Protein AF-I3ZE82-F1 (afdb_monomer)

Organism: Terriglobus roseus (strain DSM 18391 / NRRL B-41598 / KBS 63) (NCBI:txid926566)

Solvent-accessible surface area (backbone atoms only — not comparable to full-atom values): 46789 Å² total; per-residue (Å²): 130,88,83,92,88,78,90,85,91,88,86,86,82,89,85,89,81,81,88,80,86,90,87,88,84,91,80,88,88,89,89,89,81,90,80,90,81,85,89,83,87,84,88,83,91,78,90,83,89,83,91,90,89,89,88,87,89,87,87,90,84,90,85,88,91,86,88,83,85,88,90,86,88,85,83,89,84,92,83,84,88,89,84,91,82,90,84,89,83,91,85,91,87,87,83,86,86,85,88,79,87,76,81,76,81,61,54,71,47,42,59,70,51,74,70,58,74,71,46,37,33,81,38,81,45,76,50,75,59,49,70,48,53,50,42,78,63,68,45,47,46,83,68,46,74,50,71,44,55,52,43,46,76,60,59,48,27,44,33,40,40,28,73,51,63,44,71,26,50,30,28,35,36,41,28,25,67,82,70,54,68,26,66,40,64,79,33,45,41,42,24,40,68,67,76,72,52,70,49,50,73,46,58,40,74,68,41,41,26,77,36,81,42,77,32,52,49,45,73,42,64,65,38,82,68,68,44,39,44,79,81,41,73,58,70,57,63,49,46,46,76,56,58,45,35,37,36,41,41,27,73,57,56,50,75,28,62,28,31,37,38,40,34,35,63,47,89,81,53,28,66,36,72,44,78,33,60,49,41,25,39,69,56,83,83,48,65,58,46,80,45,55,32,71,70,42,41,24,75,38,83,41,78,31,55,45,43,74,44,60,63,42,78,66,71,43,39,45,85,72,43,82,52,70,50,60,51,46,44,78,55,58,42,34,38,37,41,41,28,74,55,56,49,70,31,66,26,26,37,32,40,34,27,67,79,72,54,68,38,72,47,72,33,54,49,36,24,39,71,56,80,72,95,81,70,91,82,56,18,35,66,75,51,55,60,56,54,63,38,21,22,47,43,46,85,83,47,31,15,42,75,39,42,42,32,42,25,62,44,38,76,47,52,88,91,37,50,38,27,27,47,85,31,77,21,74,80,50,96,78,53,46,51,32,30,42,42,37,36,33,27,34,23,80,72,45,42,58,35,37,37,32,42,30,25,95,88,32,63,28,58,68,48,72,34,44,54,43,76,39,51,57,34,29,21,26,74,84,33,37,70,87,45,86,17,37,62,94,36,17,11,44,42,65,67,51,54,52,45,72,51,26,78,45,92,85,41,43,37,91,41,18,33,39,39,31,36,30,49,70,26,81,37,43,51,62,67,80,81,77,78,41,10,28,39,69,35,66,53,20,17,79,39,99,79,15,28,31,30,46,31,39,30,85,95,53,66,18,47,29,20,25,76,85,19,44,16,10,30,30,31,48,22,25,27,26,33,44,23,43,33,39,25,21,5,12,49,14,13,35,37,35,53,24,33,36,37,34,43,24,44,27,41,34,26,8,60,54,22,72,67,82,53,73,82,40,16,26,31,28,36,26,26,91,50,64,91,30,35,35,35,43,34,46,27,37,39,27,36,30,22,52,38,69,37,87,43,30,20,45,28,32,35,28,18,26,53,11,52,28,43,39,27,52,26,38,34,32,47,69,58,36,42,26,15,28,37,36,34,37,40,41,86,71,73,55,61,25,32,31,34,42,41,26,32,26,41,34,34,52,12,42,22,18,26,34,33,39,29,25,45,24,39,71,79,28,58,33,37,39,28,24,25,36,28,37,43,9,5,33,59,81,51,88,76,79,69,80,69,19,9,19,40,24,32,32,53,38,98,88,58,44,59,46,46,52,34,42,38,25,18,23,29,27,32,49,21,8,60,49,92,71,86,61,37,21,1,30,35,32,23,38,73,71,25,38,24,41,39,41,24,11,23,30,36,39,24,83,48,65,86,26,44,65,52,18,57,80,48,50,63,66,41,38,35,22,31,36,31,24,51,42,65,83,62,66,90,57,40,76,49,60,42,72,46,72,55,43,48,70,43,101,89,39,78,46,57,40,94,87,17,75,31,55,62,56,20,51,75,91,54,68,65,73,42,28,51,76,57,50,72,50,53,94,44,21,30,30,15,19,40,104

Radius of gyration: 47.36 Å; Cα contacts (8 Å, |Δi|>4): 2497; chains: 1; bounding box: 121×103×135 Å

Sequence (882 aa):
MRILGRSPFAQFTRVGAHAPALLTLFGCTLSLLNANAWASTREASSNNVGTISEIASFNQRPSSPLTSLPAGSGSFTKGASASPDAQEPMLLAAQRRWRWRSTSQYSAVQVQTTSLPSGTVGKAYSAAISATGGSAPYTCTLATGSLNPGLSLSGCSVAGTPTSAVTSSFTLTVRDSRGTSAQSGALAVSVAAAQPANLSISAPSSATAGKAYTGVIGVSGGKAPYTCSITSGSLPAGLTLNNCTISGTPAKAGSSSVIVKASDSNSPAATSSATIPVVVNAAPVTNLTITSPVAATAGSNYTGTIGVSGGTAPYSCSLASGSLPAGLTLNGCNVTGTPTTAGTSKPSIKASDSRANSTTSAINVTVNQAPSTGSTVYPHINYTDLNVGSGSGGDNGNGVYVRIFGSHFGASKGNSTVALGGLLVTNCSLCSWSDTQIVAQLGGSATTGQIVVTANGLASNGVPFTVTPTTILFVSPNGSDSNSGTFASPFKTWRAAFNSVTSNDSKSPSQNTVIYLEPGTNVSADDGRGYRASISTDIGGSSPTNQLSIVGYPGGTVNVGSTSVDNGVKGWGKYITIANLSIQGRNSAIDAEAGNVRIINNSLSCPAPPSGLGGTACVLGETTNPAETWVFHGNNVHDTGGNVDKTYHAVYFSSNVNHADIGWNNVGQNFKGYCRGIMFHATVGANQYDLHIHDNVITNSYCDGIGLASVDPSKGTVEVYNNVVAHAALASNPYGVANEAGIAINSDPAGSTSGTVQVYNNTVVDAGAYKIGNQNGCFGVVFAGAGMQLTNNICSQPSTAQPYIESGSQNVSGSNNLWYGAGPAPAFDRAPVNSDPKFISSTNFALQPQSPAKSSGSTTKASPIDIIGVPRSETPTMGAYQ

Nearest PDB structures (foldseek):
  4m00-assembly1_A  TM=4.200E-01  e=6.451E-09  Staphylococcus aureus subsp. aureus NCTC 8325
  4m03-assembly1_A-2  TM=4.808E-01  e=5.137E-07  Staphylococcus aureus subsp. aureus NCTC 8325
  4m02-assembly1_A  TM=5.593E-01  e=8.295E-04  Staphylococcus aureus subsp. aureus NCTC 8325
  6e9b-assembly3_C  TM=2.171E-01  e=3.820E-06  Bacteroides ovatus ATCC 8483
  6e57-assembly3_C  TM=2.063E-01  e=1.222E-06  Bacteroides ovatus ATCC 8483

Foldseek 3Di:
DDDDDDDDDDDDDYDYDDDDDDDDDDDDDDDDDDDDDDDDDDDDDDDDDDDDDDDDDDDDDDDDDDDDDDDDDDDDDDDDDDDDYDDDDDDDDDDDDDDDDPPDDKAAKDWPDQEFEAAEAQDWDKDFTDIGTDADDKAKDWPDWDAADQWDCDGRMITGHHHDQAKTKTKIWIAHPVGGTDIHDIYIHGYHYDDAWAKDWAAWDEAAAQDWDKTFIDIDIDADDKFKDFPDWDDAPQWDDDGRMITGHHHDFDKIWTKMKMWHDDVVIHIDIDIYIHGYHYDDQFAKDWAAWDEAAAQDWDKTFTDIDTDADDKFKDFPDWDAADQWDDDGRIITGHHHDFDWTWTWMWMAHPVGRIDIGTYIHGYHYDDDPDDDDAWEFPDKLAQEWACAAAQPGRTDKIKTFAAQLAQFCVVKFKAAPNHTFQDDDQFGDGRTMTITGQHNPHAWDFIWIQHPNHIYDTDGHHHDDEAEFEAECPADLPFPRGNVHHHPAVVSVLCNQQVDLPGEGPFHYEYEYEPPRDLAAQPPPPQLESAECAAFADDLGGTYEYEYDHDHAAEFYDLNGQERYAYAYERYRYYRYAAEHCFASAHYQYFLYHDEQYEFEHQHHDPPPAQGENHEYHYDDLVGAEHAYNYEQENTAADAYLRYESEEYEASHENYHAENYEFQHHHNHYAEGYEYYHPDYAAYANAEHELYEFEDHLAEPYERARHACVVYAAEHALYEQECWNDQPNPPPDAAGEPHEHHYDPSARLDAEYEYFQAEFEQWFNHDPPQHIAHYAYYDRGYAYEYFLAEGEHLELVHAHYRPPGDRYAYEQYEDEHVDDDDPRYPHYHDDDQQAPDSVGRAGDPPGPQALRTDPPDHDQAASNRHGADPRGGRHRHD

Secondary structure (DSSP, 8-state):
--------------------------------------------------------------------------------------------------------PPPPPEE-------EETTS-EEEE--EESS-SSPEEEEEEE-PPTTEEE-SSEEEE---S--EEEEEEEEE-TTS-EEE---EEEEEEPPPPPPPEEEPPPPEETTS-EEEE-EEESS-SSPEEEEEES-PPTTEEEETTEEEE--SS-EEEEEEEEEE-SSSSPPEEEEEEEEEEEPPP----EEEPPPPEETTS-EEEE-EEESS-SSPEEEEEES-PPTTEEEETTEEEE---S-EEE--EEEEE-TT--EEEEE--EEEEPPPPTTS----EEEEES-SEE-SSBTTTBB--EEEEEEE-S-SS-TT-EEEETTEE----TT-EE-SSEEEEE--TT--SEEEEEEETTEE---EEEEE--EEEEEE-TT--TTS--BTTB-BSSHHHHHHHHHSSTT---SSEEEEEEPTT-EE-S--SSSS-EEEE-SS--SBTTB-EEEEEPTTS--EEE-TTSSEEEEE--SSEEEES-EEE-SSEEEEE--SSEEEES-EEE-S-PPTT-TTEEEEEE--SSTT--EEEES-EEES--SS--TTEEEEEE-TT--SEEEES-EEEET----S-SEEE--SSSSPB-SEEEES-EEE--SS-SEEE-SB-TTTS-EEEES-EEES-S-TT-TT--S-EEEEEEPPPTT----SEEEEES-EEES-----SSS-EEEEEE-TT--EEEEES-EEE--STTS-SB-TT--SEEEES-EEESSSSPPTTBSS-EES---EEETTEEEEPTT-TTTT-S-TTS--SB-TTSPBPPSSPPSSS--

Structure (mmCIF, N/CA/C/O backbone):
data_AF-I3ZE82-F1
#
_entry.id   AF-I3ZE82-F1
#
loop_
_atom_site.group_PDB
_atom_site.id
_atom_site.type_symbol
_atom_site.label_atom_id
_atom_site.label_alt_id
_atom_site.label_comp_id
_atom_site.label_asym_id
_atom_site.label_entity_id
_atom_site.label_seq_id
_atom_site.pdbx_PDB_ins_code
_atom_site.Cartn_x
_atom_site.Cartn_y
_atom_site.Cartn_z
_atom_site.occupancy
_atom_site.B_iso_or_equiv
_atom_site.auth_seq_id
_atom_site.auth_comp_id
_atom_site.auth_asym_id
_atom_site.auth_atom_id
_atom_site.pdbx_PDB_model_num
ATOM 1 N N . MET A 1 1 ? 40.184 24.780 22.254 1.00 33.16 1 MET A N 1
ATOM 2 C CA . MET A 1 1 ? 41.586 24.340 22.490 1.00 33.16 1 MET A CA 1
ATOM 3 C C . MET A 1 1 ? 41.500 22.913 23.043 1.00 33.16 1 MET A C 1
ATOM 5 O O . MET A 1 1 ? 40.595 22.688 23.830 1.00 33.16 1 MET A O 1
ATOM 9 N N . ARG A 1 2 ? 42.146 21.872 22.479 1.00 34.03 2 ARG A N 1
ATOM 10 C CA . ARG A 1 2 ? 43.598 21.525 22.528 1.00 34.03 2 ARG A CA 1
ATOM 11 C C . ARG A 1 2 ? 44.094 21.458 23.990 1.00 34.03 2 ARG A C 1
ATOM 13 O O . ARG A 1 2 ? 43.840 22.415 24.705 1.00 34.03 2 ARG A O 1
ATOM 20 N N . ILE A 1 3 ? 44.762 20.408 24.496 1.00 35.12 3 ILE A N 1
ATOM 21 C CA . ILE A 1 3 ? 45.711 19.410 23.920 1.00 35.12 3 ILE A CA 1
ATOM 22 C C . ILE A 1 3 ? 45.418 18.007 24.537 1.00 35.12 3 ILE A C 1
ATOM 24 O O . ILE A 1 3 ? 45.270 17.917 25.746 1.00 35.12 3 ILE A O 1
ATOM 28 N N . LEU A 1 4 ? 45.044 16.975 23.758 1.00 42.75 4 LEU A N 1
ATOM 29 C CA . LEU A 1 4 ? 45.837 15.812 23.262 1.00 42.75 4 LEU A CA 1
ATOM 30 C C . LEU A 1 4 ? 46.468 14.840 24.293 1.00 42.75 4 LEU A C 1
ATOM 32 O O . LEU A 1 4 ? 47.238 15.243 25.154 1.00 42.75 4 LEU A O 1
ATOM 36 N N . GLY A 1 5 ? 46.263 13.533 24.054 1.00 28.67 5 GLY A N 1
ATOM 37 C CA . GLY A 1 5 ? 47.025 12.402 24.611 1.00 28.67 5 GLY A CA 1
ATOM 38 C C . GLY A 1 5 ? 46.626 11.070 23.939 1.00 28.67 5 GLY A C 1
ATOM 39 O O . GLY A 1 5 ? 45.439 10.772 23.841 1.00 28.67 5 GLY A O 1
ATOM 40 N N . ARG A 1 6 ? 47.587 10.282 23.431 1.00 36.34 6 ARG A N 1
ATOM 41 C CA . ARG A 1 6 ? 47.382 8.984 22.738 1.00 36.34 6 ARG A CA 1
ATOM 42 C C . ARG A 1 6 ? 48.430 7.961 23.217 1.00 36.34 6 ARG A C 1
ATOM 44 O O . ARG A 1 6 ? 49.591 8.328 23.174 1.00 36.34 6 ARG A O 1
ATOM 51 N N . SER A 1 7 ? 47.989 6.734 23.563 1.00 36.59 7 SER A N 1
ATOM 52 C CA . SER A 1 7 ? 48.422 5.385 23.068 1.00 36.59 7 SER A CA 1
ATOM 53 C C . SER A 1 7 ? 49.932 5.033 22.863 1.00 36.59 7 SER A C 1
ATOM 55 O O . SER A 1 7 ? 50.744 5.947 22.832 1.00 36.59 7 SER A O 1
ATOM 57 N N . PRO A 1 8 ? 50.355 3.761 22.594 1.00 61.53 8 PRO A N 1
ATOM 58 C CA . PRO A 1 8 ? 49.615 2.478 22.533 1.00 61.53 8 PRO A CA 1
ATOM 59 C C . PRO A 1 8 ? 50.350 1.209 23.107 1.00 61.53 8 PRO A C 1
ATOM 61 O O . PRO A 1 8 ? 51.467 1.283 23.597 1.00 61.53 8 PRO A O 1
ATOM 64 N N . PHE A 1 9 ? 49.721 0.032 22.911 1.00 31.73 9 PHE A N 1
ATOM 65 C CA . PHE A 1 9 ? 50.280 -1.324 22.635 1.00 31.73 9 PHE A CA 1
ATOM 66 C C . PHE A 1 9 ? 51.219 -2.103 23.595 1.00 31.73 9 PHE A C 1
ATOM 68 O O . PHE A 1 9 ? 52.373 -1.747 23.798 1.00 31.73 9 PHE A O 1
ATOM 75 N N . ALA A 1 10 ? 50.785 -3.335 23.926 1.00 29.92 10 ALA A N 1
ATOM 76 C CA . ALA A 1 10 ? 51.584 -4.580 23.908 1.00 29.92 10 ALA A CA 1
ATOM 77 C C . ALA A 1 10 ? 50.657 -5.825 23.779 1.00 29.92 10 ALA A C 1
ATOM 79 O O . ALA A 1 10 ? 49.469 -5.736 24.082 1.00 29.92 10 ALA A O 1
ATOM 80 N N . GLN A 1 11 ? 51.175 -6.977 23.327 1.00 33.19 11 GLN A N 1
ATOM 81 C CA . GLN A 1 11 ? 50.472 -8.280 23.204 1.00 33.19 11 GLN A CA 1
ATOM 82 C C . GLN A 1 11 ? 51.234 -9.376 23.980 1.00 33.19 11 GLN A C 1
ATOM 84 O O . GLN A 1 11 ? 52.431 -9.200 24.157 1.00 33.19 11 GLN A O 1
ATOM 89 N N . PHE A 1 12 ? 50.615 -10.530 24.306 1.00 30.09 12 PHE A N 1
ATOM 90 C CA . PHE A 1 12 ? 51.263 -11.859 24.153 1.00 30.09 12 PHE A CA 1
ATOM 91 C C . PHE A 1 12 ? 50.287 -13.077 24.190 1.00 30.09 12 PHE A C 1
ATOM 93 O O . PHE A 1 12 ? 49.577 -13.323 25.154 1.00 30.09 12 PHE A O 1
ATOM 100 N N . THR A 1 13 ? 50.289 -13.812 23.071 1.00 31.38 13 THR A N 1
ATOM 101 C CA . THR A 1 13 ? 49.968 -15.231 22.740 1.00 31.38 13 THR A CA 1
ATOM 102 C C . THR A 1 13 ? 49.405 -16.290 23.736 1.00 31.38 13 THR A C 1
ATOM 104 O O . THR A 1 13 ? 50.032 -16.548 24.753 1.00 31.38 13 THR A O 1
ATOM 107 N N . ARG A 1 14 ? 48.443 -17.103 23.217 1.00 31.61 14 ARG A N 1
ATOM 108 C CA . ARG A 1 14 ? 48.367 -18.613 23.158 1.00 31.61 14 ARG A CA 1
ATOM 109 C C . ARG A 1 14 ? 48.350 -19.475 24.461 1.00 31.61 14 ARG A C 1
ATOM 111 O O . ARG A 1 14 ? 48.895 -19.059 25.463 1.00 31.61 14 ARG A O 1
ATOM 118 N N . VAL A 1 15 ? 47.849 -20.734 24.521 1.00 30.02 15 VAL A N 1
ATOM 119 C CA . VAL A 1 15 ? 46.930 -21.582 23.693 1.00 30.02 15 VAL A CA 1
ATOM 120 C C . VAL A 1 15 ? 46.392 -22.774 24.527 1.00 30.02 15 VAL A C 1
ATOM 122 O O . VAL A 1 15 ? 47.156 -23.376 25.272 1.00 30.02 15 VAL A O 1
ATOM 125 N N . GLY A 1 16 ? 45.137 -23.183 24.270 1.00 27.73 16 GLY A N 1
ATOM 126 C CA . GLY A 1 16 ? 44.604 -24.559 24.417 1.00 27.73 16 GLY A CA 1
ATOM 127 C C . GLY A 1 16 ? 44.087 -25.026 25.795 1.00 27.73 16 GLY A C 1
ATOM 128 O O . GLY A 1 16 ? 44.315 -24.359 26.793 1.00 27.73 16 GLY A O 1
ATOM 129 N N . ALA A 1 17 ? 43.402 -26.178 25.926 1.00 31.64 17 ALA A N 1
ATOM 130 C CA . ALA A 1 17 ? 42.495 -26.907 25.007 1.00 31.64 17 ALA A CA 1
ATOM 131 C C . ALA A 1 17 ? 41.850 -28.136 25.724 1.00 31.64 17 ALA A C 1
ATOM 133 O O . ALA A 1 17 ? 42.528 -28.801 26.492 1.00 31.64 17 ALA A O 1
ATOM 134 N N . HIS A 1 18 ? 40.588 -28.467 25.397 1.00 28.55 18 HIS A N 1
ATOM 135 C CA . HIS A 1 18 ? 39.858 -29.741 25.652 1.00 28.55 18 HIS A CA 1
ATOM 136 C C . HIS A 1 18 ? 39.700 -30.327 27.087 1.00 28.55 18 HIS A C 1
ATOM 138 O O . HIS A 1 18 ? 40.581 -31.028 27.559 1.00 28.55 18 HIS A O 1
ATOM 144 N N . ALA A 1 19 ? 38.482 -30.172 27.655 1.00 28.72 19 ALA A N 1
ATOM 145 C CA . ALA A 1 19 ? 37.441 -31.221 27.889 1.00 28.72 19 ALA A CA 1
ATOM 146 C C . ALA A 1 19 ? 37.780 -32.521 28.704 1.00 28.72 19 ALA A C 1
ATOM 148 O O . ALA A 1 19 ? 38.945 -32.739 29.014 1.00 28.72 19 ALA A O 1
ATOM 149 N N . PRO A 1 20 ? 36.823 -33.442 29.032 1.00 51.34 20 PRO A N 1
ATOM 150 C CA . PRO A 1 20 ? 35.359 -33.463 28.817 1.00 51.34 20 PRO A CA 1
ATOM 151 C C . PRO A 1 20 ? 34.497 -33.914 30.047 1.00 51.34 20 PRO A C 1
ATOM 153 O O . PRO A 1 20 ? 35.013 -34.142 31.132 1.00 51.34 20 PRO A O 1
ATOM 156 N N . ALA A 1 21 ? 33.196 -34.152 29.790 1.00 29.50 21 ALA A N 1
ATOM 157 C CA . ALA A 1 21 ? 32.199 -34.951 30.547 1.00 29.50 21 ALA A CA 1
ATOM 158 C C . ALA A 1 21 ? 31.653 -34.407 31.898 1.00 29.50 21 ALA A C 1
ATOM 160 O O . ALA A 1 21 ? 32.387 -33.802 32.664 1.00 29.50 21 ALA A O 1
ATOM 161 N N . LEU A 1 22 ? 30.345 -34.441 32.233 1.00 27.61 22 LEU A N 1
ATOM 162 C CA . LEU A 1 22 ? 29.229 -35.428 32.146 1.00 27.61 22 LEU A CA 1
ATOM 163 C C . LEU A 1 22 ? 29.174 -36.471 33.284 1.00 27.61 22 LEU A C 1
ATOM 165 O O . LEU A 1 22 ? 29.803 -37.519 33.177 1.00 27.61 22 LEU A O 1
ATOM 169 N N . LEU A 1 23 ? 28.287 -36.248 34.271 1.00 25.97 23 LEU A N 1
ATOM 170 C CA . LEU A 1 23 ? 27.367 -37.283 34.784 1.00 25.97 23 LEU A CA 1
ATOM 171 C C . LEU A 1 23 ? 26.137 -36.684 35.510 1.00 25.97 23 LEU A C 1
ATOM 173 O O . LEU A 1 23 ? 26.097 -35.496 35.820 1.00 25.97 23 LEU A O 1
ATOM 177 N N . THR A 1 24 ? 25.116 -37.516 35.725 1.00 27.31 24 THR A N 1
ATOM 178 C CA . THR A 1 24 ? 23.777 -37.218 36.277 1.00 27.31 24 THR A CA 1
ATOM 179 C C . THR A 1 24 ? 23.589 -37.771 37.704 1.00 27.31 24 THR A C 1
ATOM 181 O O . THR A 1 24 ? 24.371 -38.622 38.111 1.00 27.31 24 THR A O 1
ATOM 184 N N . LEU A 1 25 ? 22.546 -37.336 38.446 1.00 27.73 25 LEU A N 1
ATOM 185 C CA . LEU A 1 25 ? 21.423 -38.175 38.963 1.00 27.73 25 LEU A CA 1
ATOM 186 C C . LEU A 1 25 ? 20.591 -37.535 40.122 1.00 27.73 25 LEU A C 1
ATOM 188 O O . LEU A 1 25 ? 21.124 -37.221 41.174 1.00 27.73 25 LEU A O 1
ATOM 192 N N . PHE A 1 26 ? 19.267 -37.435 39.898 1.00 28.98 26 PHE A N 1
ATOM 193 C CA . PHE A 1 26 ? 18.093 -37.766 40.757 1.00 28.98 26 PHE A CA 1
ATOM 194 C C . PHE A 1 26 ? 17.952 -37.442 42.277 1.00 28.98 26 PHE A C 1
ATOM 196 O O . PHE A 1 26 ? 18.847 -37.663 43.079 1.00 28.98 26 PHE A O 1
ATOM 203 N N . GLY A 1 27 ? 16.693 -37.136 42.668 1.00 27.92 27 GLY A N 1
ATOM 204 C CA . GLY A 1 27 ? 16.116 -37.225 44.038 1.00 27.92 27 GLY A CA 1
ATOM 205 C C . GLY A 1 27 ? 15.432 -35.919 44.503 1.00 27.92 27 GLY A C 1
ATOM 206 O O . GLY A 1 27 ? 16.130 -34.955 44.774 1.00 27.92 27 GLY A O 1
ATOM 207 N N . CYS A 1 28 ? 14.102 -35.710 44.475 1.00 26.75 28 CYS A N 1
ATOM 208 C CA . CYS A 1 28 ? 12.996 -36.359 45.228 1.00 26.75 28 CYS A CA 1
ATOM 209 C C . CYS A 1 28 ? 13.209 -36.376 46.758 1.00 26.75 28 CYS A C 1
ATOM 211 O O . CYS A 1 28 ? 14.279 -36.779 47.189 1.00 26.75 28 CYS A O 1
ATOM 213 N N . THR A 1 29 ? 12.268 -36.054 47.662 1.00 30.94 29 THR A N 1
ATOM 214 C CA . THR A 1 29 ? 10.876 -35.509 47.657 1.00 30.94 29 THR A CA 1
ATOM 215 C C . THR A 1 29 ? 10.461 -35.328 49.137 1.00 30.94 29 THR A C 1
ATOM 217 O O . THR A 1 29 ? 10.965 -36.098 49.949 1.00 30.94 29 THR A O 1
ATOM 220 N N . LEU A 1 30 ? 9.512 -34.438 49.487 1.00 25.56 30 LEU A N 1
ATOM 221 C CA . LEU A 1 30 ? 8.209 -34.749 50.151 1.00 25.56 30 LEU A CA 1
ATOM 222 C C . LEU A 1 30 ? 7.494 -33.462 50.651 1.00 25.56 30 LEU A C 1
ATOM 224 O O . LEU A 1 30 ? 8.117 -32.419 50.819 1.00 25.56 30 LEU A O 1
ATOM 228 N N . SER A 1 31 ? 6.175 -33.536 50.859 1.00 31.72 31 SER A N 1
ATOM 229 C CA . SER A 1 31 ? 5.288 -32.463 51.362 1.00 31.72 31 SER A CA 1
ATOM 230 C C . SER A 1 31 ? 4.743 -32.780 52.774 1.00 31.72 31 SER A C 1
ATOM 232 O O . SER A 1 31 ? 5.149 -33.793 53.333 1.00 31.72 31 SER A O 1
ATOM 234 N N . LEU A 1 32 ? 3.798 -31.953 53.282 1.00 27.27 32 LEU A N 1
ATOM 235 C CA . LEU A 1 32 ? 2.829 -32.113 54.414 1.00 27.27 32 LEU A CA 1
ATOM 236 C C . LEU A 1 32 ? 2.917 -30.939 55.437 1.00 27.27 32 LEU A C 1
ATOM 238 O O . LEU A 1 32 ? 4.012 -30.438 55.656 1.00 27.27 32 LEU A O 1
ATOM 242 N N . LEU A 1 33 ? 1.870 -30.482 56.158 1.00 29.34 33 LEU A N 1
ATOM 243 C CA . LEU A 1 33 ? 0.408 -30.408 55.906 1.00 29.34 33 LEU A CA 1
ATOM 244 C C . LEU A 1 33 ? -0.309 -29.573 57.021 1.00 29.34 33 LEU A C 1
ATOM 246 O O . LEU A 1 33 ? -0.166 -29.938 58.180 1.00 29.34 33 LEU A O 1
ATOM 250 N N . ASN A 1 34 ? -1.166 -28.587 56.675 1.00 29.53 34 ASN A N 1
ATOM 251 C CA . ASN A 1 34 ? -2.242 -27.947 57.502 1.00 29.53 34 ASN A CA 1
ATOM 252 C C . ASN A 1 34 ? -1.847 -27.358 58.909 1.00 29.53 34 ASN A C 1
ATOM 254 O O . ASN A 1 34 ? -0.700 -27.462 59.314 1.00 29.53 34 ASN A O 1
ATOM 258 N N . ALA A 1 35 ? -2.670 -26.646 59.710 1.00 31.14 35 ALA A N 1
ATOM 259 C CA . ALA A 1 35 ? -4.079 -26.201 59.648 1.00 31.14 35 ALA A CA 1
ATOM 260 C C . ALA A 1 35 ? -4.322 -24.862 60.426 1.00 31.14 35 ALA A C 1
ATOM 262 O O . ALA A 1 35 ? -3.479 -24.456 61.214 1.00 31.14 35 ALA A O 1
ATOM 263 N N . ASN A 1 36 ? -5.498 -24.241 60.214 1.00 30.23 36 ASN A N 1
ATOM 264 C CA . ASN A 1 36 ? -6.457 -23.553 61.132 1.00 30.23 36 ASN A CA 1
ATOM 265 C C . ASN A 1 36 ? -6.056 -23.068 62.566 1.00 30.23 36 ASN A C 1
ATOM 267 O O . ASN A 1 36 ? -5.291 -23.737 63.242 1.00 30.23 36 ASN A O 1
ATOM 271 N N . ALA A 1 37 ? -6.703 -22.074 63.218 1.00 29.69 37 ALA A N 1
ATOM 272 C CA . ALA A 1 37 ? -7.542 -20.917 62.817 1.00 29.69 37 ALA A CA 1
ATOM 273 C C . ALA A 1 37 ? -7.983 -20.055 64.052 1.00 29.69 37 ALA A C 1
ATOM 275 O O . ALA A 1 37 ? -8.328 -20.622 65.079 1.00 29.69 37 ALA A O 1
ATOM 276 N N . TRP A 1 38 ? -8.125 -18.727 63.862 1.00 26.02 38 TRP A N 1
ATOM 277 C CA . TRP A 1 38 ? -9.065 -17.772 64.528 1.00 26.02 38 TRP A CA 1
ATOM 278 C C . TRP A 1 38 ? -8.987 -17.387 66.041 1.00 26.02 38 TRP A C 1
ATOM 280 O O . TRP A 1 38 ? -8.744 -18.211 66.908 1.00 26.02 38 TRP A O 1
ATOM 290 N N . ALA A 1 39 ? -9.383 -16.117 66.306 1.00 29.25 39 ALA A N 1
ATOM 291 C CA . ALA A 1 39 ? -9.828 -15.481 67.578 1.00 29.25 39 ALA A CA 1
ATOM 292 C C . ALA A 1 39 ? -8.809 -15.283 68.746 1.00 29.25 39 ALA A C 1
ATOM 294 O O . ALA A 1 39 ? -7.889 -16.070 68.902 1.00 29.25 39 ALA A O 1
ATOM 295 N N . SER A 1 40 ? -8.908 -14.271 69.639 1.00 27.95 40 SER A N 1
ATOM 296 C CA . SER A 1 40 ? -9.566 -12.935 69.590 1.00 27.95 40 SER A CA 1
ATOM 297 C C . SER A 1 40 ? -9.165 -12.008 70.777 1.00 27.95 40 SER A C 1
ATOM 299 O O . SER A 1 40 ? -8.966 -12.487 71.884 1.00 27.95 40 SER A O 1
ATOM 301 N N . THR A 1 41 ? -9.213 -10.678 70.562 1.00 28.22 41 THR A N 1
ATOM 302 C CA . THR A 1 41 ? -9.503 -9.573 71.535 1.00 28.22 41 THR A CA 1
ATOM 303 C C . THR A 1 41 ? -8.627 -9.246 72.778 1.00 28.22 41 THR A C 1
ATOM 305 O O . THR A 1 41 ? -8.634 -9.982 73.752 1.00 28.22 41 THR A O 1
ATOM 308 N N . ARG A 1 42 ? -8.174 -7.968 72.801 1.00 27.64 42 ARG A N 1
ATOM 309 C CA . ARG A 1 42 ? -8.263 -6.932 73.881 1.00 27.64 42 ARG A CA 1
ATOM 310 C C . ARG A 1 42 ? -7.331 -6.913 75.129 1.00 27.64 42 ARG A C 1
ATOM 312 O O . ARG A 1 42 ? -7.374 -7.804 75.958 1.00 27.64 42 ARG A O 1
ATOM 319 N N . GLU A 1 43 ? -6.730 -5.717 75.314 1.00 28.39 43 GLU A N 1
ATOM 320 C CA . GLU A 1 43 ? -6.660 -4.889 76.559 1.00 28.39 43 GLU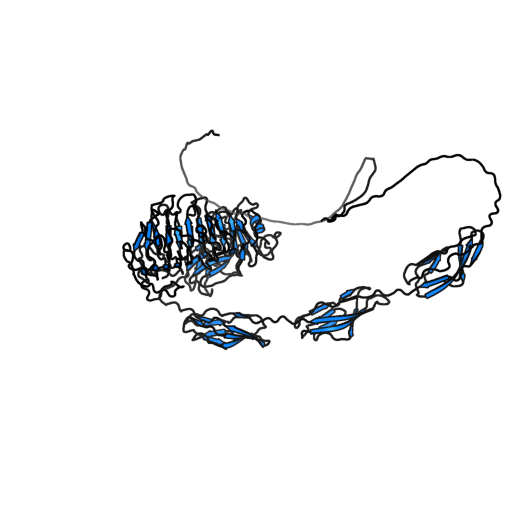 A CA 1
ATOM 321 C C . GLU A 1 43 ? -5.703 -5.283 77.719 1.00 28.39 43 GLU A C 1
ATOM 323 O O . GLU A 1 43 ? -5.442 -6.455 77.937 1.00 28.39 43 GLU A O 1
ATOM 328 N N . ALA A 1 44 ? -5.127 -4.359 78.522 1.00 28.95 44 ALA A N 1
ATOM 329 C CA . ALA A 1 44 ? -5.067 -2.873 78.506 1.00 28.95 44 ALA A CA 1
ATOM 330 C C . ALA A 1 44 ? -3.945 -2.322 79.450 1.00 28.95 44 ALA A C 1
ATOM 332 O O . ALA A 1 44 ? -3.211 -3.099 80.053 1.00 28.95 44 ALA A O 1
ATOM 333 N N . SER A 1 45 ? -3.915 -0.985 79.642 1.00 26.48 45 SER A N 1
ATOM 334 C CA . SER A 1 45 ? -3.246 -0.165 80.696 1.00 26.48 45 SER A CA 1
ATOM 335 C C . SER A 1 45 ? -1.813 0.370 80.439 1.00 26.48 45 SER A C 1
ATOM 337 O O . SER A 1 45 ? -1.026 -0.301 79.785 1.00 26.48 45 SER A O 1
ATOM 339 N N . SER A 1 46 ? -1.387 1.558 80.928 1.00 30.28 46 SER A N 1
ATOM 340 C CA . SER A 1 46 ? -2.107 2.819 81.280 1.00 30.28 46 SER A CA 1
ATOM 341 C C . SER A 1 46 ? -1.148 3.975 81.688 1.00 30.28 46 SER A C 1
ATOM 343 O O . SER A 1 46 ? -0.253 3.701 82.475 1.00 30.28 46 SER A O 1
ATOM 345 N N . ASN A 1 47 ? -1.465 5.237 81.316 1.00 31.19 47 ASN A N 1
ATOM 346 C CA . ASN A 1 47 ? -1.423 6.489 82.141 1.00 31.19 47 ASN A CA 1
ATOM 347 C C . ASN A 1 47 ? -0.075 6.983 82.789 1.00 31.19 4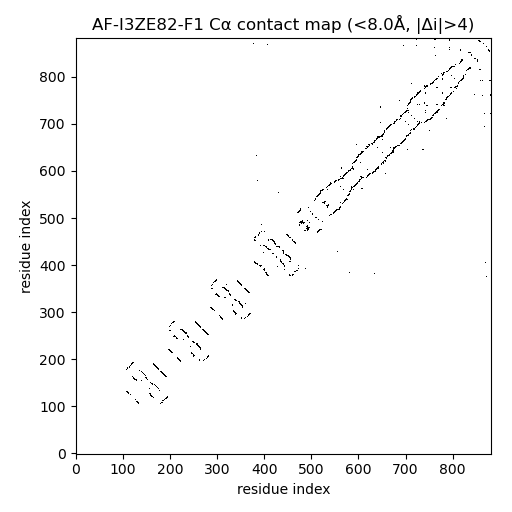7 ASN A C 1
ATOM 349 O O . ASN A 1 47 ? 0.754 6.175 83.171 1.00 31.19 47 ASN A O 1
ATOM 353 N N . ASN A 1 48 ? 0.229 8.282 83.033 1.00 31.66 48 ASN A N 1
ATOM 354 C CA . ASN A 1 48 ? -0.436 9.590 82.787 1.00 31.66 48 ASN A CA 1
ATOM 355 C C . ASN A 1 48 ? 0.561 10.803 82.866 1.00 31.66 48 ASN A C 1
ATOM 357 O O . ASN A 1 48 ? 1.750 10.592 83.078 1.00 31.66 48 ASN A O 1
ATOM 361 N N . VAL A 1 49 ? 0.017 12.043 82.874 1.00 29.70 49 VAL A N 1
ATOM 362 C CA . VAL A 1 49 ? 0.593 13.374 83.258 1.00 29.70 49 VAL A CA 1
ATOM 363 C C . VAL A 1 49 ? 1.307 14.164 82.131 1.00 29.70 49 VAL A C 1
ATOM 365 O O . VAL A 1 49 ? 2.240 13.652 81.531 1.00 29.70 49 VAL A O 1
ATOM 368 N N . GLY A 1 50 ? 0.973 15.435 81.818 1.00 28.78 50 GLY A N 1
ATOM 369 C CA . GLY A 1 50 ? -0.218 16.232 82.192 1.00 28.78 50 GLY A CA 1
ATOM 370 C C . GLY A 1 50 ? -0.149 17.765 81.929 1.00 28.78 50 GLY A C 1
ATOM 371 O O . GLY A 1 50 ? 0.748 18.417 82.446 1.00 28.78 50 GLY A O 1
ATOM 372 N N . THR A 1 51 ? -1.180 18.328 81.260 1.00 32.38 51 THR A N 1
ATOM 373 C CA . THR A 1 51 ? -1.723 19.734 81.321 1.00 32.38 51 THR A CA 1
ATOM 374 C C . THR A 1 51 ? -0.859 20.966 80.930 1.00 32.38 51 THR A C 1
ATOM 376 O O . THR A 1 51 ? 0.344 20.929 81.124 1.00 32.38 51 THR A O 1
ATOM 379 N N . ILE A 1 52 ? -1.353 22.146 80.475 1.00 30.36 52 ILE A N 1
ATOM 380 C CA . ILE A 1 52 ? -2.595 22.676 79.815 1.00 30.36 52 ILE A CA 1
ATOM 381 C C . ILE A 1 52 ? -2.260 24.098 79.260 1.00 30.36 52 ILE A C 1
ATOM 383 O O . ILE A 1 52 ? -1.574 24.840 79.961 1.00 30.36 52 ILE A O 1
ATOM 387 N N . SER A 1 53 ? -2.790 24.525 78.094 1.00 25.73 53 SER A N 1
ATOM 388 C CA . SER A 1 53 ? -3.177 25.937 77.797 1.00 25.73 53 SER A CA 1
ATOM 389 C C . SER A 1 53 ? -4.035 26.073 76.512 1.00 25.73 53 SER A C 1
ATOM 391 O O . SER A 1 53 ? -4.101 25.152 75.701 1.00 25.73 53 SER A O 1
ATOM 393 N N . GLU A 1 54 ? -4.749 27.201 76.370 1.00 31.22 54 GLU A N 1
ATOM 394 C CA . GLU A 1 54 ? -5.920 27.457 75.492 1.00 31.22 54 GLU A CA 1
ATOM 395 C C . GLU A 1 54 ? -5.965 28.983 75.145 1.00 31.22 54 GLU A C 1
ATOM 397 O O . GLU A 1 54 ? -5.270 29.735 75.826 1.00 31.22 54 GLU A O 1
ATOM 402 N N . ILE A 1 55 ? -6.695 29.614 74.195 1.00 30.47 55 ILE A N 1
ATOM 403 C CA . ILE A 1 55 ? -7.708 29.340 73.125 1.00 30.47 55 ILE A CA 1
ATOM 404 C C . ILE A 1 55 ? -7.780 30.655 72.261 1.00 30.47 55 ILE A C 1
ATOM 406 O O . ILE A 1 55 ? -7.301 31.677 72.745 1.00 30.47 55 ILE A O 1
ATOM 410 N N . ALA A 1 56 ? -8.346 30.863 71.054 1.00 32.06 56 ALA A N 1
ATOM 411 C CA . ALA A 1 56 ? -8.908 30.110 69.909 1.00 32.06 56 ALA A CA 1
ATOM 412 C C . ALA A 1 56 ? -9.081 31.091 68.702 1.00 32.06 56 ALA A C 1
ATOM 414 O O . ALA A 1 56 ? -8.980 32.303 68.893 1.00 32.06 56 ALA A O 1
ATOM 415 N N . SER A 1 57 ? -9.414 30.625 67.481 1.00 26.55 57 SER A N 1
ATOM 416 C CA . SER A 1 57 ? -9.996 31.449 66.378 1.00 26.55 57 SER A CA 1
ATOM 417 C C . SER A 1 57 ? -10.621 30.601 65.244 1.00 26.55 57 SER A C 1
ATOM 419 O O . SER A 1 57 ? -10.418 29.390 65.210 1.00 26.55 57 SER A O 1
ATOM 421 N N . PHE A 1 58 ? -11.423 31.209 64.348 1.00 28.50 58 PHE A N 1
ATOM 422 C CA . PHE A 1 58 ? -12.379 30.513 63.451 1.00 28.50 58 PHE A CA 1
ATOM 423 C C . PHE A 1 58 ? -12.548 31.188 62.054 1.00 28.50 58 PHE A C 1
ATOM 425 O O . PHE A 1 58 ? -12.127 32.326 61.877 1.00 28.50 58 PHE A O 1
ATOM 432 N N . ASN A 1 59 ? -13.277 30.522 61.131 1.00 32.34 59 ASN A N 1
ATOM 433 C CA . ASN A 1 59 ? -13.906 30.984 59.855 1.00 32.34 59 ASN A CA 1
ATOM 434 C C . ASN A 1 59 ? -13.174 30.975 58.470 1.00 32.34 59 ASN A C 1
ATOM 436 O O . ASN A 1 59 ? -12.421 31.875 58.127 1.00 32.34 59 ASN A O 1
ATOM 440 N N . GLN A 1 60 ? -13.640 30.046 57.609 1.00 29.92 60 GLN A N 1
ATOM 441 C CA . GLN A 1 60 ? -14.219 30.214 56.241 1.00 29.92 60 GLN A CA 1
ATOM 442 C C . GLN A 1 60 ? -13.494 30.946 55.074 1.00 29.92 60 GLN A C 1
ATOM 444 O O . GLN A 1 60 ? -13.426 32.171 55.058 1.00 29.92 60 GLN A O 1
ATOM 449 N N . ARG A 1 61 ? -13.273 30.234 53.945 1.00 30.08 61 ARG A N 1
ATOM 450 C CA . ARG A 1 61 ? -14.080 30.238 52.675 1.00 30.08 61 ARG A CA 1
ATOM 451 C C . ARG A 1 61 ? -13.385 29.407 51.562 1.00 30.08 61 ARG A C 1
ATOM 453 O O . ARG A 1 61 ? -12.271 28.940 51.784 1.00 30.08 61 ARG A O 1
ATOM 460 N N . PRO A 1 62 ? -14.050 29.133 50.416 1.00 43.28 62 PRO A N 1
ATOM 461 C CA . PRO A 1 62 ? -13.673 29.836 49.170 1.00 43.28 62 PRO A CA 1
ATOM 462 C C . PRO A 1 62 ? -14.879 30.262 48.289 1.00 43.28 62 PRO A C 1
ATOM 464 O O . PRO A 1 62 ? -16.032 30.151 48.705 1.00 43.28 62 PRO A O 1
ATOM 467 N N . SER A 1 63 ? -14.617 30.810 47.092 1.00 33.28 63 SER A N 1
ATOM 468 C CA . SER A 1 63 ? -15.596 31.501 46.222 1.00 33.28 63 SER A CA 1
ATOM 469 C C . SER A 1 63 ? -15.327 31.339 44.715 1.00 33.28 63 SER A C 1
ATOM 471 O O . SER A 1 63 ? -14.209 31.035 44.310 1.00 33.28 63 SER A O 1
ATOM 473 N N . SER A 1 64 ? -16.340 31.604 43.882 1.00 35.94 64 SER A N 1
ATOM 474 C CA . SER A 1 64 ? -16.276 31.641 42.409 1.00 35.94 64 SER A CA 1
ATOM 475 C C . SER A 1 64 ? -15.868 33.020 41.831 1.00 35.94 64 SER A C 1
ATOM 477 O O . SER A 1 64 ? -16.023 34.030 42.520 1.00 35.94 64 SER A O 1
ATOM 479 N N . PRO A 1 65 ? -15.388 33.089 40.567 1.00 43.97 65 PRO A N 1
ATOM 480 C CA . PRO A 1 65 ? -15.188 34.334 39.807 1.00 43.97 65 PRO A CA 1
ATOM 481 C C . PRO A 1 65 ? -16.136 34.496 38.587 1.00 43.97 65 PRO A C 1
ATOM 483 O O . PRO A 1 65 ? -16.882 33.583 38.237 1.00 43.97 65 PRO A O 1
ATOM 486 N N . LEU A 1 66 ? -16.088 35.670 37.937 1.00 28.91 66 LEU A N 1
ATOM 487 C CA . LEU A 1 66 ? -16.939 36.114 36.811 1.00 28.91 66 LEU A CA 1
ATOM 488 C C . LEU A 1 66 ? -16.117 36.572 35.582 1.00 28.91 66 LEU A C 1
ATOM 490 O O . LEU A 1 66 ? -14.914 36.798 35.683 1.00 28.91 66 LEU A O 1
ATOM 494 N N . THR A 1 67 ? -16.786 36.739 34.435 1.00 31.06 67 THR A N 1
ATOM 495 C CA . THR A 1 67 ? -16.247 37.222 33.141 1.00 31.06 67 THR A CA 1
ATOM 496 C C . THR A 1 67 ? -16.511 38.722 32.896 1.00 31.06 67 THR A C 1
ATOM 498 O O . THR A 1 67 ? -17.406 39.298 33.514 1.00 31.06 67 THR A O 1
ATOM 501 N N . SER A 1 68 ? -15.767 39.374 31.984 1.00 30.95 68 SER A N 1
ATOM 502 C CA . SER A 1 68 ? -16.008 40.775 31.563 1.00 30.95 68 SER A CA 1
ATOM 503 C C . SER A 1 68 ? -15.359 41.148 30.204 1.00 30.95 68 SER A C 1
ATOM 505 O O . SER A 1 68 ? -14.655 40.322 29.625 1.00 30.95 68 SER A O 1
ATOM 507 N N . LEU A 1 69 ? -15.577 42.406 29.755 1.00 29.05 69 LEU A N 1
ATOM 508 C CA . LEU A 1 69 ? -15.142 43.071 28.494 1.00 29.05 69 LEU A CA 1
ATOM 509 C C . LEU A 1 69 ? -15.976 42.725 27.232 1.00 29.05 69 LEU A C 1
ATOM 511 O O . LEU A 1 69 ? -16.551 41.638 27.188 1.00 29.05 69 LEU A O 1
ATOM 515 N N . PRO A 1 70 ? -16.098 43.623 26.211 1.00 42.00 70 PRO A N 1
ATOM 516 C CA . PRO A 1 70 ? -15.301 44.833 25.910 1.00 42.00 70 PRO A CA 1
ATOM 517 C C . PRO A 1 70 ? -16.010 46.194 26.171 1.00 42.00 70 PRO A C 1
ATOM 519 O O . PRO A 1 70 ? -16.863 46.291 27.047 1.00 42.00 70 PRO A O 1
ATOM 522 N N . ALA A 1 71 ? -15.565 47.273 25.502 1.00 31.64 71 ALA A N 1
ATOM 523 C CA . ALA A 1 71 ? -15.674 48.673 25.952 1.00 31.64 71 ALA A CA 1
ATOM 524 C C . ALA A 1 71 ? -16.666 49.586 25.184 1.00 31.64 71 ALA A C 1
ATOM 526 O O . ALA A 1 71 ? -17.050 49.305 24.052 1.00 31.64 71 ALA A O 1
ATOM 527 N N . GLY A 1 72 ? -17.000 50.737 25.794 1.00 28.38 72 GLY A N 1
ATOM 528 C CA . GLY A 1 72 ? -17.768 51.860 25.224 1.00 28.38 72 GLY A CA 1
ATOM 529 C C . GLY A 1 72 ? -17.686 53.122 26.113 1.00 28.38 72 GLY A C 1
ATOM 530 O O . GLY A 1 72 ? -17.409 53.012 27.305 1.00 28.38 72 GLY A O 1
ATOM 531 N N . SER A 1 73 ? -17.870 54.324 25.553 1.00 28.55 73 SER A N 1
ATOM 532 C CA . SER A 1 73 ? -17.553 55.630 26.187 1.00 28.55 73 SER A CA 1
ATOM 533 C C . SER A 1 73 ? -18.776 56.455 26.641 1.00 28.55 73 SER A C 1
ATOM 535 O O . SER A 1 73 ? -19.746 56.511 25.890 1.00 28.55 73 SER A O 1
ATOM 537 N N . GLY A 1 74 ? -18.717 57.195 27.772 1.00 28.20 74 GLY A N 1
ATOM 538 C CA . GLY A 1 74 ? -19.842 58.078 28.176 1.00 28.20 74 GLY A CA 1
ATOM 539 C C . GLY A 1 74 ? -19.788 58.888 29.500 1.00 28.20 74 GLY A C 1
ATOM 540 O O . GLY A 1 74 ? -20.634 58.692 30.355 1.00 28.20 74 GLY A O 1
ATOM 541 N N . SER A 1 75 ? -18.830 59.812 29.657 1.00 26.22 75 SER A N 1
ATOM 542 C CA . SER A 1 75 ? -18.931 61.140 30.335 1.00 26.22 75 SER A CA 1
ATOM 543 C C . SER A 1 75 ? -19.992 61.480 31.443 1.00 26.22 75 SER A C 1
ATOM 545 O O . SER A 1 75 ? -21.157 61.666 31.114 1.00 26.22 75 SER A O 1
ATOM 547 N N . PHE A 1 76 ? -19.510 61.883 32.650 1.00 28.41 76 PHE A N 1
ATOM 548 C CA . PHE A 1 76 ? -20.075 62.902 33.606 1.00 28.41 76 PHE A CA 1
ATOM 549 C C . PHE A 1 76 ? -21.415 62.567 34.361 1.00 28.41 76 PHE A C 1
ATOM 551 O O . PHE A 1 76 ? -22.240 61.835 33.841 1.00 28.41 76 PHE A O 1
ATOM 558 N N . THR A 1 77 ? -21.752 63.026 35.595 1.00 28.62 77 THR A N 1
ATOM 559 C CA . THR A 1 77 ? -21.062 63.853 36.634 1.00 28.62 77 THR A CA 1
ATOM 560 C C . THR A 1 77 ? -21.570 63.632 38.090 1.00 28.62 77 THR A C 1
ATOM 562 O O . THR A 1 77 ? -22.761 63.723 38.347 1.00 28.62 77 THR A O 1
ATOM 565 N N . LYS A 1 78 ? -20.626 63.470 39.039 1.00 28.12 78 LYS A N 1
ATOM 566 C CA . LYS A 1 78 ? -20.419 64.176 40.345 1.00 28.12 78 LYS A CA 1
ATOM 567 C C . LYS A 1 78 ? -21.593 64.640 41.265 1.00 28.12 78 LYS A C 1
ATOM 569 O O . LYS A 1 78 ? -22.345 65.533 40.898 1.00 28.12 78 LYS A O 1
ATOM 574 N N . GLY A 1 79 ? -21.529 64.245 42.556 1.00 28.78 79 GLY A N 1
ATOM 575 C CA . GLY A 1 79 ? -22.157 64.911 43.733 1.00 28.78 79 GLY A CA 1
ATOM 576 C C . GLY A 1 79 ? -22.410 63.953 44.927 1.00 28.78 79 GLY A C 1
ATOM 577 O O . GLY A 1 79 ? -23.368 63.199 44.879 1.00 28.78 79 GLY A O 1
ATOM 578 N N . ALA A 1 80 ? -21.487 63.746 45.886 1.00 30.16 80 ALA A N 1
ATOM 579 C CA . ALA A 1 80 ? -21.180 64.564 47.090 1.00 30.16 80 ALA A CA 1
ATOM 580 C C . ALA A 1 80 ? -22.236 64.427 48.232 1.00 30.16 80 ALA A C 1
ATOM 582 O O . ALA A 1 80 ? -23.350 64.904 48.076 1.00 30.16 80 ALA A O 1
ATOM 583 N N . SER A 1 81 ? -21.977 63.654 49.311 1.00 28.81 81 SER A N 1
ATOM 584 C CA . SER A 1 81 ? -21.376 64.057 50.627 1.00 28.81 81 SER A CA 1
ATOM 585 C C . SER A 1 81 ? -22.435 64.459 51.693 1.00 28.81 81 SER A C 1
ATOM 587 O O . SER A 1 81 ? -23.448 65.011 51.296 1.00 28.81 81 SER A O 1
ATOM 589 N N . ALA A 1 82 ? -22.314 64.268 53.023 1.00 29.36 82 ALA A N 1
ATOM 590 C CA . ALA A 1 82 ? -21.199 63.864 53.909 1.00 29.36 82 ALA A CA 1
ATOM 591 C C . ALA A 1 82 ? -21.688 63.137 55.214 1.00 29.36 82 ALA A C 1
ATOM 593 O O . ALA A 1 82 ? -22.838 62.719 55.290 1.00 29.36 82 ALA A O 1
ATOM 594 N N . SER A 1 83 ? -20.807 63.000 56.223 1.00 25.34 83 SER A N 1
ATOM 595 C CA . SER A 1 83 ? -20.961 62.398 57.585 1.00 25.34 83 SER A CA 1
ATOM 596 C C . SER A 1 83 ? -20.305 63.360 58.629 1.00 25.34 83 SER A C 1
ATOM 598 O O . SER A 1 83 ? -19.877 64.423 58.163 1.00 25.34 83 SER A O 1
ATOM 600 N N . PRO A 1 84 ? -20.052 63.071 59.939 1.00 57.69 84 PRO A N 1
ATOM 601 C CA . PRO A 1 84 ? -20.579 62.097 60.926 1.00 57.69 84 PRO A CA 1
ATOM 602 C C . PRO A 1 84 ? -21.321 62.859 62.090 1.00 57.69 84 PRO A C 1
ATOM 604 O O . PRO A 1 84 ? -22.209 63.624 61.729 1.00 57.69 84 PRO A O 1
ATOM 607 N N . ASP A 1 85 ? -21.139 62.796 63.434 1.00 34.88 85 ASP A N 1
ATOM 608 C CA . ASP A 1 85 ? -20.310 62.034 64.414 1.00 34.88 85 ASP A CA 1
ATOM 609 C C . ASP A 1 85 ? -20.809 62.214 65.894 1.00 34.88 85 ASP A C 1
ATOM 611 O O . ASP A 1 85 ? -21.648 63.077 66.141 1.00 34.88 85 ASP A O 1
ATOM 615 N N . ALA A 1 86 ? -20.189 61.490 66.853 1.00 29.31 86 ALA A N 1
ATOM 616 C CA . ALA A 1 86 ? -20.000 61.774 68.304 1.00 29.31 86 ALA A CA 1
ATOM 617 C C . ALA A 1 86 ? -21.207 61.780 69.299 1.00 29.31 86 ALA A C 1
ATOM 619 O O . ALA A 1 86 ? -22.319 62.131 68.929 1.00 29.31 86 ALA A O 1
ATOM 620 N N . GLN A 1 87 ? -21.087 61.472 70.615 1.00 29.50 87 GLN A N 1
ATOM 621 C CA . GLN A 1 87 ? -20.096 60.747 71.465 1.00 29.50 87 GLN A CA 1
ATOM 622 C C . GLN A 1 87 ? -20.753 60.332 72.831 1.00 29.50 87 GLN A C 1
ATOM 624 O O . GLN A 1 87 ? -21.838 60.812 73.154 1.00 29.50 87 GLN A O 1
ATOM 629 N N . GLU A 1 88 ? -20.114 59.461 73.638 1.00 35.41 88 GLU A N 1
ATOM 630 C CA . GLU A 1 88 ? -20.519 59.067 75.026 1.00 35.41 88 GLU A CA 1
ATOM 631 C C . GLU A 1 88 ? -19.777 59.913 76.127 1.00 35.41 88 GLU A C 1
ATOM 633 O O . GLU A 1 88 ? -19.215 60.935 75.725 1.00 35.41 88 GLU A O 1
ATOM 638 N N . PRO A 1 89 ? -19.640 59.575 77.456 1.00 53.31 89 PRO A N 1
ATOM 639 C CA . PRO A 1 89 ? -20.220 58.506 78.325 1.00 53.31 89 PRO A CA 1
ATOM 640 C C . PRO A 1 89 ? -20.619 58.872 79.802 1.00 53.31 89 PRO A C 1
ATOM 642 O O . PRO A 1 89 ? -20.364 59.970 80.274 1.00 53.31 89 PRO A O 1
ATOM 645 N N . MET A 1 90 ? -21.203 57.885 80.530 1.00 32.03 90 MET A N 1
ATOM 646 C CA . MET A 1 90 ? -21.149 57.553 82.000 1.00 32.03 90 MET A CA 1
ATOM 647 C C . MET A 1 90 ? -21.243 58.677 83.087 1.00 32.03 90 MET A C 1
ATOM 649 O O . MET A 1 90 ? -20.534 59.667 83.035 1.00 32.03 90 MET A O 1
ATOM 653 N N . LEU A 1 91 ? -21.988 58.567 84.210 1.00 31.64 91 LEU A N 1
ATOM 654 C CA . LEU A 1 91 ? -21.807 57.622 85.345 1.00 31.64 91 LEU A CA 1
ATOM 655 C C . LEU A 1 91 ? -22.903 57.812 86.456 1.00 31.64 91 LEU A C 1
ATOM 657 O O . LEU A 1 91 ? -23.798 58.645 86.342 1.00 31.64 91 LEU A O 1
ATOM 661 N N . LEU A 1 92 ? -22.828 57.027 87.542 1.00 30.66 92 LEU A N 1
ATOM 662 C CA . LEU A 1 92 ? -23.734 56.924 88.704 1.00 30.66 92 LEU A CA 1
ATOM 663 C C . LEU A 1 92 ? -23.796 58.154 89.642 1.00 30.66 92 LEU A C 1
ATOM 665 O O . LEU A 1 92 ? -22.756 58.677 90.030 1.00 30.66 92 LEU A O 1
ATOM 669 N N . ALA A 1 93 ? -24.984 58.416 90.211 1.00 31.22 93 ALA A N 1
ATOM 670 C CA . ALA A 1 93 ? -25.222 58.534 91.667 1.00 31.22 93 ALA A CA 1
ATOM 671 C C . ALA A 1 93 ? -26.738 58.564 91.980 1.00 31.22 93 ALA A C 1
ATOM 673 O O . ALA A 1 93 ? -27.553 58.823 91.099 1.00 31.22 93 ALA A O 1
ATOM 674 N N . ALA A 1 94 ? -27.144 58.301 93.229 1.00 31.50 94 ALA A N 1
ATOM 675 C CA . ALA A 1 94 ? -28.557 58.271 93.634 1.00 31.50 94 ALA A CA 1
ATOM 676 C C . ALA A 1 94 ? -28.811 59.030 94.945 1.00 31.50 94 ALA A C 1
ATOM 678 O O . ALA A 1 94 ? -27.976 58.953 95.843 1.00 31.50 94 ALA A O 1
ATOM 679 N N . GLN A 1 95 ? -30.013 59.615 95.110 1.00 32.84 95 GLN A N 1
ATOM 680 C CA . GLN A 1 95 ? -30.878 59.350 96.279 1.00 32.84 95 GLN A CA 1
ATOM 681 C C . GLN A 1 95 ? -32.303 59.962 96.212 1.00 32.84 95 GLN A C 1
ATOM 683 O O . GLN A 1 95 ? -32.501 61.113 95.854 1.00 32.84 95 GLN A O 1
ATOM 688 N N . ARG A 1 96 ? -33.284 59.148 96.643 1.00 35.69 96 ARG A N 1
ATOM 689 C CA . ARG A 1 96 ? -34.533 59.479 97.384 1.00 35.69 96 ARG A CA 1
ATOM 690 C C . ARG A 1 96 ? -35.311 60.750 96.956 1.00 35.69 96 ARG A C 1
ATOM 692 O O . ARG A 1 96 ? -35.082 61.838 97.457 1.00 35.69 96 ARG A O 1
ATOM 699 N N . ARG A 1 97 ? -36.298 60.612 96.060 1.00 37.78 97 ARG A N 1
ATOM 700 C CA . ARG A 1 97 ? -37.735 60.349 96.367 1.00 37.78 97 ARG A CA 1
ATOM 701 C C . ARG A 1 97 ? -38.475 61.438 97.174 1.00 37.78 97 ARG A C 1
ATOM 703 O O . ARG A 1 97 ? -38.445 61.416 98.398 1.00 37.78 97 ARG A O 1
ATOM 710 N N . TRP A 1 98 ? -39.360 62.164 96.487 1.00 36.09 98 TRP A N 1
ATOM 711 C CA . TRP A 1 98 ? -40.666 62.585 97.022 1.00 36.09 98 TRP A CA 1
ATOM 712 C C . TRP A 1 98 ? -41.792 61.883 96.244 1.00 36.09 98 TRP A C 1
ATOM 714 O O . TRP A 1 98 ? -41.620 61.548 95.072 1.00 36.09 98 TRP A O 1
ATOM 724 N N . ARG A 1 99 ? -42.926 61.593 96.897 1.00 40.06 99 ARG A N 1
ATOM 725 C CA . ARG A 1 99 ? -44.075 60.889 96.293 1.00 40.06 99 ARG A CA 1
ATOM 726 C C . ARG A 1 99 ? -45.232 61.853 96.032 1.00 40.06 99 ARG A C 1
ATOM 728 O O . ARG A 1 99 ? -45.905 62.247 96.978 1.00 40.06 99 ARG A O 1
ATOM 735 N N . TRP A 1 100 ? -45.555 62.087 94.764 1.00 39.84 100 TRP A N 1
ATOM 736 C CA . TRP A 1 100 ? -46.889 62.540 94.365 1.00 39.84 100 TRP A CA 1
ATOM 737 C C . TRP A 1 100 ? -47.756 61.329 94.004 1.00 39.84 100 TRP A C 1
ATOM 739 O O . TRP A 1 100 ? -47.330 60.455 93.247 1.00 39.84 100 TRP A O 1
ATOM 749 N N . ARG A 1 101 ? -48.976 61.253 94.551 1.00 44.72 101 ARG A N 1
ATOM 750 C CA . ARG A 1 101 ? -49.972 60.251 94.138 1.00 44.72 101 ARG A CA 1
ATOM 751 C C . ARG A 1 101 ? -50.628 60.708 92.834 1.00 44.72 101 ARG A C 1
ATOM 753 O O . ARG A 1 101 ? -51.683 61.327 92.863 1.00 44.72 101 ARG A O 1
ATOM 760 N N . SER A 1 102 ? -50.022 60.367 91.700 1.00 43.09 102 SER A N 1
ATOM 761 C CA . SER A 1 102 ? -50.751 60.381 90.431 1.00 43.09 102 SER A CA 1
ATOM 762 C C . SER A 1 102 ? -51.797 59.266 90.449 1.00 43.09 102 SER A C 1
ATOM 764 O O . SER A 1 102 ? -51.459 58.081 90.425 1.00 43.09 102 SER A O 1
ATOM 766 N N . THR A 1 103 ? -53.076 59.632 90.502 1.00 50.19 103 THR A N 1
ATOM 767 C CA . THR A 1 103 ? -54.165 58.753 90.069 1.00 50.19 103 THR A CA 1
ATOM 768 C C . THR A 1 103 ? -54.159 58.701 88.548 1.00 50.19 103 THR A C 1
ATOM 770 O O . THR A 1 103 ? -54.905 59.425 87.891 1.00 50.19 103 THR A O 1
ATOM 773 N N . SER A 1 104 ? -53.302 57.848 87.984 1.00 47.19 104 SER A N 1
ATOM 774 C CA . SER A 1 104 ? -53.358 57.499 86.566 1.00 47.19 104 SER A CA 1
ATOM 775 C C . SER A 1 104 ? -54.732 56.906 86.252 1.00 47.19 104 SER A C 1
ATOM 777 O O . SER A 1 104 ? -54.999 55.749 86.581 1.00 47.19 104 SER A O 1
ATOM 779 N N . GLN A 1 105 ? -55.604 57.692 85.619 1.00 51.88 105 GLN A N 1
ATOM 780 C CA . GLN A 1 105 ? -56.723 57.125 84.879 1.00 51.88 105 GLN A CA 1
ATOM 781 C C . GLN A 1 105 ? -56.140 56.428 83.652 1.00 51.88 105 GLN A C 1
ATOM 783 O O . GLN A 1 105 ? -55.508 57.059 82.808 1.00 51.88 105 GLN A O 1
ATOM 788 N N . TYR A 1 106 ? -56.309 55.112 83.591 1.00 59.66 106 TYR A N 1
ATOM 789 C CA . TYR A 1 106 ? -55.975 54.332 82.409 1.00 59.66 106 TYR A CA 1
ATOM 790 C C . TYR A 1 106 ? -57.165 54.427 81.457 1.00 59.66 106 TYR A C 1
ATOM 792 O O . TYR A 1 106 ? -58.301 54.220 81.885 1.00 59.66 106 TYR A O 1
ATOM 800 N N . SER A 1 107 ? -56.913 54.728 80.182 1.00 75.56 107 SER A N 1
ATOM 801 C CA . SER A 1 107 ? -57.932 54.662 79.129 1.00 75.56 107 SER A CA 1
ATOM 802 C C . SER A 1 107 ? -58.636 53.305 79.170 1.00 75.56 107 SER A C 1
ATOM 804 O O . SER A 1 107 ? -57.984 52.305 79.467 1.00 75.56 107 SER A O 1
ATOM 806 N N . ALA A 1 108 ? -59.932 53.241 78.861 1.00 83.00 108 ALA A N 1
ATOM 807 C CA . ALA A 1 108 ? -60.652 51.967 78.829 1.00 83.00 108 ALA A CA 1
ATOM 808 C C . ALA A 1 108 ? -59.970 50.958 77.884 1.00 83.00 108 ALA A C 1
ATOM 810 O O . ALA A 1 108 ? -59.402 51.347 76.863 1.00 83.00 108 ALA A O 1
ATOM 811 N N . VAL A 1 109 ? -60.040 49.665 78.218 1.00 88.56 109 VAL A N 1
ATOM 812 C CA . VAL A 1 109 ? -59.572 48.586 77.334 1.00 88.56 109 VAL A CA 1
ATOM 813 C C . VAL A 1 109 ? -60.335 48.667 76.010 1.00 88.56 109 VAL A C 1
ATOM 815 O O . VAL A 1 109 ? -61.547 48.874 76.013 1.00 88.56 109 VAL A O 1
ATOM 818 N N . GLN A 1 110 ? -59.643 48.507 74.888 1.00 88.19 110 GLN A N 1
ATOM 819 C CA . GLN A 1 110 ? -60.189 48.474 73.530 1.00 88.19 110 GLN A CA 1
ATOM 820 C C . GLN A 1 110 ? -59.486 47.363 72.742 1.00 88.19 110 GLN A C 1
ATOM 822 O O . GLN A 1 110 ? -58.262 47.225 72.828 1.00 88.19 110 GLN A O 1
ATOM 827 N N . VAL A 1 111 ? -60.241 46.584 71.963 1.00 90.50 111 VAL A N 1
ATOM 828 C CA . VAL A 1 111 ? -59.695 45.551 71.068 1.00 90.50 111 VAL A CA 1
ATOM 829 C C . VAL A 1 111 ? -59.454 46.178 69.696 1.00 90.50 111 VAL A C 1
ATOM 831 O O . VAL A 1 111 ? -60.382 46.708 69.095 1.00 90.50 111 VAL A O 1
ATOM 834 N N . GLN A 1 112 ? -58.213 46.127 69.213 1.00 92.06 112 GLN A N 1
ATOM 835 C CA . GLN A 1 112 ? -57.797 46.739 67.943 1.00 92.06 112 GLN A CA 1
ATOM 836 C C . GLN A 1 112 ? -57.899 45.772 66.754 1.00 92.06 112 GLN A C 1
ATOM 838 O O . GLN A 1 112 ? -57.981 46.201 65.606 1.00 92.06 112 GLN A O 1
ATOM 843 N N . THR A 1 113 ? -57.894 44.459 67.004 1.00 90.75 113 THR A N 1
ATOM 844 C CA . THR A 1 113 ? -58.097 43.455 65.952 1.00 90.75 113 THR A CA 1
ATOM 845 C C . THR A 1 113 ? -59.547 43.492 65.463 1.00 90.75 113 THR A C 1
ATOM 847 O O . THR A 1 113 ? -60.459 43.138 66.207 1.00 90.75 113 THR A O 1
ATOM 850 N N . THR A 1 114 ? -59.752 43.888 64.204 1.00 87.62 114 THR A N 1
ATOM 851 C CA . THR A 1 114 ? -61.064 43.943 63.525 1.00 87.62 114 THR A CA 1
ATOM 852 C C . THR A 1 114 ? -61.303 42.784 62.550 1.00 87.62 114 THR A C 1
ATOM 854 O O . THR A 1 114 ? -62.442 42.515 62.182 1.00 87.62 114 THR A O 1
ATOM 857 N N . SER A 1 115 ? -60.248 42.074 62.146 1.00 90.00 115 SER A N 1
ATOM 858 C CA . SER A 1 115 ? -60.299 40.897 61.269 1.00 90.00 115 SER A CA 1
ATOM 859 C C . SER A 1 115 ? -59.099 39.983 61.522 1.00 90.00 115 SER A C 1
ATOM 861 O O . SER A 1 115 ? -58.102 40.423 62.096 1.00 90.00 115 SER A O 1
ATOM 863 N N . LEU A 1 116 ? -59.160 38.736 61.050 1.00 91.81 116 LEU A N 1
ATOM 864 C CA . LEU A 1 116 ? -58.061 37.768 61.124 1.00 91.81 116 LEU A CA 1
ATOM 865 C C . LEU A 1 116 ? -57.744 37.187 59.731 1.00 91.81 116 LEU A C 1
ATOM 867 O O . LEU A 1 116 ? -58.643 37.127 58.889 1.00 91.81 116 LEU A O 1
ATOM 871 N N . PRO A 1 117 ? -56.498 36.744 59.466 1.00 92.19 117 PRO A N 1
ATOM 872 C CA . PRO A 1 117 ? -56.148 36.068 58.217 1.00 92.19 117 PRO A CA 1
ATOM 873 C C . PRO A 1 117 ? -56.945 34.776 57.998 1.00 92.19 117 PRO A C 1
ATOM 875 O O . PRO A 1 117 ? -57.349 34.115 58.960 1.00 92.19 117 PRO A O 1
ATOM 878 N N . SER A 1 118 ? -57.106 34.372 56.738 1.00 89.81 118 SER A N 1
ATOM 879 C CA . SER A 1 118 ? -57.625 33.051 56.380 1.00 89.81 118 SER A CA 1
ATOM 880 C C . SER A 1 118 ? -56.613 31.935 56.673 1.00 89.81 118 SER A C 1
ATOM 882 O O . SER A 1 118 ? -55.399 32.141 56.661 1.00 89.81 118 SER A O 1
ATOM 884 N N . GLY A 1 119 ? -57.125 30.737 56.951 1.00 88.38 119 GLY A N 1
ATOM 885 C CA . GLY A 1 119 ? -56.345 29.515 57.137 1.00 88.38 119 GLY A CA 1
ATOM 886 C C . GLY A 1 119 ? -56.496 28.536 55.970 1.00 88.38 119 GLY A C 1
ATOM 887 O O . GLY A 1 119 ? -57.282 28.736 55.041 1.00 88.38 119 GLY A O 1
ATOM 888 N N . THR A 1 120 ? -55.765 27.426 56.025 1.00 85.62 120 THR A N 1
ATOM 889 C CA . THR A 1 120 ? -55.918 26.303 55.086 1.00 85.62 120 THR A CA 1
ATOM 890 C C . THR A 1 120 ? -55.795 24.989 55.844 1.00 85.62 120 THR A C 1
ATOM 892 O O . THR A 1 120 ? -54.926 24.863 56.707 1.00 85.62 120 THR A O 1
ATOM 895 N N . VAL A 1 121 ? -56.659 24.017 55.536 1.00 86.62 121 VAL A N 1
ATOM 896 C CA . VAL A 1 121 ? -56.659 22.703 56.200 1.00 86.62 121 VAL A CA 1
ATOM 897 C C . VAL A 1 121 ? -55.268 22.064 56.144 1.00 86.62 121 VAL A C 1
ATOM 899 O O . VAL A 1 121 ? -54.634 22.023 55.090 1.00 86.62 121 VAL A O 1
ATOM 902 N N . GLY A 1 122 ? -54.782 21.572 57.286 1.00 82.31 122 GLY A N 1
ATOM 903 C CA . GLY A 1 122 ? -53.480 20.902 57.383 1.00 82.31 122 GLY A CA 1
ATOM 904 C C . GLY A 1 122 ? -52.252 21.820 57.281 1.00 82.31 122 GLY A C 1
ATOM 905 O O . GLY A 1 122 ? -51.132 21.318 57.176 1.00 82.31 122 GLY A O 1
ATOM 906 N N . LYS A 1 123 ? -52.418 23.151 57.316 1.00 82.56 123 LYS A N 1
ATOM 907 C CA . LYS A 1 123 ? -51.315 24.119 57.452 1.00 82.56 123 LYS A CA 1
ATOM 908 C C . LYS A 1 123 ? -51.360 24.798 58.819 1.00 82.56 123 LYS A C 1
ATOM 910 O O . LYS A 1 123 ? -52.431 25.155 59.295 1.00 82.56 123 LYS A O 1
ATOM 915 N N . ALA A 1 124 ? -50.194 24.985 59.435 1.00 90.19 124 ALA A N 1
ATOM 916 C CA . ALA A 1 124 ? -50.093 25.688 60.709 1.00 90.19 124 ALA A CA 1
ATOM 917 C C . ALA A 1 124 ? -50.569 27.145 60.567 1.00 90.19 124 ALA A C 1
ATOM 919 O O . ALA A 1 124 ? -50.235 27.827 59.597 1.00 90.19 124 ALA A O 1
ATOM 920 N N . TYR A 1 125 ? -51.340 27.607 61.546 1.00 91.88 125 TYR A N 1
ATOM 921 C CA . TYR A 1 125 ? -51.961 28.925 61.608 1.00 91.88 125 TYR A CA 1
ATOM 922 C C . TYR A 1 125 ? -51.640 29.589 62.952 1.00 91.88 125 TYR A C 1
ATOM 924 O O . TYR A 1 125 ? -51.607 28.922 63.987 1.00 91.88 125 TYR A O 1
ATOM 932 N N . SER A 1 126 ? -51.417 30.904 62.942 1.00 93.62 126 SER A N 1
ATOM 933 C CA . SER A 1 126 ? -51.224 31.722 64.143 1.00 93.62 126 SER A CA 1
ATOM 934 C C . SER A 1 126 ? -51.568 33.180 63.836 1.00 93.62 126 SER A C 1
ATOM 936 O O . SER A 1 126 ? -51.051 33.735 62.865 1.00 93.62 126 SER A O 1
ATOM 938 N N . ALA A 1 127 ? -52.428 33.802 64.645 1.00 93.94 127 ALA A N 1
ATOM 939 C CA . ALA A 1 127 ? -52.807 35.206 64.510 1.00 93.94 127 ALA A CA 1
ATOM 940 C C . ALA A 1 127 ? -53.074 35.853 65.881 1.00 93.94 127 ALA A C 1
ATOM 942 O O . ALA A 1 127 ? -53.899 35.378 66.665 1.00 93.94 127 ALA A O 1
ATOM 943 N N . ALA A 1 128 ? -52.378 36.958 66.161 1.00 92.81 128 ALA A N 1
ATOM 944 C CA . ALA A 1 128 ? -52.439 37.657 67.442 1.00 92.81 128 ALA A CA 1
ATOM 945 C C . ALA A 1 128 ? -53.658 38.591 67.571 1.00 92.81 128 ALA A C 1
ATOM 947 O O . ALA A 1 128 ? -54.118 39.196 66.600 1.00 92.81 128 ALA A O 1
ATOM 948 N N . ILE A 1 129 ? -54.137 38.747 68.805 1.00 92.69 129 ILE A N 1
ATOM 949 C CA . ILE A 1 129 ? -55.208 39.667 69.195 1.00 92.69 129 ILE A CA 1
ATOM 950 C C . ILE A 1 129 ? -54.583 40.873 69.901 1.00 92.69 129 ILE A C 1
ATOM 952 O O . ILE A 1 129 ? -54.009 40.745 70.983 1.00 92.69 129 ILE A O 1
ATOM 956 N N . SER A 1 130 ? -54.708 42.051 69.294 1.00 90.44 130 SER A N 1
ATOM 957 C CA . SER A 1 130 ? -54.137 43.302 69.798 1.00 90.44 130 SER A CA 1
ATOM 958 C C . SER A 1 130 ? -55.159 44.090 70.613 1.00 90.44 130 SER A C 1
ATOM 960 O O . SER A 1 130 ? -56.300 44.272 70.183 1.00 90.44 130 SER A O 1
ATOM 962 N N . ALA A 1 131 ? -54.739 44.609 71.768 1.00 88.62 131 ALA A N 1
ATOM 963 C CA . ALA A 1 131 ? -55.564 45.439 72.642 1.00 88.62 131 ALA A CA 1
ATOM 964 C C . ALA A 1 131 ? -54.769 46.601 73.259 1.00 88.62 131 ALA A C 1
ATOM 966 O O . ALA A 1 131 ? -53.548 46.536 73.422 1.00 88.62 131 ALA A O 1
ATOM 967 N N . THR A 1 132 ? -55.477 47.678 73.591 1.00 88.88 132 THR A N 1
ATOM 968 C CA . THR A 1 132 ? -54.924 48.955 74.072 1.00 88.88 132 THR A CA 1
ATOM 969 C C . THR A 1 132 ? -55.785 49.527 75.193 1.00 88.88 132 THR A C 1
ATOM 971 O O . THR A 1 132 ? -57.003 49.386 75.137 1.00 88.88 132 THR A O 1
ATOM 974 N N . GLY A 1 133 ? -55.186 50.238 76.151 1.00 85.12 133 GLY A N 1
ATOM 975 C CA . GLY A 1 133 ? -55.898 50.752 77.329 1.00 85.12 133 GLY A CA 1
ATOM 976 C C . GLY A 1 133 ? -56.005 49.714 78.453 1.00 85.12 133 GLY A C 1
ATOM 977 O O . GLY A 1 133 ? -55.790 48.526 78.242 1.00 85.12 133 GLY A O 1
ATOM 978 N N . GLY A 1 134 ? -56.299 50.163 79.671 1.00 85.81 134 GLY A N 1
ATOM 979 C CA . GLY A 1 134 ? -56.156 49.375 80.895 1.00 85.81 134 GLY A CA 1
ATOM 980 C C . GLY A 1 134 ? -54.690 49.175 81.298 1.00 85.81 134 GLY A C 1
ATOM 981 O O . GLY A 1 134 ? -53.812 49.974 80.968 1.00 85.81 134 GLY A O 1
ATOM 982 N N . SER A 1 135 ? -54.417 48.113 82.050 1.00 84.19 135 SER A N 1
ATOM 983 C CA . SER A 1 135 ? -53.078 47.655 82.432 1.00 84.19 135 SER A CA 1
ATOM 984 C C . SER A 1 135 ? -52.791 46.250 81.905 1.00 84.19 135 SER A C 1
ATOM 986 O O . SER A 1 135 ? -53.531 45.308 82.172 1.00 84.19 135 SER A O 1
ATOM 988 N N . ALA A 1 136 ? -51.659 46.091 81.222 1.00 82.75 136 ALA A N 1
ATOM 989 C CA . ALA A 1 136 ? -51.121 44.783 80.857 1.00 82.75 136 ALA A CA 1
ATOM 990 C C . ALA A 1 136 ? -50.758 43.937 82.111 1.00 82.75 136 ALA A C 1
ATOM 992 O O . ALA A 1 136 ? -50.589 44.501 83.200 1.00 82.75 136 ALA A O 1
ATOM 993 N N . PRO A 1 137 ? -50.599 42.602 81.989 1.00 88.31 137 PRO A N 1
ATOM 994 C CA . PRO A 1 137 ? -50.922 41.778 80.820 1.00 88.31 137 PRO A CA 1
ATOM 995 C C . PRO A 1 137 ? -52.428 41.725 80.534 1.00 88.31 137 PRO A C 1
ATOM 997 O O . PRO A 1 137 ? -53.247 41.859 81.440 1.00 88.31 137 PRO A O 1
ATOM 1000 N N . TYR A 1 138 ? -52.781 41.503 79.267 1.00 91.19 138 TYR A N 1
ATOM 1001 C CA . TYR A 1 138 ? -54.153 41.200 78.868 1.00 91.19 138 TYR A CA 1
ATOM 1002 C C . TYR A 1 138 ? -54.400 39.693 78.897 1.00 91.19 138 TYR A C 1
ATOM 1004 O O . TYR A 1 138 ? -53.521 38.894 78.571 1.00 91.19 138 TYR A O 1
ATOM 1012 N N . THR A 1 139 ? -55.625 39.319 79.235 1.00 91.44 139 THR A N 1
ATOM 1013 C CA . THR A 1 139 ? -56.146 37.956 79.143 1.00 91.44 139 THR A CA 1
ATOM 1014 C C . THR A 1 139 ? -57.291 37.948 78.140 1.00 91.44 139 THR A C 1
ATOM 1016 O O . THR A 1 139 ? -58.188 38.784 78.222 1.00 91.44 139 THR A O 1
ATOM 1019 N N . CYS A 1 140 ? -57.244 37.037 77.170 1.00 93.56 140 CYS A N 1
ATOM 1020 C CA . CYS A 1 140 ? -58.286 36.880 76.163 1.00 93.56 140 CYS A CA 1
ATOM 1021 C C . CYS A 1 140 ? -59.045 35.577 76.424 1.00 93.56 140 CYS A C 1
ATOM 1023 O O . CYS A 1 140 ? -58.428 34.524 76.586 1.00 93.56 140 CYS A O 1
ATOM 1025 N N . THR A 1 141 ? -60.373 35.638 76.442 1.00 92.69 141 THR A N 1
ATOM 1026 C CA . THR A 1 141 ? -61.258 34.469 76.539 1.00 92.69 141 THR A CA 1
ATOM 1027 C C . THR A 1 141 ? -62.329 34.533 75.457 1.00 92.69 141 THR A C 1
ATOM 1029 O O . THR A 1 141 ? -62.730 35.618 75.033 1.00 92.69 141 THR A O 1
ATOM 1032 N N . LEU A 1 142 ? -62.807 33.375 74.992 1.00 92.75 142 LEU A N 1
ATOM 1033 C CA . LEU A 1 142 ? -63.942 33.332 74.071 1.00 92.75 142 LEU A CA 1
ATOM 1034 C C . LEU A 1 142 ? -65.205 33.819 74.800 1.00 92.75 142 LEU A C 1
ATOM 1036 O O . LEU A 1 142 ? -65.494 33.349 75.899 1.00 92.75 142 LEU A O 1
ATOM 1040 N N . ALA A 1 143 ? -65.934 34.760 74.200 1.00 91.06 143 ALA A N 1
ATOM 1041 C CA . ALA A 1 143 ? -67.183 35.293 74.744 1.00 91.06 143 ALA A CA 1
ATOM 1042 C C . ALA A 1 143 ? -68.401 34.598 74.122 1.00 91.06 143 ALA A C 1
ATOM 1044 O O . ALA A 1 143 ? -69.257 34.086 74.839 1.00 91.06 143 ALA A O 1
ATOM 1045 N N . THR A 1 144 ? -68.451 34.521 72.789 1.00 90.44 144 THR A N 1
ATOM 1046 C CA . THR A 1 144 ? -69.443 33.737 72.036 1.00 90.44 144 THR A CA 1
ATOM 1047 C C . THR A 1 144 ? -68.824 33.104 70.789 1.00 90.44 144 THR A C 1
ATOM 1049 O O . THR A 1 144 ? -67.761 33.524 70.327 1.00 90.44 144 THR A O 1
ATOM 1052 N N . GLY A 1 145 ? -69.513 32.113 70.217 1.00 90.44 145 GLY A N 1
ATOM 1053 C CA . GLY A 1 145 ? -69.085 31.403 69.010 1.00 90.44 145 GLY A CA 1
ATOM 1054 C C . GLY A 1 145 ? -68.125 30.248 69.300 1.00 90.44 145 GLY A C 1
ATOM 1055 O O . GLY A 1 145 ? -68.109 29.696 70.397 1.00 90.44 145 GLY A O 1
ATOM 1056 N N . SER A 1 146 ? -67.344 29.857 68.293 1.00 90.12 146 SER A N 1
ATOM 1057 C CA . SER A 1 146 ? -66.312 28.816 68.403 1.00 90.12 146 SER A CA 1
ATOM 1058 C C . SER A 1 146 ? -65.177 29.071 67.410 1.00 90.12 146 SER A C 1
ATOM 1060 O O . SER A 1 146 ? -65.349 29.804 66.435 1.00 90.12 146 SER A O 1
ATOM 1062 N N . LEU A 1 147 ? -64.014 28.468 67.662 1.00 92.31 147 LEU A N 1
ATOM 1063 C CA . LEU A 1 147 ? -62.917 28.401 66.696 1.00 92.31 147 LEU A CA 1
ATOM 1064 C C . LEU A 1 147 ? -63.105 27.211 65.746 1.00 92.31 147 LEU A C 1
ATOM 1066 O O . LEU A 1 147 ? -63.791 26.242 66.075 1.00 92.31 147 LEU A O 1
ATOM 1070 N N . ASN A 1 148 ? -62.468 27.267 64.577 1.00 93.75 148 ASN A N 1
ATOM 1071 C CA . ASN A 1 148 ? -62.464 26.162 63.620 1.00 93.75 148 ASN A CA 1
ATOM 1072 C C . ASN A 1 148 ? -61.812 24.919 64.263 1.00 93.75 148 ASN A C 1
ATOM 1074 O O . ASN A 1 148 ? -60.819 25.070 64.982 1.00 93.75 148 ASN A O 1
ATOM 1078 N N . PRO A 1 149 ? -62.294 23.691 63.986 1.00 92.31 149 PRO A N 1
ATOM 1079 C CA . PRO A 1 149 ? -61.680 22.468 64.500 1.00 92.31 149 PRO A CA 1
ATOM 1080 C C . PRO A 1 149 ? -60.170 22.428 64.227 1.00 92.31 149 PRO A C 1
ATOM 1082 O O . PRO A 1 149 ? -59.745 22.636 63.092 1.00 92.31 149 PRO A O 1
ATOM 1085 N N . GLY A 1 150 ? -59.364 22.199 65.268 1.00 90.62 150 GLY A N 1
ATOM 1086 C CA . GLY A 1 150 ? -57.895 22.220 65.199 1.00 90.62 150 GLY A CA 1
ATOM 1087 C C . GLY A 1 150 ? -57.225 23.574 65.495 1.00 90.62 150 GLY A C 1
ATOM 1088 O O . GLY A 1 150 ? -55.996 23.628 65.553 1.00 90.62 150 GLY A O 1
ATOM 1089 N N . LEU A 1 151 ? -57.994 24.646 65.727 1.00 94.38 151 LEU A N 1
ATOM 1090 C CA . LEU A 1 151 ? -57.504 25.921 66.274 1.00 94.38 151 LEU A CA 1
ATOM 1091 C C . LEU A 1 151 ? -57.900 26.085 67.750 1.00 94.38 151 LEU A C 1
ATOM 1093 O O . LEU A 1 151 ? -58.962 25.633 68.178 1.00 94.38 151 LEU A O 1
ATOM 1097 N N . SER A 1 152 ? -57.065 26.778 68.522 1.00 93.50 152 SER A N 1
ATOM 1098 C CA . SER A 1 152 ? -57.301 27.127 69.925 1.00 93.50 152 SER A CA 1
ATOM 1099 C C . SER A 1 152 ? -56.889 28.574 70.225 1.00 93.50 152 SER A C 1
ATOM 1101 O O . SER A 1 152 ? -56.136 29.199 69.475 1.00 93.50 152 SER A O 1
ATOM 1103 N N . LEU A 1 153 ? -57.410 29.129 71.325 1.00 92.94 153 LEU A N 1
ATOM 1104 C CA . LEU A 1 153 ? -57.009 30.435 71.849 1.00 92.94 153 LEU A CA 1
ATOM 1105 C C . LEU A 1 153 ? -55.952 30.215 72.940 1.00 92.94 153 LEU A C 1
ATOM 1107 O O . LEU A 1 153 ? -56.258 29.671 73.999 1.00 92.94 153 LEU A O 1
ATOM 1111 N N . SER A 1 154 ? -54.713 30.625 72.675 1.00 86.38 154 SER A N 1
ATOM 1112 C CA . SER A 1 154 ? -53.577 30.495 73.591 1.00 86.38 154 SER A CA 1
ATOM 1113 C C . SER A 1 154 ? -53.101 31.884 74.013 1.00 86.38 154 SER A C 1
ATOM 1115 O O . SER A 1 154 ? -52.409 32.577 73.264 1.00 86.38 154 SER A O 1
ATOM 1117 N N . GLY A 1 155 ? -53.511 32.319 75.207 1.00 88.00 155 GLY A N 1
ATOM 1118 C CA . GLY A 1 155 ? -53.391 33.721 75.608 1.00 88.00 155 GLY A CA 1
ATOM 1119 C C . GLY A 1 155 ? -54.200 34.613 74.662 1.00 88.00 155 GLY A C 1
ATOM 1120 O O . GLY A 1 155 ? -55.340 34.299 74.337 1.00 88.00 155 GLY A O 1
ATOM 1121 N N . CYS A 1 156 ? -53.604 35.700 74.175 1.00 90.94 156 CYS A N 1
ATOM 1122 C CA . CYS A 1 156 ? -54.200 36.567 73.152 1.00 90.94 156 CYS A CA 1
ATOM 1123 C C . CYS A 1 156 ? -53.702 36.230 71.731 1.00 90.94 156 CYS A C 1
ATOM 1125 O O . CYS A 1 156 ? -53.333 37.119 70.968 1.00 90.94 156 CYS A O 1
ATOM 1127 N N . SER A 1 157 ? -53.673 34.944 71.365 1.00 92.88 157 SER A N 1
ATOM 1128 C CA . SER A 1 157 ? -53.390 34.486 69.997 1.00 92.88 157 SER A CA 1
ATOM 1129 C C . SER A 1 157 ? -54.250 33.279 69.629 1.00 92.88 157 SER A C 1
ATOM 1131 O O . SER A 1 157 ? -54.401 32.358 70.433 1.00 92.88 157 SER A O 1
ATOM 1133 N N . VAL A 1 158 ? -54.807 33.276 68.417 1.00 94.94 158 VAL A N 1
ATOM 1134 C CA . VAL A 1 158 ? -55.520 32.130 67.835 1.00 94.94 158 VAL A CA 1
ATOM 1135 C C . VAL A 1 158 ? -54.522 31.326 67.011 1.00 94.94 158 VAL A C 1
ATOM 1137 O O . VAL A 1 158 ? -54.002 31.832 66.018 1.00 94.94 158 VAL A O 1
ATOM 1140 N N . ALA A 1 159 ? -54.243 30.088 67.412 1.00 93.75 159 ALA A N 1
ATOM 1141 C CA . ALA A 1 159 ? -53.210 29.259 66.794 1.00 93.75 159 ALA A CA 1
ATOM 1142 C C . ALA A 1 159 ? -53.606 27.778 66.713 1.00 93.75 159 ALA A C 1
ATOM 1144 O O . ALA A 1 159 ? -54.498 27.319 67.422 1.00 93.75 159 ALA A O 1
ATOM 1145 N N . GLY A 1 160 ? -52.942 27.022 65.838 1.00 93.38 160 GLY A N 1
ATOM 1146 C CA . GLY A 1 160 ? -53.144 25.580 65.685 1.00 93.38 160 GLY A CA 1
ATOM 1147 C C . GLY A 1 160 ? -52.929 25.109 64.249 1.00 93.38 160 GLY A C 1
ATOM 1148 O O . GLY A 1 160 ? -52.222 25.753 63.477 1.00 93.38 160 GLY A O 1
ATOM 1149 N N . THR A 1 161 ? -53.570 24.003 63.882 1.00 91.19 161 THR A N 1
ATOM 1150 C CA . THR A 1 161 ? -53.623 23.495 62.503 1.00 91.19 161 THR A CA 1
ATOM 1151 C C . THR A 1 161 ? -55.067 23.084 62.233 1.00 91.19 161 THR A C 1
ATOM 1153 O O . THR A 1 161 ? -55.515 22.090 62.808 1.00 91.19 161 THR A O 1
ATOM 1156 N N . PRO A 1 162 ? -55.828 23.823 61.407 1.00 90.62 162 PRO A N 1
ATOM 1157 C CA . PRO A 1 162 ? -57.242 23.554 61.247 1.00 90.62 162 PRO A CA 1
ATOM 1158 C C . PRO A 1 162 ? -57.456 22.262 60.449 1.00 90.62 162 PRO A C 1
ATOM 1160 O O . PRO A 1 162 ? -56.751 21.991 59.472 1.00 90.62 162 PRO A O 1
ATOM 1163 N N . THR A 1 163 ? -58.433 21.462 60.866 1.00 88.31 163 THR A N 1
ATOM 1164 C CA . THR A 1 163 ? -58.702 20.120 60.321 1.00 88.31 163 THR A CA 1
ATOM 1165 C C . THR A 1 163 ? -59.903 20.066 59.376 1.00 88.31 163 THR A C 1
ATOM 1167 O O . THR A 1 163 ? -60.024 19.105 58.621 1.00 88.31 163 THR A O 1
ATOM 1170 N N . SER A 1 164 ? -60.740 21.109 59.352 1.00 85.31 164 SER A N 1
ATOM 1171 C CA . SER A 1 164 ? -61.937 21.200 58.503 1.00 85.31 164 SER A CA 1
ATOM 1172 C C . SER A 1 164 ? -62.005 22.530 57.753 1.00 85.31 164 SER A C 1
ATOM 1174 O O . SER A 1 164 ? -61.701 23.582 58.315 1.00 85.31 164 SER A O 1
ATOM 1176 N N . ALA A 1 165 ? -62.439 22.487 56.491 1.00 85.94 165 ALA A N 1
ATOM 1177 C CA . ALA A 1 165 ? -62.652 23.673 55.665 1.00 85.94 165 ALA A CA 1
ATOM 1178 C C . ALA A 1 165 ? -64.007 24.312 56.006 1.00 85.94 165 ALA A C 1
ATOM 1180 O O . ALA A 1 165 ? -65.058 23.828 55.589 1.00 85.94 165 ALA A O 1
ATOM 1181 N N . VAL A 1 166 ? -63.981 25.360 56.827 1.00 89.75 166 VAL A N 1
ATOM 1182 C CA . VAL A 1 166 ? -65.163 26.058 57.348 1.00 89.75 166 VAL A CA 1
ATOM 1183 C C . VAL A 1 166 ? -64.779 27.484 57.745 1.00 89.75 166 VAL A C 1
ATOM 1185 O O . VAL A 1 166 ? -63.621 27.739 58.079 1.00 89.75 166 VAL A O 1
ATOM 1188 N N . THR A 1 167 ? -65.741 28.405 57.759 1.00 91.50 167 THR A N 1
ATOM 1189 C CA . THR A 1 167 ? -65.581 29.721 58.394 1.00 91.50 167 THR A CA 1
ATOM 1190 C C . THR A 1 167 ? -66.249 29.700 59.760 1.00 91.50 167 THR A C 1
ATOM 1192 O O . THR A 1 167 ? -67.450 29.455 59.849 1.00 91.50 167 THR A O 1
ATOM 1195 N N . SER A 1 168 ? -65.486 29.974 60.817 1.00 92.69 168 SER A N 1
ATOM 1196 C CA . SER A 1 168 ? -65.989 30.026 62.192 1.00 92.69 168 SER A CA 1
ATOM 1197 C C . SER A 1 168 ? -65.886 31.451 62.723 1.00 92.69 168 SER A C 1
ATOM 1199 O O . SER A 1 168 ? -64.813 32.055 62.678 1.00 92.69 168 SER A O 1
ATOM 1201 N N . SER A 1 169 ? -67.009 31.988 63.205 1.00 92.12 169 SER A N 1
ATOM 1202 C CA . SER A 1 169 ? -67.121 33.330 63.780 1.00 92.12 169 SER A CA 1
ATOM 1203 C C . SER A 1 169 ? -67.264 33.286 65.301 1.00 92.12 169 SER A C 1
ATOM 1205 O O . SER A 1 169 ? -67.996 32.450 65.838 1.00 92.12 169 SER A O 1
ATOM 1207 N N . PHE A 1 170 ? -66.604 34.213 65.987 1.00 94.31 170 PHE A N 1
ATOM 1208 C CA . PHE A 1 170 ? -66.548 34.297 67.442 1.00 94.31 170 PHE A CA 1
ATOM 1209 C C . PHE A 1 170 ? -66.323 35.739 67.915 1.00 94.31 170 PHE A C 1
ATOM 1211 O O . PHE A 1 170 ? -65.924 36.619 67.152 1.00 94.31 170 PHE A O 1
ATOM 1218 N N . THR A 1 171 ? -66.563 35.978 69.200 1.00 93.94 171 THR A N 1
ATOM 1219 C CA . THR A 1 171 ? -66.183 37.218 69.894 1.00 93.94 171 THR A CA 1
ATOM 1220 C C . THR A 1 171 ? -65.273 36.895 71.073 1.00 93.94 171 THR A C 1
ATOM 1222 O O . THR A 1 171 ? -65.315 35.787 71.616 1.00 93.94 171 THR A O 1
ATOM 1225 N N . LEU A 1 172 ? -64.431 37.849 71.466 1.00 93.88 172 LEU A N 1
ATOM 1226 C CA . LEU A 1 172 ? -63.483 37.708 72.568 1.00 93.88 172 LEU A CA 1
ATOM 1227 C C . LEU A 1 172 ? -63.761 38.735 73.662 1.00 93.88 172 LEU A C 1
ATOM 1229 O O . LEU A 1 172 ? -63.846 39.929 73.377 1.00 93.88 172 LEU A O 1
ATOM 1233 N N . THR A 1 173 ? -63.772 38.285 74.916 1.00 93.56 173 THR A N 1
ATOM 1234 C CA . THR A 1 173 ? -63.561 39.183 76.055 1.00 93.56 173 THR A CA 1
ATOM 1235 C C . THR A 1 173 ? -62.059 39.378 76.216 1.00 93.56 173 THR A C 1
ATOM 1237 O O . THR A 1 173 ? -61.329 38.407 76.412 1.00 93.56 173 THR A O 1
ATOM 1240 N N . VAL A 1 174 ? -61.592 40.623 76.164 1.00 92.44 174 VAL A N 1
ATOM 1241 C CA . VAL A 1 174 ? -60.210 40.982 76.498 1.00 92.44 174 VAL A CA 1
ATOM 1242 C C . VAL A 1 174 ? -60.217 41.742 77.816 1.00 92.44 174 VAL A C 1
ATOM 1244 O O . VAL A 1 174 ? -60.835 42.803 77.924 1.00 92.44 174 VAL A O 1
ATOM 1247 N N . ARG A 1 175 ? -59.560 41.177 78.831 1.00 91.75 175 ARG A N 1
ATOM 1248 C CA . ARG A 1 175 ? -59.565 41.661 80.214 1.00 91.75 175 ARG A CA 1
ATOM 1249 C C . ARG A 1 175 ? -58.158 42.016 80.686 1.00 91.75 175 ARG A C 1
ATOM 1251 O O . ARG A 1 175 ? -57.224 41.236 80.507 1.00 91.75 175 ARG A O 1
ATOM 1258 N N . ASP A 1 176 ? -58.019 43.194 81.280 1.00 90.19 176 ASP A N 1
ATOM 1259 C CA . ASP A 1 176 ? -56.765 43.739 81.802 1.00 90.19 176 ASP A CA 1
ATOM 1260 C C . ASP A 1 176 ? -56.405 43.168 83.186 1.00 90.19 176 ASP A C 1
ATOM 1262 O O . ASP A 1 176 ? -57.221 42.521 83.852 1.00 90.19 176 ASP A O 1
ATOM 1266 N N . SER A 1 177 ? -55.181 43.429 83.648 1.00 88.38 177 SER A N 1
ATOM 1267 C CA . SER A 1 177 ? -54.666 42.918 84.926 1.00 88.38 177 SER A CA 1
ATOM 1268 C C . SER A 1 177 ? -55.334 43.514 86.174 1.00 88.38 177 SER A C 1
ATOM 1270 O O . SER A 1 177 ? -55.083 43.044 87.284 1.00 88.38 177 SER A O 1
ATOM 1272 N N . ARG A 1 178 ? -56.215 44.511 86.013 1.00 84.94 178 ARG A N 1
ATOM 1273 C CA . ARG A 1 178 ? -57.057 45.089 87.078 1.00 84.94 178 ARG A CA 1
ATOM 1274 C C . ARG A 1 178 ? -58.501 44.592 87.022 1.00 84.94 178 ARG A C 1
ATOM 1276 O O . ARG A 1 178 ? -59.298 44.928 87.894 1.00 84.94 178 ARG A O 1
ATOM 1283 N N . GLY A 1 179 ? -58.831 43.767 86.031 1.00 82.44 179 GLY A N 1
ATOM 1284 C CA . GLY A 1 179 ? -60.134 43.144 85.860 1.00 82.44 179 GLY A CA 1
ATOM 1285 C C . GLY A 1 179 ? -61.119 43.910 84.974 1.00 82.44 179 GLY A C 1
ATOM 1286 O O . GLY A 1 179 ? -62.254 43.446 84.839 1.00 82.44 179 GLY A O 1
ATOM 1287 N N . THR A 1 180 ? -60.699 45.016 84.357 1.00 87.31 180 THR A N 1
ATOM 1288 C CA . THR A 1 180 ? -61.457 45.792 83.359 1.00 87.31 180 THR A CA 1
ATOM 1289 C C . THR A 1 180 ? -61.530 45.006 82.054 1.00 87.31 180 THR A C 1
ATOM 1291 O O . THR A 1 180 ? -60.521 44.450 81.633 1.00 87.31 180 THR A O 1
ATOM 1294 N N . SER A 1 181 ? -62.681 44.962 81.381 1.00 89.75 181 SER A N 1
ATOM 1295 C CA . SER A 1 181 ? -62.857 44.156 80.163 1.00 89.75 181 SER A CA 1
ATOM 1296 C C . SER A 1 181 ? -63.539 44.905 79.026 1.00 89.75 181 SER A C 1
ATOM 1298 O O . SER A 1 181 ? -64.489 45.648 79.263 1.00 89.75 181 SER A O 1
ATOM 1300 N N . ALA A 1 182 ? -63.126 44.608 77.796 1.00 90.94 182 ALA A N 1
ATOM 1301 C CA . ALA A 1 182 ? -63.827 44.973 76.569 1.00 90.94 182 ALA A CA 1
ATOM 1302 C C . ALA A 1 182 ? -64.184 43.723 75.756 1.00 90.94 182 ALA A C 1
ATOM 1304 O O . ALA A 1 182 ? -63.501 42.703 75.847 1.00 90.94 182 ALA A O 1
ATOM 1305 N N . GLN A 1 183 ? -65.243 43.811 74.952 1.00 90.88 183 GLN A N 1
ATOM 1306 C CA . GLN A 1 183 ? -65.561 42.808 73.935 1.00 90.88 183 GLN A CA 1
ATOM 1307 C C . GLN A 1 183 ? -64.927 43.206 72.600 1.00 90.88 183 GLN A C 1
ATOM 1309 O O . GLN A 1 183 ? -64.835 44.394 72.285 1.00 90.88 183 GLN A O 1
ATOM 1314 N N . SER A 1 184 ? -64.512 42.224 71.803 1.00 90.75 184 SER A N 1
ATOM 1315 C CA . SER A 1 184 ? -64.196 42.441 70.391 1.00 90.75 184 SER A CA 1
ATOM 1316 C C . SER A 1 184 ? -65.472 42.647 69.565 1.00 90.75 184 SER A C 1
ATOM 1318 O O . SER A 1 184 ? -66.560 42.220 69.956 1.00 90.75 184 SER A O 1
ATOM 1320 N N . GLY A 1 185 ? -65.324 43.201 68.359 1.00 88.81 185 GLY A N 1
ATOM 1321 C CA . GLY A 1 185 ? -66.302 42.958 67.296 1.00 88.81 185 GLY A CA 1
ATOM 1322 C C . GLY A 1 185 ? -66.360 41.470 66.916 1.00 88.81 185 GLY A C 1
ATOM 1323 O O . GLY A 1 185 ? -65.573 40.656 67.412 1.00 88.81 185 GLY A O 1
ATOM 1324 N N . ALA A 1 186 ? -67.277 41.104 66.021 1.00 90.06 186 ALA A N 1
ATOM 1325 C CA . ALA A 1 186 ? -67.324 39.752 65.470 1.00 90.06 186 ALA A CA 1
ATOM 1326 C C . ALA A 1 186 ? -66.055 39.473 64.646 1.00 90.06 186 ALA A C 1
ATOM 1328 O O . ALA A 1 186 ? -65.842 40.080 63.598 1.00 90.06 186 ALA A O 1
ATOM 1329 N N . LEU A 1 187 ? -65.221 38.552 65.126 1.00 93.25 187 LEU A N 1
ATOM 1330 C CA . LEU A 1 187 ? -64.064 38.033 64.406 1.00 93.25 187 LEU A CA 1
ATOM 1331 C C . LEU A 1 187 ? -64.444 36.725 63.717 1.00 93.25 187 LEU A C 1
ATOM 1333 O O . LEU A 1 187 ? -65.333 36.003 64.168 1.00 93.25 187 LEU A O 1
ATOM 1337 N N . ALA A 1 188 ? -63.756 36.396 62.630 1.00 92.19 188 ALA A N 1
ATOM 1338 C CA . ALA A 1 188 ? -63.899 35.110 61.968 1.00 92.19 188 ALA A CA 1
ATOM 1339 C C . ALA A 1 188 ? -62.564 34.648 61.387 1.00 92.19 188 ALA A C 1
ATOM 1341 O O . ALA A 1 188 ? -61.772 35.466 60.920 1.00 92.19 188 ALA A O 1
ATOM 1342 N N . VAL A 1 189 ? -62.350 33.333 61.375 1.00 93.69 189 VAL A N 1
ATOM 1343 C CA . VAL A 1 189 ? -61.270 32.698 60.612 1.00 93.69 189 VAL A CA 1
ATOM 1344 C C . VAL A 1 189 ? -61.913 31.820 59.543 1.00 93.69 189 VAL A C 1
ATOM 1346 O O . VAL A 1 189 ? -62.652 30.880 59.839 1.00 93.69 189 VAL A O 1
ATOM 1349 N N . SER A 1 190 ? -61.658 32.163 58.281 1.00 91.44 190 SER A N 1
ATOM 1350 C CA . SER A 1 190 ? -62.091 31.397 57.108 1.00 91.44 190 SER A CA 1
ATOM 1351 C C . SER A 1 190 ? -61.013 30.381 56.750 1.00 91.44 190 SER A C 1
ATOM 1353 O O . SER A 1 190 ? -59.899 30.776 56.404 1.00 91.44 190 SER A O 1
ATOM 1355 N N . VAL A 1 191 ? -61.305 29.083 56.864 1.00 89.50 191 VAL A N 1
ATOM 1356 C CA . VAL A 1 191 ? -60.367 28.009 56.507 1.00 89.50 191 VAL A CA 1
ATOM 1357 C C . VAL A 1 191 ? -60.766 27.405 55.166 1.00 89.50 191 VAL A C 1
ATOM 1359 O O . VAL A 1 191 ? -61.806 26.759 55.048 1.00 89.50 191 VAL A O 1
ATOM 1362 N N . ALA A 1 192 ? -59.901 27.561 54.165 1.00 82.62 192 ALA A N 1
ATOM 1363 C CA . ALA A 1 192 ? -60.055 26.908 52.869 1.00 82.62 192 ALA A CA 1
ATOM 1364 C C . ALA A 1 192 ? -59.587 25.441 52.907 1.00 82.62 192 ALA A C 1
ATOM 1366 O O . ALA A 1 192 ? -58.690 25.071 53.670 1.00 82.62 192 ALA A O 1
ATOM 1367 N N . ALA A 1 193 ? -60.154 24.602 52.038 1.00 75.75 193 ALA A N 1
ATOM 1368 C CA . ALA A 1 193 ? -59.624 23.263 51.788 1.00 75.75 193 ALA A CA 1
ATOM 1369 C C . ALA A 1 193 ? -58.236 23.343 51.126 1.00 75.75 193 ALA A C 1
ATOM 1371 O O . ALA A 1 193 ? -57.974 24.238 50.319 1.00 75.75 193 ALA A O 1
ATOM 1372 N N . ALA A 1 194 ? -57.354 22.392 51.443 1.00 66.38 194 ALA A N 1
ATOM 1373 C CA . ALA A 1 194 ? -56.080 22.261 50.748 1.00 66.38 194 ALA A CA 1
ATOM 1374 C C . ALA A 1 194 ? -56.318 21.847 49.284 1.00 66.38 194 ALA A C 1
ATOM 1376 O O . ALA A 1 194 ? -57.003 20.860 49.019 1.00 66.38 194 ALA A O 1
ATOM 1377 N N . GLN A 1 195 ? -55.752 22.600 48.340 1.00 56.72 195 GLN A N 1
ATOM 1378 C CA . GLN A 1 195 ? -55.826 22.271 46.915 1.00 56.72 195 GLN A CA 1
ATOM 1379 C C . GLN A 1 195 ? -54.905 21.079 46.587 1.00 56.72 195 GLN A C 1
ATOM 1381 O O . GLN A 1 195 ? -53.774 21.050 47.087 1.00 56.72 195 GLN A O 1
ATOM 1386 N N . PRO A 1 196 ? -55.333 20.115 45.748 1.00 58.50 196 PRO A N 1
ATOM 1387 C CA . PRO A 1 196 ? -54.458 19.048 45.268 1.00 58.50 196 PRO A CA 1
ATOM 1388 C C . PRO A 1 196 ? -53.265 19.601 44.477 1.00 58.50 196 PRO A C 1
ATOM 1390 O O . PRO A 1 196 ? -53.388 20.586 43.748 1.00 58.50 196 PRO A O 1
ATOM 1393 N N . ALA A 1 197 ? -52.110 18.940 44.573 1.00 59.19 197 ALA A N 1
ATOM 1394 C CA . ALA A 1 197 ? -50.975 19.248 43.707 1.00 59.19 197 ALA A CA 1
ATOM 1395 C C . ALA A 1 197 ? -51.298 18.818 42.266 1.00 59.19 197 ALA A C 1
ATOM 1397 O O . ALA A 1 197 ? -51.664 17.668 42.038 1.00 59.19 197 ALA A O 1
ATOM 1398 N N . ASN A 1 198 ? -51.162 19.723 41.294 1.00 72.12 198 ASN A N 1
ATOM 1399 C CA . ASN A 1 198 ? -51.446 19.397 39.896 1.00 72.12 198 ASN A CA 1
ATOM 1400 C C . ASN A 1 198 ? -50.442 18.359 39.354 1.00 72.12 198 ASN A C 1
ATOM 1402 O O . ASN A 1 198 ? -49.245 18.461 39.635 1.00 72.12 198 ASN A O 1
ATOM 1406 N N . LEU A 1 199 ? -50.921 17.392 38.563 1.00 87.56 199 LEU A N 1
ATOM 1407 C CA . LEU A 1 199 ? -50.062 16.416 37.887 1.00 87.56 199 LEU A CA 1
ATOM 1408 C C . LEU A 1 199 ? -49.759 16.883 36.461 1.00 87.56 199 LEU A C 1
ATOM 1410 O O . LEU A 1 199 ? -50.673 17.180 35.686 1.00 87.56 199 LEU A O 1
ATOM 1414 N N . SER A 1 200 ? -48.479 16.886 36.103 1.00 89.31 200 SER A N 1
ATOM 1415 C CA . SER A 1 200 ? -48.021 17.025 34.723 1.00 89.31 200 SER A CA 1
ATOM 1416 C C . SER A 1 200 ? -47.949 15.651 34.059 1.00 89.31 200 SER A C 1
ATOM 1418 O O . SER A 1 200 ? -47.582 14.669 34.706 1.00 89.31 200 SER A O 1
ATOM 1420 N N . ILE A 1 201 ? -48.303 15.582 32.774 1.00 94.00 201 ILE A N 1
ATOM 1421 C CA . ILE A 1 201 ? -48.318 14.357 31.966 1.00 94.00 201 ILE A CA 1
ATOM 1422 C C . ILE A 1 201 ? -47.549 14.632 30.669 1.00 94.00 201 ILE A C 1
ATOM 1424 O O . ILE A 1 201 ? -47.834 15.617 29.987 1.00 94.00 201 ILE A O 1
ATOM 1428 N N . SER A 1 202 ? -46.600 13.768 30.307 1.00 92.19 202 SER A N 1
ATOM 1429 C CA . SER A 1 202 ? -45.811 13.877 29.073 1.00 92.19 202 SER A CA 1
ATOM 1430 C C . SER A 1 202 ? -45.858 12.606 28.220 1.00 92.19 202 SER A C 1
ATOM 1432 O O . SER A 1 202 ? -46.071 11.493 28.707 1.00 92.19 202 SER A O 1
ATOM 1434 N N . ALA A 1 203 ? -45.674 12.787 26.911 1.00 92.38 203 ALA A N 1
ATOM 1435 C CA . ALA A 1 203 ? -45.660 11.700 25.941 1.00 92.38 203 ALA A CA 1
ATOM 1436 C C . ALA A 1 203 ? -44.434 10.777 26.116 1.00 92.38 203 ALA A C 1
ATOM 1438 O O . ALA A 1 203 ? -43.355 11.265 26.467 1.00 92.38 203 ALA A O 1
ATOM 1439 N N . PRO A 1 204 ? -44.565 9.468 25.831 1.00 92.19 204 PRO A N 1
ATOM 1440 C CA . PRO A 1 204 ? -43.422 8.565 25.740 1.00 92.19 204 PRO A CA 1
ATOM 1441 C C . PRO A 1 204 ? -42.584 8.851 24.479 1.00 92.19 204 PRO A C 1
ATOM 1443 O O . PRO A 1 204 ? -43.010 9.558 23.564 1.00 92.19 204 PRO A O 1
ATOM 1446 N N . SER A 1 205 ? -41.403 8.238 24.390 1.00 91.94 205 SER A N 1
ATOM 1447 C CA . SER A 1 205 ? -40.598 8.216 23.161 1.00 91.94 205 SER A CA 1
ATOM 1448 C C . SER A 1 205 ? -41.329 7.515 22.005 1.00 91.94 205 SER A C 1
ATOM 1450 O O . SER A 1 205 ? -42.150 6.621 22.219 1.00 91.94 205 SER A O 1
ATOM 1452 N N . SER A 1 206 ? -41.027 7.896 20.761 1.00 91.81 206 SER A N 1
ATOM 1453 C CA . SER A 1 206 ? -41.642 7.306 19.564 1.00 91.81 206 SER A CA 1
ATOM 1454 C C . SER A 1 206 ? -41.262 5.834 19.364 1.00 91.81 206 SER A C 1
ATOM 1456 O O . SER A 1 206 ? -40.090 5.474 19.484 1.00 91.81 206 SER A O 1
ATOM 1458 N N . ALA A 1 207 ? -42.232 5.011 18.971 1.00 90.62 207 ALA A N 1
ATOM 1459 C CA . ALA A 1 207 ? -42.027 3.636 18.525 1.00 90.62 207 ALA A CA 1
ATOM 1460 C C . ALA A 1 207 ? -41.569 3.566 17.054 1.00 90.62 207 ALA A C 1
ATOM 1462 O O . ALA A 1 207 ? -41.588 4.566 16.337 1.00 90.62 207 ALA A O 1
ATOM 1463 N N . THR A 1 208 ? -41.246 2.361 16.578 1.00 89.81 208 THR A N 1
ATOM 1464 C CA . THR A 1 208 ? -40.963 2.071 15.160 1.00 89.81 208 THR A CA 1
ATOM 1465 C C . THR A 1 208 ? -41.801 0.879 14.705 1.00 89.81 208 THR A C 1
ATOM 1467 O O . THR A 1 208 ? -41.882 -0.125 15.414 1.00 89.81 208 THR A O 1
ATOM 1470 N N . ALA A 1 209 ? -42.423 0.975 13.528 1.00 89.12 209 ALA A N 1
ATOM 1471 C CA . ALA A 1 209 ? -43.262 -0.090 12.980 1.00 89.12 209 ALA A CA 1
ATOM 1472 C C . ALA A 1 209 ? -42.489 -1.420 12.843 1.00 89.12 209 ALA A C 1
ATOM 1474 O O . ALA A 1 209 ? -41.337 -1.441 12.410 1.00 89.12 209 ALA A O 1
ATOM 1475 N N . GLY A 1 210 ? -43.118 -2.536 13.220 1.00 82.56 210 GLY A N 1
ATOM 1476 C CA . GLY A 1 210 ? -42.517 -3.873 13.144 1.00 82.56 210 GLY A CA 1
ATOM 1477 C C . GLY A 1 210 ? -41.377 -4.145 14.138 1.00 82.56 210 GLY A C 1
ATOM 1478 O O . GLY A 1 210 ? -40.656 -5.131 13.975 1.00 82.56 210 GLY A O 1
ATOM 1479 N N . LYS A 1 211 ? -41.191 -3.301 15.162 1.00 84.31 211 LYS A N 1
ATOM 1480 C CA . LYS A 1 211 ? -40.261 -3.537 16.279 1.00 84.31 211 LYS A CA 1
ATOM 1481 C C . LYS A 1 211 ? -41.014 -3.621 17.603 1.00 84.31 211 LYS A C 1
ATOM 1483 O O . LYS A 1 211 ? -41.978 -2.891 17.815 1.00 84.31 211 LYS A O 1
ATOM 1488 N N . ALA A 1 212 ? -40.546 -4.489 18.499 1.00 91.56 212 ALA A N 1
ATOM 1489 C CA . ALA A 1 212 ? -41.021 -4.508 19.875 1.00 91.56 212 ALA A CA 1
ATOM 1490 C C . ALA A 1 212 ? -40.710 -3.165 20.553 1.00 91.56 212 ALA A C 1
ATOM 1492 O O . ALA A 1 212 ? -39.623 -2.610 20.379 1.00 91.56 212 ALA A O 1
ATOM 1493 N N . TYR A 1 213 ? -41.678 -2.644 21.299 1.00 93.94 213 TYR A N 1
ATOM 1494 C CA . TYR A 1 213 ? -41.637 -1.322 21.908 1.00 93.94 213 TYR A CA 1
ATOM 1495 C C . TYR A 1 213 ? -42.155 -1.374 23.344 1.00 93.94 213 TYR A C 1
ATOM 1497 O O . TYR A 1 213 ? -43.153 -2.039 23.625 1.00 93.94 213 TYR A O 1
ATOM 1505 N N . THR A 1 214 ? -41.497 -0.606 24.211 1.00 96.00 214 THR A N 1
ATOM 1506 C CA . THR A 1 214 ? -41.925 -0.297 25.576 1.00 96.00 214 THR A CA 1
ATOM 1507 C C . THR A 1 214 ? -41.592 1.169 25.839 1.00 96.00 214 THR A C 1
ATOM 1509 O O . THR A 1 214 ? -40.421 1.546 25.805 1.00 96.00 214 THR A O 1
ATOM 1512 N N . GLY A 1 215 ? -42.604 1.993 26.095 1.00 93.06 215 GLY A N 1
ATOM 1513 C CA . GLY A 1 215 ? -42.464 3.410 26.430 1.00 93.06 215 GLY A CA 1
ATOM 1514 C C . GLY A 1 215 ? -43.308 3.766 27.649 1.00 93.06 215 GLY A C 1
ATOM 1515 O O . GLY A 1 215 ? -44.370 3.188 27.867 1.00 93.06 215 GLY A O 1
ATOM 1516 N N . VAL A 1 216 ? -42.841 4.710 28.464 1.00 95.00 216 VAL A N 1
ATOM 1517 C CA . VAL A 1 216 ? -43.519 5.113 29.706 1.00 95.00 216 VAL A CA 1
ATOM 1518 C C . VAL A 1 216 ? -44.086 6.518 29.541 1.00 95.00 216 VAL A C 1
ATOM 1520 O O . VAL A 1 216 ? -43.378 7.429 29.114 1.00 95.00 216 VAL A O 1
ATOM 1523 N N . ILE A 1 217 ? -45.363 6.687 29.880 1.00 95.81 217 ILE A N 1
ATOM 1524 C CA . ILE A 1 217 ? -46.019 7.991 29.992 1.00 95.81 217 ILE A CA 1
ATOM 1525 C C . ILE A 1 217 ? -45.418 8.689 31.212 1.00 95.81 217 ILE A C 1
ATOM 1527 O O . ILE A 1 217 ? -45.520 8.183 32.332 1.00 95.81 217 ILE A O 1
ATOM 1531 N N . GLY A 1 218 ? -44.778 9.839 31.006 1.00 92.25 218 GLY A N 1
ATOM 1532 C CA . GLY A 1 218 ? -44.205 10.598 32.110 1.00 92.25 218 GLY A CA 1
ATOM 1533 C C . GLY A 1 218 ? -45.313 11.214 32.957 1.00 92.25 218 GLY A C 1
ATOM 1534 O O . GLY A 1 218 ? -46.197 11.875 32.420 1.00 92.25 218 GLY A O 1
ATOM 1535 N N . VAL A 1 219 ? -45.263 11.013 34.275 1.00 93.25 219 VAL A N 1
ATOM 1536 C CA . VAL A 1 219 ? -46.156 11.665 35.244 1.00 93.25 219 VAL A CA 1
ATOM 1537 C C . VAL A 1 219 ? -45.308 12.268 36.361 1.00 93.25 219 VAL A C 1
ATOM 1539 O O . VAL A 1 219 ? -44.408 11.609 36.886 1.00 93.25 219 VAL A O 1
ATOM 1542 N N . SER A 1 220 ? -45.568 13.527 36.712 1.00 88.69 220 SER A N 1
ATOM 1543 C CA . SER A 1 220 ? -44.854 14.237 37.780 1.00 88.69 220 SER A CA 1
ATOM 1544 C C . SER A 1 220 ? -45.754 15.225 38.528 1.00 88.69 220 SER A C 1
ATOM 1546 O O . SER A 1 220 ? -46.796 15.640 38.024 1.00 88.69 220 SER A O 1
ATOM 1548 N N . GLY A 1 221 ? -45.353 15.589 39.750 1.00 85.06 221 GLY A N 1
ATOM 1549 C CA . GLY A 1 221 ? -46.242 16.213 40.736 1.00 85.06 221 GLY A CA 1
ATOM 1550 C C . GLY A 1 221 ? -46.993 15.162 41.564 1.00 85.06 221 GLY A C 1
ATOM 1551 O O . GLY A 1 221 ? -46.954 13.976 41.251 1.00 85.06 221 GLY A O 1
ATOM 1552 N N . GLY A 1 222 ? -47.660 15.584 42.640 1.00 83.94 222 GLY A N 1
ATOM 1553 C CA . GLY A 1 222 ? -48.388 14.664 43.522 1.00 83.94 222 GLY A CA 1
ATOM 1554 C C . GLY A 1 222 ? -47.493 13.663 44.268 1.00 83.94 222 GLY A C 1
ATOM 1555 O O . GLY A 1 222 ? -46.343 13.962 44.597 1.00 83.94 222 GLY A O 1
ATOM 1556 N N . LYS A 1 223 ? -48.040 12.483 44.576 1.00 82.50 223 LYS A N 1
ATOM 1557 C CA . LYS A 1 223 ? -47.370 11.394 45.306 1.00 82.50 223 LYS A CA 1
ATOM 1558 C C . LYS A 1 223 ? -47.452 10.066 44.544 1.00 82.50 223 LYS A C 1
ATOM 1560 O O . LYS A 1 223 ? -48.533 9.511 44.383 1.00 82.50 223 LYS A O 1
ATOM 1565 N N . ALA A 1 224 ? -46.301 9.530 44.142 1.00 82.38 224 ALA A N 1
ATOM 1566 C CA . ALA A 1 224 ? -46.190 8.197 43.548 1.00 82.38 224 ALA A CA 1
ATOM 1567 C C . ALA A 1 224 ? -46.574 7.071 44.548 1.00 82.38 224 ALA A C 1
ATOM 1569 O O . ALA A 1 224 ? -46.342 7.235 45.751 1.00 82.38 224 ALA A O 1
ATOM 1570 N N . PRO A 1 225 ? -47.075 5.904 44.085 1.00 90.56 225 PRO A N 1
ATOM 1571 C CA . PRO A 1 225 ? -47.202 5.472 42.688 1.00 90.56 225 PRO A CA 1
ATOM 1572 C C . PRO A 1 225 ? -48.306 6.198 41.909 1.00 90.56 225 PRO A C 1
ATOM 1574 O O . PRO A 1 225 ? -49.314 6.612 42.473 1.00 90.56 225 PRO A O 1
ATOM 1577 N N . TYR A 1 226 ? -48.112 6.315 40.594 1.00 93.44 226 TYR A N 1
ATOM 1578 C CA . TYR A 1 226 ? -49.115 6.854 39.676 1.00 93.44 226 TYR A CA 1
ATOM 1579 C C . TYR A 1 226 ? -49.872 5.732 38.971 1.00 93.44 226 TYR A C 1
ATOM 1581 O O . TYR A 1 226 ? -49.299 4.683 38.651 1.00 93.44 226 TYR A O 1
ATOM 1589 N N . THR A 1 227 ? -51.140 5.994 38.670 1.00 94.38 227 THR A N 1
ATOM 1590 C CA . THR A 1 227 ? -51.954 5.171 37.774 1.00 94.38 227 THR A CA 1
ATOM 1591 C C . THR A 1 227 ? -52.389 5.973 36.557 1.00 94.38 227 THR A C 1
ATOM 1593 O O . THR A 1 227 ? -52.696 7.159 36.674 1.00 94.38 227 THR A O 1
ATOM 1596 N N . CYS A 1 228 ? -52.397 5.338 35.384 1.00 96.25 228 CYS A N 1
ATOM 1597 C CA . CYS A 1 228 ? -52.777 5.970 34.121 1.00 96.25 228 CYS A CA 1
ATOM 1598 C C . CYS A 1 228 ? -53.875 5.170 33.414 1.00 96.25 228 CYS A C 1
ATOM 1600 O O . CYS A 1 228 ? -53.943 3.947 33.514 1.00 96.25 228 CYS A O 1
ATOM 1602 N N . SER A 1 229 ? -54.729 5.875 32.675 1.00 95.56 229 SER A N 1
ATOM 1603 C CA . SER A 1 229 ? -55.816 5.300 31.876 1.00 95.56 229 SER A CA 1
ATOM 1604 C C . SER A 1 229 ? -56.077 6.163 30.642 1.00 95.56 229 SER A C 1
ATOM 1606 O O . SER A 1 229 ? -55.947 7.384 30.711 1.00 95.56 229 SER A O 1
ATOM 1608 N N . ILE A 1 230 ? -56.449 5.551 29.515 1.00 95.69 230 ILE A N 1
ATOM 1609 C CA . ILE A 1 230 ? -56.916 6.290 28.333 1.00 95.69 230 ILE A CA 1
ATOM 1610 C C . ILE A 1 230 ? -58.411 6.551 28.505 1.00 95.69 230 ILE A C 1
ATOM 1612 O O . ILE A 1 230 ? -59.184 5.615 28.694 1.00 95.69 230 ILE A O 1
ATOM 1616 N N . THR A 1 231 ? -58.812 7.819 28.447 1.00 93.81 231 THR A N 1
ATOM 1617 C CA . THR A 1 231 ? -60.216 8.249 28.558 1.00 93.81 231 THR A CA 1
ATOM 1618 C C . THR A 1 231 ? -60.833 8.619 27.211 1.00 93.81 231 THR A C 1
ATOM 1620 O O . THR A 1 231 ? -62.055 8.659 27.100 1.00 93.81 231 THR A O 1
ATOM 1623 N N . SER A 1 232 ? -60.016 8.872 26.181 1.00 93.31 232 SER A N 1
ATOM 1624 C CA . SER A 1 232 ? -60.468 9.057 24.797 1.00 93.31 232 SER A CA 1
ATOM 1625 C C . SER A 1 232 ? -59.333 8.824 23.792 1.00 93.31 232 SER A C 1
ATOM 1627 O O . SER A 1 232 ? -58.155 8.990 24.120 1.00 93.31 232 SER A O 1
ATOM 1629 N N . GLY A 1 233 ? -59.692 8.471 22.557 1.00 91.31 233 GLY A N 1
ATOM 1630 C CA . GLY A 1 233 ? -58.765 8.038 21.510 1.00 91.31 233 GLY A CA 1
ATOM 1631 C C . GLY A 1 233 ? -58.376 6.559 21.623 1.00 91.31 233 GLY A C 1
ATOM 1632 O O . GLY A 1 233 ? -58.805 5.845 22.528 1.00 91.31 233 GLY A O 1
ATOM 1633 N N . SER A 1 234 ? -57.550 6.094 20.687 1.00 90.94 234 SER A N 1
ATOM 1634 C CA . SER A 1 234 ? -57.041 4.718 20.633 1.00 90.94 234 SER A CA 1
ATOM 1635 C C . SER A 1 234 ? -55.537 4.705 20.369 1.00 90.94 234 SER A C 1
ATOM 1637 O O . SER A 1 234 ? -55.021 5.570 19.661 1.00 90.94 234 SER A O 1
ATOM 1639 N N . LEU A 1 235 ? -54.834 3.702 20.899 1.00 92.44 235 LEU A N 1
ATOM 1640 C CA . LEU A 1 235 ? -53.423 3.482 20.580 1.00 92.44 235 LEU A CA 1
ATOM 1641 C C . LEU A 1 235 ? -53.240 2.974 19.135 1.00 92.44 235 LEU A C 1
ATOM 1643 O O . LEU A 1 235 ? -54.147 2.337 18.592 1.00 92.44 235 LEU A O 1
ATOM 1647 N N . PRO A 1 236 ? -52.059 3.189 18.524 1.00 93.06 236 PRO A N 1
ATOM 1648 C CA . PRO A 1 236 ? -51.692 2.562 17.257 1.00 93.06 236 PRO A CA 1
ATOM 1649 C C . PRO A 1 236 ? -51.819 1.032 17.315 1.00 93.06 236 PRO A C 1
ATOM 1651 O O . PRO A 1 236 ? -51.417 0.401 18.294 1.00 93.06 236 PRO A O 1
ATOM 1654 N N . ALA A 1 237 ? -52.354 0.425 16.252 1.00 89.69 237 ALA A N 1
ATOM 1655 C CA . ALA A 1 237 ? -52.637 -1.009 16.208 1.00 89.69 237 ALA A CA 1
ATOM 1656 C C . ALA A 1 237 ? -51.379 -1.859 16.479 1.00 89.69 237 ALA A C 1
ATOM 1658 O O . ALA A 1 237 ? -50.381 -1.759 15.760 1.00 89.69 237 ALA A O 1
ATOM 1659 N N . GLY A 1 238 ? -51.452 -2.705 17.512 1.00 90.06 238 GLY A N 1
ATOM 1660 C CA . GLY A 1 238 ? -50.331 -3.502 18.023 1.00 90.06 238 GLY A CA 1
ATOM 1661 C C . GLY A 1 238 ? -49.680 -2.958 19.303 1.00 90.06 238 GLY A C 1
ATOM 1662 O O . GLY A 1 238 ? -48.745 -3.584 19.796 1.00 90.06 238 GLY A O 1
ATOM 1663 N N . LEU A 1 239 ? -50.163 -1.837 19.858 1.00 95.06 239 LEU A N 1
ATOM 1664 C CA . LEU A 1 239 ? -49.774 -1.313 21.174 1.00 95.06 239 LEU A CA 1
ATOM 1665 C C . LEU A 1 239 ? -50.922 -1.405 22.191 1.00 95.06 239 LEU A C 1
ATOM 1667 O O . LEU A 1 239 ? -52.089 -1.213 21.849 1.00 95.06 239 LEU A O 1
ATOM 1671 N N . THR A 1 240 ? -50.579 -1.643 23.456 1.00 95.06 240 THR A N 1
ATOM 1672 C CA . THR A 1 240 ? -51.497 -1.682 24.605 1.00 95.06 240 THR A CA 1
ATOM 1673 C C . THR A 1 240 ? -50.961 -0.816 25.748 1.00 95.06 240 THR A C 1
ATOM 1675 O O . THR A 1 240 ? -49.763 -0.546 25.814 1.00 95.06 240 THR A O 1
ATOM 1678 N N . LEU A 1 241 ? -51.841 -0.357 26.645 1.00 95.50 241 LEU A N 1
ATOM 1679 C CA . LEU A 1 241 ? -51.462 0.343 27.878 1.00 95.50 241 LEU A CA 1
ATOM 1680 C C . LEU A 1 241 ? -51.603 -0.610 29.071 1.00 95.50 241 LEU A C 1
ATOM 1682 O O . LEU A 1 241 ? -52.669 -1.192 29.266 1.00 95.50 241 LEU A O 1
ATOM 1686 N N . ASN A 1 242 ? -50.564 -0.712 29.898 1.00 94.38 242 ASN A N 1
ATOM 1687 C CA . ASN A 1 242 ? -50.623 -1.328 31.221 1.00 94.38 242 ASN A CA 1
ATOM 1688 C C . ASN A 1 242 ? -50.062 -0.345 32.261 1.00 94.38 242 ASN A C 1
ATOM 1690 O O . ASN A 1 242 ? -48.901 0.064 32.196 1.00 94.38 242 ASN A O 1
ATOM 1694 N N . ASN A 1 243 ? -50.911 0.069 33.202 1.00 92.50 243 ASN A N 1
ATOM 1695 C CA . ASN A 1 243 ? -50.684 1.224 34.066 1.00 92.50 243 ASN A CA 1
ATOM 1696 C C . ASN A 1 243 ? -50.227 2.462 33.257 1.00 92.50 243 ASN A C 1
ATOM 1698 O O . ASN A 1 243 ? -50.939 2.877 32.352 1.00 92.50 243 ASN A O 1
ATOM 1702 N N . CYS A 1 244 ? -49.052 3.040 33.535 1.00 94.56 244 CYS A N 1
ATOM 1703 C CA . CYS A 1 244 ? -48.469 4.151 32.767 1.00 94.56 244 CYS A CA 1
ATOM 1704 C C . CYS A 1 244 ? -47.474 3.708 31.671 1.00 94.56 244 CYS A C 1
ATOM 1706 O O . CYS A 1 244 ? -46.774 4.549 31.109 1.00 94.56 244 CYS A O 1
ATOM 1708 N N . THR A 1 245 ? -47.396 2.414 31.347 1.00 95.56 245 THR A N 1
ATOM 1709 C CA . THR A 1 245 ? -46.466 1.862 30.348 1.00 95.56 245 THR A CA 1
ATOM 1710 C C . THR A 1 245 ? -47.221 1.396 29.106 1.00 95.56 245 THR A C 1
ATOM 1712 O O . THR A 1 245 ? -48.100 0.541 29.193 1.00 95.56 245 THR A O 1
ATOM 1715 N N . ILE A 1 246 ? -46.861 1.930 27.940 1.00 96.69 246 ILE A N 1
ATOM 1716 C CA . ILE A 1 246 ? -47.345 1.465 26.637 1.00 96.69 246 ILE A CA 1
ATOM 1717 C C . ILE A 1 246 ? -46.355 0.433 26.095 1.00 96.69 246 ILE A C 1
ATOM 1719 O O . ILE A 1 246 ? -45.158 0.714 26.014 1.00 96.69 246 ILE A O 1
ATOM 1723 N N . SER A 1 247 ? -46.830 -0.745 25.693 1.00 95.38 247 SER A N 1
ATOM 1724 C CA . SER A 1 247 ? -45.977 -1.784 25.107 1.00 95.38 247 SER A CA 1
ATOM 1725 C C . SER A 1 247 ? -46.661 -2.572 23.990 1.00 95.38 247 SER A C 1
ATOM 1727 O O . SER A 1 247 ? -47.878 -2.520 23.820 1.00 95.38 247 SER A O 1
ATOM 1729 N N . GLY A 1 248 ? -45.863 -3.266 23.175 1.00 95.25 248 GLY A N 1
ATOM 1730 C CA . GLY A 1 248 ? -46.352 -4.117 22.088 1.00 95.25 248 GLY A CA 1
ATOM 1731 C C . GLY A 1 248 ? -45.425 -4.131 20.873 1.00 95.25 248 GLY A C 1
ATOM 1732 O O . GLY A 1 248 ? -44.212 -3.980 20.997 1.00 95.25 248 GLY A O 1
ATOM 1733 N N . THR A 1 249 ? -45.986 -4.335 19.683 1.00 91.88 249 THR A N 1
ATOM 1734 C CA . THR A 1 249 ? -45.287 -4.250 18.387 1.00 91.88 249 THR A CA 1
ATOM 1735 C C . THR A 1 249 ? -46.237 -3.603 17.374 1.00 91.88 249 THR A C 1
ATOM 1737 O O . THR A 1 249 ? -47.153 -4.275 16.896 1.00 91.88 249 THR A O 1
ATOM 1740 N N . PRO A 1 250 ? -46.082 -2.305 17.052 1.00 91.88 250 PRO A N 1
ATOM 1741 C CA . PRO A 1 250 ? -47.028 -1.602 16.196 1.00 91.88 250 PRO A CA 1
ATOM 1742 C C . PRO A 1 250 ? -46.892 -2.051 14.738 1.00 91.88 250 PRO A C 1
ATOM 1744 O O . PRO A 1 250 ? -45.791 -2.086 14.181 1.00 91.88 250 PRO A O 1
ATOM 1747 N N . ALA A 1 251 ? -48.018 -2.367 14.098 1.00 81.06 251 ALA A N 1
ATOM 1748 C CA . ALA A 1 251 ? -48.036 -2.964 12.760 1.00 81.06 251 ALA A CA 1
ATOM 1749 C C . ALA A 1 251 ? -47.805 -1.956 11.616 1.00 81.06 251 ALA A C 1
ATOM 1751 O O . ALA A 1 251 ? -47.392 -2.347 10.525 1.00 81.06 251 ALA A O 1
ATOM 1752 N N . LYS A 1 252 ? -48.078 -0.663 11.838 1.00 83.38 252 LYS A N 1
ATOM 1753 C CA . LYS A 1 252 ? -48.019 0.387 10.810 1.00 83.38 252 LYS A CA 1
ATOM 1754 C C . LYS A 1 252 ? -47.508 1.704 11.396 1.00 83.38 252 LYS A C 1
ATOM 1756 O O . LYS A 1 252 ? -47.770 2.008 12.556 1.00 83.38 252 LYS A O 1
ATOM 1761 N N . ALA A 1 253 ? -46.805 2.482 10.576 1.00 86.31 253 ALA A N 1
ATOM 1762 C CA . ALA A 1 253 ? -46.403 3.847 10.903 1.00 86.31 253 ALA A CA 1
ATOM 1763 C C . ALA A 1 253 ? -47.611 4.798 10.983 1.00 86.31 253 ALA A C 1
ATOM 1765 O O . ALA A 1 253 ? -48.588 4.633 10.247 1.00 86.31 253 ALA A O 1
ATOM 1766 N N . GLY A 1 254 ? -47.520 5.808 11.843 1.00 86.69 254 GLY A N 1
ATOM 1767 C CA . GLY A 1 254 ? -48.562 6.807 12.071 1.00 86.69 254 GLY A CA 1
ATOM 1768 C C . GLY A 1 254 ? -48.467 7.425 13.465 1.00 86.69 254 GLY A C 1
ATOM 1769 O O . GLY A 1 254 ? -47.749 6.929 14.327 1.00 86.69 254 GLY A O 1
ATOM 1770 N N . SER A 1 255 ? -49.206 8.506 13.698 1.00 86.81 255 SER A N 1
ATOM 1771 C CA . SER A 1 255 ? -49.369 9.105 15.028 1.00 86.81 255 SER A CA 1
ATOM 1772 C C . SER A 1 255 ? -50.814 8.944 15.487 1.00 86.81 255 SER A C 1
ATOM 1774 O O . SER A 1 255 ? -51.736 9.005 14.670 1.00 86.81 255 SER A O 1
ATOM 1776 N N . SER A 1 256 ? -51.029 8.732 16.781 1.00 90.31 256 SER A N 1
ATOM 1777 C CA . SER A 1 256 ? -52.364 8.711 17.386 1.00 90.31 256 SER A CA 1
ATOM 1778 C C . SER A 1 256 ? -52.369 9.558 18.651 1.00 90.31 256 SER A C 1
ATOM 1780 O O . SER A 1 256 ? -51.567 9.338 19.556 1.00 90.31 256 SER A O 1
ATOM 1782 N N . SER A 1 257 ? -53.265 10.540 18.713 1.00 92.19 257 SER A N 1
ATOM 1783 C CA . SER A 1 257 ? -53.479 11.355 19.909 1.00 92.19 257 SER A CA 1
ATOM 1784 C C . SER A 1 257 ? -54.452 10.648 20.847 1.00 92.19 257 SER A C 1
ATOM 1786 O O . SER A 1 257 ? -55.563 10.307 20.443 1.00 92.19 257 SER A O 1
ATOM 1788 N N . VAL A 1 258 ? -54.047 10.454 22.100 1.00 95.69 258 VAL A N 1
ATOM 1789 C CA . VAL A 1 258 ? -54.881 9.865 23.157 1.00 95.69 258 VAL A CA 1
ATOM 1790 C C . VAL A 1 258 ? -54.995 10.827 24.331 1.00 95.69 258 VAL A C 1
ATOM 1792 O O . VAL A 1 258 ? -54.025 11.499 24.685 1.00 95.69 258 VAL A O 1
ATOM 1795 N N . ILE A 1 259 ? -56.175 10.893 24.946 1.00 96.31 259 ILE A N 1
ATOM 1796 C CA . ILE A 1 259 ? -56.370 11.602 26.212 1.00 96.31 259 ILE A CA 1
ATOM 1797 C C . ILE A 1 259 ? -56.081 10.612 27.334 1.00 96.31 259 ILE A C 1
ATOM 1799 O O . ILE A 1 259 ? -56.770 9.599 27.472 1.00 96.31 259 ILE A O 1
ATOM 1803 N N . VAL A 1 260 ? -55.051 10.904 28.124 1.00 96.31 260 VAL A N 1
ATOM 1804 C CA . VAL A 1 260 ? -54.647 10.096 29.275 1.00 96.31 260 VAL A CA 1
ATOM 1805 C C . VAL A 1 260 ? -55.044 10.817 30.550 1.00 96.31 260 VAL A C 1
ATOM 1807 O O . VAL A 1 260 ? -54.642 11.960 30.766 1.00 96.31 260 VAL A O 1
ATOM 1810 N N . LYS A 1 261 ? -55.787 10.125 31.416 1.00 94.75 261 LYS A N 1
ATOM 1811 C CA . LYS A 1 261 ? -56.006 10.519 32.807 1.00 94.75 261 LYS A CA 1
ATOM 1812 C C . LYS A 1 261 ? -54.964 9.846 33.693 1.00 94.75 261 LYS A C 1
ATOM 1814 O O . LYS A 1 261 ? -54.874 8.617 33.698 1.00 94.75 261 LYS A O 1
ATOM 1819 N N . ALA A 1 262 ? -54.239 10.649 34.466 1.00 93.81 262 ALA A N 1
ATOM 1820 C CA . ALA A 1 262 ? -53.351 10.184 35.527 1.00 93.81 262 ALA A CA 1
ATOM 1821 C C . ALA A 1 262 ? -53.971 10.444 36.910 1.00 93.81 262 ALA A C 1
ATOM 1823 O O . ALA A 1 262 ? -54.672 11.442 37.101 1.00 93.81 262 ALA A O 1
ATOM 1824 N N . SER A 1 263 ? -53.689 9.563 37.868 1.00 91.75 263 SER A N 1
ATOM 1825 C CA . SER A 1 263 ? -54.010 9.712 39.292 1.00 91.75 263 SER A CA 1
ATOM 1826 C C . SER A 1 263 ? -52.788 9.384 40.140 1.00 91.75 263 SER A C 1
ATOM 1828 O O . SER A 1 263 ? -52.051 8.449 39.823 1.00 91.75 263 SER A O 1
ATOM 1830 N N . ASP A 1 264 ? -52.602 10.116 41.233 1.00 90.25 264 ASP A N 1
ATOM 1831 C CA . ASP A 1 264 ? -51.581 9.832 42.244 1.00 90.25 264 ASP A CA 1
ATOM 1832 C C . ASP A 1 264 ? -52.139 9.001 43.418 1.00 90.25 264 ASP A C 1
ATOM 1834 O O . ASP A 1 264 ? -53.288 8.548 43.378 1.00 90.25 264 ASP A O 1
ATOM 1838 N N . SER A 1 265 ? -51.314 8.773 44.446 1.00 89.25 265 SER A N 1
ATOM 1839 C CA . SER A 1 265 ? -51.654 7.999 45.645 1.00 89.25 265 SER A CA 1
ATOM 1840 C C . SER A 1 265 ? -51.946 8.862 46.891 1.00 89.25 265 SER A C 1
ATOM 1842 O O . SER A 1 265 ? -51.700 8.414 48.021 1.00 89.25 265 SER A O 1
ATOM 1844 N N . ASN A 1 266 ? -52.364 10.122 46.733 1.00 82.31 266 ASN A N 1
ATOM 1845 C CA . ASN A 1 266 ? -52.805 10.953 47.859 1.00 82.31 266 ASN A CA 1
ATOM 1846 C C . ASN A 1 266 ? -54.256 10.635 48.273 1.00 82.31 266 ASN A C 1
ATOM 1848 O O . ASN A 1 266 ? -54.963 9.873 47.617 1.00 82.31 266 ASN A O 1
ATOM 1852 N N . SER A 1 267 ? -54.698 11.207 49.397 1.00 77.62 267 SER A N 1
ATOM 1853 C CA . SER A 1 267 ? -56.089 11.132 49.858 1.00 77.62 267 SER A CA 1
ATOM 1854 C C . SER A 1 267 ? -56.567 12.532 50.278 1.00 77.62 267 SER A C 1
ATOM 1856 O O . SER A 1 267 ? -56.082 13.038 51.293 1.00 77.62 267 SER A O 1
ATOM 1858 N N . PRO A 1 268 ? -57.467 13.184 49.512 1.00 76.69 268 PRO A N 1
ATOM 1859 C CA . PRO A 1 268 ? -57.951 12.768 48.190 1.00 76.69 268 PRO A CA 1
ATOM 1860 C C . PRO A 1 268 ? -56.815 12.706 47.154 1.00 76.69 268 PRO A C 1
ATOM 1862 O O . PRO A 1 268 ? -55.835 13.444 47.252 1.00 76.69 268 PRO A O 1
ATOM 1865 N N . ALA A 1 269 ? -56.948 11.824 46.162 1.00 82.31 269 ALA A N 1
ATOM 1866 C CA . ALA A 1 269 ? -55.962 11.686 45.095 1.00 82.31 269 ALA A CA 1
ATOM 1867 C C . ALA A 1 269 ? -55.986 12.905 44.163 1.00 82.31 269 ALA A C 1
ATOM 1869 O O . ALA A 1 269 ? -57.056 13.373 43.758 1.00 82.31 269 ALA A O 1
ATOM 1870 N N . ALA A 1 270 ? -54.809 13.396 43.783 1.00 86.06 270 ALA A N 1
ATOM 1871 C CA . ALA A 1 270 ? -54.696 14.341 42.687 1.00 86.06 270 ALA A CA 1
ATOM 1872 C C . ALA A 1 270 ? -54.925 13.601 41.365 1.00 86.06 270 ALA A C 1
ATOM 1874 O O . ALA A 1 270 ? -54.372 12.522 41.144 1.00 86.06 270 ALA A O 1
ATOM 1875 N N . THR A 1 271 ? -55.718 14.189 40.468 1.00 89.31 271 THR A N 1
ATOM 1876 C CA . THR A 1 271 ? -55.894 13.668 39.107 1.00 89.31 271 THR A CA 1
ATOM 1877 C C . THR A 1 271 ? -55.737 14.782 38.087 1.00 89.31 271 THR A C 1
ATOM 1879 O O . THR A 1 271 ? -56.122 15.921 38.346 1.00 89.31 271 THR A O 1
ATOM 1882 N N . SER A 1 272 ? -55.180 14.442 36.931 1.00 91.81 272 SER A N 1
ATOM 1883 C CA . SER A 1 272 ? -55.004 15.343 35.789 1.00 91.81 272 SER A CA 1
ATOM 1884 C C . SER A 1 272 ? -55.352 14.598 34.505 1.00 91.81 272 SER A C 1
ATOM 1886 O O . SER A 1 272 ? -55.481 13.369 34.500 1.00 91.81 272 SER A O 1
ATOM 1888 N N . SER A 1 273 ? -55.550 15.315 33.405 1.00 93.31 273 SER A N 1
ATOM 1889 C CA . SER A 1 273 ? -55.778 14.708 32.092 1.00 93.31 273 SER A CA 1
ATOM 1890 C C . SER A 1 273 ? -55.157 15.554 30.992 1.00 93.31 273 SER A C 1
ATOM 1892 O O . SER A 1 273 ? -55.342 16.768 30.966 1.00 93.31 273 SER A O 1
ATOM 1894 N N . ALA A 1 274 ? -54.434 14.905 30.084 1.00 92.50 274 ALA A N 1
ATOM 1895 C CA . ALA A 1 274 ? -53.733 15.559 28.988 1.00 92.50 274 ALA A CA 1
ATOM 1896 C C . ALA A 1 274 ? -53.860 14.751 27.695 1.00 92.50 274 ALA A C 1
ATOM 1898 O O . ALA A 1 274 ? -53.870 13.518 27.716 1.00 92.50 274 ALA A O 1
ATOM 1899 N N . THR A 1 275 ? -53.907 15.451 26.565 1.00 95.62 275 THR A N 1
ATOM 1900 C CA . THR A 1 275 ? -53.767 14.837 25.243 1.00 95.62 275 THR A CA 1
ATOM 1901 C C . THR A 1 275 ? -52.285 14.642 24.945 1.00 95.62 275 THR A C 1
ATOM 1903 O O . THR A 1 275 ? -51.547 15.624 24.869 1.00 95.62 275 THR A O 1
ATOM 1906 N N . ILE A 1 276 ? -51.850 13.398 24.739 1.00 94.88 276 ILE A N 1
ATOM 1907 C CA . ILE A 1 276 ? -50.475 13.073 24.338 1.00 94.88 276 ILE A CA 1
ATOM 1908 C C . ILE A 1 276 ? -50.451 12.391 22.959 1.00 94.88 276 ILE A C 1
ATOM 1910 O O . ILE A 1 276 ? -51.327 11.572 22.664 1.00 94.88 276 ILE A O 1
ATOM 1914 N N . PRO A 1 277 ? -49.472 12.702 22.090 1.00 94.88 277 PRO A N 1
ATOM 1915 C CA . PRO A 1 277 ? -49.223 11.929 20.881 1.00 94.88 277 PRO A CA 1
ATOM 1916 C C . PRO A 1 277 ? -48.492 10.618 21.207 1.00 94.88 277 PRO A C 1
ATOM 1918 O O . PRO A 1 277 ? -47.503 10.610 21.937 1.00 94.88 277 PRO A O 1
ATOM 1921 N N . VAL A 1 278 ? -48.934 9.518 20.601 1.00 94.19 278 VAL A N 1
ATOM 1922 C CA . VAL A 1 278 ? -48.197 8.251 20.531 1.00 94.19 278 VAL A CA 1
ATOM 1923 C C . VAL A 1 278 ? -47.769 8.058 19.079 1.00 94.19 278 VAL A C 1
ATOM 1925 O O . VAL A 1 278 ? -48.592 7.780 18.206 1.00 94.19 278 VAL A O 1
ATOM 1928 N N . VAL A 1 279 ? -46.478 8.268 18.815 1.00 93.75 279 VAL A N 1
ATOM 1929 C CA . VAL A 1 279 ? -45.900 8.275 17.463 1.00 93.75 279 VAL A CA 1
ATOM 1930 C C . VAL A 1 279 ? -45.257 6.927 17.152 1.00 93.75 279 VAL A C 1
ATOM 1932 O O . VAL A 1 279 ? -44.406 6.459 17.906 1.00 93.75 279 VAL A O 1
ATOM 1935 N N . VAL A 1 280 ? -45.617 6.334 16.014 1.00 93.38 280 VAL A N 1
ATOM 1936 C CA . VAL A 1 280 ? -44.940 5.185 15.404 1.00 93.38 280 VAL A CA 1
ATOM 1937 C C . VAL A 1 280 ? -44.255 5.646 14.121 1.00 93.38 280 VAL A C 1
ATOM 1939 O O . VAL A 1 280 ? -44.905 5.916 13.109 1.00 93.38 280 VAL A O 1
ATOM 1942 N N . ASN A 1 281 ? -42.929 5.695 14.147 1.00 88.50 281 ASN A N 1
ATOM 1943 C CA . ASN A 1 281 ? -42.109 5.982 12.978 1.00 88.50 281 ASN A CA 1
ATOM 1944 C C . ASN A 1 281 ? -42.163 4.817 11.978 1.00 88.50 281 ASN A C 1
ATOM 1946 O O . ASN A 1 281 ? -42.357 3.653 12.349 1.00 88.50 281 ASN A O 1
ATOM 1950 N N . ALA A 1 282 ? -41.948 5.117 10.697 1.00 78.19 282 ALA A N 1
ATOM 1951 C CA . ALA A 1 282 ? -41.731 4.081 9.694 1.00 78.19 282 ALA A CA 1
ATOM 1952 C C . ALA A 1 282 ? -40.458 3.280 10.003 1.00 78.19 282 ALA A C 1
ATOM 1954 O O . ALA A 1 282 ? -39.465 3.827 10.484 1.00 78.19 282 ALA A O 1
ATOM 1955 N N . ALA A 1 283 ? -40.484 1.979 9.707 1.00 71.81 283 ALA A N 1
ATOM 1956 C CA . ALA A 1 283 ? -39.259 1.194 9.659 1.00 71.81 283 ALA A CA 1
ATOM 1957 C C . ALA A 1 283 ? -38.344 1.760 8.552 1.00 71.81 283 ALA A C 1
ATOM 1959 O O . ALA A 1 283 ? -38.854 2.064 7.469 1.00 71.81 283 ALA A O 1
ATOM 1960 N N . PRO A 1 284 ? -37.024 1.898 8.779 1.00 60.19 284 PRO A N 1
ATOM 1961 C CA . PRO A 1 284 ? -36.097 2.308 7.731 1.00 60.19 284 PRO A CA 1
ATOM 1962 C C . PRO A 1 284 ? -36.171 1.356 6.535 1.00 60.19 284 PRO A C 1
ATOM 1964 O O . PRO A 1 284 ? -36.074 0.139 6.704 1.00 60.19 284 PRO A O 1
ATOM 1967 N N . VAL A 1 285 ? -36.331 1.906 5.331 1.00 57.06 285 VAL A N 1
ATOM 1968 C CA . VAL A 1 285 ? -36.345 1.114 4.098 1.00 57.06 285 VAL A CA 1
ATOM 1969 C C . VAL A 1 285 ? -34.902 0.734 3.765 1.00 57.06 285 VAL A C 1
ATOM 1971 O O . VAL A 1 285 ? -34.112 1.570 3.329 1.00 57.06 285 VAL A O 1
ATOM 1974 N N . THR A 1 286 ? -34.525 -0.518 4.015 1.00 58.78 286 THR A N 1
ATOM 1975 C CA . THR A 1 286 ? -33.198 -1.035 3.668 1.00 58.78 286 THR A CA 1
ATOM 1976 C C . THR A 1 286 ? -33.144 -1.359 2.179 1.00 58.78 286 THR A C 1
ATOM 1978 O O . THR A 1 286 ? -33.424 -2.486 1.774 1.00 58.78 286 THR A O 1
ATOM 1981 N N . ASN A 1 287 ? -32.781 -0.366 1.360 1.00 73.81 287 ASN A N 1
ATOM 1982 C CA . ASN A 1 287 ? -32.559 -0.548 -0.078 1.00 73.81 287 ASN A CA 1
ATOM 1983 C C . ASN A 1 287 ? -31.678 -1.774 -0.352 1.00 73.81 287 ASN A C 1
ATOM 1985 O O . ASN A 1 287 ? -30.648 -1.968 0.298 1.00 73.81 287 ASN A O 1
ATOM 1989 N N . LEU A 1 288 ? -32.073 -2.578 -1.340 1.00 85.69 288 LEU A N 1
ATOM 1990 C CA . LEU A 1 288 ? -31.234 -3.671 -1.812 1.00 85.69 288 LEU A CA 1
ATOM 1991 C C . LEU A 1 288 ? -29.998 -3.113 -2.526 1.00 85.69 288 LEU A C 1
ATOM 1993 O O . LEU A 1 288 ? -30.106 -2.220 -3.368 1.00 85.69 288 LEU A O 1
ATOM 1997 N N . THR A 1 289 ? -28.843 -3.692 -2.217 1.00 88.44 289 THR A N 1
ATOM 1998 C CA . THR A 1 289 ? -27.573 -3.481 -2.918 1.00 88.44 289 THR A CA 1
ATOM 1999 C C . THR A 1 289 ? -27.216 -4.774 -3.646 1.00 88.44 289 THR A C 1
ATOM 2001 O O . THR A 1 289 ? -27.357 -5.857 -3.074 1.00 88.44 289 THR A O 1
ATOM 2004 N N . ILE A 1 290 ? -26.773 -4.666 -4.902 1.00 92.69 290 ILE A N 1
ATOM 2005 C CA . ILE A 1 290 ? -26.295 -5.792 -5.716 1.00 92.69 290 ILE A CA 1
ATOM 2006 C C . ILE A 1 290 ? -24.785 -5.636 -5.906 1.00 92.69 290 ILE A C 1
ATOM 2008 O O . ILE A 1 290 ? -24.327 -4.573 -6.328 1.00 92.69 290 ILE A O 1
ATOM 2012 N N . THR A 1 291 ? -24.014 -6.688 -5.641 1.00 90.56 291 THR A N 1
ATOM 2013 C CA . THR A 1 291 ? -22.585 -6.762 -5.975 1.00 90.56 291 THR A CA 1
ATOM 2014 C C . THR A 1 291 ? -22.325 -7.794 -7.070 1.00 90.56 291 THR A C 1
ATOM 2016 O O . THR A 1 291 ? -23.096 -8.731 -7.287 1.00 90.56 291 THR A O 1
ATOM 2019 N N . SER A 1 292 ? -21.228 -7.597 -7.802 1.00 90.62 292 SER A N 1
ATOM 2020 C CA . SER A 1 292 ? -20.797 -8.524 -8.854 1.00 90.62 292 SER A CA 1
ATOM 2021 C C . SER A 1 292 ? -20.289 -9.841 -8.241 1.00 90.62 292 SER A C 1
ATOM 2023 O O . SER A 1 292 ? -19.649 -9.791 -7.187 1.00 90.62 292 SER A O 1
ATOM 2025 N N . PRO A 1 293 ? -20.537 -11.005 -8.870 1.00 89.38 293 PRO A N 1
ATOM 2026 C CA . PRO A 1 293 ? -19.950 -12.269 -8.440 1.00 89.38 293 PRO A CA 1
ATOM 2027 C C . PRO A 1 293 ? -18.436 -12.287 -8.717 1.00 89.38 293 PRO A C 1
ATOM 2029 O O . PRO A 1 293 ? -17.923 -11.490 -9.506 1.00 89.38 293 PRO A O 1
ATOM 2032 N N . VAL A 1 294 ? -17.716 -13.224 -8.094 1.00 85.25 294 VAL A N 1
ATOM 2033 C CA . VAL A 1 294 ? -16.284 -13.457 -8.368 1.00 85.25 294 VAL A CA 1
ATOM 2034 C C . VAL A 1 294 ? -16.044 -13.802 -9.842 1.00 85.25 294 VAL A C 1
ATOM 2036 O O . VAL A 1 294 ? -16.908 -14.398 -10.486 1.00 85.25 294 VAL A O 1
ATOM 2039 N N . ALA A 1 295 ? -14.879 -13.446 -10.387 1.00 87.19 295 ALA A N 1
ATOM 2040 C CA . ALA A 1 295 ? -14.549 -13.743 -11.781 1.00 87.19 295 ALA A CA 1
ATOM 2041 C C . ALA A 1 295 ? -14.514 -15.259 -12.053 1.00 87.19 295 ALA A C 1
ATOM 2043 O O . ALA A 1 295 ? -14.065 -16.046 -11.218 1.00 87.19 295 ALA A O 1
ATOM 2044 N N . ALA A 1 296 ? -14.985 -15.660 -13.231 1.00 84.56 296 ALA A N 1
ATOM 2045 C CA . ALA A 1 296 ? -14.846 -17.017 -13.751 1.00 84.56 296 ALA A CA 1
ATOM 2046 C C . ALA A 1 296 ? -13.529 -17.175 -14.529 1.00 84.56 296 ALA A C 1
ATOM 2048 O O . ALA A 1 296 ? -12.862 -16.186 -14.823 1.00 84.56 296 ALA A O 1
ATOM 2049 N N . THR A 1 297 ? -13.204 -18.396 -14.954 1.00 82.19 297 THR A N 1
ATOM 2050 C CA . THR A 1 297 ? -12.113 -18.676 -15.905 1.00 82.19 297 THR A CA 1
ATOM 2051 C C . THR A 1 297 ? -12.675 -19.468 -17.078 1.00 82.19 297 THR A C 1
ATOM 2053 O O . THR A 1 297 ? -13.457 -20.397 -16.866 1.00 82.19 297 THR A O 1
ATOM 2056 N N . ALA A 1 298 ? -12.302 -19.108 -18.308 1.00 86.19 298 ALA A N 1
ATOM 2057 C CA . ALA A 1 298 ? -12.761 -19.808 -19.505 1.00 86.19 298 ALA A CA 1
ATOM 2058 C C . ALA A 1 298 ? -12.403 -21.310 -19.457 1.00 86.19 298 ALA A C 1
ATOM 2060 O O . ALA A 1 298 ? -11.331 -21.686 -18.988 1.00 86.19 298 ALA A O 1
ATOM 2061 N N . GLY A 1 299 ? -13.311 -22.172 -19.915 1.00 78.00 299 GLY A N 1
ATOM 2062 C CA . GLY A 1 299 ? -13.169 -23.634 -19.902 1.00 78.00 299 GLY A CA 1
ATOM 2063 C C . GLY A 1 299 ? -13.408 -24.318 -18.547 1.00 78.00 299 GLY A C 1
ATOM 2064 O O . GLY A 1 299 ? -13.649 -25.523 -18.526 1.00 78.00 299 GLY A O 1
ATOM 2065 N N . SER A 1 300 ? -13.402 -23.585 -17.429 1.00 78.62 300 SER A N 1
ATOM 2066 C CA . SER A 1 300 ? -13.599 -24.150 -16.086 1.00 78.62 300 SER A CA 1
ATOM 2067 C C . SER A 1 300 ? -15.064 -24.146 -15.651 1.00 78.62 300 SER A C 1
ATOM 2069 O O . SER A 1 300 ? -15.788 -23.178 -15.877 1.00 78.62 300 SER A O 1
ATOM 2071 N N . ASN A 1 301 ? -15.501 -25.192 -14.945 1.00 87.75 301 ASN A N 1
ATOM 2072 C CA . ASN A 1 301 ? -16.804 -25.178 -14.275 1.00 87.75 301 ASN A CA 1
ATOM 2073 C C . ASN A 1 301 ? -16.834 -24.078 -13.204 1.00 87.75 301 ASN A C 1
ATOM 2075 O O . ASN A 1 301 ? -15.923 -23.964 -12.385 1.00 87.75 301 ASN A O 1
ATOM 2079 N N . TYR A 1 302 ? -17.900 -23.283 -13.209 1.00 88.25 302 TYR A N 1
ATOM 2080 C CA . TYR A 1 302 ? -18.046 -22.076 -12.409 1.00 88.25 302 TYR A CA 1
ATOM 2081 C C . TYR A 1 302 ? -19.376 -22.061 -11.652 1.00 88.25 302 TYR A C 1
ATOM 2083 O O . TYR A 1 302 ? -20.422 -22.493 -12.146 1.00 88.25 302 TYR A O 1
ATOM 2091 N N . THR A 1 303 ? -19.336 -21.522 -10.437 1.00 93.12 303 THR A N 1
ATOM 2092 C CA . THR A 1 303 ? -20.504 -21.182 -9.622 1.00 93.12 303 THR A CA 1
ATOM 2093 C C . THR A 1 303 ? -20.146 -19.951 -8.799 1.00 93.12 303 THR A C 1
ATOM 2095 O O . THR A 1 303 ? -19.316 -20.031 -7.897 1.00 93.12 303 THR A O 1
ATOM 2098 N N . GLY A 1 304 ? -20.748 -18.809 -9.127 1.00 88.25 304 GLY A N 1
ATOM 2099 C CA . GLY A 1 304 ? -20.536 -17.540 -8.433 1.00 88.25 304 GLY A CA 1
ATOM 2100 C C . GLY A 1 304 ? -21.862 -16.892 -8.054 1.00 88.25 304 GLY A C 1
ATOM 2101 O O . GLY A 1 304 ? -22.760 -16.761 -8.883 1.00 88.25 304 GLY A O 1
ATOM 2102 N N . THR A 1 305 ? -22.000 -16.486 -6.796 1.00 94.12 305 THR A N 1
ATOM 2103 C CA . THR A 1 305 ? -23.224 -15.856 -6.285 1.00 94.12 305 THR A CA 1
ATOM 2104 C C . THR A 1 305 ? -23.188 -14.347 -6.507 1.00 94.12 305 THR A C 1
ATOM 2106 O O . THR A 1 305 ? -22.230 -13.677 -6.124 1.00 94.12 305 THR A O 1
ATOM 2109 N N . ILE A 1 306 ? -24.254 -13.803 -7.093 1.00 94.19 306 ILE A N 1
ATOM 2110 C CA . ILE A 1 306 ? -24.534 -12.366 -7.119 1.00 94.19 306 ILE A CA 1
ATOM 2111 C C . ILE A 1 306 ? -24.863 -11.952 -5.685 1.00 94.19 306 ILE A C 1
ATOM 2113 O O . ILE A 1 306 ? -25.856 -12.413 -5.117 1.00 94.19 306 ILE A O 1
ATOM 2117 N N . GLY A 1 307 ? -24.028 -11.105 -5.085 1.00 91.31 307 GLY A N 1
ATOM 2118 C CA . GLY A 1 307 ? -24.252 -10.653 -3.719 1.00 91.31 307 GLY A CA 1
ATOM 2119 C C . GLY A 1 307 ? -25.472 -9.740 -3.653 1.00 91.31 307 GLY A C 1
ATOM 2120 O O . GLY A 1 307 ? -25.547 -8.751 -4.376 1.00 91.31 307 GLY A O 1
ATOM 2121 N N . VAL A 1 308 ? -26.423 -10.070 -2.779 1.00 91.06 308 VAL A N 1
ATOM 2122 C CA . VAL A 1 308 ? -27.593 -9.236 -2.480 1.00 91.06 308 VAL A CA 1
ATOM 2123 C C . VAL A 1 308 ? -27.615 -8.961 -0.981 1.00 91.06 308 VAL A C 1
ATOM 2125 O O . VAL A 1 308 ? -27.584 -9.888 -0.171 1.00 91.06 308 VAL A O 1
ATOM 2128 N N . SER A 1 309 ? -27.648 -7.683 -0.609 1.00 86.81 309 SER A N 1
ATOM 2129 C CA . SER A 1 309 ? -27.686 -7.223 0.784 1.00 86.81 309 SER A CA 1
ATOM 2130 C C . SER A 1 309 ? -28.685 -6.076 0.961 1.00 86.81 309 SER A C 1
ATOM 2132 O O . SER A 1 309 ? -29.126 -5.473 -0.015 1.00 86.81 309 SER A O 1
ATOM 2134 N N . GLY A 1 310 ? -29.085 -5.794 2.205 1.00 83.38 310 GLY A N 1
ATOM 2135 C CA . GLY A 1 310 ? -30.276 -4.984 2.498 1.00 83.38 310 GLY A CA 1
ATOM 2136 C C . GLY A 1 310 ? -31.561 -5.824 2.473 1.00 83.38 310 GLY A C 1
ATOM 2137 O O . GLY A 1 310 ? -31.501 -7.050 2.463 1.00 83.38 310 GLY A O 1
ATOM 2138 N N . GLY A 1 311 ? -32.730 -5.179 2.479 1.00 82.31 311 GLY A N 1
ATOM 2139 C CA . GLY A 1 311 ? -34.031 -5.856 2.405 1.00 82.31 311 GLY A CA 1
ATOM 2140 C C . GLY A 1 311 ? -34.262 -6.917 3.491 1.00 82.31 311 GLY A C 1
ATOM 2141 O O . GLY A 1 311 ? -33.963 -6.713 4.670 1.00 82.31 311 GLY A O 1
ATOM 2142 N N . THR A 1 312 ? -34.877 -8.038 3.115 1.00 79.38 312 THR A N 1
ATOM 2143 C CA . THR A 1 312 ? -35.171 -9.195 3.974 1.00 79.38 312 THR A CA 1
ATOM 2144 C C . THR A 1 312 ? -35.123 -10.494 3.163 1.00 79.38 312 THR A C 1
ATOM 2146 O O . THR A 1 312 ? -35.892 -10.674 2.226 1.00 79.38 312 THR A O 1
ATOM 2149 N N . ALA A 1 313 ? -34.235 -11.418 3.535 1.00 78.25 313 ALA A N 1
ATOM 2150 C CA . ALA A 1 313 ? -34.091 -12.720 2.878 1.00 78.25 313 ALA A CA 1
ATOM 2151 C C . ALA A 1 313 ? -35.379 -13.591 2.963 1.00 78.25 313 ALA A C 1
ATOM 2153 O O . ALA A 1 313 ? -36.226 -13.338 3.828 1.00 78.25 313 ALA A O 1
ATOM 2154 N N . PRO A 1 314 ? -35.544 -14.635 2.119 1.00 89.31 314 PRO A N 1
ATOM 2155 C CA . PRO A 1 314 ? -34.709 -14.995 0.966 1.00 89.31 314 PRO A CA 1
ATOM 2156 C C . PRO A 1 314 ? -34.710 -13.930 -0.140 1.00 89.31 314 PRO A C 1
ATOM 2158 O O . PRO A 1 314 ? -35.650 -13.148 -0.264 1.00 89.31 314 PRO A O 1
ATOM 2161 N N . TYR A 1 315 ? -33.648 -13.924 -0.946 1.00 93.12 315 TYR A N 1
ATOM 2162 C CA . TYR A 1 315 ? -33.528 -13.074 -2.131 1.00 93.12 315 TYR A CA 1
ATOM 2163 C C . TYR A 1 315 ? -33.757 -13.887 -3.405 1.00 93.12 315 TYR A C 1
ATOM 2165 O O . TYR A 1 315 ? -33.468 -15.083 -3.463 1.00 93.12 315 TYR A O 1
ATOM 2173 N N . SER A 1 316 ? -34.234 -13.213 -4.444 1.00 93.69 316 SER A N 1
ATOM 2174 C CA . SER A 1 316 ? -34.377 -13.742 -5.799 1.00 93.69 316 SER A CA 1
ATOM 2175 C C . SER A 1 316 ? -33.728 -12.779 -6.788 1.00 93.69 316 SER A C 1
ATOM 2177 O O . SER A 1 316 ? -33.807 -11.564 -6.608 1.00 93.69 316 SER A O 1
ATOM 2179 N N . CYS A 1 317 ? -33.083 -13.305 -7.829 1.00 96.31 317 CYS A N 1
ATOM 2180 C CA . CYS A 1 317 ? -32.462 -12.505 -8.879 1.00 96.31 317 CYS A CA 1
ATOM 2181 C C . CYS A 1 317 ? -33.006 -12.915 -10.248 1.00 96.31 317 CYS A C 1
ATOM 2183 O O . CYS A 1 317 ? -33.428 -14.050 -10.461 1.00 96.31 317 CYS A O 1
ATOM 2185 N N . SER A 1 318 ? -33.010 -11.964 -11.176 1.00 95.81 318 SER A N 1
ATOM 2186 C CA . SER A 1 318 ? -33.498 -12.133 -12.544 1.00 95.81 318 SER A CA 1
ATOM 2187 C C . SER A 1 318 ? -32.733 -11.212 -13.491 1.00 95.81 318 SER A C 1
ATOM 2189 O O . SER A 1 318 ? -32.295 -10.128 -13.096 1.00 95.81 318 SER A O 1
ATOM 2191 N N . LEU A 1 319 ? -32.556 -11.640 -14.739 1.00 96.06 319 LEU A N 1
ATOM 2192 C CA . LEU A 1 319 ? -31.924 -10.830 -15.777 1.00 96.06 319 LEU A CA 1
ATOM 2193 C C . LEU A 1 319 ? -32.933 -9.786 -16.279 1.00 96.06 319 LEU A C 1
ATOM 2195 O O . LEU A 1 319 ? -33.972 -10.145 -16.825 1.00 96.06 319 LEU A O 1
ATOM 2199 N N . ALA A 1 320 ? -32.638 -8.504 -16.066 1.00 94.56 320 ALA A N 1
ATOM 2200 C CA . ALA A 1 320 ? -33.485 -7.388 -16.487 1.00 94.56 320 ALA A CA 1
ATOM 2201 C C . ALA A 1 320 ? -33.153 -6.920 -17.914 1.00 94.56 320 ALA A C 1
ATOM 2203 O O . ALA A 1 320 ? -34.056 -6.569 -18.670 1.00 94.56 320 ALA A O 1
ATOM 2204 N N . SER A 1 321 ? -31.869 -6.920 -18.290 1.00 93.06 321 SER A N 1
ATOM 2205 C CA . SER A 1 321 ? -31.403 -6.673 -19.662 1.00 93.06 321 SER A CA 1
ATOM 2206 C C . SER A 1 321 ? -29.939 -7.100 -19.859 1.00 93.06 321 SER A C 1
ATOM 2208 O O . SER A 1 321 ? -29.218 -7.370 -18.896 1.00 93.06 321 SER A O 1
ATOM 2210 N N . GLY A 1 322 ? -29.489 -7.152 -21.116 1.00 91.69 322 GLY A N 1
ATOM 2211 C CA . GLY A 1 322 ? -28.159 -7.648 -21.487 1.00 91.69 322 GLY A CA 1
ATOM 2212 C C . GLY A 1 322 ? -28.079 -9.178 -21.486 1.00 91.69 322 GLY A C 1
ATOM 2213 O O . GLY A 1 322 ? -29.102 -9.859 -21.528 1.00 91.69 322 GLY A O 1
ATOM 2214 N N . SER A 1 323 ? -26.863 -9.722 -21.445 1.00 92.31 323 SER A N 1
ATOM 2215 C CA . SER A 1 323 ? -26.607 -11.167 -21.422 1.00 92.31 323 SER A CA 1
ATOM 2216 C C . SER A 1 323 ? -25.442 -11.532 -20.495 1.00 92.31 323 SER A C 1
ATOM 2218 O O . SER A 1 323 ? -24.551 -10.724 -20.205 1.00 92.31 323 SER A O 1
ATOM 2220 N N . LEU A 1 324 ? -25.453 -12.778 -20.020 1.00 92.62 324 LEU A N 1
ATOM 2221 C CA . LEU A 1 324 ? -24.293 -13.403 -19.385 1.00 92.62 324 LEU A CA 1
ATOM 2222 C C . LEU A 1 324 ? -23.231 -13.774 -20.441 1.00 92.62 324 LEU A C 1
ATOM 2224 O O . LEU A 1 324 ? -23.552 -13.835 -21.632 1.00 92.62 324 LEU A O 1
ATOM 2228 N N . PRO A 1 325 ? -21.977 -14.043 -20.031 1.00 94.31 325 PRO A N 1
ATOM 2229 C CA . PRO A 1 325 ? -20.966 -14.614 -20.917 1.00 94.31 325 PRO A CA 1
ATOM 2230 C C . PRO A 1 325 ? -21.419 -15.970 -21.475 1.00 94.31 325 PRO A C 1
ATOM 2232 O O . PRO A 1 325 ? -22.120 -16.728 -20.799 1.00 94.31 325 PRO A O 1
ATOM 2235 N N . ALA A 1 326 ? -21.002 -16.293 -22.701 1.00 92.12 326 ALA A N 1
ATOM 2236 C CA . ALA A 1 326 ? -21.344 -17.559 -23.345 1.00 92.12 326 ALA A CA 1
ATOM 2237 C C . ALA A 1 326 ? -20.899 -18.752 -22.480 1.00 92.12 326 ALA A C 1
ATOM 2239 O O . ALA A 1 326 ? -19.750 -18.809 -22.045 1.00 92.12 326 ALA A O 1
ATOM 2240 N N . GLY A 1 327 ? -21.824 -19.680 -22.213 1.00 91.06 327 GLY A N 1
ATOM 2241 C CA . GLY A 1 327 ? -21.619 -20.828 -21.320 1.00 91.06 327 GLY A CA 1
ATOM 2242 C C . GLY A 1 327 ? -22.055 -20.624 -19.860 1.00 91.06 327 GLY A C 1
ATOM 2243 O O . GLY A 1 327 ? -21.996 -21.580 -19.089 1.00 91.06 327 GLY A O 1
ATOM 2244 N N . LEU A 1 328 ? -22.530 -19.432 -19.468 1.00 95.19 328 LEU A N 1
ATOM 2245 C CA . LEU A 1 328 ? -23.074 -19.157 -18.128 1.00 95.19 328 LEU A CA 1
ATOM 2246 C C . LEU A 1 328 ? -24.593 -18.923 -18.130 1.00 95.19 328 LEU A C 1
ATOM 2248 O O . LEU A 1 328 ? -25.165 -18.355 -19.059 1.00 95.19 328 LEU A O 1
ATOM 2252 N N . THR A 1 329 ? -25.239 -19.332 -17.039 1.00 95.44 329 THR A N 1
ATOM 2253 C CA . THR A 1 329 ? -26.689 -19.238 -16.793 1.00 95.44 329 THR A CA 1
ATOM 2254 C C . THR A 1 329 ? -26.963 -18.652 -15.406 1.00 95.44 329 THR A C 1
ATOM 2256 O O . THR A 1 329 ? -26.100 -18.731 -14.535 1.00 95.44 329 THR A O 1
ATOM 2259 N N . LEU A 1 330 ? -28.142 -18.060 -15.186 1.00 95.75 330 LEU A N 1
ATOM 2260 C CA . LEU A 1 330 ? -28.578 -17.548 -13.878 1.00 95.75 330 LEU A CA 1
ATOM 2261 C C . LEU A 1 330 ? -29.666 -18.461 -13.299 1.00 95.75 330 LEU A C 1
ATOM 2263 O O . LEU A 1 330 ? -30.701 -18.654 -13.935 1.00 95.75 330 LEU A O 1
ATOM 2267 N N . ASN A 1 331 ? -29.458 -18.972 -12.086 1.00 92.38 331 ASN A N 1
ATOM 2268 C CA . ASN A 1 331 ? -30.443 -19.747 -11.335 1.00 92.38 331 ASN A CA 1
ATOM 2269 C C . ASN A 1 331 ? -30.549 -19.199 -9.900 1.00 92.38 331 ASN A C 1
ATOM 2271 O O . ASN A 1 331 ? -29.587 -19.230 -9.128 1.00 92.38 331 ASN A O 1
ATOM 2275 N N . GLY A 1 332 ? -31.705 -18.625 -9.552 1.00 92.00 332 GLY A N 1
ATOM 2276 C CA . GLY A 1 332 ? -31.820 -17.764 -8.373 1.00 92.00 332 GLY A CA 1
ATOM 2277 C C . GLY A 1 332 ? -30.832 -16.596 -8.474 1.00 92.00 332 GLY A C 1
ATOM 2278 O O . GLY A 1 332 ? -30.789 -15.917 -9.494 1.00 92.00 332 GLY A O 1
ATOM 2279 N N . CYS A 1 333 ? -30.013 -16.384 -7.441 1.00 93.94 333 CYS A N 1
ATOM 2280 C CA . CYS A 1 333 ? -28.892 -15.430 -7.470 1.00 93.94 333 CYS A CA 1
ATOM 2281 C C . CYS A 1 333 ? -27.527 -16.079 -7.779 1.00 93.94 333 CYS A C 1
ATOM 2283 O O . CYS A 1 333 ? -26.501 -15.418 -7.640 1.00 93.94 333 CYS A O 1
ATOM 2285 N N . ASN A 1 334 ? -27.483 -17.346 -8.205 1.00 94.56 334 ASN A N 1
ATOM 2286 C CA . ASN A 1 334 ? -26.240 -18.026 -8.576 1.00 94.56 334 ASN A CA 1
ATOM 2287 C C . ASN A 1 334 ? -26.048 -18.018 -10.096 1.00 94.56 334 ASN A C 1
ATOM 2289 O O . ASN A 1 334 ? -26.931 -18.437 -10.843 1.00 94.56 334 ASN A O 1
ATOM 2293 N N . VAL A 1 335 ? -24.876 -17.575 -10.547 1.00 95.31 335 VAL A N 1
ATOM 2294 C CA . VAL A 1 335 ? -24.423 -17.710 -11.932 1.00 95.31 335 VAL A CA 1
ATOM 2295 C C . VAL A 1 335 ? -23.623 -19.006 -12.047 1.00 95.31 335 VAL A C 1
ATOM 2297 O O . VAL A 1 335 ? -22.637 -19.190 -11.335 1.00 95.31 335 VAL A O 1
ATOM 2300 N N . THR A 1 336 ? -24.054 -19.911 -12.922 1.00 93.88 336 THR A N 1
ATOM 2301 C CA . THR A 1 336 ? -23.536 -21.286 -13.030 1.00 93.88 336 THR A CA 1
ATOM 2302 C C . THR A 1 336 ? -23.296 -21.699 -14.477 1.00 93.88 336 THR A C 1
ATOM 2304 O O . THR A 1 336 ? -24.076 -21.336 -15.362 1.00 93.88 336 THR A O 1
ATOM 2307 N N . GLY A 1 337 ? -22.256 -22.495 -14.722 1.00 93.62 337 GLY A N 1
ATOM 2308 C CA . GLY A 1 337 ? -21.967 -23.074 -16.039 1.00 93.62 337 GLY A CA 1
ATOM 2309 C C . GLY A 1 337 ? -20.470 -23.220 -16.306 1.00 93.62 337 GLY A C 1
ATOM 2310 O O . GLY A 1 337 ? -19.680 -23.306 -15.369 1.00 93.62 337 GLY A O 1
ATOM 2311 N N . THR A 1 338 ? -20.089 -23.210 -17.580 1.00 91.00 338 THR A N 1
ATOM 2312 C CA . THR A 1 338 ? -18.706 -23.391 -18.047 1.00 91.00 338 THR A CA 1
ATOM 2313 C C . THR A 1 338 ? -18.457 -22.360 -19.155 1.00 91.00 338 THR A C 1
ATOM 2315 O O . THR A 1 338 ? -18.877 -22.586 -20.291 1.00 91.00 338 THR A O 1
ATOM 2318 N N . PRO A 1 339 ? -17.870 -21.183 -18.860 1.00 92.56 339 PRO A N 1
ATOM 2319 C CA . PRO A 1 339 ? -17.794 -20.101 -19.830 1.00 92.56 339 PRO A CA 1
ATOM 2320 C C . PRO A 1 339 ? -16.797 -20.421 -20.946 1.00 92.56 339 PRO A C 1
ATOM 2322 O O . PRO A 1 339 ? -15.688 -20.880 -20.683 1.00 92.56 339 PRO A O 1
ATOM 2325 N N . THR A 1 340 ? -17.157 -20.148 -22.198 1.00 86.19 340 THR A N 1
ATOM 2326 C CA . THR A 1 340 ? -16.347 -20.544 -23.367 1.00 86.19 340 THR A CA 1
ATOM 2327 C C . THR A 1 340 ? -15.316 -19.504 -23.797 1.00 86.19 340 THR A C 1
ATOM 2329 O O . THR A 1 340 ? -14.440 -19.806 -24.603 1.00 86.19 340 THR A O 1
ATOM 2332 N N . THR A 1 341 ? -15.441 -18.258 -23.336 1.00 83.56 341 THR A N 1
ATOM 2333 C CA . THR A 1 341 ? -14.717 -17.113 -23.908 1.00 83.56 341 THR A CA 1
ATOM 2334 C C . THR A 1 341 ? -14.415 -16.080 -22.828 1.00 83.56 341 THR A C 1
ATOM 2336 O O . THR A 1 341 ? -15.284 -15.766 -22.016 1.00 83.56 341 THR A O 1
ATOM 2339 N N . ALA A 1 342 ? -13.187 -15.559 -22.820 1.00 80.56 342 ALA A N 1
ATOM 2340 C CA . ALA A 1 342 ? -12.754 -14.520 -21.892 1.00 80.56 342 ALA A CA 1
ATOM 2341 C C . ALA A 1 342 ? -13.369 -13.145 -22.220 1.00 80.56 342 ALA A C 1
ATOM 2343 O O . ALA A 1 342 ? -13.693 -12.853 -23.372 1.00 80.56 342 ALA A O 1
ATOM 2344 N N . GLY A 1 343 ? -13.496 -12.290 -21.205 1.00 84.50 343 GLY A N 1
ATOM 2345 C CA . GLY A 1 343 ? -14.052 -10.939 -21.299 1.00 84.50 343 GLY A CA 1
ATOM 2346 C C . GLY A 1 343 ? -15.061 -10.628 -20.190 1.00 84.50 343 GLY A C 1
ATOM 2347 O O . GLY A 1 343 ? -15.481 -11.507 -19.439 1.00 84.50 343 GLY A O 1
ATOM 2348 N N . THR A 1 344 ? -15.472 -9.364 -20.083 1.00 87.06 344 THR A N 1
ATOM 2349 C CA . THR A 1 344 ? -16.465 -8.911 -19.094 1.00 87.06 344 THR A CA 1
ATOM 2350 C C . THR A 1 344 ? -17.775 -8.546 -19.775 1.00 87.06 344 THR A C 1
ATOM 2352 O O . THR A 1 344 ? -17.819 -7.605 -20.568 1.00 87.06 344 THR A O 1
ATOM 2355 N N . SER A 1 345 ? -18.862 -9.236 -19.422 1.00 89.50 345 SER A N 1
ATOM 2356 C CA . SER A 1 345 ? -20.212 -8.784 -19.763 1.00 89.50 345 SER A CA 1
ATOM 2357 C C . SER A 1 345 ? -20.772 -7.867 -18.670 1.00 89.50 345 SER A C 1
ATOM 2359 O O . SER A 1 345 ? -20.329 -7.902 -17.518 1.00 89.50 345 SER A O 1
ATOM 2361 N N . LYS A 1 346 ? -21.746 -7.023 -19.037 1.00 94.56 346 LYS A N 1
ATOM 2362 C CA . LYS A 1 346 ? -22.407 -6.075 -18.124 1.00 94.56 346 LYS A CA 1
ATOM 2363 C C . LYS A 1 346 ? -23.932 -6.268 -18.075 1.00 94.56 346 LYS A C 1
ATOM 2365 O O . LYS A 1 346 ? -24.666 -5.378 -18.507 1.00 94.56 346 LYS A O 1
ATOM 2370 N N . PRO A 1 347 ? -24.435 -7.437 -17.631 1.00 95.62 347 PRO A N 1
ATOM 2371 C CA . PRO A 1 347 ? -25.868 -7.678 -17.503 1.00 95.62 347 PRO A CA 1
ATOM 2372 C C . PRO A 1 347 ? -26.489 -6.763 -16.442 1.00 95.62 347 PRO A C 1
ATOM 2374 O O . PRO A 1 347 ? -25.903 -6.514 -15.386 1.00 95.62 347 PRO A O 1
ATOM 2377 N N . SER A 1 348 ? -27.712 -6.310 -16.705 1.00 96.44 348 SER A N 1
ATOM 2378 C CA . SER A 1 348 ? -28.558 -5.657 -15.711 1.00 96.44 348 SER A CA 1
ATOM 2379 C C . SER A 1 348 ? -29.338 -6.720 -14.949 1.00 96.44 348 SER A C 1
ATOM 2381 O O . SER A 1 348 ? -30.082 -7.499 -15.548 1.00 96.44 348 SER A O 1
ATOM 2383 N N . ILE A 1 349 ? -29.167 -6.768 -13.632 1.00 97.50 349 ILE A N 1
ATOM 2384 C CA . ILE A 1 349 ? -29.809 -7.744 -12.751 1.00 97.50 349 ILE A CA 1
ATOM 2385 C C . ILE A 1 349 ? -30.841 -7.029 -11.891 1.00 97.50 349 ILE A C 1
ATOM 2387 O O . ILE A 1 349 ? -30.525 -6.046 -11.220 1.00 97.50 349 ILE A O 1
ATOM 2391 N N . LYS A 1 350 ? -32.066 -7.557 -11.872 1.00 95.69 350 LYS A N 1
ATOM 2392 C CA . LYS A 1 350 ? -33.090 -7.204 -10.890 1.00 95.69 350 LYS A CA 1
ATOM 2393 C C . LYS A 1 350 ? -33.031 -8.196 -9.734 1.00 95.69 350 LYS A C 1
ATOM 2395 O O . LYS A 1 350 ? -33.274 -9.387 -9.940 1.00 95.69 350 LYS A O 1
ATOM 2400 N N . ALA A 1 351 ? -32.768 -7.697 -8.529 1.00 94.38 351 ALA A N 1
ATOM 2401 C CA . ALA A 1 351 ? -32.851 -8.461 -7.286 1.00 94.38 351 ALA A CA 1
ATOM 2402 C C . ALA A 1 351 ? -34.101 -8.048 -6.497 1.00 94.38 351 ALA A C 1
ATOM 2404 O O . ALA A 1 351 ? -34.423 -6.860 -6.444 1.00 94.38 351 ALA A O 1
ATOM 2405 N N . SER A 1 352 ? -34.799 -9.015 -5.898 1.00 92.56 352 SER A N 1
ATOM 2406 C CA . SER A 1 352 ? -35.995 -8.801 -5.066 1.00 92.56 352 SER A CA 1
ATOM 2407 C C . SER A 1 352 ? -35.921 -9.591 -3.757 1.00 92.56 352 SER A C 1
ATOM 2409 O O . SER A 1 352 ? -35.379 -10.697 -3.731 1.00 92.56 352 SER A O 1
ATOM 2411 N N . ASP A 1 353 ? -36.484 -9.036 -2.685 1.00 90.56 353 ASP A N 1
ATOM 2412 C CA . ASP A 1 353 ? -36.514 -9.628 -1.341 1.00 90.56 353 ASP A CA 1
ATOM 2413 C C . ASP A 1 353 ? -37.874 -10.271 -0.995 1.00 90.56 353 ASP A C 1
ATOM 2415 O O . ASP A 1 353 ? -38.844 -10.169 -1.752 1.00 90.56 353 ASP A O 1
ATOM 2419 N N . SER A 1 354 ? -37.972 -10.924 0.167 1.00 86.25 354 SER A N 1
ATOM 2420 C CA . SER A 1 354 ? -39.198 -11.608 0.618 1.00 86.25 354 SER A CA 1
ATOM 2421 C C . SER A 1 354 ? -40.355 -10.674 0.999 1.00 86.25 354 SER A C 1
ATOM 2423 O O . SER A 1 354 ? -41.457 -11.138 1.294 1.00 86.25 354 SER A O 1
ATOM 2425 N N . ARG A 1 355 ? -40.130 -9.356 0.970 1.00 82.81 355 ARG A N 1
ATOM 2426 C CA . ARG A 1 355 ? -41.119 -8.293 1.198 1.00 82.81 355 ARG A CA 1
ATOM 2427 C C . ARG A 1 355 ? -41.444 -7.521 -0.088 1.00 82.81 355 ARG A C 1
ATOM 2429 O O . ARG A 1 355 ? -42.089 -6.478 -0.020 1.00 82.81 355 ARG A O 1
ATOM 2436 N N . ALA A 1 356 ? -41.033 -8.052 -1.243 1.00 81.75 356 ALA A N 1
ATOM 2437 C CA . ALA A 1 356 ? -41.186 -7.464 -2.573 1.00 81.75 356 ALA A CA 1
ATOM 2438 C C . ALA A 1 356 ? -40.494 -6.098 -2.770 1.00 81.75 356 ALA A C 1
ATOM 2440 O O . ALA A 1 356 ? -40.771 -5.405 -3.752 1.00 81.75 356 ALA A O 1
ATOM 2441 N N . ASN A 1 357 ? -39.537 -5.732 -1.909 1.00 83.94 357 ASN A N 1
ATOM 2442 C CA . ASN A 1 357 ? -38.581 -4.680 -2.248 1.00 83.94 357 ASN A CA 1
ATOM 2443 C C . ASN A 1 357 ? -37.732 -5.187 -3.417 1.00 83.94 357 ASN A C 1
ATOM 2445 O O . ASN A 1 357 ? -37.259 -6.323 -3.383 1.00 83.94 357 ASN A O 1
ATOM 2449 N N . SER A 1 358 ? -37.505 -4.362 -4.440 1.00 90.25 358 SER A N 1
ATOM 2450 C CA . SER A 1 358 ? -36.633 -4.734 -5.558 1.00 90.25 358 SER A CA 1
ATOM 2451 C C . SER A 1 358 ? -35.741 -3.583 -5.993 1.00 90.25 358 SER A C 1
ATOM 2453 O O . SER A 1 358 ? -36.181 -2.436 -6.015 1.00 90.25 358 SER A O 1
ATOM 2455 N N . THR A 1 359 ? -34.509 -3.906 -6.373 1.00 93.19 359 THR A N 1
ATOM 2456 C CA . THR A 1 359 ? -33.563 -2.982 -7.011 1.00 93.19 359 THR A CA 1
ATOM 2457 C C . THR A 1 359 ? -33.149 -3.538 -8.371 1.00 93.19 359 THR A C 1
ATOM 2459 O O . THR A 1 359 ? -33.398 -4.706 -8.683 1.00 93.19 359 THR A O 1
ATOM 2462 N N . THR A 1 360 ? -32.526 -2.722 -9.213 1.00 94.69 360 THR A N 1
ATOM 2463 C CA . THR A 1 360 ? -31.964 -3.170 -10.492 1.00 94.69 360 THR A CA 1
ATOM 2464 C C . THR A 1 360 ? -30.649 -2.450 -10.745 1.00 94.69 360 THR A C 1
ATOM 2466 O O . THR A 1 360 ? -30.557 -1.236 -10.572 1.00 94.69 360 THR A O 1
ATOM 2469 N N . SER A 1 361 ? -29.604 -3.195 -11.095 1.00 94.00 361 SER A N 1
ATOM 2470 C CA . SER A 1 361 ? -28.254 -2.652 -11.272 1.00 94.00 361 SER A CA 1
ATOM 2471 C C . SER A 1 361 ? -27.479 -3.446 -12.317 1.00 94.00 361 SER A C 1
ATOM 2473 O O . SER A 1 361 ? -27.619 -4.666 -12.409 1.00 94.00 361 SER A O 1
ATOM 2475 N N . ALA A 1 362 ? -26.635 -2.759 -13.087 1.00 94.12 362 ALA A N 1
ATOM 2476 C CA . ALA A 1 362 ? -25.643 -3.420 -13.924 1.00 94.12 362 ALA A CA 1
ATOM 2477 C C . ALA A 1 362 ? -24.512 -3.972 -13.045 1.00 94.12 362 ALA A C 1
ATOM 2479 O O . ALA A 1 362 ? -23.968 -3.246 -12.213 1.00 94.12 362 ALA A O 1
ATOM 2480 N N . ILE A 1 363 ? -24.153 -5.238 -13.246 1.00 93.56 363 ILE A N 1
ATOM 2481 C CA . ILE A 1 363 ? -22.993 -5.878 -12.610 1.00 93.56 363 ILE A CA 1
ATOM 2482 C C . ILE A 1 363 ? -21.956 -6.250 -13.668 1.00 93.56 363 ILE A C 1
ATOM 2484 O O . ILE A 1 363 ? -22.302 -6.440 -14.831 1.00 93.56 363 ILE A O 1
ATOM 2488 N N . ASN A 1 364 ? -20.695 -6.397 -13.271 1.00 92.81 364 ASN A N 1
ATOM 2489 C CA . ASN A 1 364 ? -19.672 -6.984 -14.131 1.00 92.81 364 ASN A CA 1
ATOM 2490 C C . ASN A 1 364 ? -19.682 -8.505 -13.929 1.00 92.81 364 ASN A C 1
ATOM 2492 O O . ASN A 1 364 ? -19.484 -8.971 -12.810 1.00 92.81 364 ASN A O 1
ATOM 2496 N N . VAL A 1 365 ? -19.864 -9.288 -14.992 1.00 92.38 365 VAL A N 1
ATOM 2497 C CA . VAL A 1 365 ? -19.594 -10.735 -14.961 1.00 92.38 365 VAL A CA 1
ATOM 2498 C C . VAL A 1 365 ? -18.368 -10.985 -15.830 1.00 92.38 365 VAL A C 1
ATOM 2500 O O . VAL A 1 365 ? -18.443 -11.006 -17.058 1.00 92.38 365 VAL A O 1
ATOM 2503 N N . THR A 1 366 ? -17.217 -11.091 -15.167 1.00 89.94 366 THR A N 1
ATOM 2504 C CA . THR A 1 366 ? -15.900 -11.253 -15.797 1.00 89.94 366 THR A CA 1
ATOM 2505 C C . THR A 1 366 ? -15.542 -12.723 -15.949 1.00 89.94 366 THR A C 1
ATOM 2507 O O . THR A 1 366 ? -15.629 -13.489 -14.991 1.00 89.94 366 THR A O 1
ATOM 2510 N N . VAL A 1 367 ? -15.078 -13.092 -17.140 1.00 90.06 367 VAL A N 1
ATOM 2511 C CA . VAL A 1 367 ? -14.410 -14.359 -17.433 1.00 90.06 367 VAL A CA 1
ATOM 2512 C C . VAL A 1 367 ? -12.945 -14.063 -17.744 1.00 90.06 367 VAL A C 1
ATOM 2514 O O . VAL A 1 367 ? -12.629 -13.402 -18.733 1.00 90.06 367 VAL A O 1
ATOM 2517 N N . ASN A 1 368 ? -12.047 -14.567 -16.909 1.00 82.69 368 ASN A N 1
ATOM 2518 C CA . ASN A 1 368 ? -10.610 -14.524 -17.128 1.00 82.69 368 ASN A CA 1
ATOM 2519 C C . ASN A 1 368 ? -10.208 -15.517 -18.227 1.00 82.69 368 ASN A C 1
ATOM 2521 O O . ASN A 1 368 ? -10.846 -16.558 -18.422 1.00 82.69 368 ASN A O 1
ATOM 2525 N N . GLN A 1 369 ? -9.122 -15.209 -18.932 1.00 77.44 369 GLN A N 1
ATOM 2526 C CA . GLN A 1 369 ? -8.538 -16.117 -19.914 1.00 77.44 369 GLN A CA 1
ATOM 2527 C C . GLN A 1 369 ? -8.041 -17.399 -19.230 1.00 77.44 369 GLN A C 1
ATOM 2529 O O . GLN A 1 369 ? -7.439 -17.349 -18.160 1.00 77.44 369 GLN A O 1
ATOM 2534 N N . ALA A 1 370 ? -8.302 -18.551 -19.853 1.00 63.69 370 ALA A N 1
ATOM 2535 C CA . ALA A 1 370 ? -7.729 -19.821 -19.424 1.00 63.69 370 ALA A CA 1
ATOM 2536 C C . ALA A 1 370 ? -6.193 -19.756 -19.537 1.00 63.69 370 ALA A C 1
ATOM 2538 O O . ALA A 1 370 ? -5.715 -19.333 -20.599 1.00 63.69 370 ALA A O 1
ATOM 2539 N N . PRO A 1 371 ? -5.425 -20.173 -18.510 1.00 49.75 371 PRO A N 1
ATOM 2540 C CA . PRO A 1 371 ? -3.972 -20.271 -18.603 1.00 49.75 371 PRO A CA 1
ATOM 2541 C C . PRO A 1 371 ? -3.553 -21.141 -19.791 1.00 49.75 371 PRO A C 1
ATOM 2543 O O . PRO A 1 371 ? -4.102 -22.225 -20.002 1.00 49.75 371 PRO A O 1
ATOM 2546 N N . SER A 1 372 ? -2.578 -20.679 -20.573 1.00 43.66 372 SER A N 1
ATOM 2547 C CA . SER A 1 372 ? -2.026 -21.451 -21.684 1.00 43.66 372 SER A CA 1
ATOM 2548 C C . SER A 1 372 ? -1.264 -22.666 -21.155 1.00 43.66 372 SER A C 1
ATOM 2550 O O . SER A 1 372 ? -0.270 -22.538 -20.441 1.00 43.66 372 SER A O 1
ATOM 2552 N N . THR A 1 373 ? -1.712 -23.866 -21.524 1.00 41.25 373 THR A N 1
ATOM 2553 C CA . THR A 1 373 ? -1.078 -25.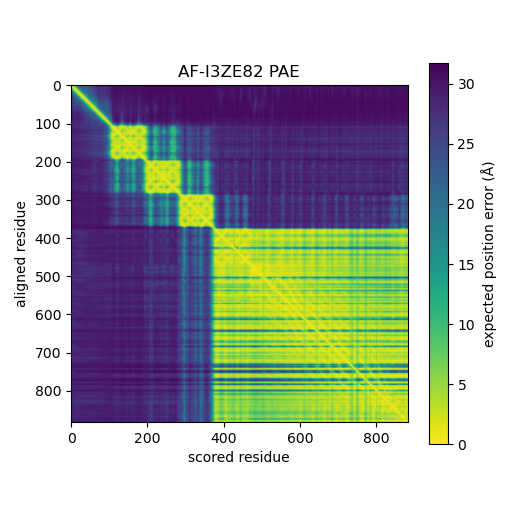133 -21.135 1.00 41.25 373 THR A CA 1
ATOM 2554 C C . THR A 1 373 ? 0.273 -25.298 -21.838 1.00 41.25 373 THR A C 1
ATOM 2556 O O . THR A 1 373 ? 0.348 -25.875 -22.921 1.00 41.25 373 THR A O 1
ATOM 2559 N N . GLY A 1 374 ? 1.331 -24.756 -21.233 1.00 44.88 374 GLY A N 1
ATOM 2560 C CA . GLY A 1 374 ? 2.694 -24.798 -21.776 1.00 44.88 374 GLY A CA 1
ATOM 2561 C C . GLY A 1 374 ? 3.823 -24.553 -20.768 1.00 44.88 374 GLY A C 1
ATOM 2562 O O . GLY A 1 374 ? 4.965 -24.876 -21.073 1.00 44.88 374 GLY A O 1
ATOM 2563 N N . SER A 1 375 ? 3.534 -24.036 -19.568 1.00 53.47 375 SER A N 1
ATOM 2564 C CA . SER A 1 375 ? 4.507 -23.937 -18.473 1.00 53.47 375 SER A CA 1
ATOM 2565 C C . SER A 1 375 ? 3.827 -24.135 -17.117 1.00 53.47 375 SER A C 1
ATOM 2567 O O . SER A 1 375 ? 2.685 -23.714 -16.922 1.00 53.47 375 SER A O 1
ATOM 2569 N N . THR A 1 376 ? 4.531 -24.770 -16.181 1.00 66.44 376 THR A N 1
ATOM 2570 C CA . THR A 1 376 ? 4.108 -24.896 -14.782 1.00 66.44 376 THR A CA 1
ATOM 2571 C C . THR A 1 376 ? 4.403 -23.578 -14.075 1.00 66.44 376 THR A C 1
ATOM 2573 O O . THR A 1 376 ? 5.529 -23.337 -13.648 1.00 66.44 376 THR A O 1
ATOM 2576 N N . VAL A 1 377 ? 3.401 -22.704 -13.977 1.00 75.75 377 VAL A N 1
ATOM 2577 C CA . VAL A 1 377 ? 3.539 -21.419 -13.282 1.00 75.75 377 VAL A CA 1
ATOM 2578 C C . VAL A 1 377 ? 3.465 -21.649 -11.772 1.00 75.75 377 VAL A C 1
ATOM 2580 O O . VAL A 1 377 ? 2.443 -22.098 -11.254 1.00 75.75 377 VAL A O 1
ATOM 2583 N N . TYR A 1 378 ? 4.562 -21.359 -11.076 1.00 86.31 378 TYR A N 1
ATOM 2584 C CA . TYR A 1 378 ? 4.652 -21.417 -9.617 1.00 86.31 378 TYR A CA 1
ATOM 2585 C C . TYR A 1 378 ? 4.084 -20.124 -8.999 1.00 86.31 378 TYR A C 1
ATOM 2587 O O . TYR A 1 378 ? 4.215 -19.064 -9.614 1.00 86.31 378 TYR A O 1
ATOM 2595 N N . PRO A 1 379 ? 3.492 -20.170 -7.790 1.00 91.75 379 PRO A N 1
ATOM 2596 C CA . PRO A 1 379 ? 3.215 -18.955 -7.025 1.00 91.75 379 PRO A CA 1
ATOM 2597 C C . PRO A 1 379 ? 4.523 -18.215 -6.724 1.00 91.75 379 PRO A C 1
ATOM 2599 O O . PRO A 1 379 ? 5.524 -18.848 -6.389 1.00 91.75 379 PRO A O 1
ATOM 2602 N N . HIS A 1 380 ? 4.516 -16.886 -6.788 1.00 92.00 380 HIS A N 1
ATOM 2603 C CA . HIS A 1 380 ? 5.684 -16.066 -6.461 1.00 92.00 380 HIS A CA 1
ATOM 2604 C C . HIS A 1 380 ? 5.328 -15.033 -5.393 1.00 92.00 380 HIS A C 1
ATOM 2606 O O . HIS A 1 380 ? 4.315 -14.353 -5.513 1.00 92.00 380 HIS A O 1
ATOM 2612 N N . ILE A 1 381 ? 6.148 -14.914 -4.348 1.00 95.75 381 ILE A N 1
ATOM 2613 C CA . ILE A 1 381 ? 6.078 -13.837 -3.358 1.00 95.75 381 ILE A CA 1
ATOM 2614 C C . ILE A 1 381 ? 7.074 -12.757 -3.773 1.00 95.75 381 ILE A C 1
ATOM 2616 O O . ILE A 1 381 ? 8.275 -13.009 -3.841 1.00 95.75 381 ILE A O 1
ATOM 2620 N N . ASN A 1 382 ? 6.583 -11.544 -3.988 1.00 95.50 382 ASN A N 1
ATOM 2621 C CA . ASN A 1 382 ? 7.406 -10.384 -4.304 1.00 95.50 382 ASN A CA 1
ATOM 2622 C C . ASN A 1 382 ? 7.941 -9.755 -3.007 1.00 95.50 382 ASN A C 1
ATOM 2624 O O . ASN A 1 382 ? 9.146 -9.614 -2.833 1.00 95.50 382 ASN A O 1
ATOM 2628 N N . TYR A 1 383 ? 7.049 -9.435 -2.063 1.00 97.19 383 TYR A N 1
ATOM 2629 C CA . TYR A 1 383 ? 7.405 -8.789 -0.794 1.00 97.19 383 TYR A CA 1
ATOM 2630 C C . TYR A 1 383 ? 6.363 -9.048 0.308 1.00 97.19 383 TYR A C 1
ATOM 2632 O O . TYR A 1 383 ? 5.270 -9.571 0.072 1.00 97.19 383 TYR A O 1
ATOM 2640 N N . THR A 1 384 ? 6.704 -8.665 1.538 1.00 98.00 384 THR A N 1
ATOM 2641 C CA . THR A 1 384 ? 5.829 -8.718 2.721 1.00 98.00 384 THR A CA 1
ATOM 2642 C C . THR A 1 384 ? 5.827 -7.380 3.453 1.00 98.00 384 THR A C 1
ATOM 2644 O O . THR A 1 384 ? 6.833 -6.666 3.467 1.00 98.00 384 THR A O 1
ATOM 2647 N N . ASP A 1 385 ? 4.706 -7.011 4.076 1.00 97.44 385 ASP A N 1
ATOM 2648 C CA . ASP A 1 385 ? 4.635 -5.757 4.838 1.00 97.44 385 ASP A CA 1
ATOM 2649 C C . ASP A 1 385 ? 5.523 -5.781 6.088 1.00 97.44 385 ASP A C 1
ATOM 2651 O O . ASP A 1 385 ? 6.275 -4.836 6.317 1.00 97.44 385 ASP A O 1
ATOM 2655 N N . LEU A 1 386 ? 5.535 -6.884 6.834 1.00 97.44 386 LEU A N 1
ATOM 2656 C CA . LEU A 1 386 ? 6.430 -7.139 7.964 1.00 97.44 386 LEU A CA 1
ATOM 2657 C C . LEU A 1 386 ? 7.492 -8.194 7.620 1.00 97.44 386 LEU A C 1
ATOM 2659 O O . LEU A 1 386 ? 7.184 -9.215 7.016 1.00 97.44 386 LEU A O 1
ATOM 2663 N N . ASN A 1 387 ? 8.724 -7.981 8.095 1.00 96.31 387 ASN A N 1
ATOM 2664 C CA . ASN A 1 387 ? 9.817 -8.968 8.098 1.00 96.31 387 ASN A CA 1
ATOM 2665 C C . ASN A 1 387 ? 10.148 -9.504 9.514 1.00 96.31 387 ASN A C 1
ATOM 2667 O O . ASN A 1 387 ? 11.037 -10.344 9.678 1.00 96.31 387 ASN A O 1
ATOM 2671 N N . VAL A 1 388 ? 9.460 -8.999 10.544 1.00 96.06 388 VAL A N 1
ATOM 2672 C CA . VAL A 1 388 ? 9.681 -9.322 11.957 1.00 96.06 388 VAL A CA 1
ATOM 2673 C C . VAL A 1 388 ? 8.362 -9.266 12.736 1.00 96.06 388 VAL A C 1
ATOM 2675 O O . VAL A 1 388 ? 7.491 -8.451 12.428 1.00 96.06 388 VAL A O 1
ATOM 2678 N N . GLY A 1 389 ? 8.196 -10.123 13.745 1.00 95.44 389 GLY A N 1
ATOM 2679 C CA . GLY A 1 389 ? 7.016 -10.108 14.616 1.00 95.44 389 GLY A CA 1
ATOM 2680 C C . GLY A 1 389 ? 6.912 -11.320 15.544 1.00 95.44 389 GLY A C 1
ATOM 2681 O O . GLY A 1 389 ? 7.768 -12.201 15.530 1.00 95.44 389 GLY A O 1
ATOM 2682 N N . SER A 1 390 ? 5.845 -11.391 16.343 1.00 93.94 390 SER A N 1
ATOM 2683 C CA . SER A 1 390 ? 5.552 -12.524 17.234 1.00 93.94 390 SER A CA 1
ATOM 2684 C C . SER A 1 390 ? 4.366 -13.359 16.740 1.00 93.94 390 SER A C 1
ATOM 2686 O O . SER A 1 390 ? 3.412 -12.835 16.167 1.00 93.94 390 SER A O 1
ATOM 2688 N N . GLY A 1 391 ? 4.390 -14.660 17.047 1.00 92.38 391 GLY A N 1
ATOM 2689 C CA . GLY A 1 391 ? 3.232 -15.563 16.952 1.00 92.38 391 GLY A CA 1
ATOM 2690 C C . GLY A 1 391 ? 2.255 -15.470 18.133 1.00 92.38 391 GLY A C 1
ATOM 2691 O O . GLY A 1 391 ? 1.311 -16.248 18.223 1.00 92.38 391 GLY A O 1
ATOM 2692 N N . SER A 1 392 ? 2.491 -14.543 19.065 1.00 91.75 392 SER A N 1
ATOM 2693 C CA . SER A 1 392 ? 1.708 -14.355 20.288 1.00 91.75 392 SER A CA 1
ATOM 2694 C C . SER A 1 392 ? 1.329 -12.887 20.505 1.00 91.75 392 SER A C 1
ATOM 2696 O O . SER A 1 392 ? 2.078 -11.982 20.128 1.00 91.75 392 SER A O 1
ATOM 2698 N N . GLY A 1 393 ? 0.157 -12.650 21.103 1.00 90.94 393 GLY A N 1
ATOM 2699 C CA . GLY A 1 393 ? -0.448 -11.318 21.258 1.00 90.94 393 GLY A CA 1
ATOM 2700 C C . GLY A 1 393 ? -1.528 -11.051 20.201 1.00 90.94 393 GLY A C 1
ATOM 2701 O O . GLY A 1 393 ? -2.177 -11.985 19.741 1.00 90.94 393 GLY A O 1
ATOM 2702 N N . GLY A 1 394 ? -1.727 -9.798 19.792 1.00 91.38 394 GLY A N 1
ATOM 2703 C CA . GLY A 1 394 ? -2.678 -9.460 18.724 1.00 91.38 394 GLY A CA 1
ATOM 2704 C C . GLY A 1 394 ? -4.153 -9.457 19.156 1.00 91.38 394 GLY A C 1
ATOM 2705 O O . GLY A 1 394 ? -4.464 -9.211 20.321 1.00 91.38 394 GLY A O 1
ATOM 2706 N N . ASP A 1 395 ? -5.055 -9.704 18.203 1.00 83.31 395 ASP A N 1
ATOM 2707 C CA . ASP A 1 395 ? -6.521 -9.620 18.356 1.00 83.31 395 ASP A CA 1
ATOM 2708 C C . ASP A 1 395 ? -7.160 -10.821 19.066 1.00 83.31 395 ASP A C 1
ATOM 2710 O O . ASP A 1 395 ? -8.211 -10.704 19.692 1.00 83.31 395 ASP A O 1
ATOM 2714 N N . ASN A 1 396 ? -6.513 -11.978 18.970 1.00 87.06 396 ASN A N 1
ATOM 2715 C CA . ASN A 1 396 ? -7.045 -13.276 19.388 1.00 87.06 396 ASN A CA 1
ATOM 2716 C C . ASN A 1 396 ? -5.999 -14.155 20.111 1.00 87.06 396 ASN A C 1
ATOM 2718 O O . ASN A 1 396 ? -6.283 -15.304 20.443 1.00 87.06 396 ASN A O 1
ATOM 2722 N N . GLY A 1 397 ? -4.791 -13.630 20.351 1.00 89.12 397 GLY A N 1
ATOM 2723 C CA . GLY A 1 397 ? -3.657 -14.358 20.929 1.00 89.12 397 GLY A CA 1
ATOM 2724 C C . GLY A 1 397 ? -2.635 -14.884 19.911 1.00 89.12 397 GLY A C 1
ATOM 2725 O O . GLY A 1 397 ? -1.532 -15.230 20.329 1.00 89.12 397 GLY A O 1
ATOM 2726 N N . ASN A 1 398 ? -2.943 -14.887 18.606 1.00 90.19 398 ASN A N 1
ATOM 2727 C CA . ASN A 1 398 ? -2.108 -15.443 17.528 1.00 90.19 398 ASN A CA 1
ATOM 2728 C C . ASN A 1 398 ? -1.055 -14.471 16.953 1.00 90.19 398 ASN A C 1
ATOM 2730 O O . ASN A 1 398 ? -0.448 -14.751 15.918 1.00 90.19 398 ASN A O 1
ATOM 2734 N N . GLY A 1 399 ? -0.806 -13.335 17.601 1.00 93.19 399 GLY A N 1
ATOM 2735 C CA . GLY A 1 399 ? 0.281 -12.430 17.233 1.00 93.19 399 GLY A CA 1
ATOM 2736 C C . GLY A 1 399 ? 0.006 -11.573 15.997 1.00 93.19 399 GLY A C 1
ATOM 2737 O O . GLY A 1 399 ? -1.128 -11.140 15.770 1.00 93.19 399 GLY A O 1
ATOM 2738 N N . VAL A 1 400 ? 1.062 -11.257 15.242 1.00 95.00 400 VAL A N 1
ATOM 2739 C CA . VAL A 1 400 ? 0.990 -10.289 14.133 1.00 95.00 400 VAL A CA 1
ATOM 2740 C C . VAL A 1 400 ? 0.263 -10.856 12.912 1.00 95.00 400 VAL A C 1
ATOM 2742 O O . VAL A 1 400 ? 0.400 -12.032 12.565 1.00 95.00 400 VAL A O 1
ATOM 2745 N N . TYR A 1 401 ? -0.472 -9.978 12.233 1.00 95.06 401 TYR A N 1
ATOM 2746 C CA . TYR A 1 401 ? -0.905 -10.179 10.856 1.00 95.06 401 TYR A CA 1
ATOM 2747 C C . TYR A 1 401 ? 0.217 -9.767 9.901 1.00 95.06 401 TYR A C 1
ATOM 2749 O O . TYR A 1 401 ? 0.767 -8.673 10.038 1.00 95.06 401 TYR A O 1
ATOM 2757 N N . VAL A 1 402 ? 0.508 -10.616 8.918 1.00 95.31 402 VAL A N 1
ATOM 2758 C CA . VAL A 1 402 ? 1.459 -10.346 7.832 1.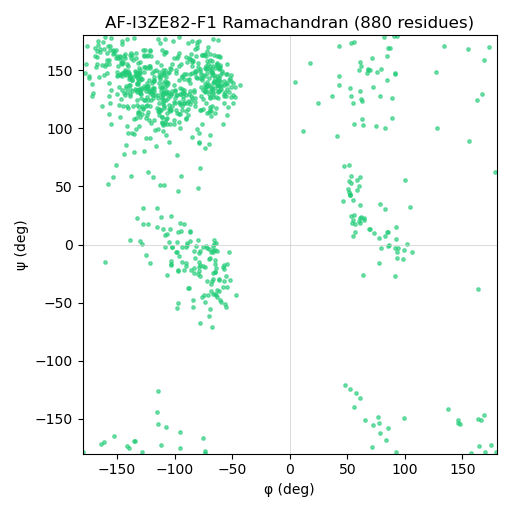00 95.31 402 VAL A CA 1
ATOM 2759 C C . VAL A 1 402 ? 0.707 -10.401 6.509 1.00 95.31 402 VAL A C 1
ATOM 2761 O O . VAL A 1 402 ? -0.095 -11.311 6.269 1.00 95.31 402 VAL A O 1
ATOM 2764 N N . ARG A 1 403 ? 0.968 -9.424 5.646 1.00 96.19 403 ARG A N 1
ATOM 2765 C CA . ARG A 1 403 ? 0.449 -9.364 4.282 1.00 96.19 403 ARG A CA 1
ATOM 2766 C C . ARG A 1 403 ? 1.546 -9.773 3.314 1.00 96.19 403 ARG A C 1
ATOM 2768 O O . ARG A 1 403 ? 2.661 -9.257 3.368 1.00 96.19 403 ARG A O 1
ATOM 2775 N N . ILE A 1 404 ? 1.207 -10.707 2.440 1.00 97.69 404 ILE A N 1
ATOM 2776 C CA . ILE A 1 404 ? 2.104 -11.350 1.485 1.00 97.69 404 ILE A CA 1
ATOM 2777 C C . ILE A 1 404 ? 1.640 -10.926 0.097 1.00 97.69 404 ILE A C 1
ATOM 2779 O O . ILE A 1 404 ? 0.477 -11.138 -0.245 1.00 97.69 404 ILE A O 1
ATOM 2783 N N . PHE A 1 405 ? 2.528 -10.306 -0.672 1.00 97.44 405 PHE A N 1
ATOM 2784 C CA . PHE A 1 405 ? 2.241 -9.741 -1.989 1.00 97.44 405 PHE A CA 1
ATOM 2785 C C . PHE A 1 405 ? 3.007 -10.508 -3.058 1.00 97.44 405 PHE A C 1
ATOM 2787 O O . PHE A 1 405 ? 4.129 -10.951 -2.810 1.00 97.44 405 PHE A O 1
ATOM 2794 N N . GLY A 1 406 ? 2.423 -10.669 -4.240 1.00 94.88 406 GLY A N 1
ATOM 2795 C CA . GLY A 1 406 ? 3.017 -11.498 -5.281 1.00 94.88 406 GLY A CA 1
ATOM 2796 C C . GLY A 1 406 ? 2.077 -11.782 -6.442 1.00 94.88 406 GLY A C 1
ATOM 2797 O O . GLY A 1 406 ? 1.243 -10.943 -6.784 1.00 94.88 406 GLY A O 1
ATOM 2798 N N . SER A 1 407 ? 2.203 -12.967 -7.034 1.00 90.06 407 SER A N 1
ATOM 2799 C CA . SER A 1 407 ? 1.359 -13.430 -8.137 1.00 90.06 407 SER A CA 1
ATOM 2800 C C . SER A 1 407 ? 1.129 -14.943 -8.117 1.00 90.06 407 SER A C 1
ATOM 2802 O O . SER A 1 407 ? 1.861 -15.712 -7.483 1.00 90.06 407 SER A O 1
ATOM 2804 N N . HIS A 1 408 ? 0.083 -15.374 -8.830 1.00 88.19 408 HIS A N 1
ATOM 2805 C CA . HIS A 1 408 ? -0.273 -16.779 -9.045 1.00 88.19 408 HIS A CA 1
ATOM 2806 C C . HIS A 1 408 ? -0.621 -17.559 -7.761 1.00 88.19 408 HIS A C 1
ATOM 2808 O O . HIS A 1 408 ? -0.571 -18.792 -7.732 1.00 88.19 408 HIS A O 1
ATOM 2814 N N . PHE A 1 409 ? -1.044 -16.860 -6.702 1.00 89.94 409 PHE A N 1
ATOM 2815 C CA . PHE A 1 409 ? -1.567 -17.477 -5.477 1.00 89.94 409 PHE A CA 1
ATOM 2816 C C . PHE A 1 409 ? -2.945 -18.142 -5.673 1.00 89.94 409 PHE A C 1
ATOM 2818 O O . PHE A 1 409 ? -3.403 -18.888 -4.802 1.00 89.94 409 PHE A O 1
ATOM 2825 N N . GLY A 1 410 ? -3.622 -17.886 -6.796 1.00 85.31 410 GLY A N 1
ATOM 2826 C CA . GLY A 1 410 ? -4.995 -18.293 -7.074 1.00 85.31 410 GLY A CA 1
ATOM 2827 C C . GLY A 1 410 ? -6.020 -17.311 -6.503 1.00 85.31 410 GLY A C 1
ATOM 2828 O O . GLY A 1 410 ? -5.884 -16.812 -5.391 1.00 85.31 410 GLY A O 1
ATOM 2829 N N . ALA A 1 411 ? -7.110 -17.066 -7.237 1.00 81.69 411 ALA A N 1
ATOM 2830 C CA . ALA A 1 411 ? -8.133 -16.072 -6.879 1.00 81.69 411 ALA A CA 1
ATOM 2831 C C . ALA A 1 411 ? -8.904 -16.344 -5.562 1.00 81.69 411 ALA A C 1
ATOM 2833 O O . ALA A 1 411 ? -9.711 -15.516 -5.145 1.00 81.69 411 ALA A O 1
ATOM 2834 N N . SER A 1 412 ? -8.689 -17.493 -4.913 1.00 84.06 412 SER A N 1
ATOM 2835 C CA . SER A 1 412 ? -9.172 -17.808 -3.564 1.00 84.06 412 SER A CA 1
ATOM 2836 C C . SER A 1 412 ? -8.325 -18.931 -2.955 1.00 84.06 412 SER A C 1
ATOM 2838 O O . SER A 1 412 ? -7.728 -19.710 -3.698 1.00 84.06 412 SER A O 1
ATOM 2840 N N . LYS A 1 413 ? -8.316 -19.054 -1.619 1.00 84.69 413 LYS A N 1
ATOM 2841 C CA . LYS A 1 413 ? -7.474 -20.022 -0.894 1.00 84.69 413 LYS A CA 1
ATOM 2842 C C . LYS A 1 413 ? -7.667 -21.469 -1.360 1.00 84.69 413 LYS A C 1
ATOM 2844 O O . LYS A 1 413 ? -6.693 -22.139 -1.671 1.00 84.69 413 LYS A O 1
ATOM 2849 N N . GLY A 1 414 ? -8.900 -21.982 -1.383 1.00 84.38 414 GLY A N 1
ATOM 2850 C CA . GLY A 1 414 ? -9.143 -23.410 -1.626 1.00 84.38 414 GLY A CA 1
ATOM 2851 C C . GLY A 1 414 ? -8.317 -24.299 -0.680 1.00 84.38 414 GLY A C 1
ATOM 2852 O O . GLY A 1 414 ? -8.374 -24.125 0.536 1.00 84.38 414 GLY A O 1
ATOM 2853 N N . ASN A 1 415 ? -7.516 -25.205 -1.251 1.00 83.44 415 ASN A N 1
ATOM 2854 C CA . ASN A 1 415 ? -6.574 -26.062 -0.514 1.00 83.44 415 ASN A CA 1
ATOM 2855 C C . ASN A 1 415 ? -5.175 -25.433 -0.325 1.00 83.44 415 ASN A C 1
ATOM 2857 O O . ASN A 1 415 ? -4.295 -26.075 0.249 1.00 83.44 415 ASN A O 1
ATOM 2861 N N . SER A 1 416 ? -4.946 -24.216 -0.824 1.00 90.88 416 SER A N 1
ATOM 2862 C CA . SER A 1 416 ? -3.661 -23.519 -0.739 1.00 90.88 416 SER A CA 1
ATOM 2863 C C . SER A 1 416 ? -3.327 -23.106 0.698 1.00 90.88 416 SER A C 1
ATOM 2865 O O . SER A 1 416 ? -4.205 -22.849 1.532 1.00 90.88 416 SER A O 1
ATOM 2867 N N . THR A 1 417 ? -2.035 -23.031 1.002 1.00 91.19 417 THR A N 1
ATOM 2868 C CA . THR A 1 417 ? -1.520 -22.773 2.351 1.00 91.19 417 THR A CA 1
ATOM 2869 C C . THR A 1 417 ? -0.424 -21.712 2.357 1.00 91.19 417 THR A C 1
ATOM 2871 O O . THR A 1 417 ? 0.154 -21.370 1.332 1.00 91.19 417 THR A O 1
ATOM 2874 N N . VAL A 1 418 ? -0.140 -21.197 3.551 1.00 94.44 418 VAL A N 1
ATOM 2875 C CA . VAL A 1 418 ? 1.062 -20.426 3.869 1.00 94.44 418 VAL A CA 1
ATOM 2876 C C . VAL A 1 418 ? 1.718 -21.110 5.057 1.00 94.44 418 VAL A C 1
ATOM 2878 O O . VAL A 1 418 ? 1.031 -21.457 6.028 1.00 94.44 418 VAL A O 1
ATOM 2881 N N . ALA A 1 419 ? 3.029 -21.288 4.979 1.00 92.50 419 ALA A N 1
ATOM 2882 C CA . ALA A 1 419 ? 3.862 -21.736 6.079 1.00 92.50 419 ALA A CA 1
ATOM 2883 C C . ALA A 1 419 ? 4.924 -20.680 6.414 1.00 92.50 419 ALA A C 1
ATOM 2885 O O . ALA A 1 419 ? 5.418 -19.995 5.522 1.00 92.50 419 ALA A O 1
ATOM 2886 N N . LEU A 1 420 ? 5.296 -20.588 7.690 1.00 93.81 420 LEU A N 1
ATOM 2887 C CA . LEU A 1 420 ? 6.454 -19.845 8.183 1.00 93.81 420 LEU A CA 1
ATOM 2888 C C . LEU A 1 420 ? 7.317 -20.806 9.006 1.00 93.81 420 LEU A C 1
ATOM 2890 O O . LEU A 1 420 ? 6.813 -21.485 9.900 1.00 93.81 420 LEU A O 1
ATOM 2894 N N . GLY A 1 421 ? 8.597 -20.934 8.646 1.00 89.19 421 GLY A N 1
ATOM 2895 C CA . GLY A 1 421 ? 9.513 -21.874 9.306 1.00 89.19 421 GLY A CA 1
ATOM 2896 C C . GLY A 1 421 ? 9.118 -23.347 9.112 1.00 89.19 421 GLY A C 1
ATOM 2897 O O . GLY A 1 421 ? 9.503 -24.207 9.900 1.00 89.19 421 GLY A O 1
ATOM 2898 N N . GLY A 1 422 ? 8.324 -23.636 8.072 1.00 86.88 422 GLY A N 1
ATOM 2899 C CA . GLY A 1 422 ? 7.746 -24.955 7.790 1.00 86.88 422 GLY A CA 1
ATOM 2900 C C . GLY A 1 422 ? 6.411 -25.248 8.492 1.00 86.88 422 GLY A C 1
ATOM 2901 O O . GLY A 1 422 ? 5.848 -26.319 8.275 1.00 86.88 422 GLY A O 1
ATOM 2902 N N . LEU A 1 423 ? 5.879 -24.323 9.299 1.00 89.06 423 LEU A N 1
ATOM 2903 C CA . LEU A 1 423 ? 4.658 -24.512 10.094 1.00 89.06 423 LEU A CA 1
ATOM 2904 C C . LEU A 1 423 ? 3.516 -23.611 9.591 1.00 89.06 423 LEU A C 1
ATOM 2906 O O . LEU A 1 423 ? 3.753 -22.493 9.146 1.00 89.06 423 LEU A O 1
ATOM 2910 N N . LEU A 1 424 ? 2.275 -24.111 9.599 1.00 88.31 424 LEU A N 1
ATOM 2911 C CA . LEU A 1 424 ? 1.127 -23.472 8.933 1.00 88.31 424 LEU A CA 1
ATOM 2912 C C . LEU A 1 424 ? 0.586 -22.242 9.686 1.00 88.31 424 LEU A C 1
ATOM 2914 O O . LEU A 1 424 ? 0.291 -22.331 10.874 1.00 88.31 424 LEU A O 1
ATOM 2918 N N . VAL A 1 425 ? 0.347 -21.140 8.960 1.00 83.31 425 VAL A N 1
ATOM 2919 C CA . VAL A 1 425 ? -0.023 -19.816 9.525 1.00 83.31 425 VAL A CA 1
ATOM 2920 C C . VAL A 1 425 ? -1.305 -19.199 8.919 1.00 83.31 425 VAL A C 1
ATOM 2922 O O . VAL A 1 425 ? -1.435 -17.988 8.772 1.00 83.31 425 VAL A O 1
ATOM 2925 N N . THR A 1 426 ? -2.275 -20.024 8.496 1.00 66.19 426 THR A N 1
ATOM 2926 C CA . THR A 1 426 ? -3.442 -19.570 7.688 1.00 66.19 426 THR A CA 1
ATOM 2927 C C . THR A 1 426 ? -4.812 -19.700 8.357 1.00 66.19 426 THR A C 1
ATOM 2929 O O . THR A 1 426 ? -5.811 -19.953 7.673 1.00 66.19 426 THR A O 1
ATOM 2932 N N . ASN A 1 427 ? -4.871 -19.569 9.683 1.00 62.34 427 ASN A N 1
ATOM 2933 C CA . ASN A 1 427 ? -6.087 -19.792 10.467 1.00 62.34 427 ASN A CA 1
ATOM 2934 C C . ASN A 1 427 ? -6.392 -18.570 11.355 1.00 62.34 427 ASN A C 1
ATOM 2936 O O . ASN A 1 427 ? -6.025 -18.551 12.526 1.00 62.34 427 ASN A O 1
ATOM 2940 N N . CYS A 1 428 ? -6.990 -17.521 10.774 1.00 70.00 428 CYS A N 1
ATOM 2941 C CA . CYS A 1 428 ? -7.125 -16.211 11.420 1.00 70.00 428 CYS A CA 1
ATOM 2942 C C . CYS A 1 428 ? -8.419 -15.457 11.078 1.00 70.00 428 CYS A C 1
ATOM 2944 O O . CYS A 1 428 ? -9.029 -15.688 10.033 1.00 70.00 428 CYS A O 1
ATOM 2946 N N . SER A 1 429 ? -8.821 -14.539 11.965 1.00 72.50 429 SER A N 1
ATOM 2947 C CA . SER A 1 429 ? -10.102 -13.810 11.938 1.00 72.50 429 SER A CA 1
ATOM 2948 C C . SER A 1 429 ? -10.280 -12.947 10.685 1.00 72.50 429 SER A C 1
ATOM 2950 O O . SER A 1 429 ? -11.373 -12.875 10.129 1.00 72.50 429 SER A O 1
ATOM 2952 N N . LEU A 1 430 ? -9.198 -12.291 10.253 1.00 80.75 430 LEU A N 1
ATOM 2953 C CA . LEU A 1 430 ? -9.160 -11.386 9.097 1.00 80.75 430 LEU A CA 1
ATOM 2954 C C . LEU A 1 430 ? -8.325 -11.951 7.933 1.00 80.75 430 LEU A C 1
ATOM 2956 O O . LEU A 1 430 ? -7.821 -11.196 7.102 1.00 80.75 430 LEU A O 1
ATOM 2960 N N . CYS A 1 431 ? -8.169 -13.277 7.875 1.00 87.19 431 CYS A N 1
ATOM 2961 C CA . CYS A 1 431 ? -7.477 -13.957 6.782 1.00 87.19 431 CYS A CA 1
ATOM 2962 C C . CYS A 1 431 ? -8.212 -13.721 5.452 1.00 87.19 431 CYS A C 1
ATOM 2964 O O . CYS A 1 431 ? -9.402 -14.018 5.327 1.00 87.19 431 CYS A O 1
ATOM 2966 N N . SER A 1 432 ? -7.495 -13.235 4.441 1.00 90.56 432 SER A N 1
ATOM 2967 C CA . SER A 1 432 ? -8.012 -13.011 3.087 1.00 90.56 432 SER A CA 1
ATOM 2968 C C . SER A 1 432 ? -7.038 -13.548 2.039 1.00 90.56 432 SER A C 1
ATOM 2970 O O . SER A 1 432 ? -5.869 -13.803 2.332 1.00 90.56 432 SER A O 1
ATOM 2972 N N . TRP A 1 433 ? -7.538 -13.778 0.824 1.00 92.06 433 TRP A N 1
ATOM 2973 C CA . TRP A 1 433 ? -6.774 -14.394 -0.257 1.00 92.06 433 TRP A CA 1
ATOM 2974 C C . TRP A 1 433 ? -7.271 -13.888 -1.613 1.00 92.06 433 TRP A C 1
ATOM 2976 O O . TRP A 1 433 ? -8.469 -13.948 -1.895 1.00 92.06 433 TRP A O 1
ATOM 2986 N N . SER A 1 434 ? -6.348 -13.434 -2.451 1.00 89.19 434 SER A N 1
ATOM 2987 C CA . SER A 1 434 ? -6.513 -13.162 -3.879 1.00 89.19 434 SER A CA 1
ATOM 2988 C C . SER A 1 434 ? -5.308 -13.737 -4.635 1.00 89.19 434 SER A C 1
ATOM 2990 O O . SER A 1 434 ? -4.379 -14.249 -4.016 1.00 89.19 434 SER A O 1
ATOM 2992 N N . ASP A 1 435 ? -5.288 -13.626 -5.967 1.00 87.12 435 ASP A N 1
ATOM 2993 C CA . ASP A 1 435 ? -4.161 -14.120 -6.773 1.00 87.12 435 ASP A CA 1
ATOM 2994 C C . ASP A 1 435 ? -2.834 -13.383 -6.500 1.00 87.12 435 ASP A C 1
ATOM 2996 O O . ASP A 1 435 ? -1.769 -13.922 -6.789 1.00 87.12 435 ASP A O 1
ATOM 3000 N N . THR A 1 436 ? -2.901 -12.175 -5.923 1.00 91.38 436 THR A N 1
ATOM 3001 C CA . THR A 1 436 ? -1.753 -11.272 -5.726 1.00 91.38 436 THR A CA 1
ATOM 3002 C C . THR A 1 436 ? -1.533 -10.810 -4.282 1.00 91.38 436 THR A C 1
ATOM 3004 O O . THR A 1 436 ? -0.506 -10.200 -3.985 1.00 91.38 436 THR A O 1
ATOM 3007 N N . GLN A 1 437 ? -2.469 -11.085 -3.365 1.00 94.81 437 GLN A N 1
ATOM 3008 C CA . GLN A 1 437 ? -2.347 -10.745 -1.946 1.00 94.81 437 GLN A CA 1
ATOM 3009 C C . GLN A 1 437 ? -2.942 -11.833 -1.047 1.00 94.81 437 GLN A C 1
ATOM 3011 O O . GLN A 1 437 ? -4.076 -12.271 -1.241 1.00 94.81 437 GLN A O 1
ATOM 3016 N N . ILE A 1 438 ? -2.214 -12.188 0.010 1.00 95.56 438 ILE A N 1
ATOM 3017 C CA . ILE A 1 438 ? -2.707 -13.019 1.114 1.00 95.56 438 ILE A CA 1
ATOM 3018 C C . ILE A 1 438 ? -2.538 -12.246 2.423 1.00 95.56 438 ILE A C 1
ATOM 3020 O O . ILE A 1 438 ? -1.488 -11.652 2.667 1.00 95.56 438 ILE A O 1
ATOM 3024 N N . VAL A 1 439 ? -3.553 -12.285 3.286 1.00 94.81 439 VAL A N 1
ATOM 3025 C CA . VAL A 1 439 ? -3.448 -11.858 4.688 1.00 94.81 439 VAL A CA 1
ATOM 3026 C C . VAL A 1 439 ? -3.411 -13.109 5.561 1.00 94.81 439 VAL A C 1
ATOM 3028 O O . VAL A 1 439 ? -4.344 -13.912 5.541 1.00 94.81 439 VAL A O 1
ATOM 3031 N N . ALA A 1 440 ? -2.330 -13.266 6.320 1.00 93.38 440 ALA A N 1
ATOM 3032 C CA . ALA A 1 440 ? -2.091 -14.377 7.238 1.00 93.38 440 ALA A CA 1
ATOM 3033 C C . ALA A 1 440 ? -1.834 -13.851 8.661 1.00 93.38 440 ALA A C 1
ATOM 3035 O O . ALA A 1 440 ? -1.518 -12.675 8.842 1.00 93.38 440 ALA A O 1
ATOM 3036 N N . GLN A 1 441 ? -1.942 -14.714 9.673 1.00 92.44 441 GLN A N 1
ATOM 3037 C CA . GLN A 1 441 ? -1.594 -14.387 11.060 1.00 92.44 441 GLN A CA 1
ATOM 3038 C C . GLN A 1 441 ? -0.759 -15.524 11.638 1.00 92.44 441 GLN A C 1
ATOM 3040 O O . GLN A 1 441 ? -1.104 -16.692 11.464 1.00 92.44 441 GLN A O 1
ATOM 3045 N N . LEU A 1 442 ? 0.352 -15.185 12.291 1.00 92.12 442 LEU A N 1
ATOM 3046 C CA . LEU A 1 442 ? 1.429 -16.148 12.526 1.00 92.12 442 LEU A CA 1
ATOM 3047 C C . LEU A 1 442 ? 1.029 -17.323 13.434 1.00 92.12 442 LEU A C 1
ATOM 3049 O O . LEU A 1 442 ? 1.341 -18.470 13.126 1.00 92.12 442 LEU A O 1
ATOM 3053 N N . GLY A 1 443 ? 0.322 -17.059 14.531 1.00 90.12 443 GLY A N 1
ATOM 3054 C CA . GLY A 1 443 ? -0.055 -18.076 15.511 1.00 90.12 443 GLY A CA 1
ATOM 3055 C C . GLY A 1 443 ? 1.115 -18.597 16.348 1.00 90.12 443 GLY A C 1
ATOM 3056 O O . GLY A 1 443 ? 2.289 -18.495 15.985 1.00 90.12 443 GLY A O 1
ATOM 3057 N N . GLY A 1 444 ? 0.786 -19.202 17.492 1.00 88.44 444 GLY A N 1
ATOM 3058 C CA . GLY A 1 444 ? 1.773 -19.637 18.491 1.00 88.44 444 GLY A CA 1
ATOM 3059 C C . GLY A 1 444 ? 2.733 -20.747 18.038 1.00 88.44 444 GLY A C 1
ATOM 3060 O O . GLY A 1 444 ? 3.634 -21.107 18.789 1.00 88.44 444 GLY A O 1
ATOM 3061 N N . SER A 1 445 ? 2.550 -21.294 16.832 1.00 85.81 445 SER A N 1
ATOM 3062 C CA . SER A 1 445 ? 3.431 -22.297 16.221 1.00 85.81 445 SER A CA 1
ATOM 3063 C C . SER A 1 445 ? 4.450 -21.715 15.236 1.00 85.81 445 SER A C 1
ATOM 3065 O O . SER A 1 445 ? 5.297 -22.465 14.765 1.00 85.81 445 SER A O 1
ATOM 3067 N N . ALA A 1 446 ? 4.394 -20.424 14.896 1.00 89.19 446 ALA A N 1
ATOM 3068 C CA . ALA A 1 446 ? 5.336 -19.831 13.947 1.00 89.19 446 ALA A CA 1
ATOM 3069 C C . ALA A 1 446 ? 6.783 -19.816 14.475 1.00 89.19 446 ALA A C 1
ATOM 3071 O O . ALA A 1 446 ? 7.036 -19.502 15.639 1.00 89.19 446 ALA A O 1
ATOM 3072 N N . THR A 1 447 ? 7.744 -20.088 13.591 1.00 93.62 447 THR A N 1
ATOM 3073 C CA . THR A 1 447 ? 9.186 -20.083 13.881 1.00 93.62 447 THR A CA 1
ATOM 3074 C C . THR A 1 447 ? 9.957 -19.274 12.835 1.00 93.62 447 THR A C 1
ATOM 3076 O O . THR A 1 447 ? 9.529 -19.147 11.691 1.00 93.62 447 THR A O 1
ATOM 3079 N N . THR A 1 448 ? 11.103 -18.701 13.220 1.00 96.38 448 THR A N 1
ATOM 3080 C CA . THR A 1 448 ? 11.977 -17.947 12.303 1.00 96.38 448 THR A CA 1
ATOM 3081 C C . THR A 1 448 ? 12.390 -18.800 11.107 1.00 96.38 448 THR A 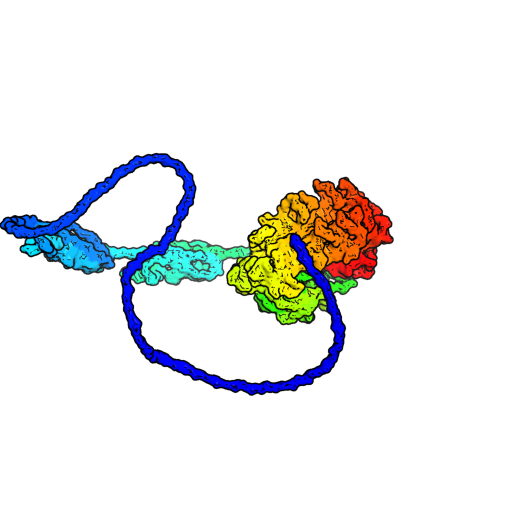C 1
ATOM 3083 O O . THR A 1 448 ? 12.867 -19.922 11.274 1.00 96.38 448 THR A O 1
ATOM 3086 N N . GLY A 1 449 ? 12.244 -18.252 9.902 1.00 96.62 449 GLY A N 1
ATOM 3087 C CA . GLY A 1 449 ? 12.555 -18.956 8.664 1.00 96.62 449 GLY A CA 1
ATOM 3088 C C . GLY A 1 449 ? 11.980 -18.244 7.446 1.00 96.62 449 GLY A C 1
ATOM 3089 O O . GLY A 1 449 ? 11.812 -17.028 7.445 1.00 96.62 449 GLY A O 1
ATOM 3090 N N . GLN A 1 450 ? 11.675 -19.014 6.404 1.00 97.00 450 GLN A N 1
ATOM 3091 C CA . GLN A 1 450 ? 11.010 -18.503 5.208 1.00 97.00 450 GLN A CA 1
ATOM 3092 C C . GLN A 1 450 ? 9.488 -18.526 5.381 1.00 97.00 450 GLN A C 1
ATOM 3094 O O . GLN A 1 450 ? 8.946 -19.520 5.874 1.00 97.00 450 GLN A O 1
ATOM 3099 N N . ILE A 1 451 ? 8.815 -17.469 4.922 1.00 97.00 451 ILE A N 1
ATOM 3100 C CA . ILE A 1 451 ? 7.408 -17.498 4.514 1.00 97.00 451 ILE A CA 1
ATOM 3101 C C . ILE A 1 451 ? 7.350 -18.145 3.130 1.00 97.00 451 ILE A C 1
ATOM 3103 O O . ILE A 1 451 ? 8.061 -17.713 2.224 1.00 97.00 451 ILE A O 1
ATOM 3107 N N . VAL A 1 452 ? 6.505 -19.163 2.968 1.00 96.56 452 VAL A N 1
ATOM 3108 C CA . VAL A 1 452 ? 6.264 -19.867 1.699 1.00 96.56 452 VAL A CA 1
ATOM 3109 C C . VAL A 1 452 ? 4.760 -20.013 1.490 1.00 96.56 452 VAL A C 1
ATOM 3111 O O . VAL A 1 452 ? 4.048 -20.468 2.389 1.00 96.56 452 VAL A O 1
ATOM 3114 N N . VAL A 1 453 ? 4.281 -19.655 0.300 1.00 95.38 453 VAL A N 1
ATOM 3115 C CA . VAL A 1 453 ? 2.915 -19.916 -0.165 1.00 95.38 453 VAL A CA 1
ATOM 3116 C C . VAL A 1 453 ? 2.928 -21.211 -0.971 1.00 95.38 453 VAL A C 1
ATOM 3118 O O . VAL A 1 453 ? 3.722 -21.353 -1.895 1.00 95.38 453 VAL A O 1
ATOM 3121 N N . THR A 1 454 ? 2.027 -22.143 -0.669 1.00 92.56 454 THR A N 1
ATOM 3122 C CA . THR A 1 454 ? 1.799 -23.328 -1.505 1.00 92.56 454 THR A CA 1
ATOM 3123 C C . THR A 1 454 ? 0.435 -23.208 -2.164 1.00 92.56 454 THR A C 1
ATOM 3125 O O . THR A 1 454 ? -0.585 -23.335 -1.487 1.00 92.56 454 THR A O 1
ATOM 3128 N N . ALA A 1 455 ? 0.408 -22.985 -3.478 1.00 89.06 455 ALA A N 1
ATOM 3129 C CA . ALA A 1 455 ? -0.809 -22.851 -4.276 1.00 89.06 455 ALA A CA 1
ATOM 3130 C C . ALA A 1 455 ? -0.878 -23.956 -5.337 1.00 89.06 455 ALA A C 1
ATOM 3132 O O . ALA A 1 455 ? 0.115 -24.267 -5.988 1.00 89.06 455 ALA A O 1
ATOM 3133 N N . ASN A 1 456 ? -2.045 -24.591 -5.497 1.00 83.62 456 ASN A N 1
ATOM 3134 C CA . ASN A 1 456 ? -2.254 -25.712 -6.433 1.00 83.62 456 ASN A CA 1
ATOM 3135 C C . ASN A 1 456 ? -1.248 -26.885 -6.286 1.00 83.62 456 ASN A C 1
ATOM 3137 O O . ASN A 1 456 ? -1.017 -27.632 -7.232 1.00 83.62 456 ASN A O 1
ATOM 3141 N N . GLY A 1 457 ? -0.651 -27.057 -5.100 1.00 83.81 457 GLY A N 1
ATOM 3142 C CA . GLY A 1 457 ? 0.388 -28.063 -4.829 1.00 83.81 457 GLY A CA 1
ATOM 3143 C C . GLY A 1 457 ? 1.822 -27.634 -5.177 1.00 83.81 457 GLY A C 1
ATOM 3144 O O . GLY A 1 457 ? 2.752 -28.396 -4.924 1.00 83.81 457 GLY A O 1
ATOM 3145 N N . LEU A 1 458 ? 2.016 -26.424 -5.706 1.00 89.50 458 LEU A N 1
ATOM 3146 C CA . LEU A 1 458 ? 3.318 -25.827 -6.010 1.00 89.50 458 LEU A CA 1
ATOM 3147 C C . LEU A 1 458 ? 3.713 -24.853 -4.895 1.00 89.50 458 LEU A C 1
ATOM 3149 O O . LEU A 1 458 ? 2.904 -24.017 -4.496 1.00 89.50 458 LEU A O 1
ATOM 3153 N N . ALA A 1 459 ? 4.943 -24.953 -4.395 1.00 92.75 459 ALA A N 1
ATOM 3154 C CA . ALA A 1 459 ? 5.495 -24.023 -3.409 1.00 92.75 459 ALA A CA 1
ATOM 3155 C C . ALA A 1 459 ? 6.132 -22.802 -4.090 1.00 92.75 459 ALA A C 1
ATOM 3157 O O . ALA A 1 459 ? 6.709 -22.929 -5.170 1.00 92.75 459 ALA A O 1
ATOM 3158 N N . SER A 1 460 ? 6.049 -21.641 -3.445 1.00 94.44 460 SER A N 1
ATOM 3159 C CA . SER A 1 460 ? 6.693 -20.406 -3.893 1.00 94.44 460 SER A CA 1
ATOM 3160 C C . SER A 1 460 ? 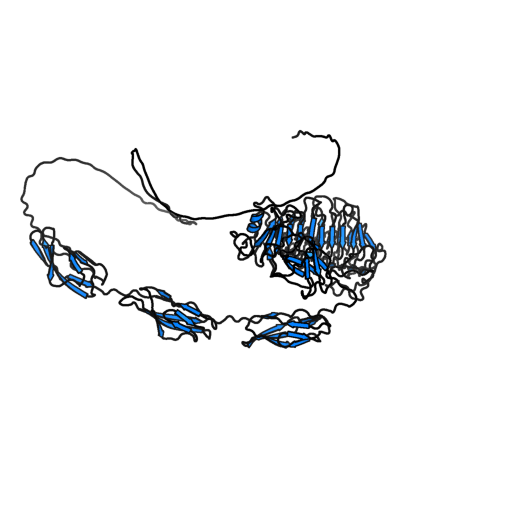8.184 -20.360 -3.558 1.00 94.44 460 SER A C 1
ATOM 3162 O O . SER A 1 460 ? 8.716 -21.194 -2.820 1.00 94.44 460 SER A O 1
ATOM 3164 N N . ASN A 1 461 ? 8.853 -19.306 -4.027 1.00 93.06 461 ASN A N 1
ATOM 3165 C CA . ASN A 1 461 ? 10.060 -18.803 -3.374 1.00 93.06 461 ASN A CA 1
ATOM 3166 C C . ASN A 1 461 ? 9.800 -18.507 -1.880 1.00 93.06 461 ASN A C 1
ATOM 3168 O O . ASN A 1 461 ? 8.669 -18.245 -1.462 1.00 93.06 461 ASN A O 1
ATOM 3172 N N . GLY A 1 462 ? 10.862 -18.548 -1.076 1.00 95.19 462 GLY A N 1
ATOM 3173 C CA . GLY A 1 462 ? 10.815 -18.183 0.338 1.00 95.19 462 GLY A CA 1
ATOM 3174 C C . GLY A 1 462 ? 11.187 -16.719 0.563 1.00 95.19 462 GLY A C 1
ATOM 3175 O O . GLY A 1 462 ? 12.203 -16.272 0.032 1.00 95.19 462 GLY A O 1
ATOM 3176 N N . VAL A 1 463 ? 10.405 -16.001 1.374 1.00 96.88 463 VAL A N 1
ATOM 3177 C CA . VAL A 1 463 ? 10.733 -14.638 1.840 1.00 96.88 463 VAL A CA 1
ATOM 3178 C C . VAL A 1 463 ? 11.050 -14.664 3.342 1.00 96.88 463 VAL A C 1
ATOM 3180 O O . VAL A 1 463 ? 10.242 -15.188 4.114 1.00 96.88 463 VAL A O 1
ATOM 3183 N N . PRO A 1 464 ? 12.202 -14.127 3.793 1.00 96.38 464 PRO A N 1
ATOM 3184 C CA . PRO A 1 464 ? 12.675 -14.327 5.159 1.00 96.38 464 PRO A CA 1
ATOM 3185 C C . PRO A 1 464 ? 11.871 -13.519 6.182 1.00 96.38 464 PRO A C 1
ATOM 3187 O O . PRO A 1 464 ? 11.632 -12.324 6.007 1.00 96.38 464 PRO A O 1
ATOM 3190 N N . PHE A 1 465 ? 11.514 -14.165 7.294 1.00 96.50 465 PHE A N 1
ATOM 3191 C CA . PHE A 1 465 ? 10.799 -13.544 8.405 1.00 96.50 465 PHE A CA 1
ATOM 3192 C C . PHE A 1 465 ? 11.350 -14.010 9.760 1.00 96.50 465 PHE A C 1
ATOM 3194 O O . PHE A 1 465 ? 11.543 -15.206 10.008 1.00 96.50 465 PHE A O 1
ATOM 3201 N N . THR A 1 466 ? 11.574 -13.057 10.666 1.00 96.56 466 THR A N 1
ATOM 3202 C CA . THR A 1 466 ? 12.104 -13.317 12.014 1.00 96.56 466 THR A CA 1
ATOM 3203 C C . THR A 1 466 ? 10.984 -13.349 13.050 1.00 96.56 466 THR A C 1
ATOM 3205 O O . THR A 1 466 ? 10.348 -12.330 13.317 1.00 96.56 466 THR A O 1
ATOM 3208 N N . VAL A 1 467 ? 10.773 -14.507 13.681 1.00 95.12 467 VAL A N 1
ATOM 3209 C CA . VAL A 1 467 ? 9.840 -14.655 14.805 1.00 95.12 467 VAL A CA 1
ATOM 3210 C C . VAL A 1 467 ? 10.568 -14.370 16.116 1.00 95.12 467 VAL A C 1
ATOM 3212 O O . VAL A 1 467 ? 11.572 -15.003 16.440 1.00 95.12 467 VAL A O 1
ATOM 3215 N N . THR A 1 468 ? 10.080 -13.384 16.865 1.00 94.69 468 THR A N 1
ATOM 3216 C CA . THR A 1 468 ? 10.775 -12.806 18.026 1.00 94.69 468 THR A CA 1
ATOM 3217 C C . THR A 1 468 ? 9.787 -12.061 18.940 1.00 94.69 468 THR A C 1
ATOM 3219 O O . THR A 1 468 ? 8.742 -11.605 18.457 1.00 94.69 468 THR A O 1
ATOM 3222 N N . PRO A 1 469 ? 10.055 -11.919 20.257 1.00 93.88 469 PRO A N 1
ATOM 3223 C CA . PRO A 1 469 ? 9.247 -11.088 21.145 1.00 93.88 469 PRO A CA 1
ATOM 3224 C C . PRO A 1 469 ? 8.967 -9.698 20.559 1.00 93.88 469 PRO A C 1
ATOM 3226 O O . PRO A 1 469 ? 9.869 -8.988 20.104 1.00 93.88 469 PRO A O 1
ATOM 3229 N N . THR A 1 470 ? 7.680 -9.354 20.530 1.00 96.06 470 THR A N 1
ATOM 3230 C CA . THR A 1 470 ? 7.152 -8.159 19.874 1.00 96.06 470 THR A CA 1
ATOM 3231 C C . THR A 1 470 ? 6.006 -7.593 20.705 1.00 96.06 470 THR A C 1
ATOM 3233 O O . THR A 1 470 ? 5.065 -8.310 21.045 1.00 96.06 470 THR A O 1
ATOM 3236 N N . THR A 1 471 ? 6.059 -6.301 21.020 1.00 96.38 471 THR A N 1
ATOM 3237 C CA . THR A 1 471 ? 4.919 -5.559 21.562 1.00 96.38 471 THR A CA 1
ATOM 3238 C C . THR A 1 471 ? 3.941 -5.286 20.421 1.00 96.38 471 THR A C 1
ATOM 3240 O O . THR A 1 471 ? 4.291 -4.588 19.472 1.00 96.38 471 THR A O 1
ATOM 3243 N N . ILE A 1 472 ? 2.722 -5.821 20.490 1.00 97.62 472 ILE A N 1
ATOM 3244 C CA . ILE A 1 472 ? 1.669 -5.525 19.509 1.00 97.62 472 ILE A CA 1
ATOM 3245 C C . ILE A 1 472 ? 0.679 -4.562 20.159 1.00 97.62 472 ILE A C 1
ATOM 3247 O O . ILE A 1 472 ? 0.039 -4.919 21.149 1.00 97.62 472 ILE A O 1
ATOM 3251 N N . LEU A 1 473 ? 0.574 -3.356 19.604 1.00 97.88 473 LEU A N 1
ATOM 3252 C CA . LEU A 1 473 ? -0.302 -2.289 20.082 1.00 97.88 473 LEU A CA 1
ATOM 3253 C C . LEU A 1 473 ? -1.370 -1.949 19.048 1.00 97.88 473 LEU A C 1
ATOM 3255 O O . LEU A 1 473 ? -1.128 -2.035 17.847 1.00 97.88 473 LEU A O 1
ATOM 3259 N N . PHE A 1 474 ? -2.524 -1.501 19.529 1.00 98.19 474 PHE A N 1
ATOM 3260 C CA . PHE A 1 474 ? -3.679 -1.130 18.723 1.00 98.19 474 PHE A CA 1
ATOM 3261 C C . PHE A 1 474 ? -4.104 0.308 19.011 1.00 98.19 474 PHE A C 1
ATOM 3263 O O . PHE A 1 474 ? -4.189 0.729 20.169 1.00 98.19 474 PHE A O 1
ATOM 3270 N N . VAL A 1 475 ? -4.398 1.047 17.944 1.00 98.19 475 VAL A N 1
ATOM 3271 C CA . VAL A 1 475 ? -4.959 2.401 17.967 1.00 98.19 475 VAL A CA 1
ATOM 3272 C C . VAL A 1 475 ? -6.291 2.353 17.229 1.00 98.19 475 VAL A C 1
ATOM 3274 O O . VAL A 1 475 ? -6.333 1.908 16.084 1.00 98.19 475 VAL A O 1
ATOM 3277 N N . SER A 1 476 ? -7.368 2.786 17.882 1.00 96.50 476 SER A N 1
ATOM 3278 C CA . SER A 1 476 ? -8.743 2.558 17.424 1.00 96.50 476 SER A CA 1
ATOM 3279 C C . SER A 1 476 ? -9.584 3.838 17.431 1.00 96.50 476 SER A C 1
ATOM 3281 O O . SER A 1 476 ? -9.452 4.648 18.359 1.00 96.50 476 SER A O 1
ATOM 3283 N N . PRO A 1 477 ? -10.557 4.004 16.507 1.00 94.88 477 PRO A N 1
ATOM 3284 C CA . PRO A 1 477 ? -11.528 5.097 16.565 1.00 94.88 477 PRO A CA 1
ATOM 3285 C C . PRO A 1 477 ? -12.294 5.155 17.892 1.00 94.88 477 PRO A C 1
ATOM 3287 O O . PRO A 1 477 ? -12.716 6.239 18.298 1.00 94.88 477 PRO A O 1
ATOM 3290 N N . ASN A 1 478 ? -12.443 4.017 18.576 1.00 94.44 478 ASN A N 1
ATOM 3291 C CA . ASN A 1 478 ? -13.190 3.873 19.827 1.00 94.44 478 ASN A CA 1
ATOM 3292 C C . ASN A 1 478 ? -12.291 3.651 21.062 1.00 94.44 478 ASN A C 1
ATOM 3294 O O . ASN A 1 478 ? -12.805 3.363 22.141 1.00 94.44 478 ASN A O 1
ATOM 3298 N N . GLY A 1 479 ? -10.966 3.773 20.917 1.00 96.31 479 GLY A N 1
ATOM 3299 C CA . GLY A 1 479 ? -10.014 3.605 22.017 1.00 96.31 479 GLY A CA 1
ATOM 3300 C C . GLY A 1 479 ? -9.992 4.767 23.017 1.00 96.31 479 GLY A C 1
ATOM 3301 O O . GLY A 1 479 ? -10.704 5.764 22.872 1.00 96.31 479 GLY A O 1
ATOM 3302 N N . SER A 1 480 ? -9.125 4.652 24.024 1.00 97.50 480 SER A N 1
ATOM 3303 C CA . SER A 1 480 ? -8.814 5.706 25.002 1.00 97.50 480 SER A CA 1
ATOM 3304 C C . SER A 1 480 ? -7.318 5.708 25.298 1.00 97.50 480 SER A C 1
ATOM 3306 O O . SER A 1 480 ? -6.714 4.649 25.424 1.00 97.50 480 SER A O 1
ATOM 3308 N N . ASP A 1 481 ? -6.713 6.880 25.479 1.00 96.38 481 ASP A N 1
ATOM 3309 C CA . ASP A 1 481 ? -5.280 6.982 25.808 1.00 96.38 481 ASP A CA 1
ATOM 3310 C C . ASP A 1 481 ? -4.955 6.617 27.269 1.00 96.38 481 ASP A C 1
ATOM 3312 O O . ASP A 1 481 ? -3.794 6.551 27.658 1.00 96.38 481 ASP A O 1
ATOM 3316 N N . SER A 1 482 ? -5.984 6.304 28.063 1.00 97.00 482 SER A N 1
ATOM 3317 C CA . SER A 1 482 ? -5.876 5.654 29.376 1.00 97.00 482 SER A CA 1
ATOM 3318 C C . SER A 1 482 ? -5.753 4.124 29.313 1.00 97.00 482 SER A C 1
ATOM 3320 O O . SER A 1 482 ? -5.662 3.484 30.361 1.00 97.00 482 SER A O 1
ATOM 3322 N N . ASN A 1 483 ? -5.867 3.523 28.126 1.00 98.06 483 ASN A N 1
ATOM 3323 C CA . ASN A 1 483 ? -5.914 2.073 27.957 1.00 98.06 483 ASN A CA 1
ATOM 3324 C C . ASN A 1 483 ? -4.509 1.445 27.894 1.00 98.06 483 ASN A C 1
ATOM 3326 O O . ASN A 1 483 ? -3.495 2.136 27.895 1.00 98.06 483 ASN A O 1
ATOM 3330 N N . SER A 1 484 ? -4.445 0.111 27.839 1.00 95.75 484 SER A N 1
ATOM 3331 C CA . SER A 1 484 ? -3.186 -0.648 27.773 1.00 95.75 484 SER A CA 1
ATOM 3332 C C . SER A 1 484 ? -2.679 -0.921 26.350 1.00 95.75 484 SER A C 1
ATOM 3334 O O . SER A 1 484 ? -1.628 -1.538 26.192 1.00 95.75 484 SER A O 1
ATOM 3336 N N . GLY A 1 485 ? -3.416 -0.502 25.318 1.00 96.69 485 GLY A N 1
ATOM 3337 C CA . GLY A 1 485 ? -3.047 -0.682 23.913 1.00 96.69 485 GLY A CA 1
ATOM 3338 C C . GLY A 1 485 ? -3.271 -2.083 23.350 1.00 96.69 485 GLY A C 1
ATOM 3339 O O . GLY A 1 485 ? -2.888 -2.336 22.212 1.00 96.69 485 GLY A O 1
ATOM 3340 N N . THR A 1 486 ? -3.877 -3.001 24.104 1.00 96.56 486 THR A N 1
ATOM 3341 C CA . THR A 1 486 ? -4.248 -4.330 23.592 1.00 96.56 486 THR A CA 1
ATOM 3342 C C . THR A 1 486 ? -5.468 -4.229 22.673 1.00 96.56 486 THR A C 1
ATOM 3344 O O . THR A 1 486 ? -6.207 -3.253 22.731 1.00 96.56 486 THR A O 1
ATOM 3347 N N . PHE A 1 487 ? -5.749 -5.243 21.852 1.00 94.31 487 PHE A N 1
ATOM 3348 C CA . PHE A 1 487 ? -6.917 -5.215 20.956 1.00 94.31 487 PHE A CA 1
ATOM 3349 C C . PHE A 1 487 ? -8.256 -5.027 21.697 1.00 94.31 487 PHE A C 1
ATOM 3351 O O . PHE A 1 487 ? -9.133 -4.301 21.244 1.00 94.31 487 PHE A O 1
ATOM 3358 N N . ALA A 1 488 ? -8.397 -5.623 22.886 1.00 94.88 488 ALA A N 1
ATOM 3359 C CA . ALA A 1 488 ? -9.577 -5.454 23.738 1.00 94.88 488 ALA A CA 1
ATOM 3360 C C . ALA A 1 488 ? -9.589 -4.131 24.539 1.00 94.88 488 ALA A C 1
ATOM 3362 O O . ALA A 1 488 ? -10.574 -3.830 25.212 1.00 94.88 488 ALA A O 1
ATOM 3363 N N . SER A 1 489 ? -8.496 -3.362 24.513 1.00 96.81 489 SER A N 1
ATOM 3364 C CA . SER A 1 489 ? -8.342 -2.079 25.208 1.00 96.81 489 SER A CA 1
ATOM 3365 C C . SER A 1 489 ? -7.364 -1.174 24.430 1.00 96.81 489 SER A C 1
ATOM 3367 O O . SER A 1 489 ? -6.234 -0.947 24.876 1.00 96.81 489 SER A O 1
ATOM 3369 N N . PRO A 1 490 ? -7.748 -0.696 23.229 1.00 98.06 490 PRO A N 1
ATOM 3370 C CA . PRO A 1 490 ? -6.842 0.011 22.326 1.00 98.06 490 PRO A CA 1
ATOM 3371 C C . PRO A 1 490 ? -6.654 1.479 22.728 1.00 98.06 490 PRO A C 1
ATOM 3373 O O . PRO A 1 490 ? -7.532 2.086 23.353 1.00 98.06 490 PRO A O 1
ATOM 3376 N N . PHE A 1 491 ? -5.528 2.068 22.324 1.00 98.25 491 PHE A N 1
ATOM 3377 C CA . PHE A 1 491 ? -5.274 3.506 22.443 1.00 98.25 491 PHE A CA 1
ATOM 3378 C C . PHE A 1 491 ? -6.205 4.315 21.522 1.00 98.25 491 PHE A C 1
ATOM 3380 O O . PHE A 1 491 ? -6.727 3.794 20.532 1.00 98.25 491 PHE A O 1
ATOM 3387 N N . LYS A 1 492 ? -6.417 5.600 21.827 1.00 96.00 492 LYS A N 1
ATOM 3388 C CA . LYS A 1 492 ? -7.165 6.533 20.965 1.00 96.00 492 LYS A CA 1
ATOM 3389 C C . LYS A 1 492 ? -6.253 7.203 19.942 1.00 96.00 492 LYS A C 1
ATOM 3391 O O . LYS A 1 492 ? -6.677 7.437 18.811 1.00 96.00 492 LYS A O 1
ATOM 3396 N N . THR A 1 493 ? -5.027 7.533 20.340 1.00 94.19 493 THR A N 1
ATOM 3397 C CA . THR A 1 493 ? -4.031 8.203 19.503 1.00 94.19 493 THR A CA 1
ATOM 3398 C C . THR A 1 493 ? -2.792 7.340 19.308 1.00 94.19 493 THR A C 1
ATOM 3400 O O . THR A 1 493 ? -2.378 6.566 20.171 1.00 94.19 493 THR A O 1
ATOM 3403 N N . TRP A 1 494 ? -2.157 7.499 18.148 1.00 93.00 494 TRP A N 1
ATOM 3404 C CA . TRP A 1 494 ? -0.923 6.783 17.841 1.00 93.00 494 TRP A CA 1
ATOM 3405 C C . TRP A 1 494 ? 0.246 7.243 18.729 1.00 93.00 494 TRP A C 1
ATOM 3407 O O . TRP A 1 494 ? 1.104 6.437 19.077 1.00 93.00 494 TRP A O 1
ATOM 3417 N N . ARG A 1 495 ? 0.258 8.520 19.146 1.00 90.50 495 ARG A N 1
ATOM 3418 C CA . ARG A 1 495 ? 1.299 9.091 20.014 1.00 90.50 495 ARG A CA 1
ATOM 3419 C C . ARG A 1 495 ? 1.243 8.496 21.425 1.00 90.50 495 ARG A C 1
ATOM 3421 O O . ARG A 1 495 ? 2.300 8.258 21.999 1.00 90.50 495 ARG A O 1
ATOM 3428 N N . ALA A 1 496 ? 0.061 8.163 21.955 1.00 92.56 496 ALA A N 1
ATOM 3429 C CA . ALA A 1 496 ? -0.046 7.392 23.198 1.00 92.56 496 ALA A CA 1
ATOM 3430 C C . ALA A 1 496 ? 0.564 5.984 23.053 1.00 92.56 496 ALA A C 1
ATOM 3432 O O . ALA A 1 496 ? 1.374 5.577 23.888 1.00 92.56 496 ALA A O 1
ATOM 3433 N N . ALA A 1 497 ? 0.267 5.288 21.948 1.00 94.62 497 ALA A N 1
ATOM 3434 C CA . ALA A 1 497 ? 0.858 3.983 21.649 1.00 94.62 497 ALA A CA 1
ATOM 3435 C C . ALA A 1 497 ? 2.391 4.047 21.521 1.00 94.62 497 ALA A C 1
ATOM 3437 O O . ALA A 1 497 ? 3.094 3.271 22.168 1.00 94.62 497 ALA A O 1
ATOM 3438 N N . PHE A 1 498 ? 2.922 5.008 20.762 1.00 92.00 498 PHE A N 1
ATOM 3439 C CA . PHE A 1 498 ? 4.363 5.223 20.605 1.00 92.00 498 PHE A CA 1
ATOM 3440 C C . PHE A 1 498 ? 5.053 5.530 21.946 1.00 92.00 498 PHE A C 1
ATOM 3442 O O . PHE A 1 498 ? 6.014 4.855 22.319 1.00 92.00 498 PHE A O 1
ATOM 3449 N N . ASN A 1 499 ? 4.515 6.475 22.724 1.00 90.25 499 ASN A N 1
ATOM 3450 C CA . ASN A 1 499 ? 5.077 6.863 24.021 1.00 90.25 499 ASN A CA 1
ATOM 3451 C C . ASN A 1 499 ? 5.103 5.697 25.027 1.00 90.25 499 ASN A C 1
ATOM 3453 O O . ASN A 1 499 ? 6.001 5.638 25.871 1.00 90.25 499 ASN A O 1
ATOM 3457 N N . SER A 1 500 ? 4.159 4.752 24.926 1.00 92.19 500 SER A N 1
ATOM 3458 C CA . SER A 1 500 ? 4.095 3.579 25.811 1.00 92.19 500 SER A CA 1
ATOM 3459 C C . SER A 1 500 ? 5.284 2.615 25.663 1.00 92.19 500 SER A C 1
ATOM 3461 O O . SER A 1 500 ? 5.609 1.914 26.621 1.00 92.19 500 SER A O 1
ATOM 3463 N N . VAL A 1 501 ? 5.971 2.609 24.510 1.00 91.06 501 VAL A N 1
ATOM 3464 C CA . VAL A 1 501 ? 7.138 1.738 24.247 1.00 91.06 501 VAL A CA 1
ATOM 3465 C C . VAL A 1 501 ? 8.478 2.468 24.254 1.00 91.06 501 VAL A C 1
ATOM 3467 O O . VAL A 1 501 ? 9.494 1.845 24.560 1.00 91.06 501 VAL A O 1
ATOM 3470 N N . THR A 1 502 ? 8.511 3.770 23.959 1.00 84.75 502 THR A N 1
ATOM 3471 C CA . THR A 1 502 ? 9.752 4.568 23.973 1.00 84.75 502 THR A CA 1
ATOM 3472 C C . THR A 1 502 ? 10.095 5.116 25.361 1.00 84.75 502 THR A C 1
ATOM 3474 O O . THR A 1 502 ? 11.259 5.390 25.651 1.00 84.75 502 THR A O 1
ATOM 3477 N N . SER A 1 503 ? 9.125 5.239 26.275 1.00 66.44 503 SER A N 1
ATOM 3478 C CA . SER A 1 503 ? 9.226 5.876 27.610 1.00 66.44 503 SER A CA 1
ATOM 3479 C C . SER A 1 503 ? 9.532 7.383 27.618 1.00 66.44 503 SER A C 1
ATOM 3481 O O . SER A 1 503 ? 9.152 8.065 28.567 1.00 66.44 503 SER A O 1
ATOM 3483 N N . ASN A 1 504 ? 10.192 7.913 26.586 1.00 68.06 504 ASN A N 1
ATOM 3484 C CA . ASN A 1 504 ? 10.240 9.329 26.228 1.00 68.06 504 ASN A CA 1
ATOM 3485 C C . ASN A 1 504 ? 10.700 9.496 24.770 1.00 68.06 504 ASN A C 1
ATOM 3487 O O . ASN A 1 504 ? 11.137 8.542 24.130 1.00 68.06 504 ASN A O 1
ATOM 3491 N N . ASP A 1 505 ? 10.664 10.736 24.284 1.00 67.75 505 ASP A N 1
ATOM 3492 C CA . ASP A 1 505 ? 11.055 11.178 22.937 1.00 67.75 505 ASP A CA 1
ATOM 3493 C C . ASP A 1 505 ? 12.464 10.783 22.445 1.00 67.75 505 ASP A C 1
ATOM 3495 O O . ASP A 1 505 ? 12.860 11.147 21.342 1.00 67.75 505 ASP A O 1
ATOM 3499 N N . SER A 1 506 ? 13.282 10.177 23.310 1.00 74.19 506 SER A N 1
ATOM 3500 C CA . SER A 1 506 ? 14.742 10.082 23.180 1.00 74.19 506 SER A CA 1
ATOM 3501 C C . SER A 1 506 ? 15.275 8.647 23.293 1.00 74.19 506 SER A C 1
ATOM 3503 O O . SER A 1 506 ? 16.470 8.457 23.529 1.00 74.19 506 SER A O 1
ATOM 3505 N N . LYS A 1 507 ? 14.416 7.630 23.139 1.00 83.56 507 LYS A N 1
ATOM 3506 C CA . LYS A 1 507 ? 14.801 6.209 23.164 1.00 83.56 507 LYS A CA 1
ATOM 3507 C C . LYS A 1 507 ? 13.998 5.370 22.172 1.00 83.56 507 LYS A C 1
ATOM 3509 O O . LYS A 1 507 ? 12.808 5.593 21.978 1.00 83.56 507 LYS A O 1
ATOM 3514 N N . SER A 1 508 ? 14.645 4.350 21.615 1.00 90.06 508 SER A N 1
ATOM 3515 C CA . SER A 1 508 ? 13.982 3.284 20.857 1.00 90.06 508 SER A CA 1
ATOM 3516 C C . SER A 1 508 ? 13.130 2.381 21.761 1.00 90.06 508 SER A C 1
ATOM 3518 O O . SER A 1 508 ? 13.430 2.267 22.955 1.00 90.06 508 SER A O 1
ATOM 3520 N N . PRO A 1 509 ? 12.139 1.661 21.201 1.00 90.44 509 PRO A N 1
ATOM 3521 C CA . PRO A 1 509 ? 11.506 0.528 21.870 1.00 90.44 509 PRO A CA 1
ATOM 3522 C C . PRO A 1 509 ? 12.530 -0.503 22.374 1.00 90.44 509 PRO A C 1
ATOM 3524 O O . PRO A 1 509 ? 13.538 -0.775 21.717 1.00 90.44 509 PRO A O 1
ATOM 3527 N N . SER A 1 510 ? 12.260 -1.095 23.541 1.00 88.81 510 SER A N 1
ATOM 3528 C CA . SER A 1 510 ? 13.138 -2.083 24.197 1.00 88.81 510 SER A CA 1
ATOM 3529 C C . SER A 1 510 ? 13.143 -3.468 23.535 1.00 88.81 510 SER A C 1
ATOM 3531 O O . SER A 1 510 ? 14.068 -4.249 23.753 1.00 88.81 510 SER A O 1
ATOM 3533 N N . GLN A 1 511 ? 12.119 -3.755 22.733 1.00 91.62 511 GLN A N 1
ATOM 3534 C CA . GLN A 1 511 ? 11.955 -4.929 21.875 1.00 91.62 511 GLN A CA 1
ATOM 3535 C C . GLN A 1 511 ? 11.203 -4.503 20.603 1.00 91.62 511 GLN A C 1
ATOM 3537 O O . GLN A 1 511 ? 10.739 -3.361 20.519 1.00 91.62 511 GLN A O 1
ATOM 3542 N N . ASN A 1 512 ? 11.032 -5.402 19.627 1.00 95.81 512 ASN A N 1
ATOM 3543 C CA . ASN A 1 512 ? 10.224 -5.115 18.433 1.00 95.81 512 ASN A CA 1
ATOM 3544 C C . ASN A 1 512 ? 8.847 -4.577 18.822 1.00 95.81 512 ASN A C 1
ATOM 3546 O O . ASN A 1 512 ? 8.234 -5.066 19.770 1.00 95.81 512 ASN A O 1
ATOM 3550 N N . THR A 1 513 ? 8.341 -3.595 18.087 1.00 96.31 513 THR A N 1
ATOM 3551 C CA . THR A 1 513 ? 6.981 -3.089 18.283 1.00 96.31 513 THR A CA 1
ATOM 3552 C C . THR A 1 513 ? 6.257 -2.997 16.951 1.00 96.31 513 THR A C 1
ATOM 3554 O O . THR A 1 513 ? 6.793 -2.442 15.995 1.00 96.31 513 THR A O 1
ATOM 3557 N N . VAL A 1 514 ? 5.025 -3.501 16.909 1.00 98.06 514 VAL A N 1
ATOM 3558 C CA . VAL A 1 514 ? 4.071 -3.274 15.820 1.00 98.06 514 VAL A CA 1
ATOM 3559 C C . VAL A 1 514 ? 2.914 -2.455 16.382 1.00 98.06 514 VAL A C 1
ATOM 3561 O O . VAL A 1 514 ? 2.177 -2.927 17.246 1.00 98.06 514 VAL A O 1
ATOM 3564 N N . ILE A 1 515 ? 2.768 -1.220 15.904 1.00 97.62 515 ILE A N 1
ATOM 3565 C CA . ILE A 1 515 ? 1.621 -0.356 16.180 1.00 97.62 515 ILE A CA 1
ATOM 3566 C C . ILE A 1 515 ? 0.650 -0.509 15.011 1.00 97.62 515 ILE A C 1
ATOM 3568 O O . ILE A 1 515 ? 0.894 0.009 13.919 1.00 97.62 515 ILE A O 1
ATOM 3572 N N . TYR A 1 516 ? -0.448 -1.224 15.245 1.00 98.12 516 TYR A N 1
ATOM 3573 C CA . TYR A 1 516 ? -1.564 -1.305 14.316 1.00 98.12 516 TYR A CA 1
ATOM 3574 C C . TYR A 1 516 ? -2.489 -0.101 14.480 1.00 98.12 516 TYR A C 1
ATOM 3576 O O . TYR A 1 516 ? -2.999 0.176 15.568 1.00 98.12 516 TYR A O 1
ATOM 3584 N N . LEU A 1 517 ? -2.738 0.591 13.373 1.00 98.25 517 LEU A N 1
ATOM 3585 C CA . LEU A 1 517 ? -3.770 1.616 13.265 1.00 98.25 517 LEU A CA 1
ATOM 3586 C C . LEU A 1 517 ? -5.030 0.970 12.675 1.00 98.25 517 LEU A C 1
ATOM 3588 O O . LEU A 1 517 ? -4.968 0.398 11.588 1.00 98.25 517 LEU A O 1
ATOM 3592 N N . GLU A 1 518 ? -6.170 1.021 13.360 1.00 96.62 518 GLU A N 1
ATOM 3593 C CA . GLU A 1 518 ? -7.410 0.418 12.853 1.00 96.62 518 GLU A CA 1
ATOM 3594 C C . GLU A 1 518 ? -8.079 1.287 11.771 1.00 96.62 518 GLU A C 1
ATOM 3596 O O . GLU A 1 518 ? -7.990 2.519 11.834 1.00 96.62 518 GLU A O 1
ATOM 3601 N N . PRO A 1 519 ? -8.794 0.693 10.794 1.00 94.12 519 PRO A N 1
ATOM 3602 C CA . PRO A 1 519 ? -9.544 1.439 9.787 1.00 94.12 519 PRO A CA 1
ATOM 3603 C C . PRO A 1 519 ? -10.471 2.500 10.393 1.00 94.12 519 PRO A C 1
ATOM 3605 O O . PRO A 1 519 ? -11.169 2.265 11.378 1.00 94.12 519 PRO A O 1
ATOM 3608 N N . GLY A 1 520 ? -10.470 3.694 9.798 1.00 89.56 520 GLY A N 1
ATOM 3609 C CA . GLY A 1 520 ? -11.188 4.858 10.328 1.00 89.56 520 GLY A CA 1
ATOM 3610 C C . GLY A 1 520 ? -10.486 5.595 11.478 1.00 89.56 520 GLY A C 1
ATOM 3611 O O . GLY A 1 520 ? -10.990 6.633 11.910 1.00 89.56 520 GLY A O 1
ATOM 3612 N N . THR A 1 521 ? -9.331 5.124 11.968 1.00 91.75 521 THR A N 1
ATOM 3613 C CA . THR A 1 521 ? -8.491 5.905 12.893 1.00 91.75 521 THR A CA 1
ATOM 3614 C C . THR A 1 521 ? -7.993 7.143 12.163 1.00 91.75 521 THR A C 1
ATOM 3616 O O . THR A 1 521 ? -7.292 7.030 11.159 1.00 91.75 521 THR A O 1
ATOM 3619 N N . ASN A 1 522 ? -8.369 8.328 12.645 1.00 80.44 522 ASN A N 1
ATOM 3620 C CA . ASN A 1 522 ? -7.995 9.577 11.995 1.00 80.44 522 ASN A CA 1
ATOM 3621 C C . ASN A 1 522 ? -6.666 10.112 12.540 1.00 80.44 522 ASN A C 1
ATOM 3623 O O . ASN A 1 522 ? -6.622 10.626 13.658 1.00 80.44 522 ASN A O 1
ATOM 3627 N N . VAL A 1 523 ? -5.607 10.044 11.732 1.00 94.94 523 VAL A N 1
ATOM 3628 C CA . VAL A 1 523 ? -4.275 10.574 12.066 1.00 94.94 523 VAL A CA 1
ATOM 3629 C C . VAL A 1 523 ? -3.950 11.761 11.151 1.00 94.94 523 VAL A C 1
ATOM 3631 O O . VAL A 1 523 ? -2.929 11.766 10.483 1.00 94.94 523 VAL A O 1
ATOM 3634 N N . SER A 1 524 ? -4.852 12.747 11.049 1.00 91.81 524 SER A N 1
ATOM 3635 C CA . SER A 1 524 ? -4.770 13.838 10.052 1.00 91.81 524 SER A CA 1
ATOM 3636 C C . SER A 1 524 ? -4.200 15.174 10.551 1.00 91.81 524 SER A C 1
ATOM 3638 O O . SER A 1 524 ? -4.089 16.115 9.761 1.00 91.81 524 SER A O 1
ATOM 3640 N N . ALA A 1 525 ? -3.953 15.296 11.857 1.00 92.62 525 ALA A N 1
ATOM 3641 C CA . ALA A 1 525 ? -3.520 16.524 12.530 1.00 92.62 525 ALA A CA 1
ATOM 3642 C C . ALA A 1 525 ? -2.010 16.516 12.806 1.00 92.62 525 ALA A C 1
ATOM 3644 O O . ALA A 1 525 ? -1.402 15.450 12.819 1.00 92.62 525 ALA A O 1
ATOM 3645 N N . ASP A 1 526 ? -1.423 17.690 13.044 1.00 92.88 526 ASP A N 1
ATOM 3646 C CA . ASP A 1 526 ? -0.044 17.835 13.534 1.00 92.88 526 ASP A CA 1
ATOM 3647 C C . ASP A 1 526 ? 0.100 17.132 14.895 1.00 92.88 526 ASP A C 1
ATOM 3649 O O . ASP A 1 526 ? -0.760 17.288 15.768 1.00 92.88 526 ASP A O 1
ATOM 3653 N N . ASP A 1 527 ? 1.157 16.343 15.081 1.00 91.38 527 ASP A N 1
ATOM 3654 C CA . ASP A 1 527 ? 1.396 15.604 16.325 1.00 91.38 527 ASP A CA 1
ATOM 3655 C C . ASP A 1 527 ? 2.042 16.444 17.443 1.00 91.38 527 ASP A C 1
ATOM 3657 O O . ASP A 1 527 ? 2.264 15.942 18.550 1.00 91.38 527 ASP A O 1
ATOM 3661 N N . GLY A 1 528 ? 2.328 17.720 17.170 1.00 88.50 528 GLY A N 1
ATOM 3662 C CA . GLY A 1 528 ? 2.838 18.690 18.135 1.00 88.50 528 GLY A CA 1
ATOM 3663 C C . GLY A 1 528 ? 4.351 18.636 18.356 1.00 88.50 528 GLY A C 1
ATOM 3664 O O . GLY A 1 528 ? 4.851 19.335 19.238 1.00 88.50 528 GLY A O 1
ATOM 3665 N N . ARG A 1 529 ? 5.101 17.841 17.579 1.00 86.06 529 ARG A N 1
ATOM 3666 C CA . ARG A 1 529 ? 6.566 17.708 17.722 1.00 86.06 529 ARG A CA 1
ATOM 3667 C C . ARG A 1 529 ? 7.380 18.808 17.039 1.00 86.06 529 ARG A C 1
ATOM 3669 O O . ARG A 1 529 ? 8.578 18.910 17.277 1.00 86.06 529 ARG A O 1
ATOM 3676 N N . GLY A 1 530 ? 6.752 19.625 16.194 1.00 86.12 530 GLY A N 1
ATOM 3677 C CA . GLY A 1 530 ? 7.411 20.713 15.457 1.00 86.12 530 GLY A CA 1
ATOM 3678 C C . GLY A 1 530 ? 7.908 20.340 14.055 1.00 86.12 530 GLY A C 1
ATOM 3679 O O . GLY A 1 530 ? 8.158 21.237 13.255 1.00 86.12 530 GLY A O 1
ATOM 3680 N N . TYR A 1 531 ? 7.940 19.051 13.694 1.00 88.06 531 TYR A N 1
ATOM 3681 C CA . TYR A 1 531 ? 8.218 18.576 12.322 1.00 88.06 531 TYR A CA 1
ATOM 3682 C C . TYR A 1 531 ? 7.067 18.821 11.334 1.00 88.06 531 TYR A C 1
ATOM 3684 O O . TYR A 1 531 ? 7.170 18.481 10.152 1.00 88.06 531 TYR A O 1
ATOM 3692 N N . ARG A 1 532 ? 5.961 19.396 11.827 1.00 92.44 532 ARG A N 1
ATOM 3693 C CA . ARG A 1 532 ? 4.729 19.695 11.088 1.00 92.44 532 ARG A CA 1
ATOM 3694 C C . ARG A 1 532 ? 4.186 18.472 10.348 1.00 92.44 532 ARG A C 1
ATOM 3696 O O . ARG A 1 532 ? 3.788 18.550 9.183 1.00 92.44 532 ARG A O 1
ATOM 3703 N N . ALA A 1 533 ? 4.221 17.345 11.058 1.00 94.69 533 ALA A N 1
ATOM 3704 C CA . ALA A 1 533 ? 3.916 16.011 10.576 1.00 94.69 533 ALA A CA 1
ATOM 3705 C C . ALA A 1 533 ? 2.776 15.378 11.383 1.00 94.69 533 ALA A C 1
ATOM 3707 O O . ALA A 1 533 ? 2.611 15.679 12.566 1.00 94.69 533 ALA A O 1
ATOM 3708 N N . SER A 1 534 ? 2.012 14.473 10.770 1.00 96.06 534 SER A N 1
ATOM 3709 C CA . SER A 1 534 ? 1.004 13.696 11.507 1.00 96.06 534 SER A CA 1
ATOM 3710 C C . SER A 1 534 ? 1.560 12.468 12.221 1.00 96.06 534 SER A C 1
ATOM 3712 O O . SER A 1 534 ? 0.986 12.040 13.225 1.00 96.06 534 SER A O 1
ATOM 3714 N N . ILE A 1 535 ? 2.685 11.928 11.745 1.00 94.88 535 ILE A N 1
ATOM 3715 C CA . ILE A 1 535 ? 3.489 10.933 12.456 1.00 94.88 535 ILE A CA 1
ATOM 3716 C C . ILE A 1 535 ? 4.958 11.368 12.442 1.00 94.88 535 ILE A C 1
ATOM 3718 O O . ILE A 1 535 ? 5.645 11.186 11.438 1.00 94.88 535 ILE A O 1
ATOM 3722 N N . SER A 1 536 ? 5.454 11.927 13.549 1.00 91.44 536 SER A N 1
ATOM 3723 C CA . SER A 1 536 ? 6.885 12.209 13.706 1.00 91.44 536 SER A CA 1
ATOM 3724 C C . SER A 1 536 ? 7.623 11.006 14.295 1.00 91.44 536 SER A C 1
ATOM 3726 O O . SER A 1 536 ? 7.434 10.652 15.464 1.00 91.44 536 SER A O 1
ATOM 3728 N N . THR A 1 537 ? 8.467 10.371 13.484 1.00 84.25 537 THR A N 1
ATOM 3729 C CA . THR A 1 537 ? 9.323 9.239 13.858 1.00 84.25 537 THR A CA 1
ATOM 3730 C C . THR A 1 537 ? 10.714 9.722 14.267 1.00 84.25 537 THR A C 1
ATOM 3732 O O . THR A 1 537 ? 11.719 9.347 13.658 1.00 84.25 537 THR A O 1
ATOM 3735 N N . ASP A 1 538 ? 10.768 10.581 15.292 1.00 79.69 538 ASP A N 1
ATOM 3736 C CA . ASP A 1 538 ? 11.990 11.148 15.884 1.00 79.69 538 ASP A CA 1
ATOM 3737 C C . ASP A 1 538 ? 13.054 10.059 16.127 1.00 79.69 538 ASP A C 1
ATOM 3739 O O . ASP A 1 538 ? 14.230 10.234 15.813 1.00 79.69 538 ASP A O 1
ATOM 3743 N N . ILE A 1 539 ? 12.611 8.913 16.661 1.00 82.19 539 ILE A N 1
ATOM 3744 C CA . ILE A 1 539 ? 13.396 7.701 16.898 1.00 82.19 539 ILE A CA 1
ATOM 3745 C C . ILE A 1 539 ? 12.560 6.475 16.509 1.00 82.19 539 ILE A C 1
ATOM 3747 O O . ILE A 1 539 ? 11.342 6.450 16.684 1.00 82.19 539 ILE A O 1
ATOM 3751 N N . GLY A 1 540 ? 13.237 5.457 15.975 1.00 88.31 540 GLY A N 1
ATOM 3752 C CA . GLY A 1 540 ? 12.660 4.179 15.568 1.00 88.31 540 GLY A CA 1
ATOM 3753 C C . GLY A 1 540 ? 13.194 3.014 16.395 1.00 88.31 540 GLY A C 1
ATOM 3754 O O . GLY A 1 540 ? 13.477 3.148 17.587 1.00 88.31 540 GLY A O 1
ATOM 3755 N N . GLY A 1 541 ? 13.362 1.865 15.749 1.00 93.12 541 GLY A N 1
ATOM 3756 C CA . GLY A 1 541 ? 14.057 0.721 16.319 1.00 93.12 541 GLY A CA 1
ATOM 3757 C C . GLY A 1 541 ? 15.558 0.948 16.556 1.00 93.12 541 GLY A C 1
ATOM 3758 O O . G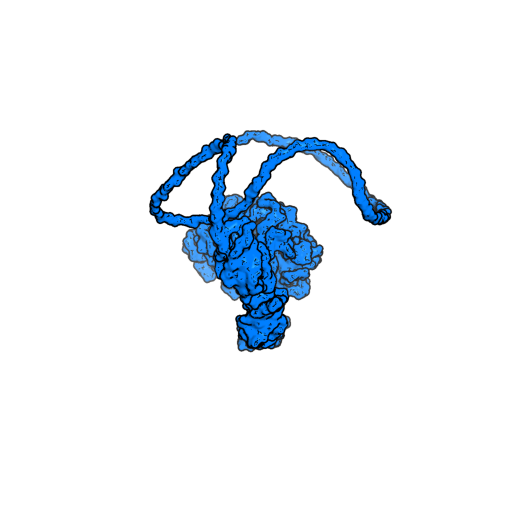LY A 1 541 ? 16.124 1.990 16.227 1.00 93.12 541 GLY A O 1
ATOM 3759 N N . SER A 1 542 ? 16.209 -0.056 17.144 1.00 92.69 542 SER A N 1
ATOM 3760 C CA . SER A 1 542 ? 17.636 -0.024 17.519 1.00 92.69 542 SER A CA 1
ATOM 3761 C C . SER A 1 542 ? 18.490 -1.120 16.870 1.00 92.69 542 SER A C 1
ATOM 3763 O O . SER A 1 542 ? 19.716 -1.013 16.863 1.00 92.69 542 SER A O 1
ATOM 3765 N N . SER A 1 543 ? 17.874 -2.165 16.313 1.00 93.31 543 SER A N 1
ATOM 3766 C CA . SER A 1 543 ? 18.561 -3.256 15.609 1.00 93.31 543 SER A CA 1
ATOM 3767 C C . SER A 1 543 ? 17.599 -3.980 14.649 1.00 93.31 543 SER A C 1
ATOM 3769 O O . SER A 1 543 ? 16.384 -3.781 14.755 1.00 93.31 543 SER A O 1
ATOM 3771 N N . PRO A 1 544 ? 18.085 -4.890 13.776 1.00 89.00 544 PRO A N 1
ATOM 3772 C CA . PRO A 1 544 ? 17.225 -5.722 12.923 1.00 89.00 544 PRO A CA 1
ATOM 3773 C C . PRO A 1 544 ? 16.196 -6.569 13.691 1.00 89.00 544 PRO A C 1
ATOM 3775 O O . PRO A 1 544 ? 15.191 -6.983 13.116 1.00 89.00 544 PRO A O 1
ATOM 3778 N N . THR A 1 545 ? 16.434 -6.814 14.985 1.00 84.38 545 THR A N 1
ATOM 3779 C CA . THR A 1 545 ? 15.560 -7.582 15.885 1.00 84.38 545 THR A CA 1
ATOM 3780 C C . THR A 1 545 ? 14.974 -6.736 17.019 1.00 84.38 545 THR A C 1
ATOM 3782 O O . THR A 1 545 ? 14.495 -7.314 17.991 1.00 84.38 545 THR A O 1
ATOM 3785 N N . ASN A 1 546 ? 15.036 -5.404 16.913 1.00 92.38 546 ASN A N 1
ATOM 3786 C CA . ASN A 1 546 ? 14.367 -4.419 17.769 1.00 92.38 546 ASN A CA 1
ATOM 3787 C C . ASN A 1 546 ? 13.802 -3.298 16.873 1.00 92.38 546 ASN A C 1
ATOM 3789 O O . ASN A 1 546 ? 14.220 -2.145 16.986 1.00 92.38 546 ASN A O 1
ATOM 3793 N N . GLN A 1 547 ? 12.917 -3.639 15.933 1.00 95.31 547 GLN A N 1
ATOM 3794 C CA . GLN A 1 547 ? 12.350 -2.690 14.960 1.00 95.31 547 GLN A CA 1
ATOM 3795 C C . GLN A 1 547 ? 11.101 -1.963 15.492 1.00 95.31 547 GLN A C 1
ATOM 3797 O O . GLN A 1 547 ? 10.407 -2.467 16.378 1.00 95.31 547 GLN A O 1
ATOM 3802 N N . LEU A 1 548 ? 10.763 -0.817 14.892 1.00 95.75 548 LEU A N 1
ATOM 3803 C CA . LEU A 1 548 ? 9.458 -0.164 15.053 1.00 95.75 548 LEU A CA 1
ATOM 3804 C C . LEU A 1 548 ? 8.661 -0.263 13.747 1.00 95.75 548 LEU A C 1
ATOM 3806 O O . LEU A 1 548 ? 9.087 0.246 12.717 1.00 95.75 548 LEU A O 1
ATOM 3810 N N . SER A 1 549 ? 7.481 -0.871 13.788 1.00 97.38 549 SER A N 1
ATOM 3811 C CA . SER A 1 549 ? 6.563 -0.933 12.648 1.00 97.38 549 SER A CA 1
ATOM 3812 C C . SER A 1 549 ? 5.286 -0.156 12.945 1.00 97.38 549 SER A C 1
ATOM 3814 O O . SER A 1 549 ? 4.648 -0.393 13.970 1.00 97.38 549 SER A O 1
ATOM 3816 N N . ILE A 1 550 ? 4.890 0.741 12.044 1.00 97.19 550 ILE A N 1
ATOM 3817 C CA . ILE A 1 550 ? 3.606 1.448 12.069 1.00 97.19 550 ILE A CA 1
ATOM 3818 C C . ILE A 1 550 ? 2.820 0.970 10.850 1.00 97.19 550 ILE A C 1
ATOM 3820 O O . ILE A 1 550 ? 3.218 1.211 9.708 1.00 97.19 550 ILE A O 1
ATOM 3824 N N . VAL A 1 551 ? 1.742 0.227 11.095 1.00 98.06 551 VAL A N 1
ATOM 3825 C CA . VAL A 1 551 ? 1.082 -0.575 10.060 1.00 98.06 551 VAL A CA 1
ATOM 3826 C C . VAL A 1 551 ? -0.425 -0.353 10.089 1.00 98.06 551 VAL A C 1
ATOM 3828 O O . VAL A 1 551 ? -1.044 -0.346 11.154 1.00 98.06 551 VAL A O 1
ATOM 3831 N N . GLY A 1 552 ? -1.051 -0.225 8.922 1.00 97.44 552 GLY A N 1
ATOM 3832 C CA . GLY A 1 552 ? -2.506 -0.324 8.829 1.00 97.44 552 GLY A CA 1
ATOM 3833 C C . GLY A 1 552 ? -2.975 -1.719 9.258 1.00 97.44 552 GLY A C 1
ATOM 3834 O O . GLY A 1 552 ? -2.448 -2.731 8.790 1.00 97.44 552 GLY A O 1
ATOM 3835 N N . TYR A 1 553 ? -3.974 -1.808 10.129 1.00 95.75 553 TYR A N 1
ATOM 3836 C CA . TYR A 1 553 ? -4.600 -3.083 10.481 1.00 95.75 553 TYR A CA 1
ATOM 3837 C C . TYR A 1 553 ? -5.413 -3.635 9.286 1.00 95.75 553 TYR A C 1
ATOM 3839 O O . TYR A 1 553 ? -5.888 -2.847 8.459 1.00 95.75 553 TYR A O 1
ATOM 3847 N N . PRO A 1 554 ? -5.566 -4.964 9.115 1.00 92.25 554 PRO A N 1
ATOM 3848 C CA . PRO A 1 554 ? -6.427 -5.519 8.072 1.00 92.25 554 PRO A CA 1
ATOM 3849 C C . PRO A 1 554 ? -7.903 -5.103 8.218 1.00 92.25 554 PRO A C 1
ATOM 3851 O O . PRO A 1 554 ? -8.359 -4.701 9.285 1.00 92.25 554 PRO A O 1
ATOM 3854 N N . GLY A 1 555 ? -8.667 -5.228 7.129 1.00 84.25 555 GLY A N 1
ATOM 3855 C CA . GLY A 1 555 ? -10.114 -4.960 7.108 1.00 84.25 555 GLY A CA 1
ATOM 3856 C C . GLY A 1 555 ? -10.540 -3.590 6.559 1.00 84.25 555 GLY A C 1
ATOM 3857 O O . GLY A 1 555 ? -11.735 -3.367 6.386 1.00 84.25 555 GLY A O 1
ATOM 3858 N N . GLY A 1 556 ? -9.610 -2.688 6.229 1.00 85.00 556 GLY A N 1
ATOM 3859 C CA . GLY A 1 556 ? -9.936 -1.417 5.573 1.00 85.00 556 GLY A CA 1
ATOM 3860 C C . GLY A 1 556 ? -8.740 -0.481 5.388 1.00 85.00 556 GLY A C 1
ATOM 3861 O O . GLY A 1 556 ? -7.599 -0.856 5.650 1.00 85.00 556 GLY A O 1
ATOM 3862 N N . THR A 1 557 ? -9.017 0.744 4.936 1.00 87.25 557 THR A N 1
ATOM 3863 C CA . THR A 1 557 ? -8.015 1.807 4.751 1.00 87.25 557 THR A CA 1
ATOM 3864 C C . THR A 1 557 ? -7.832 2.624 6.031 1.00 87.25 557 THR A C 1
ATOM 3866 O O . THR A 1 557 ? -8.803 2.952 6.720 1.00 87.25 557 THR A O 1
ATOM 3869 N N . VAL A 1 558 ? -6.587 3.004 6.317 1.00 94.12 558 VAL A N 1
ATOM 3870 C CA . VAL A 1 558 ? -6.214 3.956 7.372 1.00 94.12 558 VAL A CA 1
ATOM 3871 C C . VAL A 1 558 ? -5.689 5.226 6.717 1.00 94.12 558 VAL A C 1
ATOM 3873 O O . VAL A 1 558 ? -4.830 5.138 5.842 1.00 94.12 558 VAL A O 1
ATOM 3876 N N . ASN A 1 559 ? -6.172 6.388 7.158 1.00 95.56 559 ASN A N 1
ATOM 3877 C CA . ASN A 1 559 ? -5.764 7.684 6.619 1.00 95.56 559 ASN A CA 1
ATOM 3878 C C . ASN A 1 559 ? -4.802 8.388 7.586 1.00 95.56 559 ASN A C 1
ATOM 3880 O O . ASN A 1 559 ? -5.114 8.558 8.768 1.00 95.56 559 ASN A O 1
ATOM 3884 N N . VAL A 1 560 ? -3.651 8.816 7.067 1.00 97.44 560 VAL A N 1
ATOM 3885 C CA . VAL A 1 560 ? -2.599 9.525 7.806 1.00 97.44 560 VAL A CA 1
ATOM 3886 C C . VAL A 1 560 ? -2.265 10.828 7.088 1.00 97.44 560 VAL A C 1
ATOM 3888 O O . VAL A 1 560 ? -2.121 10.855 5.869 1.00 97.44 560 VAL A O 1
ATOM 3891 N N . GLY A 1 561 ? -2.115 11.907 7.847 1.00 96.56 561 GLY A N 1
ATOM 3892 C CA . GLY A 1 561 ? -1.869 13.240 7.323 1.00 96.56 561 GLY A CA 1
ATOM 3893 C C . GLY A 1 561 ? -3.075 13.877 6.630 1.00 96.56 561 GLY A C 1
ATOM 3894 O O . GLY A 1 561 ? -4.207 13.390 6.683 1.00 96.56 561 GLY A O 1
ATOM 3895 N N . SER A 1 562 ? -2.832 15.045 6.047 1.00 94.06 562 SER A N 1
ATOM 3896 C CA . SER A 1 562 ? -3.779 15.842 5.266 1.00 94.06 562 SER A CA 1
ATOM 3897 C C . SER A 1 562 ? -3.026 16.972 4.555 1.00 94.06 562 SER A C 1
ATOM 3899 O O . SER A 1 562 ? -1.898 17.295 4.921 1.00 94.06 562 SER A O 1
ATOM 3901 N N . THR A 1 563 ? -3.668 17.684 3.626 1.00 91.25 563 THR A N 1
ATOM 3902 C CA . THR A 1 563 ? -3.111 18.927 3.046 1.00 91.25 563 THR A CA 1
ATOM 3903 C C . THR A 1 563 ? -2.974 20.100 4.037 1.00 91.25 563 THR A C 1
ATOM 3905 O O . THR A 1 563 ? -2.634 21.208 3.619 1.00 91.25 563 THR A O 1
ATOM 3908 N N . SER A 1 564 ? -3.284 19.910 5.328 1.00 91.62 564 SER A N 1
ATOM 3909 C CA . SER A 1 564 ? -3.133 20.933 6.379 1.00 91.62 564 SER A CA 1
ATOM 3910 C C . SER A 1 564 ? -1.832 20.807 7.186 1.00 91.62 564 SER A C 1
ATOM 3912 O O . SER A 1 564 ? -1.349 21.807 7.722 1.00 91.62 564 SER A O 1
ATOM 3914 N N . VAL A 1 565 ? -1.232 19.613 7.213 1.00 93.12 565 VAL A N 1
ATOM 3915 C CA . VAL A 1 565 ? 0.131 19.362 7.712 1.00 93.12 565 VAL A CA 1
ATOM 3916 C C . VAL A 1 565 ? 1.119 19.398 6.547 1.00 93.12 565 VAL A C 1
ATOM 3918 O O . VAL A 1 565 ? 0.738 19.154 5.403 1.00 93.12 565 VAL A O 1
ATOM 3921 N N . ASP A 1 566 ? 2.394 19.698 6.804 1.00 92.69 566 ASP A N 1
ATOM 3922 C CA . ASP A 1 566 ? 3.401 19.615 5.736 1.00 92.69 566 ASP A CA 1
ATOM 3923 C C . ASP A 1 566 ? 3.673 18.160 5.378 1.00 92.69 566 ASP A C 1
ATOM 3925 O O . ASP A 1 566 ? 3.699 17.818 4.195 1.00 92.69 566 ASP A O 1
ATOM 3929 N N . ASN A 1 567 ? 3.805 17.314 6.400 1.00 94.94 567 ASN A N 1
ATOM 3930 C CA . ASN A 1 567 ? 4.277 15.950 6.246 1.00 94.94 567 ASN A CA 1
ATOM 3931 C C . ASN A 1 567 ? 3.233 14.927 6.721 1.00 94.94 567 ASN A C 1
ATOM 3933 O O . ASN A 1 567 ? 2.606 15.100 7.766 1.00 94.94 567 ASN A O 1
ATOM 3937 N N . GLY A 1 568 ? 3.064 13.830 5.986 1.00 96.69 568 GLY A N 1
ATOM 3938 C CA . GLY A 1 568 ? 2.288 12.685 6.468 1.00 96.69 568 GLY A CA 1
ATOM 3939 C C . GLY A 1 568 ? 3.037 11.968 7.593 1.00 96.69 568 GLY A C 1
ATOM 3940 O O . GLY A 1 568 ? 2.591 11.951 8.743 1.00 96.69 568 GLY A O 1
ATOM 3941 N N . VAL A 1 569 ? 4.226 11.461 7.261 1.00 96.06 569 VAL A N 1
ATOM 3942 C CA . VAL A 1 569 ? 5.226 10.913 8.191 1.00 96.06 569 VAL A CA 1
ATOM 3943 C C . VAL A 1 569 ? 6.548 11.661 7.993 1.00 96.06 569 VAL A C 1
ATOM 3945 O O . VAL A 1 569 ? 6.961 11.838 6.846 1.00 96.06 569 VAL A O 1
ATOM 3948 N N . LYS A 1 570 ? 7.229 12.072 9.073 1.00 94.06 570 LYS A N 1
ATOM 3949 C CA . LYS A 1 570 ? 8.596 12.634 9.009 1.00 94.06 570 LYS A CA 1
ATOM 3950 C C . LYS A 1 570 ? 9.488 12.125 10.144 1.00 94.06 570 LYS A C 1
ATOM 3952 O O . LYS A 1 570 ? 9.008 12.003 11.264 1.00 94.06 570 LYS A O 1
ATOM 3957 N N . GLY A 1 571 ? 10.784 11.907 9.912 1.00 88.06 571 GLY A N 1
ATOM 3958 C CA . GLY A 1 571 ? 11.754 11.773 11.010 1.00 88.06 571 GLY A CA 1
ATOM 3959 C C . GLY A 1 571 ? 13.052 11.028 10.687 1.00 88.06 571 GLY A C 1
ATOM 3960 O O . GLY A 1 571 ? 13.263 10.564 9.571 1.00 88.06 571 GLY A O 1
ATOM 3961 N N . TRP A 1 572 ? 13.904 10.904 11.711 1.00 86.75 572 TRP A N 1
ATOM 3962 C CA . TRP A 1 572 ? 15.269 10.351 11.643 1.00 86.75 572 TRP A CA 1
ATOM 3963 C C . TRP A 1 572 ? 15.398 8.909 12.170 1.00 86.75 572 TRP A C 1
ATOM 3965 O O . TRP A 1 572 ? 16.489 8.329 12.186 1.00 86.75 572 TRP A O 1
ATOM 3975 N N . GLY A 1 573 ? 14.302 8.329 12.664 1.00 85.62 573 GLY A N 1
ATOM 3976 C CA . GLY A 1 573 ? 14.293 7.036 13.337 1.00 85.62 573 GLY A CA 1
ATOM 3977 C C . GLY A 1 573 ? 14.696 5.861 12.443 1.00 85.62 573 GLY A C 1
ATOM 3978 O O . GLY A 1 573 ? 14.111 5.629 11.392 1.00 85.62 573 GLY A O 1
ATOM 3979 N N . LYS A 1 574 ? 15.681 5.079 12.895 1.00 92.69 574 LYS A N 1
ATOM 3980 C CA . LYS A 1 574 ? 16.229 3.919 12.170 1.00 92.69 574 LYS A CA 1
ATOM 3981 C C . LYS A 1 574 ? 15.424 2.644 12.429 1.00 92.69 574 LYS A C 1
ATOM 3983 O O . LYS A 1 574 ? 14.682 2.584 13.405 1.00 92.69 574 LYS A O 1
ATOM 3988 N N . TYR A 1 575 ? 15.594 1.612 11.599 1.00 95.25 575 TYR A N 1
ATOM 3989 C CA . TYR A 1 575 ? 14.895 0.320 11.745 1.00 95.25 575 TYR A CA 1
ATOM 3990 C C . TYR A 1 575 ? 13.367 0.491 11.840 1.00 95.25 575 TYR A C 1
ATOM 3992 O O . TYR A 1 575 ? 12.730 0.043 12.802 1.00 95.25 575 TYR A O 1
ATOM 4000 N N . ILE A 1 576 ? 12.802 1.201 10.858 1.00 95.38 576 ILE A N 1
ATOM 4001 C CA . ILE A 1 576 ? 11.373 1.526 10.784 1.00 95.38 576 ILE A CA 1
ATOM 4002 C C . ILE A 1 576 ? 10.712 0.814 9.606 1.00 95.38 576 ILE A C 1
ATOM 4004 O O . ILE A 1 576 ? 11.218 0.863 8.487 1.00 95.38 576 ILE A O 1
ATOM 4008 N N . THR A 1 577 ? 9.533 0.236 9.846 1.00 97.69 577 THR A N 1
ATOM 4009 C CA . THR A 1 577 ? 8.580 -0.144 8.795 1.00 97.69 577 THR A CA 1
ATOM 4010 C C . THR A 1 577 ? 7.355 0.778 8.832 1.00 97.69 577 THR A C 1
ATOM 4012 O O . THR A 1 577 ? 6.683 0.851 9.857 1.00 97.69 577 THR A O 1
ATOM 4015 N N . ILE A 1 578 ? 7.024 1.439 7.719 1.00 98.00 578 ILE A N 1
ATOM 4016 C CA . ILE A 1 578 ? 5.751 2.153 7.505 1.00 98.00 578 ILE A CA 1
ATOM 4017 C C . ILE A 1 578 ? 4.980 1.410 6.412 1.00 98.00 578 ILE A C 1
ATOM 4019 O O . ILE A 1 578 ? 5.456 1.341 5.274 1.00 98.00 578 ILE A O 1
ATOM 4023 N N . ALA A 1 579 ? 3.814 0.835 6.725 1.00 98.50 579 ALA A N 1
ATOM 4024 C CA . ALA A 1 579 ? 3.131 -0.029 5.760 1.00 98.50 579 ALA A CA 1
ATOM 4025 C C . ALA A 1 579 ? 1.595 -0.014 5.779 1.00 98.50 579 ALA A C 1
ATOM 4027 O O . ALA A 1 579 ? 0.958 0.024 6.832 1.00 98.50 579 ALA A O 1
ATOM 4028 N N . ASN A 1 580 ? 0.993 -0.178 4.597 1.00 97.38 580 ASN A N 1
ATOM 4029 C CA . ASN A 1 580 ? -0.459 -0.280 4.380 1.00 97.38 580 ASN A CA 1
ATOM 4030 C C . ASN A 1 580 ? -1.290 0.945 4.799 1.00 97.38 580 ASN A C 1
ATOM 4032 O O . ASN A 1 580 ? -2.429 0.797 5.254 1.00 97.38 580 ASN A O 1
ATOM 4036 N N . LEU A 1 581 ? -0.736 2.148 4.662 1.00 97.88 581 LEU A N 1
ATOM 4037 C CA . LEU A 1 581 ? -1.403 3.401 5.013 1.00 97.88 581 LEU A CA 1
ATOM 4038 C C . LEU A 1 581 ? -1.754 4.209 3.753 1.00 97.88 581 LEU A C 1
ATOM 4040 O O . LEU A 1 581 ? -1.050 4.156 2.746 1.00 97.88 581 LEU A O 1
ATOM 4044 N N . SER A 1 582 ? -2.835 4.987 3.820 1.00 97.19 582 SER A N 1
ATOM 4045 C CA . SER A 1 582 ? -3.139 6.055 2.864 1.00 97.19 582 SER A CA 1
ATOM 4046 C C . SER A 1 582 ? -2.629 7.368 3.450 1.00 97.19 582 SER A C 1
ATOM 4048 O O . SER A 1 582 ? -3.256 7.941 4.342 1.00 97.19 582 SER A O 1
ATOM 4050 N N . ILE A 1 583 ? -1.463 7.811 2.991 1.00 98.00 583 ILE A N 1
ATOM 4051 C CA . ILE A 1 583 ? -0.693 8.909 3.569 1.00 98.00 583 ILE A CA 1
ATOM 4052 C C . ILE A 1 583 ? -0.769 10.143 2.665 1.00 98.00 583 ILE A C 1
ATOM 4054 O O . ILE A 1 583 ? -0.525 10.072 1.457 1.00 98.00 583 ILE A O 1
ATOM 4058 N N . GLN A 1 584 ? -1.083 11.291 3.259 1.00 95.62 584 GLN A N 1
ATOM 4059 C CA . GLN A 1 584 ? -1.152 12.575 2.575 1.00 95.62 584 GLN A CA 1
ATOM 4060 C C . GLN A 1 584 ? -0.340 13.642 3.308 1.00 95.62 584 GLN A C 1
ATOM 4062 O O . GLN A 1 584 ? -0.579 13.909 4.481 1.00 95.62 584 GLN A O 1
ATOM 4067 N N . GLY A 1 585 ? 0.567 14.304 2.596 1.00 93.88 585 GLY A N 1
ATOM 4068 C CA . GLY A 1 585 ? 1.174 15.557 3.046 1.00 93.88 585 GLY A CA 1
ATOM 4069 C C . GLY A 1 585 ? 0.710 16.734 2.196 1.00 93.88 585 GLY A C 1
ATOM 4070 O O . GLY A 1 585 ? 0.160 16.556 1.105 1.00 93.88 585 GLY A O 1
ATOM 4071 N N . ARG A 1 586 ? 0.975 17.958 2.656 1.00 91.12 586 ARG A N 1
ATOM 4072 C CA . ARG A 1 586 ? 1.005 19.120 1.761 1.00 91.12 586 ARG A CA 1
ATOM 4073 C C . ARG A 1 586 ? 2.297 19.142 0.947 1.00 91.12 586 ARG A C 1
ATOM 4075 O O . ARG A 1 586 ? 2.235 19.337 -0.261 1.00 91.12 586 ARG A O 1
ATOM 4082 N N . ASN A 1 587 ? 3.432 18.906 1.604 1.00 90.06 587 ASN A N 1
ATOM 4083 C CA . ASN A 1 587 ? 4.765 18.892 1.007 1.00 90.06 587 ASN A CA 1
ATOM 4084 C C . ASN A 1 587 ? 5.191 17.447 0.691 1.00 90.06 587 ASN A C 1
ATOM 4086 O O . ASN A 1 587 ? 5.489 17.142 -0.463 1.00 90.06 587 ASN A O 1
ATOM 4090 N N . SER A 1 588 ? 5.150 16.565 1.699 1.00 93.94 588 SER A N 1
ATOM 4091 C CA . SER A 1 588 ? 5.717 15.208 1.642 1.00 93.94 588 SER A CA 1
ATOM 4092 C C . SER A 1 588 ? 4.776 14.193 2.304 1.00 93.94 588 SER A C 1
ATOM 4094 O O . SER A 1 588 ? 4.348 14.381 3.440 1.00 93.94 588 SER A O 1
ATOM 4096 N N . ALA A 1 589 ? 4.447 13.082 1.651 1.00 96.62 589 ALA A N 1
ATOM 4097 C CA . ALA A 1 589 ? 3.722 11.985 2.292 1.00 96.62 589 ALA A CA 1
ATOM 4098 C C . ALA A 1 589 ? 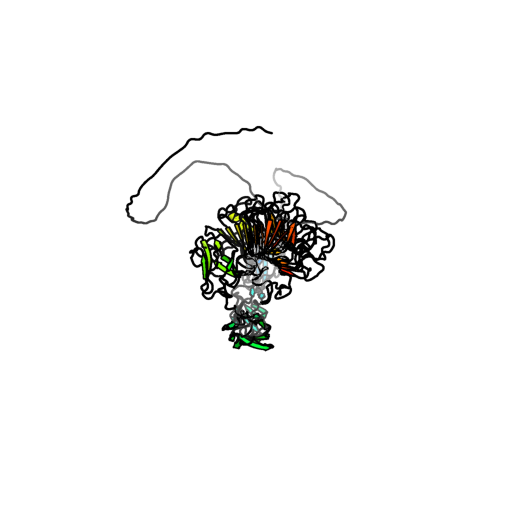4.669 11.220 3.231 1.00 96.62 589 ALA A C 1
ATOM 4100 O O . ALA A 1 589 ? 4.313 10.952 4.378 1.00 96.62 589 ALA A O 1
ATOM 4101 N N . ILE A 1 590 ? 5.893 10.956 2.763 1.00 96.81 590 ILE A N 1
ATOM 4102 C CA . ILE A 1 590 ? 7.013 10.423 3.547 1.00 96.81 590 ILE A CA 1
ATOM 4103 C C . ILE A 1 590 ? 8.191 11.394 3.446 1.00 96.81 590 ILE A C 1
ATOM 4105 O O . ILE A 1 590 ? 8.571 11.794 2.348 1.00 96.81 590 ILE A O 1
ATOM 4109 N N . ASP A 1 591 ? 8.780 11.730 4.588 1.00 94.62 591 ASP A N 1
ATOM 4110 C CA . ASP A 1 591 ? 10.000 12.529 4.710 1.00 94.62 591 ASP A CA 1
ATOM 4111 C C . ASP A 1 591 ? 10.932 11.859 5.740 1.00 94.62 591 ASP A C 1
ATOM 4113 O O . ASP A 1 591 ? 10.944 12.176 6.931 1.00 94.62 591 ASP A O 1
ATOM 4117 N N . ALA A 1 592 ? 11.632 10.814 5.304 1.00 92.56 592 ALA A N 1
ATOM 4118 C CA . ALA A 1 592 ? 12.412 9.943 6.178 1.00 92.56 592 ALA A CA 1
ATOM 4119 C C . ALA A 1 592 ? 13.917 10.181 5.982 1.00 92.56 592 ALA A C 1
ATOM 4121 O O . ALA A 1 592 ? 14.568 9.579 5.132 1.00 92.56 592 ALA A O 1
ATOM 4122 N N . GLU A 1 593 ? 14.480 11.039 6.827 1.00 89.81 593 GLU A N 1
ATOM 4123 C CA . GLU A 1 593 ? 15.918 11.314 6.952 1.00 89.81 593 GLU A CA 1
ATOM 4124 C C . GLU A 1 593 ? 16.610 10.206 7.797 1.00 89.81 593 GLU A C 1
ATOM 4126 O O . GLU A 1 593 ? 17.301 10.458 8.788 1.00 89.81 593 GLU A O 1
ATOM 4131 N N . ALA A 1 594 ? 16.344 8.943 7.457 1.00 87.81 594 ALA A N 1
ATOM 4132 C CA . ALA A 1 594 ? 16.601 7.754 8.268 1.00 87.81 594 ALA A CA 1
ATOM 4133 C C . ALA A 1 594 ? 17.392 6.658 7.517 1.00 87.81 594 ALA A C 1
ATOM 4135 O O . ALA A 1 594 ? 17.800 6.820 6.370 1.00 87.81 594 ALA A O 1
ATOM 4136 N N . GLY A 1 595 ? 17.636 5.520 8.176 1.00 90.81 595 GLY A N 1
ATOM 4137 C CA . GLY A 1 595 ? 18.324 4.362 7.591 1.00 90.81 595 GLY A CA 1
ATOM 4138 C C . GLY A 1 595 ? 17.853 3.032 8.186 1.00 90.81 595 GLY A C 1
ATOM 4139 O O . GLY A 1 595 ? 17.369 2.979 9.322 1.00 90.81 595 GLY A O 1
ATOM 4140 N N . ASN A 1 596 ? 17.968 1.951 7.409 1.00 96.00 596 ASN A N 1
ATOM 4141 C CA . ASN A 1 596 ? 17.257 0.684 7.622 1.00 96.00 596 ASN A CA 1
ATOM 4142 C C . ASN A 1 596 ? 15.734 0.917 7.620 1.00 96.00 596 ASN A C 1
ATOM 4144 O O . ASN A 1 596 ? 15.038 0.641 8.602 1.00 96.00 596 ASN A O 1
ATOM 4148 N N . VAL A 1 597 ? 15.239 1.510 6.531 1.00 95.88 597 VAL A N 1
ATOM 4149 C CA . VAL A 1 597 ? 13.845 1.954 6.364 1.00 95.88 597 VAL A CA 1
ATOM 4150 C C . VAL A 1 597 ? 13.102 1.019 5.413 1.00 95.88 597 VAL A C 1
ATOM 4152 O O . VAL A 1 597 ? 13.628 0.643 4.369 1.00 95.88 597 VAL A O 1
ATOM 4155 N N . ARG A 1 598 ? 11.859 0.666 5.754 1.00 97.81 598 ARG A N 1
ATOM 4156 C CA . ARG A 1 598 ? 10.950 -0.136 4.925 1.00 97.81 598 ARG A CA 1
ATOM 4157 C C . ARG A 1 598 ? 9.631 0.612 4.727 1.00 97.81 598 ARG A C 1
ATOM 4159 O O . ARG A 1 598 ? 8.838 0.720 5.659 1.00 97.81 598 ARG A O 1
ATOM 4166 N N . ILE A 1 599 ? 9.373 1.117 3.527 1.00 98.50 599 ILE A N 1
ATOM 4167 C CA . ILE A 1 599 ? 8.111 1.772 3.156 1.00 98.50 599 ILE A CA 1
ATOM 4168 C C . ILE A 1 599 ? 7.365 0.819 2.215 1.00 98.50 599 ILE A C 1
ATOM 4170 O O . ILE A 1 599 ? 7.788 0.637 1.073 1.00 98.50 599 ILE A O 1
ATOM 4174 N N . ILE A 1 600 ? 6.306 0.159 2.699 1.00 98.62 600 ILE A N 1
ATOM 4175 C CA . ILE A 1 600 ? 5.702 -0.999 2.013 1.00 98.62 600 ILE A CA 1
ATOM 4176 C C . ILE A 1 600 ? 4.191 -0.833 1.777 1.00 98.62 600 ILE A C 1
ATOM 4178 O O . ILE A 1 600 ? 3.417 -0.689 2.723 1.00 98.62 600 ILE A O 1
ATOM 4182 N N . ASN A 1 601 ? 3.742 -0.951 0.525 1.00 98.06 601 ASN A N 1
ATOM 4183 C CA . ASN A 1 601 ? 2.323 -0.976 0.139 1.00 98.06 601 ASN A CA 1
ATOM 4184 C C . ASN A 1 601 ? 1.494 0.210 0.683 1.00 98.06 601 ASN A C 1
ATOM 4186 O O . ASN A 1 601 ? 0.388 0.037 1.198 1.00 98.06 601 ASN A O 1
ATOM 4190 N N . ASN A 1 602 ? 2.029 1.429 0.617 1.00 98.69 602 ASN A N 1
ATOM 4191 C CA . ASN A 1 602 ? 1.304 2.644 0.998 1.00 98.69 602 ASN A CA 1
ATOM 4192 C C . ASN A 1 602 ? 0.731 3.358 -0.235 1.00 98.69 602 ASN A C 1
ATOM 4194 O O . ASN A 1 602 ? 1.336 3.330 -1.306 1.00 98.69 602 ASN A O 1
ATOM 4198 N N . SER A 1 603 ? -0.397 4.054 -0.077 1.00 97.81 603 SER A N 1
ATOM 4199 C CA . SER A 1 603 ? -0.860 5.054 -1.051 1.00 97.81 603 SER A CA 1
ATOM 4200 C C . SER A 1 603 ? -0.372 6.420 -0.580 1.00 97.81 603 SER A C 1
ATOM 4202 O O . SER A 1 603 ? -0.658 6.806 0.549 1.00 97.81 603 SER A O 1
ATOM 4204 N N . LEU A 1 604 ? 0.410 7.118 -1.397 1.00 98.06 604 LEU A N 1
ATOM 4205 C CA . LEU A 1 604 ? 1.208 8.282 -1.015 1.00 98.06 604 LEU A CA 1
ATOM 4206 C C . LEU A 1 604 ? 0.833 9.467 -1.913 1.00 98.06 604 LEU A C 1
ATOM 4208 O O . LEU A 1 604 ? 0.973 9.371 -3.133 1.00 98.06 604 LEU A O 1
ATOM 4212 N N . SER A 1 605 ? 0.351 10.568 -1.322 1.00 95.31 605 SER A N 1
ATOM 4213 C CA . SER A 1 605 ? -0.153 11.726 -2.079 1.00 95.31 605 SER A CA 1
ATOM 4214 C C . SER A 1 605 ? 0.276 13.090 -1.538 1.00 95.31 605 SER A C 1
ATOM 4216 O O . SER A 1 605 ? 0.319 13.315 -0.327 1.00 95.31 605 SER A O 1
ATOM 4218 N N . CYS A 1 606 ? 0.560 14.018 -2.458 1.00 91.88 606 CYS A N 1
ATOM 4219 C CA . CYS A 1 606 ? 1.012 15.381 -2.158 1.00 91.88 606 CYS A CA 1
ATOM 4220 C C . CYS A 1 606 ? 0.430 16.373 -3.180 1.00 91.88 606 CYS A C 1
ATOM 4222 O O . CYS A 1 606 ? 1.126 16.757 -4.123 1.00 91.88 606 CYS A O 1
ATOM 4224 N N . PRO A 1 607 ? -0.853 16.760 -3.038 1.00 87.31 607 PRO A N 1
ATOM 4225 C CA . PRO A 1 607 ? -1.627 17.389 -4.113 1.00 87.31 607 PRO A CA 1
ATOM 4226 C C . PRO A 1 607 ? -1.534 18.919 -4.184 1.00 87.31 607 PRO A C 1
ATOM 4228 O O . PRO A 1 607 ? -2.237 19.520 -4.998 1.00 87.31 607 PRO A O 1
ATOM 4231 N N . ALA A 1 608 ? -0.753 19.556 -3.303 1.00 79.69 608 ALA A N 1
ATOM 4232 C CA . ALA A 1 608 ? -0.577 21.011 -3.258 1.00 79.69 608 ALA A CA 1
ATOM 4233 C C . ALA A 1 608 ? 0.735 21.462 -2.557 1.00 79.69 608 ALA A C 1
ATOM 4235 O O . ALA A 1 608 ? 0.675 22.301 -1.650 1.00 79.69 608 ALA A O 1
ATOM 4236 N N . PRO A 1 609 ? 1.921 20.944 -2.940 1.00 81.69 609 PRO A N 1
ATOM 4237 C CA . PRO A 1 609 ? 3.192 21.428 -2.412 1.00 81.69 609 PRO A CA 1
ATOM 4238 C C . PRO A 1 609 ? 3.415 22.895 -2.819 1.00 81.69 609 PRO A C 1
ATOM 4240 O O . PRO A 1 609 ? 3.109 23.267 -3.957 1.00 81.69 609 PRO A O 1
ATOM 4243 N N . PRO A 1 610 ? 3.938 23.750 -1.923 1.00 80.00 610 PRO A N 1
ATOM 4244 C CA . PRO A 1 610 ? 4.439 25.076 -2.278 1.00 80.00 610 PRO A CA 1
ATOM 4245 C C . PRO A 1 610 ? 5.499 25.046 -3.395 1.00 80.00 610 PRO A C 1
ATOM 4247 O O . PRO A 1 610 ? 6.314 24.131 -3.472 1.00 80.00 610 PRO A O 1
ATOM 4250 N N . SER A 1 611 ? 5.524 26.083 -4.235 1.00 72.44 611 SER A N 1
ATOM 4251 C CA . SER A 1 611 ? 6.617 26.339 -5.186 1.00 72.44 611 SER A CA 1
ATOM 4252 C C . SER A 1 611 ? 7.921 26.712 -4.468 1.00 72.44 611 SER A C 1
ATOM 4254 O O . SER A 1 611 ? 7.870 27.407 -3.451 1.00 72.44 611 SER A O 1
ATOM 4256 N N . GLY A 1 612 ? 9.081 26.364 -5.031 1.00 67.00 612 GLY A N 1
ATOM 4257 C CA . GLY A 1 612 ? 10.394 26.762 -4.515 1.00 67.00 612 GLY A CA 1
ATOM 4258 C C . GLY A 1 612 ? 10.958 25.877 -3.398 1.00 67.00 612 GLY A C 1
ATOM 4259 O O . GLY A 1 612 ? 11.954 26.255 -2.779 1.00 67.00 612 GLY A O 1
ATOM 4260 N N . LEU A 1 613 ? 10.355 24.714 -3.124 1.00 69.50 613 LEU A N 1
ATOM 4261 C CA . LEU A 1 613 ? 10.831 23.746 -2.125 1.00 69.50 613 LEU A CA 1
ATOM 4262 C C . LEU A 1 613 ? 12.013 22.913 -2.654 1.00 69.50 613 LEU A C 1
ATOM 4264 O O . LEU A 1 613 ? 11.905 21.702 -2.857 1.00 69.50 613 LEU A O 1
ATOM 4268 N N . GLY A 1 614 ? 13.138 23.589 -2.887 1.00 65.44 614 GLY A N 1
ATOM 4269 C CA . GLY A 1 614 ? 14.332 23.018 -3.504 1.00 65.44 614 GLY A CA 1
ATOM 4270 C C . GLY A 1 614 ? 14.852 21.757 -2.812 1.00 65.44 614 GLY A C 1
ATOM 4271 O O . GLY A 1 614 ? 15.270 21.827 -1.661 1.00 65.44 614 GLY A O 1
ATOM 4272 N N . GLY A 1 615 ? 14.877 20.631 -3.535 1.00 69.06 615 GLY A N 1
ATOM 4273 C CA . GLY A 1 615 ? 15.409 19.359 -3.030 1.00 69.06 615 GLY A CA 1
ATOM 4274 C C . GLY A 1 615 ? 14.416 18.553 -2.189 1.00 69.06 615 GLY A C 1
ATOM 4275 O O . GLY A 1 615 ? 14.828 17.841 -1.280 1.00 69.06 615 GLY A O 1
ATOM 4276 N N . THR A 1 616 ? 13.114 18.671 -2.466 1.00 83.31 616 THR A N 1
ATOM 4277 C CA . THR A 1 616 ? 12.059 17.921 -1.760 1.00 83.31 616 THR A CA 1
ATOM 4278 C C . THR A 1 616 ? 11.226 17.066 -2.717 1.00 83.31 616 THR A C 1
ATOM 4280 O O . THR A 1 616 ? 11.313 17.186 -3.942 1.00 83.31 616 THR A O 1
ATOM 4283 N N . ALA A 1 617 ? 10.427 16.155 -2.168 1.00 92.12 617 ALA A N 1
ATOM 4284 C CA . ALA A 1 617 ? 9.604 15.237 -2.944 1.00 92.12 617 ALA A CA 1
ATOM 4285 C C . ALA A 1 617 ? 8.402 14.750 -2.136 1.00 92.12 617 ALA A C 1
ATOM 4287 O O . ALA A 1 617 ? 8.372 14.891 -0.915 1.00 92.12 617 ALA A O 1
ATOM 4288 N N . CYS A 1 618 ? 7.433 14.116 -2.801 1.00 94.56 618 CYS A N 1
ATOM 4289 C CA . CYS A 1 618 ? 6.332 13.484 -2.074 1.00 94.56 618 CYS A CA 1
ATOM 4290 C C . CYS A 1 618 ? 6.794 12.280 -1.235 1.00 94.56 618 CYS A C 1
ATOM 4292 O O . CYS A 1 618 ? 6.234 11.998 -0.174 1.00 94.56 618 CYS A O 1
ATOM 4294 N N . VAL A 1 619 ? 7.843 11.600 -1.694 1.00 96.06 619 VAL A N 1
ATOM 4295 C CA . VAL A 1 619 ? 8.646 10.668 -0.905 1.00 96.06 619 VAL A CA 1
ATOM 4296 C C . VAL A 1 619 ? 10.080 11.174 -0.915 1.00 96.06 619 VAL A C 1
ATOM 4298 O O . VAL A 1 619 ? 10.775 11.037 -1.922 1.00 96.06 619 VAL A O 1
ATOM 4301 N N . LEU A 1 620 ? 10.507 11.766 0.196 1.00 94.44 620 LEU A N 1
ATOM 4302 C CA . LEU A 1 620 ? 11.895 12.132 0.457 1.00 94.44 620 LEU A CA 1
ATOM 4303 C C . LEU A 1 620 ? 12.533 11.062 1.352 1.00 94.44 620 LEU A C 1
ATOM 4305 O O . LEU A 1 620 ? 12.007 10.742 2.421 1.00 94.44 620 LEU A O 1
ATOM 4309 N N . GLY A 1 621 ? 13.666 10.520 0.909 1.00 93.75 621 GLY A N 1
ATOM 4310 C CA . GLY A 1 621 ? 14.557 9.698 1.724 1.00 93.75 621 GLY A CA 1
ATOM 4311 C C . GLY A 1 621 ? 15.965 10.282 1.749 1.00 93.75 621 GLY A C 1
ATOM 4312 O O . GLY A 1 621 ? 16.498 10.631 0.701 1.00 93.75 621 GLY A O 1
ATOM 4313 N N . GLU A 1 622 ? 16.580 10.377 2.923 1.00 90.81 622 GLU A N 1
ATOM 4314 C CA . GLU A 1 622 ? 17.990 10.758 3.092 1.00 90.81 622 GLU A CA 1
ATOM 4315 C C . GLU A 1 622 ? 18.619 9.903 4.192 1.00 90.81 622 GLU A C 1
ATOM 4317 O O . GLU A 1 622 ? 17.926 9.511 5.127 1.00 90.81 622 GLU A O 1
ATOM 4322 N N . THR A 1 623 ? 19.919 9.608 4.121 1.00 90.31 623 THR A N 1
ATOM 4323 C CA . THR A 1 623 ? 20.577 8.744 5.108 1.00 90.31 623 THR A CA 1
ATOM 4324 C C . THR A 1 623 ? 21.886 9.344 5.615 1.00 90.31 623 THR A C 1
ATOM 4326 O O . THR A 1 623 ? 22.692 9.896 4.871 1.00 90.31 623 THR A O 1
ATOM 4329 N N . THR A 1 624 ? 22.127 9.218 6.922 1.00 87.88 624 THR A N 1
ATOM 4330 C CA . THR A 1 624 ? 23.332 9.748 7.591 1.00 87.88 624 THR A CA 1
ATOM 4331 C C . THR A 1 624 ? 24.505 8.766 7.637 1.00 87.88 624 THR A C 1
ATOM 4333 O O . THR A 1 624 ? 25.640 9.178 7.862 1.00 87.88 624 THR A O 1
ATOM 4336 N N . ASN A 1 625 ? 24.250 7.471 7.440 1.00 89.81 625 ASN A N 1
ATOM 4337 C CA . ASN A 1 625 ? 25.243 6.400 7.487 1.00 89.81 625 ASN A CA 1
ATOM 4338 C C . ASN A 1 625 ? 25.153 5.547 6.204 1.00 89.81 625 ASN A C 1
ATOM 4340 O O . ASN A 1 625 ? 24.165 4.835 6.044 1.00 89.81 625 ASN A O 1
ATOM 4344 N N . PRO A 1 626 ? 26.164 5.564 5.314 1.00 89.00 626 PRO A N 1
ATOM 4345 C CA . PRO A 1 626 ? 26.100 4.930 3.992 1.00 89.00 626 PRO A CA 1
ATOM 4346 C C . PRO A 1 626 ? 26.005 3.395 3.990 1.00 89.00 626 PRO A C 1
ATOM 4348 O O . PRO A 1 626 ? 25.957 2.824 2.908 1.00 89.00 626 PRO A O 1
ATOM 4351 N N . ALA A 1 627 ? 26.016 2.738 5.154 1.00 92.25 627 ALA A N 1
ATOM 4352 C CA . ALA A 1 627 ? 25.877 1.287 5.312 1.00 92.25 627 ALA A CA 1
ATOM 4353 C C . ALA A 1 627 ? 24.477 0.850 5.806 1.00 92.25 627 ALA A C 1
ATOM 4355 O O . ALA A 1 627 ? 24.312 -0.277 6.273 1.00 92.25 627 ALA A O 1
ATOM 4356 N N . GLU A 1 628 ? 23.483 1.742 5.785 1.00 93.50 628 GLU A N 1
ATOM 4357 C CA . GLU A 1 628 ? 22.112 1.466 6.236 1.00 93.50 628 GLU A CA 1
ATOM 4358 C C . GLU A 1 628 ? 21.156 1.360 5.046 1.00 93.50 628 GLU A C 1
ATOM 4360 O O . GLU A 1 628 ? 21.259 2.129 4.094 1.00 93.50 628 GLU A O 1
ATOM 4365 N N . THR A 1 629 ? 20.233 0.398 5.098 1.00 95.88 629 THR A N 1
ATOM 4366 C CA . THR A 1 629 ? 19.467 -0.040 3.920 1.00 95.88 629 THR A CA 1
ATOM 4367 C C . THR A 1 629 ? 18.168 0.731 3.699 1.00 95.88 629 THR A C 1
ATOM 4369 O O . THR A 1 629 ? 17.611 1.333 4.626 1.00 95.88 629 THR A O 1
ATOM 4372 N N . TRP A 1 630 ? 17.644 0.651 2.476 1.00 97.00 630 TRP A N 1
ATOM 4373 C CA . TRP A 1 630 ? 16.317 1.150 2.119 1.00 97.00 630 TRP A CA 1
ATOM 4374 C C . TRP A 1 630 ? 15.518 0.123 1.332 1.00 97.00 630 TRP A C 1
ATOM 4376 O O . TRP A 1 630 ? 16.032 -0.514 0.420 1.00 97.00 630 TRP A O 1
ATOM 4386 N N . VAL A 1 631 ? 14.235 0.003 1.664 1.00 98.38 631 VAL A N 1
ATOM 4387 C CA . VAL A 1 631 ? 13.271 -0.828 0.942 1.00 98.38 631 VAL A CA 1
ATOM 4388 C C . VAL A 1 631 ? 12.021 0.002 0.670 1.00 98.38 631 VAL A C 1
ATOM 4390 O O . VAL A 1 631 ? 11.351 0.453 1.603 1.00 98.38 631 VAL A O 1
ATOM 4393 N N . PHE A 1 632 ? 11.697 0.202 -0.602 1.00 98.69 632 PHE A N 1
ATOM 4394 C CA . PHE A 1 632 ? 10.513 0.924 -1.061 1.00 98.69 632 PHE A CA 1
ATOM 4395 C C . PHE A 1 632 ? 9.735 -0.007 -1.995 1.00 98.69 632 PHE A C 1
ATOM 4397 O O . PHE A 1 632 ? 10.028 -0.076 -3.189 1.00 98.69 632 PHE A O 1
ATOM 4404 N N . HIS A 1 633 ? 8.784 -0.772 -1.442 1.00 98.69 633 HIS A N 1
ATOM 4405 C CA . HIS A 1 633 ? 8.073 -1.832 -2.174 1.00 98.69 633 HIS A CA 1
ATOM 4406 C C . HIS A 1 633 ? 6.570 -1.607 -2.294 1.00 98.69 633 HIS A C 1
ATOM 4408 O O . HIS A 1 633 ? 5.885 -1.372 -1.298 1.00 98.69 633 HIS A O 1
ATOM 4414 N N . GLY A 1 634 ? 6.030 -1.769 -3.503 1.00 98.12 634 GLY A N 1
ATOM 4415 C CA . GLY A 1 634 ? 4.582 -1.851 -3.724 1.00 98.12 634 GLY A CA 1
ATOM 4416 C C . GLY A 1 634 ? 3.790 -0.564 -3.484 1.00 98.12 634 GLY A C 1
ATOM 4417 O O . GLY A 1 634 ? 2.571 -0.618 -3.335 1.00 98.12 634 GLY A O 1
ATOM 4418 N N . ASN A 1 635 ? 4.447 0.591 -3.361 1.00 98.75 635 ASN A N 1
ATOM 4419 C CA . ASN A 1 635 ? 3.780 1.848 -3.028 1.00 98.75 635 ASN A CA 1
ATOM 4420 C C . ASN A 1 635 ? 3.128 2.483 -4.262 1.00 98.75 635 ASN A C 1
ATOM 4422 O O . ASN A 1 635 ? 3.688 2.472 -5.358 1.00 98.75 635 ASN A O 1
ATOM 4426 N N . ASN A 1 636 ? 1.969 3.104 -4.061 1.00 98.12 636 ASN A N 1
ATOM 4427 C CA . ASN A 1 636 ? 1.282 3.901 -5.069 1.00 98.12 636 ASN A CA 1
ATOM 4428 C C . ASN A 1 636 ? 1.542 5.390 -4.803 1.00 98.12 636 ASN A C 1
ATOM 4430 O O . ASN A 1 636 ? 0.995 5.942 -3.852 1.00 98.12 636 ASN A O 1
ATOM 4434 N N . VAL A 1 637 ? 2.367 6.045 -5.617 1.00 97.62 637 VAL A N 1
ATOM 4435 C CA . VAL A 1 637 ? 2.700 7.474 -5.511 1.00 97.62 637 VAL A CA 1
ATOM 4436 C C . VAL A 1 637 ? 1.868 8.249 -6.532 1.00 97.62 637 VAL A C 1
ATOM 4438 O O . VAL A 1 637 ? 2.138 8.213 -7.737 1.00 97.62 637 VAL A O 1
ATOM 4441 N N . HIS A 1 638 ? 0.829 8.929 -6.050 1.00 94.25 638 HIS A N 1
ATOM 4442 C CA . HIS A 1 638 ? -0.240 9.499 -6.873 1.00 94.25 638 HIS A CA 1
ATOM 4443 C C . HIS A 1 638 ? -0.655 10.897 -6.408 1.00 94.25 638 HIS A C 1
ATOM 4445 O O . HIS A 1 638 ? -0.388 11.294 -5.277 1.00 94.25 638 HIS A O 1
ATOM 4451 N N . ASP A 1 639 ? -1.352 11.647 -7.265 1.00 90.50 639 ASP A N 1
ATOM 4452 C CA . ASP A 1 639 ? -1.852 12.987 -6.936 1.00 90.50 639 ASP A CA 1
ATOM 4453 C C . ASP A 1 639 ? -0.725 13.922 -6.451 1.00 90.50 639 ASP A C 1
ATOM 4455 O O . ASP A 1 639 ? -0.916 14.700 -5.519 1.00 90.50 639 ASP A O 1
ATOM 4459 N N . THR A 1 640 ? 0.458 13.815 -7.062 1.00 87.69 640 THR A N 1
ATOM 4460 C CA . THR A 1 640 ? 1.699 14.481 -6.644 1.00 87.69 640 THR A CA 1
ATOM 4461 C C . THR A 1 640 ? 2.021 15.725 -7.475 1.00 87.69 640 THR A C 1
ATOM 4463 O O . THR A 1 640 ? 1.924 15.726 -8.707 1.00 87.69 640 THR A O 1
ATOM 4466 N N . GLY A 1 641 ? 2.446 16.788 -6.789 1.00 78.75 641 GLY A N 1
ATOM 4467 C CA . GLY A 1 641 ? 2.612 18.124 -7.366 1.00 78.75 641 GLY A CA 1
ATOM 4468 C C . GLY A 1 641 ? 1.360 18.986 -7.175 1.00 78.75 641 GLY A C 1
ATOM 4469 O O . GLY A 1 641 ? 0.369 18.558 -6.585 1.00 78.75 641 GLY A O 1
ATOM 4470 N N . GLY A 1 642 ? 1.403 20.227 -7.652 1.00 67.81 642 GLY A N 1
ATOM 4471 C CA . GLY A 1 642 ? 0.268 21.158 -7.591 1.00 67.81 642 GLY A CA 1
ATOM 4472 C C . GLY A 1 642 ? 0.698 22.602 -7.823 1.00 67.81 642 GLY A C 1
ATOM 4473 O O . GLY A 1 642 ? 0.043 23.331 -8.562 1.00 67.81 642 GLY A O 1
ATOM 4474 N N . ASN A 1 643 ? 1.866 22.970 -7.293 1.00 62.16 643 ASN A N 1
ATOM 4475 C CA . ASN A 1 643 ? 2.732 23.934 -7.958 1.00 62.16 643 ASN A CA 1
ATOM 4476 C C . ASN A 1 643 ? 3.774 23.163 -8.768 1.00 62.16 643 ASN A C 1
ATOM 4478 O O . ASN A 1 643 ? 4.253 22.111 -8.345 1.00 62.16 643 ASN A O 1
ATOM 4482 N N . VAL A 1 644 ? 4.088 23.694 -9.941 1.00 56.72 644 VAL A N 1
ATOM 4483 C CA . VAL A 1 644 ? 5.071 23.147 -10.872 1.00 56.72 644 VAL A CA 1
ATOM 4484 C C . VAL A 1 644 ? 6.450 23.742 -10.559 1.00 56.72 644 VAL A C 1
ATOM 4486 O O . VAL A 1 644 ? 6.587 24.959 -10.415 1.00 56.72 644 VAL A O 1
ATOM 4489 N N . ASP A 1 645 ? 7.462 22.885 -10.403 1.00 66.56 645 ASP A N 1
ATOM 4490 C CA . ASP A 1 645 ? 8.844 23.262 -10.071 1.00 66.56 645 ASP A CA 1
ATOM 4491 C C . ASP A 1 645 ? 9.822 22.157 -10.516 1.00 66.56 645 ASP A C 1
ATOM 4493 O O . ASP A 1 645 ? 9.566 20.968 -10.311 1.00 66.56 645 ASP A O 1
ATOM 4497 N N . LYS A 1 646 ? 10.973 22.536 -11.085 1.00 69.62 646 LYS A N 1
ATOM 4498 C CA . LYS A 1 646 ? 12.042 21.601 -11.488 1.00 69.62 646 LYS A CA 1
ATOM 4499 C C . LYS A 1 646 ? 12.703 20.856 -10.313 1.00 69.62 646 LYS A C 1
ATOM 4501 O O . LYS A 1 646 ? 13.424 19.887 -10.537 1.00 69.62 646 LYS A O 1
ATOM 4506 N N . THR A 1 647 ? 12.525 21.349 -9.088 1.00 76.06 647 THR A N 1
ATOM 4507 C CA . THR A 1 647 ? 13.205 20.880 -7.867 1.00 76.06 647 THR A CA 1
ATOM 4508 C C . THR A 1 647 ? 12.333 20.035 -6.937 1.00 76.06 647 THR A C 1
ATOM 4510 O O . THR A 1 647 ? 12.806 19.631 -5.874 1.00 76.06 647 THR A O 1
ATOM 4513 N N . TYR A 1 648 ? 11.082 19.770 -7.335 1.00 85.81 648 TYR A N 1
ATOM 4514 C CA . TYR A 1 648 ? 10.164 18.877 -6.632 1.00 85.81 648 TYR A CA 1
ATOM 4515 C C . TYR A 1 648 ? 9.963 17.577 -7.422 1.00 85.81 648 TYR A C 1
ATOM 4517 O O . TYR A 1 648 ? 9.760 17.603 -8.641 1.00 85.81 648 TYR A O 1
ATOM 4525 N N . HIS A 1 649 ? 9.993 16.432 -6.742 1.00 89.06 649 HIS A N 1
ATOM 4526 C CA . HIS A 1 649 ? 9.931 15.102 -7.367 1.00 89.06 649 HIS A CA 1
ATOM 4527 C C . HIS A 1 649 ? 8.805 14.240 -6.766 1.00 89.06 649 HIS A C 1
ATOM 4529 O O . HIS A 1 649 ? 8.287 14.537 -5.688 1.00 89.06 649 HIS A O 1
ATOM 4535 N N . ALA A 1 650 ? 8.397 13.162 -7.442 1.00 92.88 650 ALA A N 1
ATOM 4536 C CA . ALA A 1 650 ? 7.474 12.200 -6.834 1.00 92.88 650 ALA A CA 1
ATOM 4537 C C . ALA A 1 650 ? 8.198 11.357 -5.770 1.00 92.88 650 ALA A C 1
ATOM 4539 O O . ALA A 1 650 ? 7.735 11.291 -4.631 1.00 92.88 650 ALA A O 1
ATOM 4540 N N . VAL A 1 651 ? 9.364 10.804 -6.118 1.00 95.56 651 VAL A N 1
ATOM 4541 C CA . VAL A 1 651 ? 10.286 10.109 -5.207 1.00 95.56 651 VAL A CA 1
ATOM 4542 C C . VAL A 1 651 ? 11.706 10.661 -5.393 1.00 95.56 651 VAL A C 1
ATOM 4544 O O . VAL A 1 651 ? 12.188 10.760 -6.523 1.00 95.56 651 VAL A O 1
ATOM 4547 N N . TYR A 1 652 ? 12.379 11.015 -4.296 1.00 93.88 652 TYR A N 1
ATOM 4548 C CA . TYR A 1 652 ? 13.758 11.515 -4.279 1.00 93.88 652 TYR A CA 1
ATOM 4549 C C . TYR A 1 652 ? 14.552 10.864 -3.145 1.00 93.88 652 TYR A C 1
ATOM 4551 O O . TYR A 1 652 ? 14.223 11.022 -1.967 1.00 93.88 652 TYR A O 1
ATOM 4559 N N . PHE A 1 653 ? 15.617 10.160 -3.518 1.00 94.00 653 PHE A N 1
ATOM 4560 C CA . PHE A 1 653 ? 16.589 9.570 -2.610 1.00 94.00 653 PHE A CA 1
ATOM 4561 C C . PHE A 1 653 ? 17.867 10.411 -2.623 1.00 94.00 653 PHE A C 1
ATOM 4563 O O . PHE A 1 653 ? 18.653 10.379 -3.574 1.00 94.00 653 PHE A O 1
ATOM 4570 N N . SER A 1 654 ? 18.017 11.185 -1.552 1.00 89.94 654 SER A N 1
ATOM 4571 C CA . SER A 1 654 ? 19.121 12.097 -1.280 1.00 89.94 654 SER A CA 1
ATOM 4572 C C . SER A 1 654 ? 20.389 11.344 -0.840 1.00 89.94 654 SER A C 1
ATOM 4574 O O . SER A 1 654 ? 20.501 10.120 -0.951 1.00 89.94 654 SER A O 1
ATOM 4576 N N . SER A 1 655 ? 21.358 12.086 -0.310 1.00 85.94 655 SER A N 1
ATOM 4577 C CA . SER A 1 655 ? 22.669 11.615 0.133 1.00 85.94 655 SER A CA 1
ATOM 4578 C C . SER A 1 655 ? 22.669 10.299 0.920 1.00 85.94 655 SER A C 1
ATOM 4580 O O . SER A 1 655 ? 21.885 10.088 1.846 1.00 85.94 655 SER A O 1
ATOM 4582 N N . ASN A 1 656 ? 23.646 9.451 0.586 1.00 87.88 656 ASN A N 1
ATOM 4583 C CA . ASN A 1 656 ? 23.973 8.175 1.233 1.00 87.88 656 ASN A CA 1
ATOM 4584 C C . ASN A 1 656 ? 22.841 7.131 1.310 1.00 87.88 656 ASN A C 1
ATOM 4586 O O . ASN A 1 656 ? 23.027 6.124 1.994 1.00 87.88 656 ASN A O 1
ATOM 4590 N N . VAL A 1 657 ? 21.712 7.321 0.614 1.00 92.44 657 VAL A N 1
ATOM 4591 C CA . VAL A 1 657 ? 20.748 6.237 0.378 1.00 92.44 657 VAL A CA 1
ATOM 4592 C C . VAL A 1 657 ? 21.405 5.237 -0.579 1.00 92.44 657 VAL A C 1
ATOM 4594 O O . VAL A 1 657 ? 21.395 5.430 -1.796 1.00 92.44 657 VAL A O 1
ATOM 4597 N N . ASN A 1 658 ? 22.026 4.220 0.015 1.00 92.75 658 ASN A N 1
ATOM 4598 C CA . ASN A 1 658 ? 22.667 3.059 -0.605 1.00 92.75 658 ASN A CA 1
ATOM 4599 C C . ASN A 1 658 ? 21.896 1.795 -0.210 1.00 92.75 658 ASN A C 1
ATOM 4601 O O . ASN A 1 658 ? 20.993 1.865 0.627 1.00 92.75 658 ASN A O 1
ATOM 4605 N N . HIS A 1 659 ? 22.300 0.636 -0.741 1.00 96.06 659 HIS A N 1
ATOM 4606 C CA . HIS A 1 659 ? 21.713 -0.663 -0.376 1.00 96.06 659 HIS A CA 1
ATOM 4607 C C . HIS A 1 659 ? 20.177 -0.605 -0.483 1.00 96.06 659 HIS A C 1
ATOM 4609 O O . HIS A 1 659 ? 19.444 -0.903 0.469 1.00 96.06 659 HIS A O 1
ATOM 4615 N N . ALA A 1 660 ? 19.725 -0.070 -1.621 1.00 97.69 660 ALA A N 1
ATOM 4616 C CA . ALA A 1 660 ? 18.387 0.463 -1.826 1.00 97.69 660 ALA A CA 1
ATOM 4617 C C . ALA A 1 660 ? 17.618 -0.385 -2.843 1.00 97.69 660 ALA A C 1
ATOM 4619 O O . ALA A 1 660 ? 17.982 -0.466 -4.018 1.00 97.69 660 ALA A O 1
ATOM 4620 N N . ASP A 1 661 ? 16.543 -0.992 -2.361 1.00 98.44 661 ASP A N 1
ATOM 4621 C CA . ASP A 1 661 ? 15.678 -1.923 -3.072 1.00 98.44 661 ASP A CA 1
ATOM 4622 C C . ASP A 1 661 ? 14.327 -1.237 -3.349 1.00 98.44 661 ASP A C 1
ATOM 4624 O O . ASP A 1 661 ? 13.523 -0.997 -2.440 1.00 98.44 661 ASP A O 1
ATOM 4628 N N . ILE A 1 662 ? 14.126 -0.813 -4.600 1.00 98.69 662 ILE A N 1
ATOM 4629 C CA . ILE A 1 662 ? 13.042 0.075 -5.035 1.00 98.69 662 ILE A CA 1
ATOM 4630 C C . ILE A 1 662 ? 12.220 -0.636 -6.112 1.00 98.69 662 ILE A C 1
ATOM 4632 O O . ILE A 1 662 ? 12.516 -0.513 -7.306 1.00 98.69 662 ILE A O 1
ATOM 4636 N N . GLY A 1 663 ? 11.165 -1.353 -5.715 1.00 98.25 663 GLY A N 1
ATOM 4637 C CA . GLY A 1 663 ? 10.422 -2.174 -6.671 1.00 98.25 663 GLY A CA 1
ATOM 4638 C C . GLY A 1 663 ? 8.934 -2.432 -6.463 1.00 98.25 663 GLY A C 1
ATOM 4639 O O . GLY A 1 663 ? 8.362 -2.211 -5.397 1.00 98.25 663 GLY A O 1
ATOM 4640 N N . TRP A 1 664 ? 8.281 -2.852 -7.550 1.00 98.19 664 TRP A N 1
ATOM 4641 C CA . TRP A 1 664 ? 6.821 -3.025 -7.667 1.00 98.19 664 TRP A CA 1
ATOM 4642 C C . TRP A 1 664 ? 5.989 -1.765 -7.357 1.00 98.19 664 TRP A C 1
ATOM 4644 O O . TRP A 1 664 ? 4.791 -1.862 -7.090 1.00 98.19 664 TRP A O 1
ATOM 4654 N N . ASN A 1 665 ? 6.595 -0.573 -7.369 1.00 98.69 665 ASN A N 1
ATOM 4655 C CA . ASN A 1 665 ? 5.888 0.681 -7.102 1.00 98.69 665 ASN A CA 1
ATOM 4656 C C . ASN A 1 665 ? 5.197 1.209 -8.363 1.00 98.69 665 ASN A C 1
ATOM 4658 O O . ASN A 1 665 ? 5.598 0.927 -9.492 1.00 98.69 665 ASN A O 1
ATOM 4662 N N . ASN A 1 666 ? 4.183 2.041 -8.160 1.00 97.25 666 ASN A N 1
ATOM 4663 C CA . ASN A 1 666 ? 3.419 2.689 -9.214 1.00 97.25 666 ASN A CA 1
ATOM 4664 C C . ASN A 1 666 ? 3.453 4.206 -8.992 1.00 97.25 666 ASN A C 1
ATOM 4666 O O . ASN A 1 666 ? 3.030 4.680 -7.940 1.00 97.25 666 ASN A O 1
ATOM 4670 N N . VAL A 1 667 ? 3.995 4.970 -9.941 1.00 96.56 667 VAL A N 1
ATOM 4671 C CA . VAL A 1 667 ? 4.372 6.382 -9.760 1.00 96.56 667 VAL A CA 1
ATOM 4672 C C . VAL A 1 667 ? 3.777 7.250 -10.871 1.00 96.56 667 VAL A C 1
ATOM 4674 O O . VAL A 1 667 ? 3.859 6.917 -12.055 1.00 96.56 667 VAL A O 1
ATOM 4677 N N . GLY A 1 668 ? 3.193 8.389 -10.491 1.00 86.56 668 GLY A N 1
ATOM 4678 C CA . GLY A 1 668 ? 2.721 9.414 -11.433 1.00 86.56 668 GLY A CA 1
ATOM 4679 C C . GLY A 1 668 ? 1.264 9.297 -11.871 1.00 86.56 668 GLY A C 1
ATOM 4680 O O . GLY A 1 668 ? 0.833 9.959 -12.820 1.00 86.56 668 GLY A O 1
ATOM 4681 N N . GLN A 1 669 ? 0.465 8.499 -11.160 1.00 83.69 669 GLN A N 1
ATOM 4682 C CA . GLN A 1 669 ? -0.991 8.575 -11.281 1.00 83.69 669 GLN A CA 1
ATOM 4683 C C . GLN A 1 669 ? -1.492 9.966 -10.867 1.00 83.69 669 GLN A C 1
ATOM 4685 O O . GLN A 1 669 ? -1.015 10.537 -9.887 1.00 83.69 669 GLN A O 1
ATOM 4690 N N . ASN A 1 670 ? -2.488 10.497 -11.583 1.00 79.25 670 ASN A N 1
ATOM 4691 C CA . ASN A 1 670 ? -3.083 11.815 -11.320 1.00 79.25 670 ASN A CA 1
ATOM 4692 C C . ASN A 1 670 ? -2.032 12.941 -11.206 1.00 79.25 670 ASN A C 1
ATOM 4694 O O . ASN A 1 670 ? -2.075 13.749 -10.278 1.00 79.25 670 ASN A O 1
ATOM 4698 N N . PHE A 1 671 ? -1.070 12.959 -12.134 1.00 78.62 671 PHE A N 1
ATOM 4699 C CA . PHE A 1 671 ? 0.036 13.916 -12.188 1.00 78.62 671 PHE A CA 1
ATOM 4700 C C . PHE A 1 671 ? -0.408 15.381 -12.057 1.00 78.62 671 PHE A C 1
ATOM 4702 O O . PHE A 1 671 ? -1.263 15.851 -12.809 1.00 78.62 671 PHE A O 1
ATOM 4709 N N . LYS A 1 672 ? 0.219 16.118 -11.130 1.00 77.44 672 LYS A N 1
ATOM 4710 C CA . LYS A 1 672 ? -0.014 17.557 -10.896 1.00 77.44 672 LYS A CA 1
ATOM 4711 C C . LYS A 1 672 ? 1.259 18.399 -11.026 1.00 77.44 672 LYS A C 1
ATOM 4713 O O . LYS A 1 672 ? 1.282 19.548 -10.593 1.00 77.44 672 LYS A O 1
ATOM 4718 N N . GLY A 1 673 ? 2.304 17.859 -11.658 1.00 75.00 673 GLY A N 1
ATOM 4719 C CA . GLY A 1 673 ? 3.419 18.668 -12.148 1.00 75.00 673 GLY A CA 1
ATOM 4720 C C . GLY A 1 673 ? 4.724 18.637 -11.352 1.00 75.00 673 GLY A C 1
ATOM 4721 O O . GLY A 1 673 ? 5.437 19.638 -11.331 1.00 75.00 673 GLY A O 1
ATOM 4722 N N . TYR A 1 674 ? 5.070 17.513 -10.722 1.00 79.12 674 TYR A N 1
ATOM 4723 C CA . TYR A 1 674 ? 6.453 17.287 -10.283 1.00 79.12 674 TYR A CA 1
ATOM 4724 C C . TYR A 1 674 ? 7.415 17.158 -11.486 1.00 79.12 674 TYR A C 1
ATOM 4726 O O . TYR A 1 674 ? 7.000 16.885 -12.613 1.00 79.12 674 TYR A O 1
ATOM 4734 N N . CYS A 1 675 ? 8.719 17.302 -11.247 1.00 82.06 675 CYS A N 1
ATOM 4735 C CA . CYS A 1 675 ? 9.747 17.132 -12.273 1.00 82.06 675 CYS A CA 1
ATOM 4736 C C . CYS A 1 675 ? 10.029 15.649 -12.570 1.00 82.06 675 CYS A C 1
ATOM 4738 O O . CYS A 1 675 ? 9.686 15.172 -13.648 1.00 82.06 675 CYS A O 1
ATOM 4740 N N . ARG A 1 676 ? 10.608 14.894 -11.621 1.00 87.81 676 ARG A N 1
ATOM 4741 C CA . ARG A 1 676 ? 11.064 13.499 -11.844 1.00 87.81 676 ARG A CA 1
ATOM 4742 C C . ARG A 1 676 ? 10.212 12.456 -11.126 1.00 87.81 676 ARG A C 1
ATOM 4744 O O . ARG A 1 676 ? 9.742 12.728 -10.021 1.00 87.81 676 ARG A O 1
ATOM 4751 N N . GLY A 1 677 ? 10.054 11.282 -11.743 1.00 92.50 677 GLY A N 1
ATOM 4752 C CA . GLY A 1 677 ? 9.344 10.131 -11.170 1.00 92.50 677 GLY A CA 1
ATOM 4753 C C . GLY A 1 677 ? 10.095 9.538 -9.977 1.00 92.50 677 GLY A C 1
ATOM 4754 O O . GLY A 1 677 ? 9.679 9.714 -8.835 1.00 92.50 677 GLY A O 1
ATOM 4755 N N . ILE A 1 678 ? 11.229 8.889 -10.241 1.00 95.38 678 ILE A N 1
ATOM 4756 C CA . ILE A 1 678 ? 12.190 8.444 -9.221 1.00 95.38 678 ILE A CA 1
ATOM 4757 C C . ILE A 1 678 ? 13.533 9.130 -9.491 1.00 95.38 678 ILE A C 1
ATOM 4759 O O . ILE A 1 678 ? 13.997 9.145 -10.629 1.00 95.38 678 ILE A O 1
ATOM 4763 N N . MET A 1 679 ? 14.158 9.703 -8.461 1.00 92.19 679 MET A N 1
ATOM 4764 C CA . MET A 1 679 ? 15.452 10.388 -8.559 1.00 92.19 679 MET A CA 1
ATOM 4765 C C . MET A 1 679 ? 16.421 9.913 -7.473 1.00 92.19 679 MET A C 1
ATOM 4767 O O . MET A 1 679 ? 16.051 9.865 -6.303 1.00 92.19 679 MET A O 1
ATOM 4771 N N . PHE A 1 680 ? 17.665 9.631 -7.860 1.00 92.25 680 PHE A N 1
ATOM 4772 C CA . PHE A 1 680 ? 18.810 9.410 -6.970 1.00 92.25 680 PHE A CA 1
ATOM 4773 C C . PHE A 1 680 ? 19.834 10.535 -7.174 1.00 92.25 680 PHE A C 1
ATOM 4775 O O . PHE A 1 680 ? 20.379 10.689 -8.275 1.00 92.25 680 PHE A O 1
ATOM 4782 N N . HIS A 1 681 ? 20.059 11.350 -6.140 1.00 88.38 681 HIS A N 1
ATOM 4783 C CA . HIS A 1 681 ? 20.943 12.518 -6.198 1.00 88.38 681 HIS A CA 1
ATOM 4784 C C . HIS A 1 681 ? 21.475 12.911 -4.811 1.00 88.38 681 HIS A C 1
ATOM 4786 O O . HIS A 1 681 ? 20.718 13.263 -3.910 1.00 88.38 681 HIS A O 1
ATOM 4792 N N . ALA A 1 682 ? 22.794 12.923 -4.651 1.00 82.56 682 ALA A N 1
ATOM 4793 C CA . ALA A 1 682 ? 23.481 13.247 -3.413 1.00 82.56 682 ALA A CA 1
ATOM 4794 C C . ALA A 1 682 ? 23.651 14.766 -3.285 1.00 82.56 682 ALA A C 1
ATOM 4796 O O . ALA A 1 682 ? 24.643 15.341 -3.726 1.00 82.56 682 ALA A O 1
ATOM 4797 N N . THR A 1 683 ? 22.691 15.420 -2.630 1.00 72.25 683 THR A N 1
ATOM 4798 C CA . THR A 1 683 ? 22.720 16.871 -2.374 1.00 72.25 683 THR A CA 1
ATOM 4799 C C . THR A 1 683 ? 24.008 17.320 -1.661 1.00 72.25 683 THR A C 1
ATOM 4801 O O . THR A 1 683 ? 24.532 18.397 -1.938 1.00 72.25 683 THR A O 1
ATOM 4804 N N . VAL A 1 684 ? 24.520 16.486 -0.745 1.00 67.06 684 VAL A N 1
ATOM 4805 C CA . VAL A 1 684 ? 25.778 16.664 0.006 1.00 67.06 684 VAL A CA 1
ATOM 4806 C C . VAL A 1 684 ? 26.330 15.304 0.462 1.00 67.06 684 VAL A C 1
ATOM 4808 O O . VAL A 1 684 ? 25.822 14.726 1.422 1.00 67.06 684 VAL A O 1
ATOM 4811 N N . GLY A 1 685 ? 27.361 14.758 -0.185 1.00 65.19 685 GLY A N 1
ATOM 4812 C CA . GLY A 1 685 ? 27.927 13.471 0.243 1.00 65.19 685 GLY A CA 1
ATOM 4813 C C . GLY A 1 685 ? 28.805 12.786 -0.796 1.00 65.19 685 GLY A C 1
ATOM 4814 O O . GLY A 1 685 ? 29.463 13.444 -1.596 1.00 65.19 685 GLY A O 1
ATOM 4815 N N . ALA A 1 686 ? 28.821 11.454 -0.751 1.00 75.69 686 ALA A N 1
ATOM 4816 C CA . ALA A 1 686 ? 29.426 10.611 -1.775 1.00 75.69 686 ALA A CA 1
ATOM 4817 C C . ALA A 1 686 ? 28.343 9.994 -2.673 1.00 75.69 686 ALA A C 1
ATOM 4819 O O . ALA A 1 686 ? 27.231 9.729 -2.212 1.00 75.69 686 ALA A O 1
ATOM 4820 N N . ASN A 1 687 ? 28.702 9.717 -3.928 1.00 82.75 687 ASN A N 1
ATOM 4821 C CA . ASN A 1 687 ? 27.854 9.005 -4.880 1.00 82.75 687 ASN A CA 1
ATOM 4822 C C . ASN A 1 687 ? 27.341 7.662 -4.326 1.00 82.75 687 ASN A C 1
ATOM 4824 O O . ASN A 1 687 ? 28.072 6.917 -3.665 1.00 82.75 687 ASN A O 1
ATOM 4828 N N . GLN A 1 688 ? 26.088 7.373 -4.661 1.00 90.06 688 GLN A N 1
ATOM 4829 C CA . GLN A 1 688 ? 25.266 6.264 -4.206 1.00 90.06 688 GLN A CA 1
ATOM 4830 C C . GLN A 1 688 ? 25.557 4.973 -4.981 1.00 90.06 688 GLN A C 1
ATOM 4832 O O . GLN A 1 688 ? 25.894 4.999 -6.168 1.00 90.06 688 GLN A O 1
ATOM 4837 N N . TYR A 1 689 ? 25.432 3.832 -4.311 1.00 92.75 689 TYR A N 1
ATOM 4838 C CA . TYR A 1 689 ? 25.765 2.516 -4.860 1.00 92.75 689 TYR A CA 1
ATOM 4839 C C . TYR A 1 689 ? 24.951 1.405 -4.184 1.00 92.75 689 TYR A C 1
ATOM 4841 O O . TYR A 1 689 ? 24.328 1.626 -3.145 1.00 92.75 689 TYR A O 1
ATOM 4849 N N . ASP A 1 690 ? 24.978 0.208 -4.776 1.00 95.75 690 ASP A N 1
ATOM 4850 C CA . ASP A 1 690 ? 24.171 -0.944 -4.350 1.00 95.75 690 ASP A CA 1
ATOM 4851 C C . ASP A 1 690 ? 22.663 -0.632 -4.447 1.00 95.75 690 ASP A C 1
ATOM 4853 O O . ASP A 1 690 ? 21.925 -0.607 -3.464 1.00 95.75 690 ASP A O 1
ATOM 4857 N N . LEU A 1 691 ? 22.234 -0.276 -5.663 1.00 97.50 691 LEU A N 1
ATOM 4858 C CA . LEU A 1 691 ? 20.894 0.216 -5.984 1.00 97.50 691 LEU A CA 1
ATOM 4859 C C . LEU A 1 691 ? 20.203 -0.727 -6.977 1.00 97.50 691 LEU A C 1
ATOM 4861 O O . LEU A 1 691 ? 20.727 -0.966 -8.071 1.00 97.50 691 LEU A O 1
ATOM 4865 N N . HIS A 1 692 ? 19.002 -1.183 -6.630 1.00 98.38 692 HIS A N 1
ATOM 4866 C CA . HIS A 1 692 ? 18.149 -2.014 -7.477 1.00 98.38 692 HIS A CA 1
ATOM 4867 C C . HIS A 1 692 ? 16.807 -1.297 -7.678 1.00 98.38 692 HIS A C 1
ATOM 4869 O O . HIS A 1 692 ? 15.999 -1.203 -6.756 1.00 98.38 692 HIS A O 1
ATOM 4875 N N . ILE A 1 693 ? 16.567 -0.767 -8.880 1.00 98.75 693 ILE A N 1
ATOM 4876 C CA . ILE A 1 693 ? 15.316 -0.082 -9.234 1.00 98.75 693 ILE A CA 1
ATOM 4877 C C . ILE A 1 693 ? 14.561 -0.970 -10.222 1.00 98.75 693 ILE A C 1
ATOM 4879 O O . ILE A 1 693 ? 14.944 -1.035 -11.393 1.00 98.75 693 ILE A O 1
ATOM 4883 N N . HIS A 1 694 ? 13.520 -1.682 -9.781 1.00 98.50 694 HIS A N 1
ATOM 4884 C CA . HIS A 1 694 ? 12.929 -2.739 -10.606 1.00 98.50 694 HIS A CA 1
ATOM 4885 C C . HIS A 1 694 ? 11.418 -2.944 -10.525 1.00 98.50 694 HIS A C 1
ATOM 4887 O O . HIS A 1 694 ? 10.769 -2.592 -9.552 1.00 98.50 694 HIS A O 1
ATOM 4893 N N . ASP A 1 695 ? 10.840 -3.540 -11.568 1.00 98.12 695 ASP A N 1
ATOM 4894 C CA . ASP A 1 695 ? 9.410 -3.883 -11.642 1.00 98.12 695 ASP A CA 1
ATOM 4895 C C . ASP A 1 695 ? 8.450 -2.691 -11.383 1.00 98.12 695 ASP A C 1
ATOM 4897 O O . ASP A 1 695 ? 7.276 -2.884 -11.062 1.00 98.12 695 ASP A O 1
ATOM 4901 N N . ASN A 1 696 ? 8.923 -1.441 -11.491 1.00 98.69 696 ASN A N 1
ATOM 4902 C CA . ASN A 1 696 ? 8.105 -0.254 -11.238 1.00 98.69 696 ASN A CA 1
ATOM 4903 C C . ASN A 1 696 ? 7.318 0.153 -12.490 1.00 98.69 696 ASN A C 1
ATOM 4905 O O . ASN A 1 696 ? 7.816 0.055 -13.613 1.00 98.69 696 ASN A O 1
ATOM 4909 N N . VAL A 1 697 ? 6.122 0.707 -12.291 1.00 97.06 697 VAL A N 1
ATOM 4910 C CA . VAL A 1 697 ? 5.348 1.403 -13.326 1.00 97.06 697 VAL A CA 1
ATOM 4911 C C . VAL A 1 697 ? 5.441 2.903 -13.066 1.00 97.06 697 VAL A C 1
ATOM 4913 O O . VAL A 1 697 ? 4.990 3.392 -12.035 1.00 97.06 697 VAL A O 1
ATOM 4916 N N . ILE A 1 698 ? 6.037 3.650 -13.990 1.00 96.00 698 ILE A N 1
ATOM 4917 C CA . ILE A 1 698 ? 6.287 5.087 -13.863 1.00 96.00 698 ILE A CA 1
ATOM 4918 C C . ILE A 1 698 ? 5.649 5.791 -15.054 1.00 96.00 698 ILE A C 1
ATOM 4920 O O . ILE A 1 698 ? 5.881 5.431 -16.210 1.00 96.00 698 ILE A O 1
ATOM 4924 N N . THR A 1 699 ? 4.827 6.797 -14.774 1.00 91.31 699 THR A N 1
ATOM 4925 C CA . THR A 1 699 ? 4.069 7.519 -15.798 1.00 91.31 699 THR A CA 1
ATOM 4926 C C . THR A 1 699 ? 4.104 9.026 -15.585 1.00 91.31 699 THR A C 1
ATOM 4928 O O . THR A 1 699 ? 4.329 9.485 -14.469 1.00 91.31 699 THR A O 1
ATOM 4931 N N . ASN A 1 700 ? 3.844 9.792 -16.649 1.00 85.88 700 ASN A N 1
ATOM 4932 C CA . ASN A 1 700 ? 3.507 11.220 -16.591 1.00 85.88 700 ASN A CA 1
ATOM 4933 C C . ASN A 1 700 ? 4.499 12.070 -15.764 1.00 85.88 700 ASN A C 1
ATOM 4935 O O . ASN A 1 700 ? 4.151 12.567 -14.697 1.00 85.88 700 ASN A O 1
ATOM 4939 N N . SER A 1 701 ? 5.735 12.251 -16.236 1.00 84.44 701 SER A N 1
ATOM 4940 C CA . SER A 1 701 ? 6.724 13.143 -15.598 1.00 84.44 701 SER A CA 1
ATOM 4941 C C . SER A 1 701 ? 7.147 14.275 -16.541 1.00 84.44 701 SER A C 1
ATOM 4943 O O . SER A 1 701 ? 7.317 14.056 -17.740 1.00 84.44 701 SER A O 1
ATOM 4945 N N . TYR A 1 702 ? 7.333 15.501 -16.030 1.00 82.62 702 TYR A N 1
ATOM 4946 C CA . TYR A 1 702 ? 7.827 16.611 -16.868 1.00 82.62 702 TYR A CA 1
ATOM 4947 C C . TYR A 1 702 ? 9.305 16.460 -17.231 1.00 82.62 702 TYR A C 1
ATOM 4949 O O . TYR A 1 702 ? 9.713 16.864 -18.312 1.00 82.62 702 TYR A O 1
ATOM 4957 N N . CYS A 1 703 ? 10.079 15.853 -16.338 1.00 84.00 703 CYS A N 1
ATOM 4958 C CA . CYS A 1 703 ? 11.486 15.514 -16.493 1.00 84.00 703 CYS A CA 1
ATOM 4959 C C . CYS A 1 703 ? 11.634 13.976 -16.490 1.00 84.00 703 CYS A C 1
ATOM 4961 O O . CYS A 1 703 ? 10.679 13.254 -16.797 1.00 84.00 703 CYS A O 1
ATOM 4963 N N . ASP A 1 704 ? 12.809 13.476 -16.093 1.00 88.38 704 ASP A N 1
ATOM 4964 C CA . ASP A 1 704 ? 13.135 12.047 -16.083 1.00 88.38 704 ASP A CA 1
ATOM 4965 C C . ASP A 1 704 ? 12.087 11.142 -15.415 1.00 88.38 704 ASP A C 1
ATOM 4967 O O . ASP A 1 704 ? 11.566 11.449 -14.335 1.00 88.38 704 ASP A O 1
ATOM 4971 N N . GLY A 1 705 ? 11.838 9.981 -16.028 1.00 92.56 705 GLY A N 1
ATOM 4972 C CA . GLY A 1 705 ? 11.068 8.903 -15.401 1.00 92.56 705 GLY A CA 1
ATOM 4973 C C . GLY A 1 705 ? 11.857 8.281 -14.246 1.00 92.56 705 GLY A C 1
ATOM 4974 O O . GLY A 1 705 ? 11.405 8.298 -13.099 1.00 92.56 705 GLY A O 1
ATOM 4975 N N . ILE A 1 706 ? 13.072 7.814 -14.548 1.00 94.75 706 ILE A N 1
ATOM 4976 C CA . ILE A 1 706 ? 14.101 7.423 -13.573 1.00 94.75 706 ILE A CA 1
ATOM 4977 C C . ILE A 1 706 ? 15.351 8.269 -13.833 1.00 94.75 706 ILE A C 1
ATOM 4979 O O . ILE A 1 706 ? 15.930 8.188 -14.914 1.00 94.75 706 ILE A O 1
ATOM 4983 N N . GLY A 1 707 ? 15.779 9.062 -12.851 1.00 91.31 707 GLY A N 1
ATOM 4984 C CA . GLY A 1 707 ? 17.025 9.829 -12.892 1.00 91.31 707 GLY A CA 1
ATOM 4985 C C . GLY A 1 707 ? 18.058 9.290 -11.902 1.00 91.31 707 GLY A C 1
ATOM 4986 O O . GLY A 1 707 ? 17.791 9.206 -10.704 1.00 91.31 707 GLY A O 1
ATOM 4987 N N . LEU A 1 708 ? 19.251 8.958 -12.390 1.00 90.62 708 LEU A N 1
ATOM 4988 C CA . LEU A 1 708 ? 20.405 8.524 -11.599 1.00 90.62 708 LEU A CA 1
ATOM 4989 C C . LEU A 1 708 ? 21.532 9.550 -11.760 1.00 90.62 708 LEU A C 1
ATOM 4991 O O . LEU A 1 708 ? 22.376 9.412 -12.639 1.00 90.62 708 LEU A O 1
ATOM 4995 N N . ALA A 1 709 ? 21.524 10.617 -10.961 1.00 84.81 709 ALA A N 1
ATOM 4996 C CA . ALA A 1 709 ? 22.528 11.679 -11.069 1.00 84.81 709 ALA A CA 1
ATOM 4997 C C . ALA A 1 709 ? 23.814 11.350 -10.306 1.00 84.81 709 ALA A C 1
ATOM 4999 O O . ALA A 1 709 ? 24.910 11.453 -10.843 1.00 84.81 709 ALA A O 1
ATOM 5000 N N . SER A 1 710 ? 23.678 10.907 -9.061 1.00 84.56 710 SER A N 1
ATOM 5001 C CA . SER A 1 710 ? 24.809 10.782 -8.138 1.00 84.56 710 SER A CA 1
ATOM 5002 C C . SER A 1 710 ? 25.165 9.331 -7.865 1.00 84.56 710 SER A C 1
ATOM 5004 O O . SER A 1 710 ? 25.238 8.932 -6.711 1.00 84.56 710 SER A O 1
ATOM 5006 N N . VAL A 1 711 ? 25.356 8.513 -8.900 1.00 88.31 711 VAL A N 1
ATOM 5007 C CA . VAL A 1 711 ? 25.660 7.077 -8.739 1.00 88.31 711 VAL A CA 1
ATOM 5008 C C . VAL A 1 711 ? 27.141 6.760 -8.941 1.00 88.31 711 VAL A C 1
ATOM 5010 O O . VAL A 1 711 ? 27.859 7.512 -9.599 1.00 88.31 711 VAL A O 1
ATOM 5013 N N . ASP A 1 712 ? 27.617 5.664 -8.350 1.00 88.25 712 ASP A N 1
ATOM 5014 C CA . ASP A 1 712 ? 28.976 5.147 -8.547 1.00 88.25 712 ASP A CA 1
ATOM 5015 C C . ASP A 1 712 ? 29.003 3.607 -8.595 1.00 88.25 712 ASP A C 1
ATOM 5017 O O . ASP A 1 712 ? 29.273 2.948 -7.582 1.00 88.25 712 ASP A O 1
ATOM 5021 N N . PRO A 1 713 ? 28.774 3.012 -9.783 1.00 90.44 713 PRO A N 1
ATOM 5022 C CA . PRO A 1 713 ? 28.765 1.561 -9.970 1.00 90.44 713 PRO A CA 1
ATOM 5023 C C . PRO A 1 713 ? 30.126 0.876 -9.745 1.00 90.44 713 PRO A C 1
ATOM 5025 O O . PRO A 1 713 ? 30.232 -0.336 -9.918 1.00 90.44 713 PRO A O 1
ATOM 5028 N N . SER A 1 714 ? 31.184 1.619 -9.392 1.00 86.62 714 SER A N 1
ATOM 5029 C CA . SER A 1 714 ? 32.470 1.038 -8.980 1.00 86.62 714 SER A CA 1
ATOM 5030 C C . SER A 1 714 ? 32.479 0.529 -7.528 1.00 86.62 714 SER A C 1
ATOM 5032 O O . SER A 1 714 ? 33.321 -0.303 -7.187 1.00 86.62 714 SER A O 1
ATOM 5034 N N . LYS A 1 715 ? 31.546 0.994 -6.678 1.00 89.12 715 LYS A N 1
ATOM 5035 C CA . LYS A 1 715 ? 31.457 0.616 -5.251 1.00 89.12 715 LYS A CA 1
ATOM 5036 C C . LYS A 1 715 ? 30.459 -0.507 -4.947 1.00 89.12 715 LYS A C 1
ATOM 5038 O O . LYS A 1 715 ? 30.581 -1.158 -3.914 1.00 89.12 715 LYS A O 1
ATOM 5043 N N . GLY A 1 716 ? 29.483 -0.723 -5.822 1.00 91.31 716 GLY A N 1
ATOM 5044 C CA . GLY A 1 716 ? 28.412 -1.709 -5.677 1.00 91.31 716 GLY A CA 1
ATOM 5045 C C . GLY A 1 716 ? 27.536 -1.725 -6.926 1.00 91.31 716 GLY A C 1
ATOM 5046 O O . GLY A 1 716 ? 27.686 -0.864 -7.795 1.00 91.31 716 GLY A O 1
ATOM 5047 N N . THR A 1 717 ? 26.628 -2.694 -7.036 1.00 93.44 717 THR A N 1
ATOM 5048 C CA . THR A 1 717 ? 25.768 -2.816 -8.226 1.00 93.44 717 THR A CA 1
ATOM 5049 C C . THR A 1 717 ? 24.881 -1.579 -8.361 1.00 93.44 717 THR A C 1
ATOM 5051 O O . THR A 1 717 ? 24.381 -1.059 -7.372 1.00 93.44 717 THR A O 1
ATOM 5054 N N . VAL A 1 718 ? 24.664 -1.088 -9.577 1.00 95.94 718 VAL A N 1
ATOM 5055 C CA . VAL A 1 718 ? 23.607 -0.105 -9.848 1.00 95.94 718 VAL A CA 1
ATOM 5056 C C . VAL A 1 718 ? 22.853 -0.612 -11.060 1.00 95.94 718 VAL A C 1
ATOM 5058 O O . VAL A 1 718 ? 23.427 -0.726 -12.149 1.00 95.94 718 VAL A O 1
ATOM 5061 N N . GLU A 1 719 ? 21.591 -0.976 -10.865 1.00 97.56 719 GLU A N 1
ATOM 5062 C CA . GLU A 1 719 ? 20.788 -1.583 -11.914 1.00 97.56 719 GLU A CA 1
ATOM 5063 C C . GLU A 1 719 ? 19.327 -1.137 -11.929 1.00 97.56 719 GLU A C 1
ATOM 5065 O O . GLU A 1 719 ? 18.703 -0.864 -10.903 1.00 97.56 719 GLU A O 1
ATOM 5070 N N . VAL A 1 720 ? 18.797 -1.060 -13.149 1.00 98.62 720 VAL A N 1
ATOM 5071 C CA . VAL A 1 720 ? 17.446 -0.601 -13.461 1.00 98.62 720 VAL A CA 1
ATOM 5072 C C . VAL A 1 720 ? 16.816 -1.650 -14.367 1.00 98.62 720 VAL A C 1
ATOM 5074 O O . VAL A 1 720 ? 17.267 -1.802 -15.507 1.00 98.62 720 VAL A O 1
ATOM 5077 N N . TYR A 1 721 ? 15.827 -2.410 -13.887 1.00 98.62 721 TYR A N 1
ATOM 5078 C CA . TYR A 1 721 ? 15.299 -3.538 -14.663 1.00 98.62 721 TYR A CA 1
ATOM 5079 C C . TYR A 1 721 ? 13.813 -3.850 -14.532 1.00 98.62 721 TYR A C 1
ATOM 5081 O O . TYR A 1 721 ? 13.178 -3.521 -13.545 1.00 98.62 721 TYR A O 1
ATOM 5089 N N . ASN A 1 722 ? 13.234 -4.497 -15.547 1.00 98.12 722 ASN A N 1
ATOM 5090 C CA . ASN A 1 722 ? 11.794 -4.791 -15.623 1.00 98.12 722 ASN A CA 1
ATOM 5091 C C . ASN A 1 722 ? 10.858 -3.560 -15.488 1.00 98.12 722 ASN A C 1
ATOM 5093 O O . ASN A 1 722 ? 9.646 -3.736 -15.408 1.00 98.12 722 ASN A O 1
ATOM 5097 N N . ASN A 1 723 ? 11.353 -2.315 -15.467 1.00 98.75 723 ASN A N 1
ATOM 5098 C CA . ASN A 1 723 ? 10.493 -1.147 -15.257 1.00 98.75 723 ASN A CA 1
ATOM 5099 C C . ASN A 1 723 ? 9.708 -0.795 -16.525 1.00 98.75 723 ASN A C 1
ATOM 5101 O O . ASN A 1 723 ? 10.218 -0.891 -17.645 1.00 98.75 723 ASN A O 1
ATOM 5105 N N . VAL A 1 724 ? 8.490 -0.297 -16.338 1.00 98.31 724 VAL A N 1
ATOM 5106 C CA . VAL A 1 724 ? 7.674 0.348 -17.368 1.00 98.31 724 VAL A CA 1
ATOM 5107 C C . VAL A 1 724 ? 7.753 1.856 -17.156 1.00 98.31 724 VAL A C 1
ATOM 5109 O O . VAL A 1 724 ? 7.337 2.347 -16.110 1.00 98.31 724 VAL A O 1
ATOM 5112 N N . VAL A 1 725 ? 8.250 2.599 -18.146 1.00 96.44 725 VAL A N 1
ATOM 5113 C CA . VAL A 1 725 ? 8.308 4.070 -18.119 1.00 96.44 725 VAL A CA 1
ATOM 5114 C C . VAL A 1 725 ? 7.563 4.617 -19.332 1.00 96.44 725 VAL A C 1
ATOM 5116 O O . VAL A 1 725 ? 7.999 4.404 -20.462 1.00 96.44 725 VAL A O 1
ATOM 5119 N N . ALA A 1 726 ? 6.441 5.309 -19.125 1.00 92.19 726 ALA A N 1
ATOM 5120 C CA . ALA A 1 726 ? 5.585 5.774 -20.221 1.00 92.19 726 ALA A CA 1
ATOM 5121 C C . ALA A 1 726 ? 5.142 7.236 -20.068 1.00 92.19 726 ALA A C 1
ATOM 5123 O O . ALA A 1 726 ? 4.659 7.626 -19.005 1.00 92.19 726 ALA A O 1
ATOM 5124 N N . HIS A 1 727 ? 5.231 8.030 -21.140 1.00 87.31 727 HIS A N 1
ATOM 5125 C CA . HIS A 1 727 ? 4.879 9.460 -21.126 1.00 87.31 727 HIS A CA 1
ATOM 5126 C C . HIS A 1 727 ? 5.716 10.255 -20.096 1.00 87.31 727 HIS A C 1
ATOM 5128 O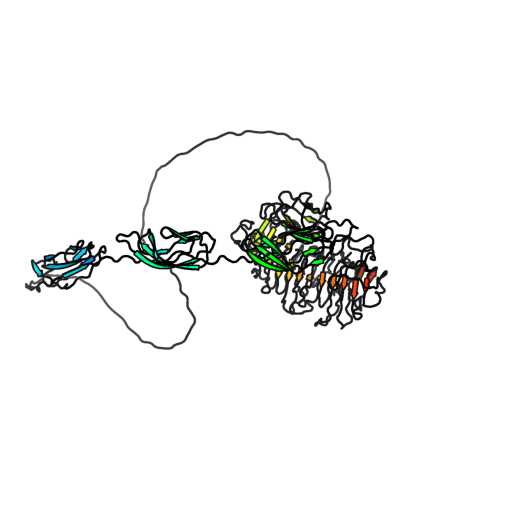 O . HIS A 1 727 ? 5.193 11.012 -19.276 1.00 87.31 727 HIS A O 1
ATOM 5134 N N . ALA A 1 728 ? 7.032 10.026 -20.104 1.00 86.62 728 ALA A N 1
ATOM 5135 C CA . ALA A 1 728 ? 8.024 10.766 -19.317 1.00 86.62 728 ALA A CA 1
ATOM 5136 C C . ALA A 1 728 ? 8.665 11.884 -20.161 1.00 86.62 728 ALA A C 1
ATOM 5138 O O . ALA A 1 728 ? 8.559 11.863 -21.387 1.00 86.62 728 ALA A O 1
ATOM 5139 N N . ALA A 1 729 ? 9.356 12.844 -19.535 1.00 78.06 729 ALA A N 1
ATOM 5140 C CA . ALA A 1 729 ? 9.998 13.965 -20.234 1.00 78.06 729 ALA A CA 1
ATOM 5141 C C . ALA A 1 729 ? 9.026 14.700 -21.195 1.00 78.06 729 ALA A C 1
ATOM 5143 O O . ALA A 1 729 ? 9.229 14.794 -22.411 1.00 78.06 729 ALA A O 1
ATOM 5144 N N . LEU A 1 730 ? 7.894 15.142 -20.635 1.00 73.62 730 LEU A N 1
ATOM 5145 C CA . LEU A 1 730 ? 6.744 15.658 -21.382 1.00 73.62 730 LEU A CA 1
ATOM 5146 C C . LEU A 1 730 ? 6.970 17.043 -22.016 1.00 73.62 730 LEU A C 1
ATOM 5148 O O . LEU A 1 730 ? 7.391 18.000 -21.367 1.00 73.62 730 LEU A O 1
ATOM 5152 N N . ALA A 1 731 ? 6.535 17.179 -23.274 1.00 55.84 731 ALA A N 1
ATOM 5153 C CA . ALA A 1 731 ? 6.758 18.338 -24.150 1.00 55.84 731 ALA A CA 1
ATOM 5154 C C . ALA A 1 731 ? 6.280 19.708 -23.627 1.00 55.84 731 ALA A C 1
ATOM 5156 O O . ALA A 1 731 ? 6.691 20.738 -24.159 1.00 55.84 731 ALA A O 1
ATOM 5157 N N . SER A 1 732 ? 5.395 19.748 -22.628 1.00 58.56 732 SER A N 1
ATOM 5158 C CA . SER A 1 732 ? 4.891 20.994 -22.037 1.00 58.56 732 SER A CA 1
ATOM 5159 C C . SER A 1 732 ? 5.647 21.425 -20.776 1.00 58.56 732 SER A C 1
ATOM 5161 O O . SER A 1 732 ? 5.110 22.225 -20.012 1.00 58.56 732 SER A O 1
ATOM 5163 N N . ASN A 1 733 ? 6.862 20.910 -20.548 1.00 60.00 733 ASN A N 1
ATOM 5164 C CA . ASN A 1 733 ? 7.751 21.341 -19.470 1.00 60.00 733 ASN A CA 1
ATOM 5165 C C . ASN A 1 733 ? 7.990 22.871 -19.519 1.00 60.00 733 ASN A C 1
ATOM 5167 O O . ASN A 1 733 ? 8.664 23.360 -20.433 1.00 60.00 733 ASN A O 1
ATOM 5171 N N . PRO A 1 734 ? 7.478 23.655 -18.549 1.00 59.88 734 PRO A N 1
ATOM 5172 C CA . PRO A 1 734 ? 7.572 25.110 -18.595 1.00 59.88 734 PRO A CA 1
ATOM 5173 C C . PRO A 1 734 ? 8.884 25.653 -17.999 1.00 59.88 734 PRO A C 1
ATOM 5175 O O . PRO A 1 734 ? 9.055 26.869 -17.941 1.00 59.88 734 PRO A O 1
ATOM 5178 N N . TYR A 1 735 ? 9.815 24.789 -17.567 1.00 60.22 735 TYR A N 1
ATOM 5179 C CA . TYR A 1 735 ? 11.080 25.200 -16.935 1.00 60.22 735 TYR A CA 1
ATOM 5180 C C . TYR A 1 735 ? 12.263 25.329 -17.889 1.00 60.22 735 TYR A C 1
ATOM 5182 O O . TYR A 1 735 ? 13.268 25.915 -17.488 1.00 60.22 735 TYR A O 1
ATOM 5190 N N . GLY A 1 736 ? 12.171 24.781 -19.108 1.00 57.41 736 GLY A N 1
ATOM 5191 C CA . GLY A 1 736 ? 13.288 24.760 -20.059 1.00 57.41 736 GLY A CA 1
ATOM 5192 C C . GLY A 1 736 ? 14.564 24.180 -19.446 1.00 57.41 736 GLY A C 1
ATOM 5193 O O . GLY A 1 736 ? 15.636 24.772 -19.576 1.00 57.41 736 GLY A O 1
ATOM 5194 N N . VAL A 1 737 ? 14.431 23.087 -18.688 1.00 56.72 737 VAL A N 1
ATOM 5195 C CA . VAL A 1 737 ? 15.581 22.411 -18.080 1.00 56.72 737 VAL A CA 1
ATOM 5196 C C . VAL A 1 737 ? 16.344 21.588 -19.114 1.00 56.72 737 VAL A C 1
ATOM 5198 O O . VAL A 1 737 ? 15.863 21.309 -20.203 1.00 56.72 737 VAL A O 1
ATOM 5201 N N . ALA A 1 738 ? 17.574 21.245 -18.749 1.00 52.66 738 ALA A N 1
ATOM 5202 C CA . ALA A 1 738 ? 18.448 20.370 -19.506 1.00 52.66 738 ALA A CA 1
ATOM 5203 C C . ALA A 1 738 ? 18.299 18.920 -19.020 1.00 52.66 738 ALA A C 1
ATOM 5205 O O . ALA A 1 738 ? 18.204 18.692 -17.807 1.00 52.66 738 ALA A O 1
ATOM 5206 N N . ASN A 1 739 ? 18.416 17.979 -19.960 1.00 59.09 739 ASN A N 1
ATOM 5207 C CA . ASN A 1 739 ? 18.414 16.519 -19.790 1.00 59.09 739 ASN A CA 1
ATOM 5208 C C . ASN A 1 739 ? 17.100 15.938 -19.236 1.00 59.09 739 ASN A C 1
ATOM 5210 O O . ASN A 1 739 ? 16.796 16.046 -18.041 1.00 59.09 739 ASN A O 1
ATOM 5214 N N . GLU A 1 740 ? 16.316 15.341 -20.139 1.00 77.75 740 GLU A N 1
ATOM 5215 C CA . GLU A 1 740 ? 14.977 14.805 -19.874 1.00 77.75 740 GLU A CA 1
ATOM 5216 C C . GLU A 1 740 ? 14.785 13.467 -20.625 1.00 77.75 740 GLU A C 1
ATOM 5218 O O . GLU A 1 740 ? 14.423 13.445 -21.805 1.00 77.75 740 GLU A O 1
ATOM 5223 N N . ALA A 1 741 ? 15.014 12.328 -19.964 1.00 87.94 741 ALA A N 1
ATOM 5224 C CA . ALA A 1 741 ? 14.891 11.001 -20.588 1.00 87.94 741 ALA A CA 1
ATOM 5225 C C . ALA A 1 741 ? 13.973 10.034 -19.822 1.00 87.94 741 ALA A C 1
ATOM 5227 O O . ALA A 1 741 ? 13.688 10.206 -18.639 1.00 87.94 741 ALA A O 1
ATOM 5228 N N . GLY A 1 742 ? 13.521 8.959 -20.473 1.00 92.12 742 GLY A N 1
ATOM 5229 C CA . GLY A 1 742 ? 12.795 7.883 -19.782 1.00 92.12 742 GLY A CA 1
ATOM 5230 C C . GLY A 1 742 ? 13.610 7.307 -18.615 1.00 92.12 742 GLY A C 1
ATOM 5231 O O . GLY A 1 742 ? 13.133 7.263 -17.478 1.00 92.12 742 GLY A O 1
ATOM 5232 N N . ILE A 1 743 ? 14.863 6.935 -18.888 1.00 94.50 743 ILE A N 1
ATOM 5233 C CA . ILE A 1 743 ? 15.863 6.529 -17.892 1.00 94.50 743 ILE A CA 1
ATOM 5234 C C . ILE A 1 743 ? 17.169 7.291 -18.171 1.00 94.50 743 ILE A C 1
ATOM 5236 O O . ILE A 1 743 ? 17.827 7.057 -19.186 1.00 94.50 743 ILE A O 1
ATOM 5240 N N . ALA A 1 744 ? 17.548 8.200 -17.273 1.00 90.31 744 ALA A N 1
ATOM 5241 C CA . ALA A 1 744 ? 18.725 9.060 -17.395 1.00 90.31 744 ALA A CA 1
ATOM 5242 C C . ALA A 1 744 ? 19.807 8.693 -16.368 1.00 90.31 744 ALA A C 1
ATOM 5244 O O . ALA A 1 744 ? 19.516 8.562 -15.177 1.00 90.31 744 ALA A O 1
ATOM 5245 N N . ILE A 1 745 ? 21.065 8.611 -16.805 1.00 89.00 745 ILE A N 1
ATOM 5246 C CA . ILE A 1 745 ? 22.231 8.768 -15.927 1.00 89.00 745 ILE A CA 1
ATOM 5247 C C . ILE A 1 745 ? 22.696 10.213 -16.090 1.00 89.00 745 ILE A C 1
ATOM 5249 O O . ILE A 1 745 ? 23.131 10.610 -17.169 1.00 89.00 745 ILE A O 1
ATOM 5253 N N . ASN A 1 746 ? 22.561 11.011 -15.038 1.00 78.50 746 ASN A N 1
ATOM 5254 C CA . ASN A 1 746 ? 22.876 12.436 -15.078 1.00 78.50 746 ASN A CA 1
ATOM 5255 C C . ASN A 1 746 ? 24.289 12.701 -14.525 1.00 78.50 746 ASN A C 1
ATOM 5257 O O . ASN A 1 746 ? 24.866 11.866 -13.836 1.00 78.50 746 ASN A O 1
ATOM 5261 N N . SER A 1 747 ? 24.858 13.868 -14.830 1.00 66.50 747 SER A N 1
ATOM 5262 C CA . SER A 1 747 ? 26.194 14.264 -14.372 1.00 66.50 747 SER A CA 1
ATOM 5263 C C . SER A 1 747 ? 26.153 14.914 -12.984 1.00 66.50 747 SER A C 1
ATOM 5265 O O . SER A 1 747 ? 25.445 15.908 -12.802 1.00 66.50 747 SER A O 1
ATOM 5267 N N . ASP A 1 748 ? 26.963 14.434 -12.042 1.00 59.94 748 ASP A N 1
ATOM 5268 C CA . ASP A 1 748 ? 27.133 15.032 -10.710 1.00 59.94 748 ASP A CA 1
ATOM 5269 C C . ASP A 1 748 ? 28.453 15.833 -10.623 1.00 59.94 748 ASP A C 1
ATOM 5271 O O . ASP A 1 748 ? 29.499 15.287 -10.993 1.00 59.94 748 ASP A O 1
ATOM 5275 N N . PRO A 1 749 ? 28.476 17.081 -10.103 1.00 52.34 749 PRO A N 1
ATOM 5276 C CA . PRO A 1 749 ? 29.721 17.770 -9.736 1.00 52.34 749 PRO A CA 1
ATOM 5277 C C . PRO A 1 749 ? 30.641 17.000 -8.757 1.00 52.34 749 PRO A C 1
ATOM 5279 O O . PRO A 1 749 ? 31.821 17.343 -8.668 1.00 52.34 749 PRO A O 1
ATOM 5282 N N . ALA A 1 750 ? 30.160 15.969 -8.051 1.00 51.97 750 ALA A N 1
ATOM 5283 C CA . ALA A 1 750 ? 30.969 15.041 -7.249 1.00 51.97 750 ALA A CA 1
ATOM 5284 C C . ALA A 1 750 ? 31.757 14.000 -8.084 1.00 51.97 750 ALA A C 1
ATOM 5286 O O . ALA A 1 750 ? 32.755 13.460 -7.604 1.00 51.97 750 ALA A O 1
ATOM 5287 N N . GLY A 1 751 ? 31.379 13.770 -9.349 1.00 51.50 751 GLY A N 1
ATOM 5288 C CA . GLY A 1 751 ? 32.309 13.324 -10.393 1.00 51.50 751 GLY A CA 1
ATOM 5289 C C . GLY A 1 751 ? 32.732 11.847 -10.458 1.00 51.50 751 GLY A C 1
ATOM 5290 O O . GLY A 1 751 ? 33.867 11.592 -10.870 1.00 51.50 751 GLY A O 1
ATOM 5291 N N . SER A 1 752 ? 31.876 10.861 -10.136 1.00 56.53 752 SER A N 1
ATOM 5292 C CA . SER A 1 752 ? 32.181 9.476 -10.558 1.00 56.53 752 SER A CA 1
ATOM 5293 C C . SER A 1 752 ? 31.994 9.298 -12.070 1.00 56.53 752 SER A C 1
ATOM 5295 O O . SER A 1 752 ? 30.885 9.338 -12.598 1.00 56.53 752 SER A O 1
ATOM 5297 N N . THR A 1 753 ? 33.115 9.056 -12.748 1.00 61.88 753 THR A N 1
ATOM 5298 C CA . THR A 1 753 ? 33.222 8.701 -14.176 1.00 61.88 753 THR A CA 1
ATOM 5299 C C . THR A 1 753 ? 33.376 7.188 -14.388 1.00 61.88 753 THR A C 1
ATOM 5301 O O . THR A 1 753 ? 33.574 6.734 -15.515 1.00 61.88 753 THR A O 1
ATOM 5304 N N . SER A 1 754 ? 33.346 6.391 -13.312 1.00 69.81 754 SER A N 1
ATOM 5305 C CA . SER A 1 754 ? 33.785 4.991 -13.307 1.00 69.81 754 SER A CA 1
ATOM 5306 C C . SER A 1 754 ? 32.654 3.993 -13.075 1.00 69.81 754 SER A C 1
ATOM 5308 O O . SER A 1 754 ? 31.820 4.168 -12.191 1.00 69.81 754 SER A O 1
ATOM 5310 N N . GLY A 1 755 ? 32.691 2.885 -13.817 1.00 85.94 755 GLY A N 1
ATOM 5311 C CA . GLY A 1 755 ? 31.676 1.833 -13.762 1.00 85.94 755 GLY A CA 1
ATOM 5312 C C . GLY A 1 755 ? 30.540 2.043 -14.767 1.00 85.94 755 GLY A C 1
ATOM 5313 O O . GLY A 1 755 ? 30.532 3.005 -15.538 1.00 85.94 755 GLY A O 1
ATOM 5314 N N . THR A 1 756 ? 29.588 1.108 -14.766 1.00 90.88 756 THR A N 1
ATOM 5315 C CA . THR A 1 756 ? 28.511 1.050 -15.763 1.00 90.88 756 THR A CA 1
ATOM 5316 C C . THR A 1 756 ? 27.213 0.552 -15.130 1.00 90.88 756 THR A C 1
ATOM 5318 O O . THR A 1 756 ? 27.154 -0.585 -14.654 1.00 90.88 756 THR A O 1
ATOM 5321 N N . VAL A 1 757 ? 26.163 1.373 -15.168 1.00 94.31 757 VAL A N 1
ATOM 5322 C CA . VAL A 1 757 ? 24.810 1.003 -14.725 1.00 94.31 757 VAL A CA 1
ATOM 5323 C C . VAL A 1 757 ? 24.236 -0.059 -15.661 1.00 94.31 757 VAL A C 1
ATOM 5325 O O . VAL A 1 757 ? 24.292 0.082 -16.887 1.00 94.31 757 VAL A O 1
ATOM 5328 N N . GLN A 1 758 ? 23.662 -1.116 -15.088 1.00 96.81 758 GLN A N 1
ATOM 5329 C CA . GLN A 1 758 ? 23.025 -2.191 -15.848 1.00 96.81 758 GLN A CA 1
ATOM 5330 C C . GLN A 1 758 ? 21.544 -1.864 -16.056 1.00 96.81 758 GLN A C 1
ATOM 5332 O O . GLN A 1 758 ? 20.752 -1.929 -15.120 1.00 96.81 758 GLN A O 1
ATOM 5337 N N . VAL A 1 759 ? 21.159 -1.515 -17.283 1.00 98.25 759 VAL A N 1
ATOM 5338 C CA . VAL A 1 759 ? 19.784 -1.144 -17.643 1.00 98.25 759 VAL A CA 1
ATOM 5339 C C . VAL A 1 759 ? 19.221 -2.243 -18.537 1.00 98.25 759 VAL A C 1
ATOM 5341 O O . VAL A 1 759 ? 19.611 -2.357 -19.702 1.00 98.25 759 VAL A O 1
ATOM 5344 N N . TYR A 1 760 ? 18.346 -3.101 -18.005 1.00 98.38 760 TYR A N 1
ATOM 5345 C CA . TYR A 1 760 ? 17.910 -4.296 -18.733 1.00 98.38 760 TYR A CA 1
ATOM 5346 C C . TYR A 1 760 ? 16.447 -4.687 -18.551 1.00 98.38 760 TYR A C 1
ATOM 5348 O O . TYR A 1 760 ? 15.853 -4.450 -17.511 1.00 98.38 760 TYR A O 1
ATOM 5356 N N . ASN A 1 761 ? 15.845 -5.316 -19.562 1.00 98.19 761 ASN A N 1
ATOM 5357 C CA . ASN A 1 761 ? 14.426 -5.696 -19.533 1.00 98.19 761 ASN A CA 1
ATOM 5358 C C . ASN A 1 761 ? 13.449 -4.530 -19.236 1.00 98.19 761 ASN A C 1
ATOM 5360 O O . ASN A 1 761 ? 12.330 -4.782 -18.817 1.00 98.19 761 ASN A O 1
ATOM 5364 N N . ASN A 1 762 ? 13.801 -3.257 -19.442 1.00 98.81 762 ASN A N 1
ATOM 5365 C CA . ASN A 1 762 ? 12.848 -2.151 -19.254 1.00 98.81 762 ASN A CA 1
ATOM 5366 C C . ASN A 1 762 ? 12.003 -1.930 -20.517 1.00 98.81 762 ASN A C 1
ATOM 5368 O O . ASN A 1 762 ? 12.458 -2.206 -21.628 1.00 98.81 762 ASN A O 1
ATOM 5372 N N . THR A 1 763 ? 10.800 -1.382 -20.362 1.00 98.56 763 THR A N 1
ATOM 5373 C CA . THR A 1 763 ? 9.939 -0.932 -21.465 1.00 98.56 763 THR A CA 1
ATOM 5374 C C . THR A 1 763 ? 9.707 0.570 -21.345 1.00 98.56 763 THR A C 1
ATOM 5376 O O . THR A 1 763 ? 8.958 1.017 -20.478 1.00 98.56 763 THR A O 1
ATOM 5379 N N . VAL A 1 764 ? 10.343 1.345 -22.225 1.00 97.31 764 VAL A N 1
ATOM 5380 C CA . VAL A 1 764 ? 10.237 2.808 -22.289 1.00 97.31 764 VAL A CA 1
ATOM 5381 C C . VAL A 1 764 ? 9.392 3.214 -23.501 1.00 97.31 764 VAL A C 1
ATOM 5383 O O . VAL A 1 764 ? 9.634 2.734 -24.613 1.00 97.31 764 VAL A O 1
ATOM 5386 N N . VAL A 1 765 ? 8.382 4.066 -23.300 1.00 93.44 765 VAL A N 1
ATOM 5387 C CA . VAL A 1 765 ? 7.381 4.420 -24.325 1.00 93.44 765 VAL A CA 1
ATOM 5388 C C . VAL A 1 765 ? 7.062 5.917 -24.307 1.00 93.44 765 VAL A C 1
ATOM 5390 O O . VAL A 1 765 ? 6.689 6.441 -23.262 1.00 93.44 765 VAL A O 1
ATOM 5393 N N . ASP A 1 766 ? 7.157 6.574 -25.468 1.00 88.75 766 ASP A N 1
ATOM 5394 C CA . ASP A 1 766 ? 6.869 8.009 -25.664 1.00 88.75 766 ASP A CA 1
ATOM 5395 C C . ASP A 1 766 ? 7.532 8.885 -24.584 1.00 88.75 766 ASP A C 1
ATOM 5397 O O . ASP A 1 766 ? 6.877 9.418 -23.686 1.00 88.75 766 ASP A O 1
ATOM 5401 N N . ALA A 1 767 ? 8.866 8.938 -24.614 1.00 87.62 767 ALA A N 1
ATOM 5402 C CA . ALA A 1 767 ? 9.676 9.577 -23.580 1.00 87.62 767 ALA A CA 1
ATOM 5403 C C . ALA A 1 767 ? 10.748 10.489 -24.186 1.00 87.62 767 ALA A C 1
ATOM 5405 O O . ALA A 1 767 ? 11.634 10.019 -24.897 1.00 87.62 767 ALA A O 1
ATOM 5406 N N . GLY A 1 768 ? 10.707 11.781 -23.863 1.00 72.19 768 GLY A N 1
ATOM 5407 C CA . GLY A 1 768 ? 11.613 12.780 -24.439 1.00 72.19 768 GLY A CA 1
ATOM 5408 C C . GLY A 1 768 ? 10.957 13.574 -25.566 1.00 72.19 768 GLY A C 1
ATOM 5409 O O . GLY A 1 768 ? 11.455 13.616 -26.692 1.00 72.19 768 GLY A O 1
ATOM 5410 N N . ALA A 1 769 ? 9.816 14.193 -25.260 1.00 66.38 769 ALA A N 1
ATOM 5411 C CA . ALA A 1 769 ? 8.999 14.928 -26.220 1.00 66.38 769 ALA A CA 1
ATOM 5412 C C . ALA A 1 769 ? 9.312 16.441 -26.274 1.00 66.38 769 ALA A C 1
ATOM 5414 O O . ALA A 1 769 ? 8.710 17.166 -27.075 1.00 66.38 769 ALA A O 1
ATOM 5415 N N . TYR A 1 770 ? 10.228 16.937 -25.437 1.00 61.38 770 TYR A N 1
ATOM 5416 C CA . TYR A 1 770 ? 10.647 18.337 -25.405 1.00 61.38 770 TYR A CA 1
ATOM 5417 C C . TYR A 1 770 ? 11.629 18.668 -26.543 1.00 61.38 770 TYR A C 1
ATOM 5419 O O . TYR A 1 770 ? 12.332 17.809 -27.075 1.00 61.38 770 TYR A O 1
ATOM 5427 N N . LYS A 1 771 ? 11.626 19.931 -26.997 1.00 55.78 771 LYS A N 1
ATOM 5428 C CA . LYS A 1 771 ? 12.200 20.312 -28.307 1.00 55.78 771 LYS A CA 1
ATOM 5429 C C . LYS A 1 771 ? 13.117 21.540 -28.288 1.00 55.78 771 LYS A C 1
ATOM 5431 O O . LYS A 1 771 ? 13.311 22.184 -29.318 1.00 55.78 771 LYS A O 1
ATOM 5436 N N . ILE A 1 772 ? 13.689 21.872 -27.132 1.00 51.25 772 ILE A N 1
ATOM 5437 C CA . ILE A 1 772 ? 14.675 22.949 -26.981 1.00 51.25 772 ILE A CA 1
ATOM 5438 C C . ILE A 1 772 ? 15.893 22.371 -26.250 1.00 51.25 772 ILE A C 1
ATOM 5440 O O . ILE A 1 772 ? 15.757 21.902 -25.131 1.00 51.25 772 ILE A O 1
ATOM 5444 N N . GLY A 1 773 ? 17.074 22.388 -26.881 1.00 53.28 773 GLY A N 1
ATOM 5445 C CA . GLY A 1 773 ? 18.344 21.982 -26.247 1.00 53.28 773 GLY A CA 1
ATOM 5446 C C . GLY A 1 773 ? 18.941 20.630 -26.672 1.00 53.28 773 GLY A C 1
ATOM 5447 O O . GLY A 1 773 ? 20.083 20.359 -26.324 1.00 53.28 773 GLY A O 1
ATOM 5448 N N . ASN A 1 774 ? 18.241 19.824 -27.483 1.00 52.97 774 ASN A N 1
ATOM 5449 C CA . ASN A 1 774 ? 18.688 18.513 -28.006 1.00 52.97 774 ASN A CA 1
ATOM 5450 C C . ASN A 1 774 ? 18.908 17.394 -26.955 1.00 52.97 774 ASN A C 1
ATOM 5452 O O . ASN A 1 774 ? 19.644 16.445 -27.225 1.00 52.97 774 ASN A O 1
ATOM 5456 N N . GLN A 1 775 ? 18.272 17.480 -25.784 1.00 65.56 775 GLN A N 1
ATOM 5457 C CA . GLN A 1 775 ? 18.588 16.660 -24.603 1.00 65.56 775 GLN A CA 1
ATOM 5458 C C . GLN A 1 775 ? 17.411 15.782 -24.135 1.00 65.56 775 GLN A C 1
ATOM 5460 O O . GLN A 1 775 ? 16.879 15.965 -23.045 1.00 65.56 775 GLN A O 1
ATOM 5465 N N . ASN A 1 776 ? 16.908 14.907 -25.012 1.00 78.75 776 ASN A N 1
ATOM 5466 C CA . ASN A 1 776 ? 15.670 14.132 -24.815 1.00 78.75 776 ASN A CA 1
ATOM 5467 C C . ASN A 1 776 ? 15.792 12.707 -25.394 1.00 78.75 776 ASN A C 1
ATOM 5469 O O . ASN A 1 776 ? 16.461 12.553 -26.414 1.00 78.75 776 ASN A O 1
ATOM 5473 N N . GLY A 1 777 ? 15.128 11.691 -24.818 1.00 87.19 777 GLY A N 1
ATOM 5474 C CA . GLY A 1 777 ? 14.995 10.344 -25.418 1.00 87.19 777 GLY A CA 1
ATOM 5475 C C . GLY A 1 777 ? 14.540 9.229 -24.453 1.00 87.19 777 GLY A C 1
ATOM 5476 O O . GLY A 1 777 ? 14.246 9.486 -23.287 1.00 87.19 777 GLY A O 1
ATOM 5477 N N . CYS A 1 778 ? 14.523 7.961 -24.896 1.00 92.62 778 CYS A N 1
ATOM 5478 C CA . CYS A 1 778 ? 14.234 6.831 -23.991 1.00 92.62 778 CYS A CA 1
ATOM 5479 C C . CYS A 1 778 ? 15.320 6.675 -22.919 1.00 92.62 778 CYS A C 1
ATOM 5481 O O . CYS A 1 778 ? 15.013 6.422 -21.754 1.00 92.62 778 CYS A O 1
ATOM 5483 N N . PHE A 1 779 ? 16.583 6.812 -23.331 1.00 93.50 779 PHE A N 1
ATOM 5484 C CA . PHE A 1 779 ? 17.760 6.642 -22.484 1.00 93.50 779 PHE A CA 1
ATOM 5485 C C . PHE A 1 779 ? 18.728 7.811 -22.672 1.00 93.50 779 PHE A C 1
ATOM 5487 O O . PHE A 1 779 ? 18.922 8.265 -23.804 1.00 93.50 779 PHE A O 1
ATOM 5494 N N . GLY A 1 780 ? 19.371 8.256 -21.594 1.00 89.25 780 GLY A N 1
ATOM 5495 C CA . GLY A 1 780 ? 20.370 9.327 -21.636 1.00 89.25 780 GLY A CA 1
ATOM 5496 C C . GLY A 1 780 ? 21.550 9.096 -20.697 1.00 89.25 780 GLY A C 1
ATOM 5497 O O . GLY A 1 780 ? 21.399 8.464 -19.649 1.00 89.25 780 GLY A O 1
ATOM 5498 N N . VAL A 1 781 ? 22.730 9.583 -21.092 1.00 85.75 781 VAL A N 1
ATOM 5499 C CA . VAL A 1 781 ? 23.941 9.621 -20.251 1.00 85.75 781 VAL A CA 1
ATOM 5500 C C . VAL A 1 781 ? 24.607 10.984 -20.393 1.00 85.75 781 VAL A C 1
ATOM 5502 O O . VAL A 1 781 ? 25.391 11.231 -21.314 1.00 85.75 781 VAL A O 1
ATOM 5505 N N . VAL A 1 782 ? 24.284 11.876 -19.466 1.00 70.69 782 VAL A N 1
ATOM 5506 C CA . VAL A 1 782 ? 24.725 13.270 -19.470 1.00 70.69 782 VAL A CA 1
ATOM 5507 C C . VAL A 1 782 ? 26.204 13.366 -19.098 1.00 70.69 782 VAL A C 1
ATOM 5509 O O . VAL A 1 782 ? 26.649 12.771 -18.119 1.00 70.69 782 VAL A O 1
ATOM 5512 N N . PHE A 1 783 ? 26.949 14.140 -19.894 1.00 63.75 783 PHE A N 1
ATOM 5513 C CA . PHE A 1 783 ? 28.317 14.636 -19.674 1.00 63.75 783 PHE A CA 1
ATOM 5514 C C . PHE A 1 783 ? 29.109 14.022 -18.499 1.00 63.75 783 PHE A C 1
ATOM 5516 O O . PHE A 1 783 ? 29.038 14.498 -17.371 1.00 63.75 783 PHE A O 1
ATOM 5523 N N . ALA A 1 784 ? 29.968 13.042 -18.796 1.00 59.91 784 ALA A N 1
ATOM 5524 C CA . ALA A 1 784 ? 30.951 12.491 -17.852 1.00 59.91 784 ALA A CA 1
ATOM 5525 C C . ALA A 1 784 ? 30.384 11.824 -16.572 1.00 59.91 784 ALA A C 1
ATOM 5527 O O . ALA A 1 784 ? 31.112 11.674 -15.592 1.00 59.91 784 ALA A O 1
ATOM 5528 N N . GLY A 1 785 ? 29.128 11.365 -16.586 1.00 64.38 785 GLY A N 1
ATOM 5529 C CA . GLY A 1 785 ? 28.636 10.373 -15.622 1.00 64.38 785 GLY A CA 1
ATOM 5530 C C . GLY A 1 785 ? 29.158 8.947 -15.880 1.00 64.38 785 GLY A C 1
ATOM 5531 O O . GLY A 1 785 ? 29.928 8.693 -16.815 1.00 64.38 785 GLY A O 1
ATOM 5532 N N . ALA A 1 786 ? 28.702 7.996 -15.059 1.00 82.81 786 ALA A N 1
ATOM 5533 C CA . ALA A 1 786 ? 28.940 6.564 -15.257 1.00 82.81 786 ALA A CA 1
ATOM 5534 C C . ALA A 1 786 ? 28.306 6.043 -16.568 1.00 82.81 786 ALA A C 1
ATOM 5536 O O . ALA A 1 786 ? 27.326 6.597 -17.066 1.00 82.81 786 ALA A O 1
ATOM 5537 N N . GLY A 1 787 ? 28.853 4.962 -17.133 1.00 89.12 787 GLY A N 1
ATOM 5538 C CA . GLY A 1 787 ? 28.354 4.395 -18.392 1.00 89.12 787 GLY A CA 1
ATOM 5539 C C . GLY A 1 787 ? 26.996 3.694 -18.264 1.00 89.12 787 GLY A C 1
ATOM 5540 O O . GLY A 1 787 ? 26.564 3.342 -17.165 1.00 89.12 787 GLY A O 1
ATOM 5541 N N . MET A 1 788 ? 26.358 3.403 -19.402 1.00 93.06 788 MET A N 1
ATOM 5542 C CA . MET A 1 788 ? 25.100 2.645 -19.470 1.00 93.06 788 MET A CA 1
ATOM 5543 C C . MET A 1 788 ? 25.253 1.367 -20.307 1.00 93.06 788 MET A C 1
ATOM 5545 O O . MET A 1 788 ? 25.711 1.416 -21.453 1.00 93.06 788 MET A O 1
ATOM 5549 N N . GLN A 1 789 ? 24.828 0.227 -19.751 1.00 95.62 789 GLN A N 1
ATOM 5550 C CA . GLN A 1 789 ? 24.748 -1.066 -20.440 1.00 95.62 789 GLN A CA 1
ATOM 5551 C C . GLN A 1 789 ? 23.281 -1.422 -20.716 1.00 95.62 789 GLN A C 1
ATOM 5553 O O . GLN A 1 789 ? 22.554 -1.782 -19.794 1.00 95.62 789 GLN A O 1
ATOM 5558 N N . LEU A 1 790 ? 22.856 -1.353 -21.979 1.00 98.12 790 LEU A N 1
ATOM 5559 C CA . LEU A 1 790 ? 21.495 -1.657 -22.430 1.00 98.12 790 LEU A CA 1
ATOM 5560 C C . LEU A 1 790 ? 21.373 -3.104 -22.933 1.00 98.12 790 LEU A C 1
ATOM 5562 O O . LEU A 1 790 ? 21.925 -3.439 -23.983 1.00 98.12 790 LEU A O 1
ATOM 5566 N N . THR A 1 791 ? 20.626 -3.952 -22.219 1.00 97.94 791 THR A N 1
ATOM 5567 C CA . THR A 1 791 ? 20.335 -5.340 -22.643 1.00 97.94 791 THR A CA 1
ATOM 5568 C C . THR A 1 791 ? 18.843 -5.654 -22.542 1.00 97.94 791 THR A C 1
ATOM 5570 O O . THR A 1 791 ? 18.232 -5.400 -21.514 1.00 97.94 791 THR A O 1
ATOM 5573 N N . ASN A 1 792 ? 18.228 -6.260 -23.555 1.00 97.81 792 ASN A N 1
ATOM 5574 C CA . ASN A 1 792 ? 16.821 -6.688 -23.511 1.00 97.81 792 ASN A CA 1
ATOM 5575 C C . ASN A 1 792 ? 15.782 -5.576 -23.287 1.00 97.81 792 ASN A C 1
ATOM 5577 O O . ASN A 1 792 ? 14.679 -5.884 -22.847 1.00 97.81 792 ASN A O 1
ATOM 5581 N N . ASN A 1 793 ? 16.073 -4.299 -23.538 1.00 98.69 793 ASN A N 1
ATOM 5582 C CA . ASN A 1 793 ? 15.079 -3.236 -23.348 1.00 98.69 793 ASN A CA 1
ATOM 5583 C C . ASN A 1 793 ? 14.168 -3.068 -24.577 1.00 98.69 793 ASN A C 1
ATOM 5585 O O . ASN A 1 793 ? 14.555 -3.390 -25.699 1.00 98.69 793 ASN A O 1
ATOM 5589 N N . ILE A 1 794 ? 12.980 -2.500 -24.372 1.00 98.50 794 ILE A N 1
ATOM 5590 C CA . ILE A 1 794 ? 12.134 -1.909 -25.415 1.00 98.50 794 ILE A CA 1
ATOM 5591 C C . ILE A 1 794 ? 12.218 -0.384 -25.297 1.00 98.50 794 ILE A C 1
ATOM 5593 O O . ILE A 1 794 ? 12.000 0.164 -24.218 1.00 98.50 794 ILE A O 1
ATOM 5597 N N . CYS A 1 795 ? 12.458 0.298 -26.416 1.00 97.25 795 CYS A N 1
ATOM 5598 C CA . CYS A 1 795 ? 12.280 1.739 -26.573 1.00 97.25 795 CYS A CA 1
ATOM 5599 C C . CYS A 1 795 ? 11.339 2.016 -27.754 1.00 97.25 795 CYS A C 1
ATOM 5601 O O . CYS A 1 795 ? 11.672 1.772 -28.918 1.00 97.25 795 CYS A O 1
ATOM 5603 N N . SER A 1 796 ? 10.143 2.513 -27.441 1.00 94.56 796 SER A N 1
ATOM 5604 C CA . SER A 1 796 ? 9.056 2.745 -28.392 1.00 94.56 796 SER A CA 1
ATOM 5605 C C . SER A 1 796 ? 8.717 4.231 -28.470 1.00 94.56 796 SER A C 1
ATOM 5607 O O . SER A 1 796 ? 7.947 4.737 -27.655 1.00 94.56 796 SER A O 1
ATOM 5609 N N . GLN A 1 797 ? 9.244 4.906 -29.488 1.00 90.12 797 GLN A N 1
ATOM 5610 C CA . GLN A 1 797 ? 9.011 6.318 -29.786 1.00 90.12 797 GLN A CA 1
ATOM 5611 C C . GLN A 1 797 ? 8.050 6.445 -30.978 1.00 90.12 797 GLN A C 1
ATOM 5613 O O . GLN A 1 797 ? 8.501 6.512 -32.120 1.00 90.12 797 GLN A O 1
ATOM 5618 N N . PRO A 1 798 ? 6.719 6.472 -30.768 1.00 76.38 798 PRO A N 1
ATOM 5619 C CA . PRO A 1 798 ? 5.747 6.487 -31.868 1.00 76.38 798 PRO A CA 1
ATOM 5620 C C . PRO A 1 798 ? 5.808 7.763 -32.728 1.00 76.38 798 PRO A C 1
ATOM 5622 O O . PRO A 1 798 ? 5.244 7.795 -33.820 1.00 76.38 798 PRO A O 1
ATOM 5625 N N . SER A 1 799 ? 6.493 8.808 -32.253 1.00 72.00 799 SER A N 1
ATOM 5626 C CA . SER A 1 799 ? 6.787 10.026 -33.002 1.00 72.00 799 SER A CA 1
ATOM 5627 C C . SER A 1 799 ? 8.221 10.010 -33.535 1.00 72.00 799 SER A C 1
ATOM 5629 O O . SER A 1 799 ? 9.174 10.016 -32.759 1.00 72.00 799 SER A O 1
ATOM 5631 N N . THR A 1 800 ? 8.383 10.136 -34.856 1.00 61.72 800 THR A N 1
ATOM 5632 C CA . THR A 1 800 ? 9.691 10.271 -35.535 1.00 61.72 800 THR A CA 1
ATOM 5633 C C . THR A 1 800 ? 10.453 11.559 -35.168 1.00 61.72 800 THR A C 1
ATOM 5635 O O . THR A 1 800 ? 11.495 11.845 -35.752 1.00 61.72 800 THR A O 1
ATOM 5638 N N . ALA A 1 801 ? 9.908 12.395 -34.278 1.00 65.12 801 ALA A N 1
ATOM 5639 C CA . ALA A 1 801 ? 10.524 13.633 -33.804 1.00 65.12 801 ALA A CA 1
ATOM 5640 C C . ALA A 1 801 ? 11.287 13.479 -32.473 1.00 65.12 801 ALA A C 1
ATOM 5642 O O . ALA A 1 801 ? 11.980 14.419 -32.089 1.00 65.12 801 ALA A O 1
ATOM 5643 N N . GLN A 1 802 ? 11.161 12.335 -31.787 1.00 76.62 802 GLN A N 1
ATOM 5644 C CA . GLN A 1 802 ? 11.882 12.015 -30.548 1.00 76.62 802 GLN A CA 1
ATOM 5645 C C . GLN A 1 802 ? 12.963 10.968 -30.849 1.00 76.62 802 GLN A C 1
ATOM 5647 O O . GLN A 1 802 ? 12.652 9.979 -31.514 1.00 76.62 802 GLN A O 1
ATOM 5652 N N . PRO A 1 803 ? 14.220 11.128 -30.401 1.00 85.56 803 PRO A N 1
ATOM 5653 C CA . PRO A 1 803 ? 15.258 10.133 -30.641 1.00 85.56 803 PRO A CA 1
ATOM 5654 C C . PRO A 1 803 ? 15.174 8.970 -29.635 1.00 85.56 803 PRO A C 1
ATOM 5656 O O . PRO A 1 803 ? 14.585 9.063 -28.556 1.00 85.56 803 PRO A O 1
ATOM 5659 N N . TYR A 1 804 ? 15.818 7.854 -29.978 1.00 91.25 804 TYR A N 1
ATOM 5660 C CA . TYR A 1 804 ? 15.966 6.712 -29.071 1.00 91.25 804 TYR A CA 1
ATOM 5661 C C . TYR A 1 804 ? 16.888 7.010 -27.880 1.00 91.25 804 TYR A C 1
ATOM 5663 O O . TYR A 1 804 ? 16.610 6.593 -26.758 1.00 91.25 804 TYR A O 1
ATOM 5671 N N . ILE A 1 805 ? 17.980 7.730 -28.138 1.00 89.94 805 ILE A N 1
ATOM 5672 C CA . ILE A 1 805 ? 19.030 8.070 -27.176 1.00 89.94 805 ILE A CA 1
ATOM 5673 C C . ILE A 1 805 ? 19.175 9.589 -27.150 1.00 89.94 805 ILE A C 1
ATOM 5675 O O . ILE A 1 805 ? 19.166 10.223 -28.208 1.00 89.94 805 ILE A O 1
ATOM 5679 N N . GLU A 1 806 ? 19.342 10.152 -25.958 1.00 85.94 806 GLU A N 1
ATOM 5680 C CA . GLU A 1 806 ? 19.596 11.575 -25.760 1.00 85.94 806 GLU A CA 1
ATOM 5681 C C . GLU A 1 806 ? 20.829 12.048 -26.548 1.00 85.94 806 GLU A C 1
ATOM 5683 O O . GLU A 1 806 ? 21.922 11.479 -26.445 1.00 85.94 806 GLU A O 1
ATOM 5688 N N . SER A 1 807 ? 20.668 13.114 -27.337 1.00 80.44 807 SER A N 1
ATOM 5689 C CA . SER A 1 807 ? 21.754 13.647 -28.160 1.00 80.44 807 SER A CA 1
ATOM 5690 C C . SER A 1 807 ? 22.838 14.281 -27.281 1.00 80.44 807 SER A C 1
ATOM 5692 O O . SER A 1 807 ? 22.555 15.084 -26.397 1.00 80.44 807 SER A O 1
ATOM 5694 N N . GLY A 1 808 ? 24.095 13.926 -27.549 1.00 78.00 808 GLY A N 1
ATOM 5695 C CA . GLY A 1 808 ? 25.230 14.275 -26.694 1.00 78.00 808 GLY A CA 1
ATOM 5696 C C . GLY A 1 808 ? 25.578 13.208 -25.652 1.00 78.00 808 GLY A C 1
ATOM 5697 O O . GLY A 1 808 ? 26.630 13.336 -25.026 1.00 78.00 808 GLY A O 1
ATOM 5698 N N . SER A 1 809 ? 24.771 12.143 -25.513 1.00 82.88 809 SER A N 1
ATOM 5699 C CA . SER A 1 809 ? 25.087 11.015 -24.626 1.00 82.88 809 SER A CA 1
ATOM 5700 C C . SER A 1 809 ? 26.445 10.390 -24.933 1.00 82.88 809 SER A C 1
ATOM 5702 O O . SER A 1 809 ? 26.800 10.168 -26.094 1.00 82.88 809 SER A O 1
ATOM 5704 N N . GLN A 1 810 ? 27.177 10.041 -23.878 1.00 76.75 810 GLN A N 1
ATOM 5705 C CA . GLN A 1 810 ? 28.472 9.356 -23.950 1.00 76.75 810 GLN A CA 1
ATOM 5706 C C . GLN A 1 810 ? 28.395 8.017 -23.205 1.00 76.75 810 GLN A C 1
ATOM 5708 O O . GLN A 1 810 ? 27.491 7.798 -22.412 1.00 76.75 810 GLN A O 1
ATOM 5713 N N . ASN A 1 811 ? 29.330 7.096 -23.455 1.00 86.19 811 ASN A N 1
ATOM 5714 C CA . ASN A 1 811 ? 29.450 5.831 -22.709 1.00 86.19 811 ASN A CA 1
ATOM 5715 C C . ASN A 1 811 ? 28.183 4.932 -22.679 1.00 86.19 811 ASN A C 1
ATOM 5717 O O . ASN A 1 811 ? 28.033 4.100 -21.782 1.00 86.19 811 ASN A O 1
ATOM 5721 N N . VAL A 1 812 ? 27.294 5.053 -23.674 1.00 91.19 812 VAL A N 1
ATOM 5722 C CA . VAL A 1 812 ? 26.165 4.129 -23.892 1.00 91.19 812 VAL A CA 1
ATOM 5723 C C . VAL A 1 812 ? 26.626 2.942 -24.740 1.00 91.19 812 VAL A C 1
ATOM 5725 O O . VAL A 1 812 ? 27.268 3.120 -25.777 1.00 91.19 812 VAL A O 1
ATOM 5728 N N . SER A 1 813 ? 26.295 1.721 -24.322 1.00 94.50 813 SER A N 1
ATOM 5729 C CA . SER A 1 813 ? 26.593 0.488 -25.064 1.00 94.50 813 SER A CA 1
ATOM 5730 C C . SER A 1 813 ? 25.528 -0.584 -24.819 1.00 94.50 813 SER A C 1
ATOM 5732 O O . SER A 1 813 ? 24.808 -0.521 -23.824 1.00 94.50 813 SER A O 1
ATOM 5734 N N . GLY A 1 814 ? 25.405 -1.594 -25.687 1.00 96.06 814 GLY A N 1
ATOM 5735 C CA . GLY A 1 814 ? 24.360 -2.604 -25.511 1.00 96.06 814 GLY A CA 1
ATOM 5736 C C . GLY A 1 814 ? 24.281 -3.703 -26.568 1.00 96.06 814 GLY A C 1
ATOM 5737 O O . GLY A 1 814 ? 25.070 -3.757 -27.513 1.00 96.06 814 GLY A O 1
ATOM 5738 N N . SER A 1 815 ? 23.303 -4.583 -26.385 1.00 96.38 815 SER A N 1
ATOM 5739 C CA . SER A 1 815 ? 22.942 -5.670 -27.302 1.00 96.38 815 SER A CA 1
ATOM 5740 C C . SER A 1 815 ? 21.503 -6.123 -27.057 1.00 96.38 815 SER A C 1
ATOM 5742 O O . SER A 1 815 ? 21.079 -6.158 -25.902 1.00 96.38 815 SER A O 1
ATOM 5744 N N . ASN A 1 816 ? 20.798 -6.560 -28.102 1.00 96.56 816 ASN A N 1
ATOM 5745 C CA . ASN A 1 816 ? 19.460 -7.155 -27.995 1.00 96.56 816 ASN A CA 1
ATOM 5746 C C . ASN A 1 816 ? 18.438 -6.199 -27.370 1.00 96.56 816 ASN A C 1
ATOM 5748 O O . ASN A 1 816 ? 17.753 -6.567 -26.422 1.00 96.56 816 ASN A O 1
ATOM 5752 N N . ASN A 1 817 ? 18.336 -4.966 -27.868 1.00 98.44 817 ASN A N 1
ATOM 5753 C CA . ASN A 1 817 ? 17.226 -4.077 -27.521 1.00 98.44 817 ASN A CA 1
ATOM 5754 C C . ASN A 1 817 ? 16.301 -3.902 -28.734 1.00 98.44 817 ASN A C 1
ATOM 5756 O O . ASN A 1 817 ? 16.746 -3.911 -29.889 1.00 98.44 817 ASN A O 1
ATOM 5760 N N . LEU A 1 818 ? 15.006 -3.732 -28.470 1.00 98.44 818 LEU A N 1
ATOM 5761 C CA . LEU A 1 818 ? 14.018 -3.389 -29.483 1.00 98.44 818 LEU A CA 1
ATOM 5762 C C . LEU A 1 818 ? 13.861 -1.871 -29.556 1.00 98.44 818 LEU A C 1
ATOM 5764 O O . LEU A 1 818 ? 13.629 -1.200 -28.549 1.00 98.44 818 LEU A O 1
ATOM 5768 N N . TRP A 1 819 ? 13.927 -1.357 -30.777 1.00 97.12 819 TRP A N 1
ATOM 5769 C CA . TRP A 1 819 ? 13.832 0.057 -31.112 1.00 97.12 819 TRP A CA 1
ATOM 5770 C C . TRP A 1 819 ? 12.658 0.261 -32.078 1.00 97.12 819 TRP A C 1
ATOM 5772 O O . TRP A 1 819 ? 12.514 -0.490 -33.044 1.00 97.12 819 TRP A O 1
ATOM 5782 N N . TYR A 1 820 ? 11.787 1.242 -31.826 1.00 95.56 820 TYR A N 1
ATOM 5783 C CA . TYR A 1 820 ? 10.644 1.502 -32.706 1.00 95.56 820 TYR A CA 1
ATOM 5784 C C . TYR A 1 820 ? 10.283 2.984 -32.860 1.00 95.56 820 TYR A C 1
ATOM 5786 O O . TYR A 1 820 ? 10.080 3.689 -31.877 1.00 95.56 820 TYR A O 1
ATOM 5794 N N . GLY A 1 821 ? 10.133 3.419 -34.115 1.00 91.81 821 GLY A N 1
ATOM 5795 C CA . GLY A 1 821 ? 9.490 4.673 -34.519 1.00 91.81 821 GLY A CA 1
ATOM 5796 C C . GLY A 1 821 ? 10.400 5.902 -34.669 1.00 91.81 821 GLY A C 1
ATOM 5797 O O . GLY A 1 821 ? 10.122 6.725 -35.537 1.00 91.81 821 GLY A O 1
ATOM 5798 N N . ALA A 1 822 ? 11.533 6.001 -33.964 1.00 88.69 822 ALA A N 1
ATOM 5799 C CA . ALA A 1 822 ? 12.462 7.134 -34.134 1.00 88.69 822 ALA A CA 1
ATOM 5800 C C . ALA A 1 822 ? 13.355 7.044 -35.390 1.00 88.69 822 ALA A C 1
ATOM 5802 O O . ALA A 1 822 ? 13.934 8.046 -35.807 1.00 88.69 822 ALA A O 1
ATOM 5803 N N . GLY A 1 823 ? 13.500 5.857 -35.992 1.00 89.44 823 GLY A N 1
ATOM 5804 C CA . GLY A 1 823 ? 14.336 5.637 -37.179 1.00 89.44 823 GLY A CA 1
ATOM 5805 C C . GLY A 1 823 ? 15.167 4.348 -37.096 1.00 89.44 823 GLY A C 1
ATOM 5806 O O . GLY A 1 823 ? 14.644 3.332 -36.630 1.00 89.44 823 GLY A O 1
ATOM 5807 N N . PRO A 1 824 ? 16.429 4.333 -37.572 1.00 92.12 824 PRO A N 1
ATOM 5808 C CA . PRO A 1 824 ? 17.323 3.185 -37.425 1.00 92.12 824 PRO A CA 1
ATOM 5809 C C . PRO A 1 824 ? 17.791 3.022 -35.972 1.00 92.12 824 PRO A C 1
ATOM 5811 O O . PRO A 1 824 ? 17.980 4.006 -35.257 1.00 92.12 824 PRO A O 1
ATOM 5814 N N . ALA A 1 825 ? 18.010 1.778 -35.546 1.00 94.44 825 ALA A N 1
ATOM 5815 C CA . ALA A 1 825 ? 18.528 1.472 -34.214 1.00 94.44 825 ALA A CA 1
ATOM 5816 C C . ALA A 1 825 ? 19.935 2.078 -33.972 1.00 94.44 825 ALA A C 1
ATOM 5818 O O . ALA A 1 825 ? 20.705 2.231 -34.928 1.00 94.44 825 ALA A O 1
ATOM 5819 N N . PRO A 1 826 ? 20.310 2.400 -32.716 1.00 94.69 826 PRO A N 1
ATOM 5820 C CA . PRO A 1 826 ? 21.624 2.956 -32.396 1.00 94.69 826 PRO A CA 1
ATOM 5821 C C . PRO A 1 826 ? 22.774 2.013 -32.775 1.00 94.69 826 PRO A C 1
ATOM 5823 O O . PRO A 1 826 ? 22.777 0.841 -32.411 1.00 94.69 826 PRO A O 1
ATOM 5826 N N . ALA A 1 827 ? 23.804 2.543 -33.441 1.00 94.50 827 ALA A N 1
ATOM 5827 C CA . ALA A 1 827 ? 24.909 1.753 -34.001 1.00 94.50 827 ALA A CA 1
ATOM 5828 C C . ALA A 1 827 ? 25.832 1.062 -32.968 1.00 94.50 827 ALA A C 1
ATOM 5830 O O . ALA A 1 827 ? 26.729 0.317 -33.360 1.00 94.50 827 ALA A O 1
ATOM 5831 N N . PHE A 1 828 ? 25.642 1.302 -31.664 1.00 95.19 828 PHE A N 1
ATOM 5832 C CA . PHE A 1 828 ? 26.325 0.551 -30.605 1.00 95.19 828 PHE A CA 1
ATOM 5833 C C . PHE A 1 828 ? 25.634 -0.777 -30.267 1.00 95.19 828 PHE A C 1
ATOM 5835 O O . PHE A 1 828 ? 26.265 -1.628 -29.637 1.00 95.19 828 PHE A O 1
ATOM 5842 N N . ASP A 1 829 ? 24.351 -0.946 -30.613 1.00 97.44 829 ASP A N 1
ATOM 5843 C CA . ASP A 1 829 ? 23.611 -2.171 -30.319 1.00 97.44 829 ASP A CA 1
ATOM 5844 C C . ASP A 1 829 ? 24.099 -3.280 -31.253 1.00 97.44 829 ASP A C 1
ATOM 5846 O O . ASP A 1 829 ? 24.070 -3.152 -32.478 1.00 97.44 829 ASP A O 1
ATOM 5850 N N . ARG A 1 830 ? 24.591 -4.369 -30.663 1.00 95.19 830 ARG A N 1
ATOM 5851 C CA . ARG A 1 830 ? 25.189 -5.486 -31.409 1.00 95.19 830 ARG A CA 1
ATOM 5852 C C . ARG A 1 830 ? 24.163 -6.431 -32.038 1.00 95.19 830 ARG A C 1
ATOM 5854 O O . ARG A 1 830 ? 24.551 -7.233 -32.883 1.00 95.19 830 ARG A O 1
ATOM 5861 N N . ALA A 1 831 ? 22.898 -6.369 -31.620 1.00 95.88 831 ALA A N 1
ATOM 5862 C CA . ALA A 1 831 ? 21.824 -7.235 -32.110 1.00 95.88 831 ALA A CA 1
ATOM 5863 C C . ALA A 1 831 ? 20.435 -6.559 -31.991 1.00 95.88 831 ALA A C 1
ATOM 5865 O O . ALA A 1 831 ? 19.556 -7.089 -31.311 1.00 95.88 831 ALA A O 1
ATOM 5866 N N . PRO A 1 832 ? 20.217 -5.379 -32.603 1.00 97.50 832 PRO A N 1
ATOM 5867 C CA . PRO A 1 832 ? 18.985 -4.620 -32.425 1.00 97.50 832 PRO A CA 1
ATOM 5868 C C . PRO A 1 832 ? 17.807 -5.221 -33.197 1.00 97.50 832 PRO A C 1
ATOM 5870 O O . PRO A 1 832 ? 17.948 -5.662 -34.339 1.00 97.50 832 PRO A O 1
ATOM 5873 N N . VAL A 1 833 ? 16.611 -5.110 -32.622 1.00 97.75 833 VAL A N 1
ATOM 5874 C CA . VAL A 1 833 ? 15.342 -5.417 -33.299 1.00 97.75 833 VAL A CA 1
ATOM 5875 C C . VAL A 1 833 ? 14.624 -4.102 -33.611 1.00 97.75 833 VAL A C 1
ATOM 5877 O O . VAL A 1 833 ? 14.084 -3.459 -32.720 1.00 97.75 833 VAL A O 1
ATOM 5880 N N . ASN A 1 834 ? 14.645 -3.654 -34.870 1.00 95.62 834 ASN A N 1
ATOM 5881 C CA . ASN A 1 834 ? 14.085 -2.351 -35.260 1.00 95.62 834 ASN A CA 1
ATOM 5882 C C . ASN A 1 834 ? 12.663 -2.493 -35.838 1.00 95.62 834 ASN A C 1
ATOM 5884 O O . ASN A 1 834 ? 12.477 -2.495 -37.057 1.00 95.62 834 ASN A O 1
ATOM 5888 N N . SER A 1 835 ? 11.664 -2.683 -34.973 1.00 95.31 835 SER A N 1
ATOM 5889 C CA . SER A 1 835 ? 10.287 -3.026 -35.366 1.00 95.31 835 SER A CA 1
ATOM 5890 C C . SER A 1 835 ? 9.270 -2.778 -34.249 1.00 95.31 835 SER A C 1
ATOM 5892 O O . SER A 1 835 ? 9.616 -2.877 -33.079 1.00 95.31 835 SER A O 1
ATOM 5894 N N . ASP A 1 836 ? 8.006 -2.545 -34.613 1.00 95.12 836 ASP A N 1
ATOM 5895 C CA . ASP A 1 836 ? 6.874 -2.359 -33.687 1.00 95.12 836 ASP A CA 1
ATOM 5896 C C . ASP A 1 836 ? 6.796 -3.471 -32.612 1.00 95.12 836 ASP A C 1
ATOM 5898 O O . ASP A 1 836 ? 6.661 -4.643 -32.982 1.00 95.12 836 ASP A O 1
ATOM 5902 N N . PRO A 1 837 ? 6.836 -3.140 -31.302 1.00 96.62 837 PRO A N 1
ATOM 5903 C CA . PRO A 1 837 ? 6.806 -4.122 -30.218 1.00 96.62 837 PRO A CA 1
ATOM 5904 C C . PRO A 1 837 ? 5.462 -4.846 -30.059 1.00 96.62 837 PRO A C 1
ATOM 5906 O O . PRO A 1 837 ? 5.408 -5.830 -29.326 1.00 96.62 837 PRO A O 1
ATOM 5909 N N . LYS A 1 838 ? 4.379 -4.409 -30.717 1.00 95.56 838 LYS A N 1
ATOM 5910 C CA . LYS A 1 838 ? 3.032 -5.005 -30.609 1.00 95.56 838 LYS A CA 1
ATOM 5911 C C . LYS A 1 838 ? 2.545 -5.118 -29.157 1.00 95.56 838 LYS A C 1
ATOM 5913 O O . LYS A 1 838 ? 2.222 -6.205 -28.681 1.00 95.56 838 LYS A O 1
ATOM 5918 N N . PHE A 1 839 ? 2.468 -3.989 -28.456 1.00 94.94 839 PHE A N 1
ATOM 5919 C CA . PHE A 1 839 ? 1.805 -3.903 -27.148 1.00 94.94 839 PHE A CA 1
ATOM 5920 C C . PHE A 1 839 ? 0.313 -4.270 -27.231 1.00 94.94 839 PHE A C 1
ATOM 5922 O O . PHE A 1 839 ? -0.321 -4.073 -28.270 1.00 94.94 839 PHE A O 1
ATOM 5929 N N . ILE A 1 840 ? -0.276 -4.775 -26.144 1.00 91.50 840 ILE A N 1
ATOM 5930 C CA . ILE A 1 840 ? -1.713 -5.099 -26.075 1.00 91.50 840 ILE A CA 1
ATOM 5931 C C . ILE A 1 840 ? -2.580 -3.838 -26.232 1.00 91.50 840 ILE A C 1
ATOM 5933 O O . ILE A 1 840 ? -3.602 -3.884 -26.918 1.00 91.50 840 ILE A O 1
ATOM 5937 N N . SER A 1 841 ? -2.177 -2.707 -25.647 1.00 88.69 841 SER A N 1
ATOM 5938 C CA . SER A 1 841 ? -2.801 -1.396 -25.885 1.00 88.69 841 SER A CA 1
ATOM 5939 C C . SER A 1 841 ? -1.826 -0.245 -25.603 1.00 88.69 841 SER A C 1
ATOM 5941 O O . SER A 1 841 ? -0.711 -0.462 -25.137 1.00 88.69 841 SER A O 1
ATOM 5943 N N . SER A 1 842 ? -2.260 1.001 -25.820 1.00 82.50 842 SER A N 1
ATOM 5944 C CA . SER A 1 842 ? -1.518 2.214 -25.432 1.00 82.50 842 SER A CA 1
ATOM 5945 C C . SER A 1 842 ? -1.383 2.430 -23.915 1.00 82.50 842 SER A C 1
ATOM 5947 O O . SER A 1 842 ? -0.699 3.357 -23.492 1.00 82.50 842 SER A O 1
ATOM 5949 N N . THR A 1 843 ? -2.036 1.602 -23.094 1.00 82.19 843 THR A N 1
ATOM 5950 C CA . THR A 1 843 ? -1.983 1.647 -21.621 1.00 82.19 843 THR A CA 1
ATOM 5951 C C . THR A 1 843 ? -1.638 0.297 -20.986 1.00 82.19 843 THR A C 1
ATOM 5953 O O . THR A 1 843 ? -1.566 0.195 -19.764 1.00 82.19 843 THR A O 1
ATOM 5956 N N . ASN A 1 844 ? -1.419 -0.742 -21.796 1.00 88.19 844 ASN A N 1
ATOM 5957 C CA . ASN A 1 844 ? -0.962 -2.056 -21.366 1.00 88.19 844 ASN A CA 1
ATOM 5958 C C . ASN A 1 844 ? 0.174 -2.509 -22.289 1.00 88.19 844 ASN A C 1
ATOM 5960 O O . ASN A 1 844 ? -0.059 -3.001 -23.396 1.00 88.19 844 ASN A O 1
ATOM 5964 N N . PHE A 1 845 ? 1.399 -2.335 -21.796 1.00 94.25 845 PHE A N 1
ATOM 5965 C CA . PHE A 1 845 ? 2.638 -2.581 -22.531 1.00 94.25 845 PHE A CA 1
ATOM 5966 C C . PHE A 1 845 ? 3.121 -4.040 -22.461 1.00 94.25 845 PHE A C 1
ATOM 5968 O O . PHE A 1 845 ? 4.227 -4.345 -22.911 1.00 94.25 845 PHE A O 1
ATOM 5975 N N . ALA A 1 846 ? 2.290 -4.956 -21.948 1.00 92.62 846 ALA A N 1
ATOM 5976 C CA . ALA A 1 846 ? 2.468 -6.381 -22.192 1.00 92.62 846 ALA A CA 1
ATOM 5977 C C . ALA A 1 846 ? 2.337 -6.687 -23.695 1.00 92.62 846 ALA A C 1
ATOM 5979 O O . ALA A 1 846 ? 1.687 -5.958 -24.450 1.00 92.62 846 ALA A O 1
ATOM 5980 N N . LEU A 1 847 ? 2.988 -7.758 -24.143 1.00 94.12 847 LEU A N 1
ATOM 5981 C CA . LEU A 1 847 ? 3.261 -8.002 -25.559 1.00 94.12 847 LEU A CA 1
ATOM 5982 C C . LEU A 1 847 ? 2.269 -8.998 -26.171 1.00 94.12 847 LEU A C 1
ATOM 5984 O O . LEU A 1 847 ? 2.029 -10.074 -25.619 1.00 94.12 847 LEU A O 1
ATOM 5988 N N . GLN A 1 848 ? 1.731 -8.669 -27.347 1.00 91.12 848 GLN A N 1
ATOM 5989 C CA . GLN A 1 848 ? 0.897 -9.583 -28.130 1.00 91.12 848 GLN A CA 1
ATOM 5990 C C . GLN A 1 848 ? 1.710 -10.822 -28.578 1.00 91.12 848 GLN A C 1
ATOM 5992 O O . GLN A 1 848 ? 2.935 -10.733 -28.709 1.00 91.12 848 GLN A O 1
ATOM 5997 N N . PRO A 1 849 ? 1.075 -11.983 -28.847 1.00 87.38 849 PRO A N 1
ATOM 5998 C CA . PRO A 1 849 ? 1.788 -13.230 -29.159 1.00 87.38 849 PRO A CA 1
ATOM 5999 C C . PRO A 1 849 ? 2.749 -13.149 -30.355 1.00 87.38 849 PRO A C 1
ATOM 6001 O O . PRO A 1 849 ? 3.772 -13.822 -30.358 1.00 87.38 849 PRO A O 1
ATOM 6004 N N . GLN A 1 850 ? 2.440 -12.308 -31.344 1.00 89.50 850 GLN A N 1
ATOM 6005 C CA . GLN A 1 850 ? 3.240 -12.065 -32.550 1.00 89.50 850 GLN A CA 1
ATOM 6006 C C . GLN A 1 850 ? 4.243 -10.900 -32.414 1.00 89.50 850 GLN A C 1
ATOM 6008 O O . GLN A 1 850 ? 4.700 -10.350 -33.416 1.00 89.50 850 GLN A O 1
ATOM 6013 N N . SER A 1 851 ? 4.553 -10.478 -31.185 1.00 96.88 851 SER A N 1
ATOM 6014 C CA . SER A 1 851 ? 5.547 -9.438 -30.913 1.00 96.88 851 SER A CA 1
ATOM 6015 C C . SER A 1 851 ? 6.969 -9.887 -31.290 1.00 96.88 851 SER A C 1
ATOM 6017 O O . SER A 1 851 ? 7.407 -10.938 -30.821 1.00 96.88 851 SER A O 1
ATOM 6019 N N . PRO A 1 852 ? 7.743 -9.071 -32.032 1.00 95.75 852 PRO A N 1
ATOM 6020 C CA . PRO A 1 852 ? 9.150 -9.351 -32.332 1.00 95.75 852 PRO A CA 1
ATOM 6021 C C . PRO A 1 852 ? 10.085 -9.172 -31.119 1.00 95.75 852 PRO A C 1
ATOM 6023 O O . PRO A 1 852 ? 11.277 -9.444 -31.223 1.00 95.75 852 PRO A O 1
ATOM 6026 N N . ALA A 1 853 ? 9.575 -8.731 -29.961 1.00 95.81 853 ALA A N 1
ATOM 6027 C CA . ALA A 1 853 ? 10.322 -8.768 -28.703 1.00 95.81 853 ALA A CA 1
ATOM 6028 C C . ALA A 1 853 ? 10.326 -10.159 -28.044 1.00 95.81 853 ALA A C 1
ATOM 6030 O O . ALA A 1 853 ? 11.235 -10.456 -27.262 1.00 95.81 853 ALA A O 1
ATOM 6031 N N . LYS A 1 854 ? 9.319 -11.004 -28.319 1.00 92.00 854 LYS A N 1
ATOM 6032 C CA . LYS A 1 854 ? 9.176 -12.312 -27.664 1.00 92.00 854 LYS A CA 1
ATOM 6033 C C . LYS A 1 854 ? 10.291 -13.266 -28.082 1.00 92.00 854 LYS A C 1
ATOM 6035 O O . LYS A 1 854 ? 10.644 -13.344 -29.258 1.00 92.00 854 LYS A O 1
ATOM 6040 N N . SER A 1 855 ? 10.859 -13.956 -27.091 1.00 87.38 855 SER A N 1
ATOM 6041 C CA . SER A 1 855 ? 11.932 -14.951 -27.258 1.00 87.38 855 SER A CA 1
ATOM 6042 C C . SER A 1 855 ? 13.083 -14.503 -28.176 1.00 87.38 855 SER A C 1
ATOM 6044 O O . SER A 1 855 ? 13.609 -15.300 -28.948 1.00 87.38 855 SER A O 1
ATOM 6046 N N . SER A 1 856 ? 13.452 -13.219 -28.110 1.00 90.50 856 SER A N 1
ATOM 6047 C CA . SER A 1 856 ? 14.458 -12.585 -28.986 1.00 90.50 856 SER A CA 1
ATOM 6048 C C . SER A 1 856 ? 15.525 -11.783 -28.213 1.00 90.50 856 SER A C 1
ATOM 6050 O O . SER A 1 856 ? 16.398 -11.148 -28.809 1.00 90.50 856 SER A O 1
ATOM 6052 N N . GLY A 1 857 ? 15.466 -11.807 -26.878 1.00 92.00 857 GLY A N 1
ATOM 6053 C CA . GLY A 1 857 ? 16.475 -11.242 -25.986 1.00 92.00 857 GLY A CA 1
ATOM 6054 C C . GLY A 1 857 ? 17.670 -12.174 -25.745 1.00 92.00 857 GLY A C 1
ATOM 6055 O O . GLY A 1 857 ? 17.647 -13.362 -26.063 1.00 92.00 857 GLY A O 1
ATOM 6056 N N . SER A 1 858 ? 18.720 -11.622 -25.143 1.00 92.44 858 SER A N 1
ATOM 6057 C CA . SER A 1 858 ? 19.940 -12.318 -24.729 1.00 92.44 858 SER A CA 1
ATOM 6058 C C . SER A 1 858 ? 19.875 -12.792 -23.275 1.00 92.44 858 SER A C 1
ATOM 6060 O O . SER A 1 858 ? 19.390 -12.081 -22.395 1.00 92.44 858 SER A O 1
ATOM 6062 N N . THR A 1 859 ? 20.462 -13.951 -22.982 1.00 89.12 859 THR A N 1
ATOM 6063 C CA . THR A 1 859 ? 20.681 -14.440 -21.610 1.00 89.12 859 THR A CA 1
ATOM 6064 C C . THR A 1 859 ? 21.871 -13.786 -20.898 1.00 89.12 859 THR A C 1
ATOM 6066 O O . THR A 1 859 ? 22.057 -14.018 -19.706 1.00 89.12 859 THR A O 1
ATOM 6069 N N . THR A 1 860 ? 22.671 -12.949 -21.575 1.00 87.19 860 THR A N 1
ATOM 6070 C CA . THR A 1 860 ? 23.877 -12.319 -20.991 1.00 87.19 860 THR A CA 1
ATOM 6071 C C . THR A 1 860 ? 23.588 -11.414 -19.792 1.00 87.19 860 THR A C 1
ATOM 6073 O O . THR A 1 860 ? 24.432 -11.304 -18.905 1.00 87.19 860 THR A O 1
ATOM 6076 N N . LYS A 1 861 ? 22.410 -10.780 -19.748 1.00 89.69 861 LYS A N 1
ATOM 6077 C CA . LYS A 1 861 ? 21.868 -10.090 -18.569 1.00 89.69 861 LYS A CA 1
ATOM 6078 C C . LYS A 1 861 ? 20.344 -10.015 -18.701 1.00 89.69 861 LYS A C 1
ATOM 6080 O O . LYS A 1 861 ? 19.828 -9.332 -19.583 1.00 89.69 861 LYS A O 1
ATOM 6085 N N . ALA A 1 862 ? 19.633 -10.726 -17.832 1.00 89.81 862 ALA A N 1
ATOM 6086 C CA . ALA A 1 862 ? 18.176 -10.720 -17.754 1.00 89.81 862 ALA A CA 1
ATOM 6087 C C . ALA A 1 862 ? 17.715 -10.903 -16.300 1.00 89.81 862 ALA A C 1
ATOM 6089 O O . ALA A 1 862 ? 18.446 -11.471 -15.487 1.00 89.81 862 ALA A O 1
ATOM 6090 N N . SER A 1 863 ? 16.505 -10.442 -15.980 1.00 91.75 863 SER A N 1
ATOM 6091 C CA . SER A 1 863 ? 15.838 -10.785 -14.714 1.00 91.75 863 SER A CA 1
ATOM 6092 C C . SER A 1 863 ? 15.292 -12.224 -14.787 1.00 91.75 863 SER A C 1
ATOM 6094 O O . SER A 1 863 ? 14.837 -12.620 -15.862 1.00 91.75 863 SER A O 1
ATOM 6096 N N . PRO A 1 864 ? 15.309 -13.032 -13.707 1.00 89.12 864 PRO A N 1
ATOM 6097 C CA . PRO A 1 864 ? 14.738 -14.385 -13.732 1.00 89.12 864 PRO A CA 1
ATOM 6098 C C . PRO A 1 864 ? 13.212 -14.395 -13.944 1.00 89.12 864 PRO A C 1
ATOM 6100 O O . PRO A 1 864 ? 12.664 -15.384 -14.434 1.00 89.12 864 PRO A O 1
ATOM 6103 N N . ILE A 1 865 ? 12.539 -13.294 -13.603 1.00 89.75 865 ILE A N 1
ATOM 6104 C CA . ILE A 1 865 ? 11.095 -13.078 -13.749 1.00 89.75 865 ILE A CA 1
ATOM 6105 C C . ILE A 1 865 ? 10.813 -11.775 -14.512 1.00 89.75 865 ILE A C 1
ATOM 6107 O O . ILE A 1 865 ? 11.708 -10.954 -14.738 1.00 89.75 865 ILE A O 1
ATOM 6111 N N . ASP A 1 866 ? 9.571 -11.584 -14.934 1.00 92.31 866 ASP A N 1
ATOM 6112 C CA . ASP A 1 866 ? 9.056 -10.326 -15.480 1.00 92.31 866 ASP A CA 1
ATOM 6113 C C . ASP A 1 866 ? 8.332 -9.482 -14.404 1.00 92.31 866 ASP A C 1
ATOM 6115 O O . ASP A 1 866 ? 8.204 -9.909 -13.254 1.00 92.31 866 ASP A O 1
ATOM 6119 N N . ILE A 1 867 ? 7.845 -8.292 -14.775 1.00 92.94 867 ILE A N 1
ATOM 6120 C CA . ILE A 1 867 ? 7.171 -7.337 -13.869 1.00 92.94 867 ILE A CA 1
ATOM 6121 C C . ILE A 1 867 ? 5.920 -7.894 -13.156 1.00 92.94 867 ILE A C 1
ATOM 6123 O O . ILE A 1 867 ? 5.510 -7.358 -12.125 1.00 92.94 867 ILE A O 1
ATOM 6127 N N . ILE A 1 868 ? 5.310 -8.973 -13.661 1.00 85.62 868 ILE A N 1
ATOM 6128 C CA . ILE A 1 868 ? 4.159 -9.652 -13.035 1.00 85.62 868 ILE A CA 1
ATOM 6129 C C . ILE A 1 868 ? 4.532 -11.000 -12.389 1.00 85.62 868 ILE A C 1
ATOM 6131 O O . ILE A 1 868 ? 3.653 -11.733 -11.929 1.00 85.62 868 ILE A O 1
ATOM 6135 N N . GLY A 1 869 ? 5.826 -11.316 -12.295 1.00 84.81 869 GLY A N 1
ATOM 6136 C CA . GLY A 1 869 ? 6.347 -12.528 -11.659 1.00 84.81 869 GLY A CA 1
ATOM 6137 C C . GLY A 1 869 ? 6.390 -13.764 -12.563 1.00 84.81 869 GLY A C 1
ATOM 6138 O O . GLY A 1 869 ? 6.639 -14.862 -12.065 1.00 84.81 869 GLY A O 1
ATOM 6139 N N . VAL A 1 870 ? 6.175 -13.624 -13.877 1.00 84.94 870 VAL A N 1
ATOM 6140 C CA . VAL A 1 870 ? 6.257 -14.753 -14.817 1.00 84.94 870 VAL A CA 1
ATOM 6141 C C . VAL A 1 870 ? 7.732 -15.105 -15.069 1.00 84.94 870 VAL A C 1
ATOM 6143 O O . VAL A 1 870 ? 8.495 -14.230 -15.484 1.00 84.94 870 VAL A O 1
ATOM 6146 N N . PRO A 1 871 ? 8.165 -16.369 -14.871 1.00 85.50 871 PRO A N 1
ATOM 6147 C CA . PRO A 1 871 ? 9.537 -16.789 -15.158 1.00 85.50 871 PRO A CA 1
ATOM 6148 C C . PRO A 1 871 ? 9.917 -16.606 -16.632 1.00 85.50 871 PRO A C 1
ATOM 6150 O O . PRO A 1 871 ? 9.149 -16.963 -17.531 1.00 85.50 871 PRO A O 1
ATOM 6153 N N . ARG A 1 872 ? 11.122 -16.089 -16.894 1.00 87.12 872 ARG A N 1
ATOM 6154 C CA . ARG A 1 872 ? 11.613 -15.887 -18.266 1.00 87.12 872 ARG A CA 1
ATOM 6155 C C . ARG A 1 872 ? 12.107 -17.193 -18.896 1.00 87.12 872 ARG A C 1
ATOM 6157 O O . ARG A 1 872 ? 12.702 -18.033 -18.227 1.00 87.12 872 ARG A O 1
ATOM 6164 N N . SER A 1 873 ? 11.861 -17.367 -20.197 1.00 82.06 873 SER A N 1
ATOM 6165 C CA . SER A 1 873 ? 12.301 -18.548 -20.957 1.00 82.06 873 SER A CA 1
ATOM 6166 C C . SER A 1 873 ? 13.794 -18.519 -21.306 1.00 82.06 873 SER A C 1
ATOM 6168 O O . SER A 1 873 ? 14.412 -17.457 -21.313 1.00 82.06 873 SER A O 1
ATOM 6170 N N . GLU A 1 874 ? 14.351 -19.682 -21.678 1.00 79.50 874 GLU A N 1
ATOM 6171 C CA . GLU A 1 874 ? 15.767 -19.870 -22.061 1.00 79.50 874 GLU A CA 1
ATOM 6172 C C . GLU A 1 874 ? 16.260 -18.892 -23.140 1.00 79.50 874 GLU A C 1
ATOM 6174 O O . GLU A 1 874 ? 17.423 -18.503 -23.143 1.00 79.50 874 GLU A O 1
ATOM 6179 N N . THR A 1 875 ? 15.373 -18.452 -24.035 1.00 86.38 875 THR A N 1
ATOM 6180 C CA . THR A 1 875 ? 15.547 -17.196 -24.776 1.00 86.38 875 THR A CA 1
ATOM 6181 C C . THR A 1 875 ? 14.566 -16.179 -24.188 1.00 86.38 875 THR A C 1
ATOM 6183 O O . THR A 1 875 ? 13.354 -16.366 -24.352 1.00 86.38 875 THR A O 1
ATOM 6186 N N . PRO A 1 876 ? 15.025 -15.154 -23.445 1.00 90.19 876 PRO A N 1
ATOM 6187 C CA . PRO A 1 876 ? 14.129 -14.231 -22.758 1.00 90.19 876 PRO A CA 1
ATOM 6188 C C . PRO A 1 876 ? 13.425 -13.293 -23.744 1.00 90.19 876 PRO A C 1
ATOM 6190 O O . PRO A 1 876 ? 13.888 -13.050 -24.860 1.00 90.19 876 PRO A O 1
ATOM 6193 N N . THR A 1 877 ? 12.291 -12.742 -23.324 1.00 93.56 877 THR A N 1
ATOM 6194 C CA . THR A 1 877 ? 11.608 -11.672 -24.058 1.00 93.56 877 THR A CA 1
ATOM 6195 C C . THR A 1 877 ? 12.255 -10.321 -23.740 1.00 93.56 877 THR A C 1
ATOM 6197 O O . THR A 1 877 ? 12.704 -10.088 -22.616 1.00 93.56 877 THR A O 1
ATOM 6200 N N . MET A 1 878 ? 12.320 -9.426 -24.729 1.00 97.12 878 MET A N 1
ATOM 6201 C CA . MET A 1 878 ? 12.742 -8.038 -24.517 1.00 97.12 878 MET A CA 1
ATOM 6202 C C . MET A 1 878 ? 11.615 -7.221 -23.865 1.00 97.12 878 MET A C 1
ATOM 6204 O O . MET A 1 878 ? 10.448 -7.368 -24.219 1.00 97.12 878 MET A O 1
ATOM 6208 N N . GLY A 1 879 ? 11.969 -6.325 -22.949 1.00 97.75 879 GLY A N 1
ATOM 6209 C CA . GLY A 1 879 ? 11.049 -5.483 -22.190 1.00 97.75 879 GLY A CA 1
ATOM 6210 C C . GLY A 1 879 ? 10.615 -6.066 -20.843 1.00 97.75 879 GLY A C 1
ATOM 6211 O O . GLY A 1 879 ? 11.052 -7.142 -20.421 1.00 97.75 879 GLY A O 1
ATOM 6212 N N . ALA A 1 880 ? 9.750 -5.311 -20.164 1.00 97.25 880 ALA A N 1
ATOM 6213 C CA . ALA A 1 880 ? 9.314 -5.541 -18.784 1.00 97.25 880 ALA A CA 1
ATOM 6214 C C . ALA A 1 880 ? 8.488 -6.818 -18.588 1.00 97.25 880 ALA A C 1
ATOM 6216 O O . ALA A 1 880 ? 8.481 -7.376 -17.496 1.00 97.25 880 ALA A O 1
ATOM 6217 N N . TYR A 1 881 ? 7.842 -7.290 -19.654 1.00 94.31 881 TYR A N 1
ATOM 6218 C CA . TYR A 1 881 ? 6.968 -8.462 -19.674 1.00 94.31 881 TYR A CA 1
ATOM 6219 C C . TYR A 1 881 ? 7.633 -9.646 -20.390 1.00 94.31 881 TYR A C 1
ATOM 6221 O O . TYR A 1 881 ? 8.631 -9.467 -21.100 1.00 94.31 881 TYR A O 1
ATOM 6229 N N . GLN A 1 882 ? 7.082 -10.850 -20.222 1.00 89.62 882 GLN A N 1
ATOM 6230 C CA . GLN A 1 882 ? 7.522 -12.079 -20.898 1.00 89.62 882 GLN A CA 1
ATOM 6231 C C . GLN A 1 882 ? 6.633 -12.481 -22.087 1.00 89.62 882 GLN A C 1
ATOM 6233 O O . GLN A 1 882 ? 5.406 -12.238 -22.086 1.00 89.62 882 GLN A O 1
#

Mean predicted aligned error: 19.34 Å

pLDDT: mean 81.94, std 20.57, range [25.34, 98.81]

InterPro domains:
  IPR006626 Parallel beta-helix repeat [SM00710] (236-262)
  IPR006626 Parallel beta-helix repeat [SM00710] (325-367)
  IPR006626 Parallel beta-helix repeat [SM00710] (573-594)
  IPR006626 Parallel beta-helix repeat [SM00710] (627-655)
  IPR006626 Parallel beta-helix repeat [SM00710] (688-710)
  IPR006626 Parallel beta-helix repeat [SM00710] (715-747)
  IPR006626 Parallel beta-helix repeat [SM00710] (754-785)
  IPR011050 Pectin lyase fold/virulence factor [SSF51126] (464-882)
  IPR012334 Pectin lyase fold [G3DSA:2.160.20.10] (463-882)
  IPR013783 Immunoglobulin-like fold [G3DSA:2.60.40.10] (102-187)
  IPR013783 Immunoglobulin-like fold [G3DSA:2.60.40.10] (188-279)
  IPR013783 Immunoglobulin-like fold [G3DSA:2.60.40.10] (280-367)
  IPR013783 Immunoglobulin-like fold [G3DSA:2.60.40.10] (368-462)
  IPR014756 Immunoglobulin E-set [SSF81296] (399-467)